Protein AF-0000000077402867 (afdb_homodimer)

Organism: Artemia franciscana (NCBI:txid6661)

pLDDT: mean 93.77, std 8.87, range [45.0, 98.88]

InterPro domains:
  IPR004839 Aminotransferase, class I/classII, large domain [PF00155] (65-406)
  IPR015421 Pyridoxal phosphate-dependent transferase, major domain [G3DSA:3.40.640.10] (1-421)
  IPR015424 Pyridoxal phosphate-dependent transferase [SSF53383] (2-417)
  IPR050859 Class-I pyridoxal-phosphate-dependent aminotransferase-like [PTHR42790] (1-420)

Structure (mmCIF, N/CA/C/O backbone):
data_AF-0000000077402867-model_v1
#
loop_
_entity.id
_entity.type
_entity.pdbx_description
1 polymer 'Kynurenine/alpha-aminoadipate aminotransferase, mitochondrial'
#
loop_
_atom_site.group_PDB
_atom_site.id
_atom_site.type_symbol
_atom_site.label_atom_id
_atom_site.label_alt_id
_atom_site.label_comp_id
_atom_site.label_asym_id
_atom_site.label_entity_id
_atom_site.label_seq_id
_atom_site.pdbx_PDB_ins_code
_atom_site.Cartn_x
_atom_site.Cartn_y
_atom_site.Cartn_z
_atom_site.occupancy
_atom_site.B_iso_or_equiv
_atom_site.auth_seq_id
_atom_site.auth_comp_id
_atom_site.auth_asym_id
_atom_site.auth_atom_id
_atom_site.pdbx_PDB_model_num
ATOM 1 N N . MET A 1 1 ? -14.109 1.383 -26.078 1 88.44 1 MET A N 1
ATOM 2 C CA . MET A 1 1 ? -14.906 0.715 -25.062 1 88.44 1 MET A CA 1
ATOM 3 C C . MET A 1 1 ? -15.508 1.728 -24.094 1 88.44 1 MET A C 1
ATOM 5 O O . MET A 1 1 ? -14.914 2.773 -23.828 1 88.44 1 MET A O 1
ATOM 9 N N . ASN A 1 2 ? -16.688 1.512 -23.672 1 90.31 2 ASN A N 1
ATOM 10 C CA . ASN A 1 2 ? -17.312 2.311 -22.625 1 90.31 2 ASN A CA 1
ATOM 11 C C . ASN A 1 2 ? -17 1.763 -21.234 1 90.31 2 ASN A C 1
ATOM 13 O O . ASN A 1 2 ? -17.672 0.856 -20.75 1 90.31 2 ASN A O 1
ATOM 17 N N . TYR A 1 3 ? -16.031 2.375 -20.594 1 94.06 3 TYR A N 1
ATOM 18 C CA . TYR A 1 3 ? -15.5 1.815 -19.359 1 94.06 3 TYR A CA 1
ATOM 19 C C . TYR A 1 3 ? -16.438 2.092 -18.188 1 94.06 3 TYR A C 1
ATOM 21 O O . TYR A 1 3 ? -16.328 1.455 -17.141 1 94.06 3 TYR A O 1
ATOM 29 N N . SER A 1 4 ? -17.297 3.039 -18.219 1 91.06 4 SER A N 1
ATOM 30 C CA . SER A 1 4 ? -18.156 3.445 -17.109 1 91.06 4 SER A CA 1
ATOM 31 C C . SER A 1 4 ? -19 2.277 -16.609 1 91.06 4 SER A C 1
ATOM 33 O O . SER A 1 4 ? -19.297 2.193 -15.414 1 91.06 4 SER A O 1
ATOM 35 N N . ARG A 1 5 ? -19.359 1.343 -17.469 1 90.5 5 ARG A N 1
ATOM 36 C CA . ARG A 1 5 ? -20.219 0.24 -17.062 1 90.5 5 ARG A CA 1
ATOM 37 C C . ARG A 1 5 ? -19.484 -0.723 -16.141 1 90.5 5 ARG A C 1
ATOM 39 O O . ARG A 1 5 ? -20.109 -1.519 -15.438 1 90.5 5 ARG A O 1
ATOM 46 N N . PHE A 1 6 ? -18.172 -0.679 -16.281 1 94.44 6 PHE A N 1
ATOM 47 C CA . PHE A 1 6 ? -17.375 -1.638 -15.531 1 94.44 6 PHE A CA 1
ATOM 48 C C . PHE A 1 6 ? -17.062 -1.102 -14.141 1 94.44 6 PHE A C 1
ATOM 50 O O . PHE A 1 6 ? -16.688 -1.862 -13.242 1 94.44 6 PHE A O 1
ATOM 57 N N . LEU A 1 7 ? -17.203 0.18 -13.922 1 96.19 7 LEU A N 1
ATOM 58 C CA . LEU A 1 7 ? -16.656 0.836 -12.734 1 96.19 7 LEU A CA 1
ATOM 59 C C . LEU A 1 7 ? -17.688 0.873 -11.609 1 96.19 7 LEU A C 1
ATOM 61 O O . LEU A 1 7 ? -18.875 1.096 -11.859 1 96.19 7 LEU A O 1
ATOM 65 N N . THR A 1 8 ? -17.266 0.644 -10.344 1 94.62 8 THR A N 1
ATOM 66 C CA . THR A 1 8 ? -18.109 0.791 -9.172 1 94.62 8 THR A CA 1
ATOM 67 C C . THR A 1 8 ? -18.422 2.264 -8.898 1 94.62 8 THR A C 1
ATOM 69 O O . THR A 1 8 ? -17.703 3.145 -9.375 1 94.62 8 THR A O 1
ATOM 72 N N . SER A 1 9 ? -19.453 2.477 -8.094 1 92.31 9 SER A N 1
ATOM 73 C CA . SER A 1 9 ? -19.797 3.844 -7.715 1 92.31 9 SER A CA 1
ATOM 74 C C . SER A 1 9 ? -18.672 4.496 -6.914 1 92.31 9 SER A C 1
ATOM 76 O O . SER A 1 9 ? -18.406 5.688 -7.066 1 92.31 9 SER A O 1
ATOM 78 N N . LEU A 1 10 ? -18.047 3.742 -6.047 1 92.81 10 LEU A N 1
ATOM 79 C CA . LEU A 1 10 ? -16.938 4.242 -5.242 1 92.81 10 LEU A CA 1
ATOM 80 C C . LEU A 1 10 ? -15.789 4.711 -6.133 1 92.81 10 LEU A C 1
ATOM 82 O O . LEU A 1 10 ? -15.266 5.816 -5.953 1 92.81 10 LEU A O 1
ATOM 86 N N . ALA A 1 11 ? -15.43 3.924 -7.105 1 94.44 11 ALA A N 1
ATOM 87 C CA . ALA A 1 11 ? -14.336 4.266 -8.016 1 94.44 11 ALA A CA 1
ATOM 88 C C . ALA A 1 11 ? -14.68 5.508 -8.836 1 94.44 11 ALA A C 1
ATOM 90 O O . ALA A 1 11 ? -13.82 6.375 -9.039 1 94.44 11 ALA A O 1
ATOM 91 N N . LEU A 1 12 ? -15.891 5.602 -9.258 1 94.44 12 LEU A N 1
ATOM 92 C CA . LEU A 1 12 ? -16.328 6.73 -10.062 1 94.44 12 LEU A CA 1
ATOM 93 C C . LEU A 1 12 ? -16.328 8.023 -9.25 1 94.44 12 LEU A C 1
ATOM 95 O O . LEU A 1 12 ? -16.188 9.109 -9.812 1 94.44 12 LEU A O 1
ATOM 99 N N . SER A 1 13 ? -16.375 7.898 -7.953 1 94.25 13 SER A N 1
ATOM 100 C CA . SER A 1 13 ? -16.5 9.062 -7.086 1 94.25 13 SER A CA 1
ATOM 101 C C . SER A 1 13 ? -15.141 9.594 -6.66 1 94.25 13 SER A C 1
ATOM 103 O O . SER A 1 13 ? -15.039 10.68 -6.078 1 94.25 13 SER A O 1
ATOM 105 N N . ARG A 1 14 ? -14.094 8.906 -6.93 1 94.56 14 ARG A N 1
ATOM 106 C CA . ARG A 1 14 ? -12.766 9.375 -6.555 1 94.56 14 ARG A CA 1
ATOM 107 C C . ARG A 1 14 ? -12.328 10.539 -7.434 1 94.56 14 ARG A C 1
ATOM 109 O O . ARG A 1 14 ? -12.547 10.523 -8.648 1 94.56 14 ARG A O 1
ATOM 116 N N . LYS A 1 15 ? -11.797 11.555 -6.77 1 92.5 15 LYS A N 1
ATOM 117 C CA . LYS A 1 15 ? -11.289 12.742 -7.449 1 92.5 15 LYS A CA 1
ATOM 118 C C . LYS A 1 15 ? -9.805 12.953 -7.145 1 92.5 15 LYS A C 1
ATOM 120 O O . LYS A 1 15 ? -9.281 12.406 -6.172 1 92.5 15 LYS A O 1
ATOM 125 N N . PRO A 1 16 ? -9.188 13.703 -8.016 1 90.69 16 PRO A N 1
ATOM 126 C CA . PRO A 1 16 ? -7.777 14 -7.738 1 90.69 16 PRO A CA 1
ATOM 127 C C . PRO A 1 16 ? -7.578 14.711 -6.398 1 90.69 16 PRO A C 1
ATOM 129 O O . PRO A 1 16 ? -8.383 15.562 -6.02 1 90.69 16 PRO A O 1
ATOM 132 N N . SER A 1 17 ? -6.57 14.312 -5.691 1 87.31 17 SER A N 1
ATOM 133 C CA . SER A 1 17 ? -6.188 14.984 -4.457 1 87.31 17 SER A CA 1
ATOM 134 C C . SER A 1 17 ? -5.625 16.375 -4.738 1 87.31 17 SER A C 1
ATOM 136 O O . SER A 1 17 ? -4.668 16.516 -5.496 1 87.31 17 SER A O 1
ATOM 138 N N . PRO A 1 18 ? -6.172 17.359 -4.117 1 81.94 18 PRO A N 1
ATOM 139 C CA . PRO A 1 18 ? -5.66 18.703 -4.379 1 81.94 18 PRO A CA 1
ATOM 140 C C . PRO A 1 18 ? -4.191 18.859 -3.998 1 81.94 18 PRO A C 1
ATOM 142 O O . PRO A 1 18 ? -3.436 19.531 -4.703 1 81.94 18 PRO A O 1
ATOM 145 N N . ILE A 1 19 ? -3.785 18.234 -2.936 1 82.56 19 ILE A N 1
ATOM 146 C CA . ILE A 1 19 ? -2.402 18.328 -2.488 1 82.56 19 ILE A CA 1
ATOM 147 C C . ILE A 1 19 ? -1.485 17.609 -3.473 1 82.56 19 ILE A C 1
ATOM 149 O O . ILE A 1 19 ? -0.463 18.156 -3.893 1 82.56 19 ILE A O 1
ATOM 153 N N . ARG A 1 20 ? -1.896 16.422 -3.896 1 81.69 20 ARG A N 1
ATOM 154 C CA . ARG A 1 20 ? -1.05 15.625 -4.777 1 81.69 20 ARG A CA 1
ATOM 155 C C . ARG A 1 20 ? -0.916 16.281 -6.148 1 81.69 20 ARG A C 1
ATOM 157 O O . ARG A 1 20 ? 0.158 16.25 -6.754 1 81.69 20 ARG A O 1
ATOM 164 N N . GLU A 1 21 ? -1.955 16.922 -6.566 1 79.19 21 GLU A N 1
ATOM 165 C CA . GLU A 1 21 ? -1.94 17.547 -7.887 1 79.19 21 GLU A CA 1
ATOM 166 C C . GLU A 1 21 ? -1.032 18.781 -7.906 1 79.19 21 GLU A C 1
ATOM 168 O O . GLU A 1 21 ? -0.37 19.047 -8.906 1 79.19 21 GLU A O 1
ATOM 173 N N . LEU A 1 22 ? -0.962 19.438 -6.832 1 78.38 22 LEU A N 1
ATOM 174 C CA . LEU A 1 22 ? -0.118 20.625 -6.766 1 78.38 22 LEU A CA 1
ATOM 175 C C . LEU A 1 22 ? 1.345 20.25 -6.566 1 78.38 22 LEU A C 1
ATOM 177 O O . LEU A 1 22 ? 2.242 20.922 -7.078 1 78.38 22 LEU A O 1
ATOM 181 N N . THR A 1 23 ? 1.507 19.156 -5.852 1 74.62 23 THR A N 1
ATOM 182 C CA . THR A 1 23 ? 2.873 18.703 -5.617 1 74.62 23 THR A CA 1
ATOM 183 C C . THR A 1 23 ? 3.533 18.266 -6.922 1 74.62 23 THR A C 1
ATOM 185 O O . THR A 1 23 ? 4.75 18.375 -7.074 1 74.62 23 THR A O 1
ATOM 188 N N . LYS A 1 24 ? 2.682 17.922 -7.883 1 73.75 24 LYS A N 1
ATOM 189 C CA . LYS A 1 24 ? 3.205 17.562 -9.195 1 73.75 24 LYS A CA 1
ATOM 190 C C . LYS A 1 24 ? 3.926 18.734 -9.844 1 73.75 24 LYS A C 1
ATOM 192 O O . LYS A 1 24 ? 4.84 18.547 -10.648 1 73.75 24 LYS A O 1
ATOM 197 N N . LEU A 1 25 ? 3.529 19.906 -9.406 1 71.75 25 LEU A N 1
ATOM 198 C CA . LEU A 1 25 ? 4.094 21.109 -10 1 71.75 25 LEU A CA 1
ATOM 199 C C . LEU A 1 25 ? 5.547 21.297 -9.578 1 71.75 25 LEU A C 1
ATOM 201 O O . LEU A 1 25 ? 6.328 21.938 -10.297 1 71.75 25 LEU A O 1
ATOM 205 N N . LEU A 1 26 ? 5.812 20.719 -8.43 1 70.25 26 LEU A N 1
ATOM 206 C CA . LEU A 1 26 ? 7.172 20.859 -7.914 1 70.25 26 LEU A CA 1
ATOM 207 C C . LEU A 1 26 ? 8.188 20.234 -8.867 1 70.25 26 LEU A C 1
ATOM 209 O O . LEU A 1 26 ? 9.312 20.719 -8.984 1 70.25 26 LEU A O 1
ATOM 213 N N . VAL A 1 27 ? 7.695 19.297 -9.562 1 62.56 27 VAL A N 1
ATOM 214 C CA . VAL A 1 27 ? 8.609 18.562 -10.43 1 62.56 27 VAL A CA 1
ATOM 215 C C . VAL A 1 27 ? 8.891 19.359 -11.695 1 62.56 27 VAL A C 1
ATOM 217 O O . VAL A 1 27 ? 10 19.328 -12.234 1 62.56 27 VAL A O 1
ATOM 220 N N . SER A 1 28 ? 7.922 20.188 -12.094 1 65.44 28 SER A N 1
ATOM 221 C CA . SER A 1 28 ? 8.055 20.859 -13.383 1 65.44 28 SER A CA 1
ATOM 222 C C . SER A 1 28 ? 8.102 22.375 -13.211 1 65.44 28 SER A C 1
ATOM 224 O O . SER A 1 28 ? 8.18 23.109 -14.195 1 65.44 28 SER A O 1
ATOM 226 N N . ALA A 1 29 ? 8.18 22.766 -12.023 1 72.38 29 ALA A N 1
ATOM 227 C CA . ALA A 1 29 ? 7.996 24.203 -11.805 1 72.38 29 ALA A CA 1
ATOM 228 C C . ALA A 1 29 ? 9.297 24.953 -12.062 1 72.38 29 ALA A C 1
ATOM 230 O O . ALA A 1 29 ? 10.383 24.375 -12.008 1 72.38 29 ALA A O 1
ATOM 231 N N . SER A 1 30 ? 9.133 26.234 -12.422 1 76.12 30 SER A N 1
ATOM 232 C CA . SER A 1 30 ? 10.242 27.172 -12.586 1 76.12 30 SER A CA 1
ATOM 233 C C . SER A 1 30 ? 11.102 27.234 -11.328 1 76.12 30 SER A C 1
ATOM 235 O O . SER A 1 30 ? 10.586 27.125 -10.211 1 76.12 30 SER A O 1
ATOM 237 N N . PRO A 1 31 ? 12.383 27.375 -11.516 1 78.56 31 PRO A N 1
ATOM 238 C CA . PRO A 1 31 ? 13.266 27.547 -10.359 1 78.56 31 PRO A CA 1
ATOM 239 C C . PRO A 1 31 ? 12.914 28.766 -9.516 1 78.56 31 PRO A C 1
ATOM 241 O O . PRO A 1 31 ? 13.305 28.859 -8.352 1 78.56 31 PRO A O 1
ATOM 244 N N . ASP A 1 32 ? 12.164 29.641 -10.102 1 85.5 32 ASP A N 1
ATOM 245 C CA . ASP A 1 32 ? 11.812 30.875 -9.414 1 85.5 32 ASP A CA 1
ATOM 246 C C . ASP A 1 32 ? 10.523 30.703 -8.609 1 85.5 32 ASP A C 1
ATOM 248 O O . ASP A 1 32 ? 10.148 31.594 -7.84 1 85.5 32 ASP A O 1
ATOM 252 N N . LEU A 1 33 ? 9.953 29.578 -8.82 1 90.62 33 LEU A N 1
ATOM 253 C CA . LEU A 1 33 ? 8.695 29.359 -8.117 1 90.62 33 LEU A CA 1
ATOM 254 C C . LEU A 1 33 ? 8.922 29.234 -6.617 1 90.62 33 LEU A C 1
ATOM 256 O O . LEU A 1 33 ? 9.789 28.484 -6.172 1 90.62 33 LEU A O 1
ATOM 260 N N . ILE A 1 34 ? 8.242 30.078 -5.875 1 93.88 34 ILE A N 1
ATOM 261 C CA . ILE A 1 34 ? 8.188 29.938 -4.426 1 93.88 34 ILE A CA 1
ATOM 262 C C . ILE A 1 34 ? 7.074 28.969 -4.047 1 93.88 34 ILE A C 1
ATOM 264 O O . ILE A 1 34 ? 5.895 29.312 -4.102 1 93.88 34 ILE A O 1
ATOM 268 N N . PHE A 1 35 ? 7.492 27.797 -3.641 1 90.81 35 PHE A N 1
ATOM 269 C CA . PHE A 1 35 ? 6.566 26.703 -3.369 1 90.81 35 PHE A CA 1
ATOM 270 C C . PHE A 1 35 ? 6.188 26.672 -1.893 1 90.81 35 PHE A C 1
ATOM 272 O O . PHE A 1 35 ? 6.977 26.234 -1.054 1 90.81 35 PHE A O 1
ATOM 279 N N . LEU A 1 36 ? 4.973 27.078 -1.593 1 94.25 36 LEU A N 1
ATOM 280 C CA . LEU A 1 36 ? 4.453 27.062 -0.229 1 94.25 36 LEU A CA 1
ATOM 281 C C . LEU A 1 36 ? 3.225 26.172 -0.119 1 94.25 36 LEU A C 1
ATOM 283 O O . LEU A 1 36 ? 2.424 26.312 0.807 1 94.25 36 LEU A O 1
ATOM 287 N N . ALA A 1 37 ? 2.967 25.266 -1.065 1 88.5 37 ALA A N 1
ATOM 288 C CA . ALA A 1 37 ? 1.723 24.516 -1.154 1 88.5 37 ALA A CA 1
ATOM 289 C C . ALA A 1 37 ? 1.819 23.203 -0.368 1 88.5 37 ALA A C 1
ATOM 291 O O . ALA A 1 37 ? 0.974 22.922 0.484 1 88.5 37 ALA A O 1
ATOM 292 N N . GLY A 1 38 ? 2.744 22.344 -0.642 1 81.38 38 GLY A N 1
ATOM 293 C CA . GLY A 1 38 ? 2.736 21 -0.081 1 81.38 38 GLY A CA 1
ATOM 294 C C . GLY A 1 38 ? 3.494 20.891 1.23 1 81.38 38 GLY A C 1
ATOM 295 O O . GLY A 1 38 ? 4.418 21.672 1.481 1 81.38 38 GLY A O 1
ATOM 296 N N . GLY A 1 39 ? 2.893 20.062 2.221 1 86 39 GLY A N 1
ATOM 297 C CA . GLY A 1 39 ? 3.594 19.688 3.439 1 86 39 GLY A CA 1
ATOM 298 C C . GLY A 1 39 ? 4.707 18.672 3.203 1 86 39 GLY A C 1
ATOM 299 O O . GLY A 1 39 ? 4.742 17.625 3.836 1 86 39 GLY A O 1
ATOM 300 N N . VAL A 1 40 ? 5.672 19.047 2.355 1 90 40 VAL A N 1
ATOM 301 C CA . VAL A 1 40 ? 6.793 18.188 1.99 1 90 40 VAL A CA 1
ATOM 302 C C . VAL A 1 40 ? 7.934 18.375 2.99 1 90 40 VAL A C 1
ATOM 304 O O . VAL A 1 40 ? 8.445 19.484 3.158 1 90 40 VAL A O 1
ATOM 307 N N . PRO A 1 41 ? 8.305 17.312 3.654 1 95.06 41 PRO A N 1
ATOM 308 C CA . PRO A 1 41 ? 9.398 17.453 4.617 1 95.06 41 PRO A CA 1
ATOM 309 C C . PRO A 1 41 ? 10.703 17.906 3.963 1 95.06 41 PRO A C 1
ATOM 311 O O . PRO A 1 41 ? 10.953 17.578 2.797 1 95.06 41 PRO A O 1
ATOM 314 N N . ASN A 1 42 ? 11.523 18.641 4.711 1 95.25 42 ASN A N 1
ATOM 315 C CA . ASN A 1 42 ? 12.805 19.125 4.219 1 95.25 42 ASN A CA 1
ATOM 316 C C . ASN A 1 42 ? 13.836 18 4.129 1 95.25 42 ASN A C 1
ATOM 318 O O . ASN A 1 42 ? 14.219 17.422 5.145 1 95.25 42 ASN A O 1
ATOM 322 N N . PRO A 1 43 ? 14.312 17.719 2.971 1 93.56 43 PRO A N 1
ATOM 323 C CA . PRO A 1 43 ? 15.211 16.578 2.801 1 93.56 43 PRO A CA 1
ATOM 324 C C . PRO A 1 43 ? 16.547 16.75 3.531 1 93.56 43 PRO A C 1
ATOM 326 O O . PRO A 1 43 ? 17.234 15.773 3.812 1 93.56 43 PRO A O 1
ATOM 329 N N . GLU A 1 44 ? 16.922 18 3.836 1 93.19 44 GLU A N 1
ATOM 330 C CA . GLU A 1 44 ? 18.156 18.266 4.547 1 93.19 44 GLU A CA 1
ATOM 331 C C . GLU A 1 44 ? 18.141 17.656 5.949 1 93.19 44 GLU A C 1
ATOM 333 O O . GLU A 1 44 ? 19.188 17.484 6.578 1 93.19 44 GLU A O 1
ATOM 338 N N . LEU A 1 45 ? 16.938 17.359 6.422 1 95.38 45 LEU A N 1
ATOM 339 C CA . LEU A 1 45 ? 16.781 16.891 7.793 1 95.38 45 LEU A CA 1
ATOM 340 C C . LEU A 1 45 ? 16.75 15.367 7.844 1 95.38 45 LEU A C 1
ATOM 342 O O . LEU A 1 45 ? 16.719 14.781 8.922 1 95.38 45 LEU A O 1
ATOM 346 N N . PHE A 1 46 ? 16.719 14.695 6.684 1 96 46 PHE A N 1
ATOM 347 C CA . PHE A 1 46 ? 16.75 13.234 6.684 1 96 46 PHE A CA 1
ATOM 348 C C . PHE A 1 46 ? 18.094 12.727 7.184 1 96 46 PHE A C 1
ATOM 350 O O . PHE A 1 46 ? 19.141 13.258 6.816 1 96 46 PHE A O 1
ATOM 357 N N . PRO A 1 47 ? 18.094 11.68 7.922 1 96.38 47 PRO A N 1
ATOM 358 C CA . PRO A 1 47 ? 19.344 11.227 8.531 1 96.38 47 PRO A CA 1
ATOM 359 C C . PRO A 1 47 ? 20.219 10.422 7.574 1 96.38 47 PRO A C 1
ATOM 361 O O . PRO A 1 47 ? 21.406 10.203 7.844 1 96.38 47 PRO A O 1
ATOM 364 N N . PHE A 1 48 ? 19.719 9.945 6.484 1 94.94 48 PHE A N 1
ATOM 365 C CA . PHE A 1 48 ? 20.453 9.172 5.488 1 94.94 48 PHE A CA 1
ATOM 366 C C . PHE A 1 48 ? 21.125 10.086 4.473 1 94.94 48 PHE A C 1
ATOM 368 O O . PHE A 1 48 ? 20.453 10.875 3.801 1 94.94 48 PHE A O 1
ATOM 375 N N . LYS A 1 49 ? 22.453 9.945 4.258 1 94.62 49 LYS A N 1
ATOM 376 C CA . LYS A 1 49 ? 23.172 10.945 3.479 1 94.62 49 LYS A CA 1
ATOM 377 C C . LYS A 1 49 ? 23.688 10.359 2.166 1 94.62 49 LYS A C 1
ATOM 379 O O . LYS A 1 49 ? 23.812 11.07 1.169 1 94.62 49 LYS A O 1
ATOM 384 N N . SER A 1 50 ? 24.062 9.141 2.193 1 95.19 50 SER A N 1
ATOM 385 C CA . SER A 1 50 ? 24.469 8.438 0.98 1 95.19 50 SER A CA 1
ATOM 386 C C . SER A 1 50 ? 24.125 6.953 1.059 1 95.19 50 SER A C 1
ATOM 388 O O . SER A 1 50 ? 23.859 6.43 2.143 1 95.19 50 SER A O 1
ATOM 390 N N . LEU A 1 51 ? 24.062 6.344 -0.087 1 96.31 51 LEU A N 1
ATOM 391 C CA . LEU A 1 51 ? 23.719 4.926 -0.168 1 96.31 51 LEU A CA 1
ATOM 392 C C . LEU A 1 51 ? 24.469 4.25 -1.315 1 96.31 51 LEU A C 1
ATOM 394 O O . LEU A 1 51 ? 24.562 4.812 -2.408 1 96.31 51 LEU A O 1
ATOM 398 N N . SER A 1 52 ? 25.062 3.133 -1.014 1 96 52 SER A N 1
ATOM 399 C CA . SER A 1 52 ? 25.734 2.32 -2.023 1 96 52 SER A CA 1
ATOM 400 C C . SER A 1 52 ? 25.234 0.876 -1.987 1 96 52 SER A C 1
ATOM 402 O O . SER A 1 52 ? 25.031 0.313 -0.911 1 96 52 SER A O 1
ATOM 404 N N . VAL A 1 53 ? 25.062 0.317 -3.166 1 95.5 53 VAL A N 1
ATOM 405 C CA . VAL A 1 53 ? 24.625 -1.069 -3.291 1 95.5 53 VAL A CA 1
ATOM 406 C C . VAL A 1 53 ? 25.547 -1.819 -4.25 1 95.5 53 VAL A C 1
ATOM 408 O O . VAL A 1 53 ? 25.797 -1.359 -5.367 1 95.5 53 VAL A O 1
ATOM 411 N N . SER A 1 54 ? 26.031 -2.971 -3.793 1 95.75 54 SER A N 1
ATOM 412 C CA . SER A 1 54 ? 26.781 -3.846 -4.684 1 95.75 54 SER A CA 1
ATOM 413 C C . SER A 1 54 ? 25.875 -4.844 -5.387 1 95.75 54 SER A C 1
ATOM 415 O O . SER A 1 54 ? 24.938 -5.371 -4.777 1 95.75 54 SER A O 1
ATOM 417 N N . LEU A 1 55 ? 26.188 -5.09 -6.645 1 94.94 55 LEU A N 1
ATOM 418 C CA . LEU A 1 55 ? 25.391 -6.02 -7.441 1 94.94 55 LEU A CA 1
ATOM 419 C C . LEU A 1 55 ? 26.141 -7.324 -7.668 1 94.94 55 LEU A C 1
ATOM 421 O O . LEU A 1 55 ? 27.344 -7.406 -7.41 1 94.94 55 LEU A O 1
ATOM 425 N N . ASP A 1 56 ? 25.406 -8.289 -8.102 1 91.06 56 ASP A N 1
ATOM 426 C CA . ASP A 1 56 ? 25.984 -9.625 -8.273 1 91.06 56 ASP A CA 1
ATOM 427 C C . ASP A 1 56 ? 26.969 -9.656 -9.43 1 91.06 56 ASP A C 1
ATOM 429 O O . ASP A 1 56 ? 27.828 -10.539 -9.492 1 91.06 56 ASP A O 1
ATOM 433 N N . ASP A 1 57 ? 26.922 -8.695 -10.305 1 88.38 57 ASP A N 1
ATOM 434 C CA . ASP A 1 57 ? 27.859 -8.656 -11.438 1 88.38 57 ASP A CA 1
ATOM 435 C C . ASP A 1 57 ? 29.125 -7.898 -11.07 1 88.38 57 ASP A C 1
ATOM 437 O O . ASP A 1 57 ? 29.969 -7.648 -11.938 1 88.38 57 ASP A O 1
ATOM 441 N N . GLY A 1 58 ? 29.234 -7.504 -9.859 1 89.12 58 GLY A N 1
ATOM 442 C CA . GLY A 1 58 ? 30.438 -6.844 -9.367 1 89.12 58 GLY A CA 1
ATOM 443 C C . GLY A 1 58 ? 30.359 -5.332 -9.445 1 89.12 58 GLY A C 1
ATOM 444 O O . GLY A 1 58 ? 31.188 -4.629 -8.852 1 89.12 58 GLY A O 1
ATOM 445 N N . SER A 1 59 ? 29.375 -4.844 -10.07 1 92.81 59 SER A N 1
ATOM 446 C CA . SER A 1 59 ? 29.219 -3.396 -10.172 1 92.81 59 SER A CA 1
ATOM 447 C C . SER A 1 59 ? 28.531 -2.83 -8.938 1 92.81 59 SER A C 1
ATOM 449 O O . SER A 1 59 ? 28.094 -3.582 -8.062 1 92.81 59 SER A O 1
ATOM 451 N N . GLU A 1 60 ? 28.578 -1.41 -8.945 1 95.06 60 GLU A N 1
ATOM 452 C CA . GLU A 1 60 ? 28.016 -0.742 -7.777 1 95.06 60 GLU A CA 1
ATOM 453 C C . GLU A 1 60 ? 27.094 0.406 -8.188 1 95.06 60 GLU A C 1
ATOM 455 O O . GLU A 1 60 ? 27.391 1.135 -9.141 1 95.06 60 GLU A O 1
ATOM 460 N N . ILE A 1 61 ? 25.969 0.525 -7.484 1 95.12 61 ILE A N 1
ATOM 461 C CA . ILE A 1 61 ? 25.109 1.704 -7.555 1 95.12 61 ILE A CA 1
ATOM 462 C C . ILE A 1 61 ? 25.438 2.646 -6.395 1 95.12 61 ILE A C 1
ATOM 464 O O . ILE A 1 61 ? 25.422 2.236 -5.23 1 95.12 61 ILE A O 1
ATOM 468 N N . GLN A 1 62 ? 25.719 3.859 -6.766 1 95.81 62 GLN A N 1
ATOM 469 C CA . GLN A 1 62 ? 26.016 4.871 -5.758 1 95.81 62 GLN A CA 1
ATOM 470 C C . GLN A 1 62 ? 25.047 6.047 -5.855 1 95.81 62 GLN A C 1
ATOM 472 O O . GLN A 1 62 ? 24.953 6.703 -6.898 1 95.81 62 GLN A O 1
ATOM 477 N N . LEU A 1 63 ? 24.312 6.191 -4.816 1 95.06 63 LEU A N 1
ATOM 478 C CA . LEU A 1 63 ? 23.469 7.379 -4.684 1 95.06 63 LEU A CA 1
ATOM 479 C C . LEU A 1 63 ? 24.156 8.43 -3.816 1 95.06 63 LEU A C 1
ATOM 481 O O . LEU A 1 63 ? 24.297 8.25 -2.605 1 95.06 63 LEU A O 1
ATOM 485 N N . ASN A 1 64 ? 24.469 9.508 -4.48 1 90.06 64 ASN A N 1
ATOM 486 C CA . ASN A 1 64 ? 25.094 10.586 -3.732 1 90.06 64 ASN A CA 1
ATOM 487 C C . ASN A 1 64 ? 24.062 11.422 -2.98 1 90.06 64 ASN A C 1
ATOM 489 O O . ASN A 1 64 ? 22.875 11.07 -2.941 1 90.06 64 ASN A O 1
ATOM 493 N N . SER A 1 65 ? 24.547 12.461 -2.436 1 87.12 65 SER A N 1
ATOM 494 C CA . SER A 1 65 ? 23.703 13.273 -1.552 1 87.12 65 SER A CA 1
ATOM 495 C C . SER A 1 65 ? 22.5 13.828 -2.289 1 87.12 65 SER A C 1
ATOM 497 O O . SER A 1 65 ? 21.391 13.852 -1.739 1 87.12 65 SER A O 1
ATOM 499 N N . ASN A 1 66 ? 22.641 14.172 -3.439 1 86.69 66 ASN A N 1
ATOM 500 C CA . ASN A 1 66 ? 21.531 14.719 -4.199 1 86.69 66 ASN A CA 1
ATOM 501 C C . ASN A 1 66 ? 20.547 13.625 -4.602 1 86.69 66 ASN A C 1
ATOM 503 O O . ASN A 1 66 ? 19.328 13.812 -4.508 1 86.69 66 ASN A O 1
ATOM 507 N N . ASP A 1 67 ? 21.062 12.492 -4.969 1 89.38 67 ASP A N 1
ATOM 508 C CA . ASP A 1 67 ? 20.234 11.375 -5.402 1 89.38 67 ASP A CA 1
ATOM 509 C C . ASP A 1 67 ? 19.438 10.781 -4.234 1 89.38 67 ASP A C 1
ATOM 511 O O . ASP A 1 67 ? 18.281 10.398 -4.391 1 89.38 67 ASP A O 1
ATOM 515 N N . ILE A 1 68 ? 20.141 10.758 -3.193 1 92.12 68 ILE A N 1
ATOM 516 C CA . ILE A 1 68 ? 19.516 10.133 -2.029 1 92.12 68 ILE A CA 1
ATOM 517 C C . ILE A 1 68 ? 18.391 11.016 -1.498 1 92.12 68 ILE A C 1
ATOM 519 O O . ILE A 1 68 ? 17.375 10.516 -1.005 1 92.12 68 ILE A O 1
ATOM 523 N N . LYS A 1 69 ? 18.531 12.367 -1.571 1 89.94 69 LYS A N 1
ATOM 524 C CA . LYS A 1 69 ? 17.469 13.289 -1.177 1 89.94 69 LYS A CA 1
ATOM 525 C C . LYS A 1 69 ? 16.188 13.039 -1.992 1 89.94 69 LYS A C 1
ATOM 527 O O . LYS A 1 69 ? 15.086 13.047 -1.447 1 89.94 69 LYS A O 1
ATOM 532 N N . SER A 1 70 ? 16.406 12.75 -3.254 1 88.44 70 SER A N 1
ATOM 533 C CA . SER A 1 70 ? 15.281 12.438 -4.129 1 88.44 70 SER A CA 1
ATOM 534 C C . SER A 1 70 ? 14.664 11.086 -3.785 1 88.44 70 SER A C 1
ATOM 536 O O . SER A 1 70 ? 13.445 10.945 -3.732 1 88.44 70 SER A O 1
ATOM 538 N N . ALA A 1 71 ? 15.5 10.133 -3.498 1 95.38 71 ALA A N 1
ATOM 539 C CA . ALA A 1 71 ? 15.062 8.773 -3.197 1 95.38 71 ALA A CA 1
ATOM 540 C C . ALA A 1 71 ? 14.281 8.727 -1.886 1 95.38 71 ALA A C 1
ATOM 542 O O . ALA A 1 71 ? 13.422 7.863 -1.698 1 95.38 71 ALA A O 1
ATOM 543 N N . LEU A 1 72 ? 14.609 9.672 -1.032 1 96.69 72 LEU A N 1
ATOM 544 C CA . LEU A 1 72 ? 14.031 9.641 0.308 1 96.69 72 LEU A CA 1
ATOM 545 C C . LEU A 1 72 ? 12.875 10.633 0.427 1 96.69 72 LEU A C 1
ATOM 547 O O . LEU A 1 72 ? 12.336 10.828 1.517 1 96.69 72 LEU A O 1
ATOM 551 N N . GLN A 1 73 ? 12.43 11.258 -0.639 1 94.38 73 GLN A N 1
ATOM 552 C CA . GLN A 1 73 ? 11.352 12.242 -0.664 1 94.38 73 GLN A CA 1
ATOM 553 C C . GLN A 1 73 ? 10.117 11.695 -1.373 1 94.38 73 GLN A C 1
ATOM 555 O O . GLN A 1 73 ? 10.203 10.695 -2.092 1 94.38 73 GLN A O 1
ATOM 560 N N . TYR A 1 74 ? 8.969 12.336 -1.108 1 93.19 74 TYR A N 1
ATOM 561 C CA . TYR A 1 74 ? 7.77 12.039 -1.881 1 93.19 74 TYR A CA 1
ATOM 562 C C . TYR A 1 74 ? 8.055 12.078 -3.377 1 93.19 74 TYR A C 1
ATOM 564 O O . TYR A 1 74 ? 8.883 12.875 -3.834 1 93.19 74 TYR A O 1
ATOM 572 N N . THR A 1 75 ? 7.418 11.258 -4.125 1 92.81 75 THR A N 1
ATOM 573 C CA . THR A 1 75 ? 7.426 11.312 -5.582 1 92.81 75 THR A CA 1
ATOM 574 C C . THR A 1 75 ? 6 11.289 -6.129 1 92.81 75 THR A C 1
ATOM 576 O O . THR A 1 75 ? 5.035 11.25 -5.363 1 92.81 75 THR A O 1
ATOM 579 N N . GLU A 1 76 ? 5.863 11.461 -7.422 1 93.06 76 GLU A N 1
ATOM 580 C CA . GLU A 1 76 ? 4.555 11.367 -8.055 1 93.06 76 GLU A CA 1
ATOM 581 C C . GLU A 1 76 ? 3.891 10.023 -7.766 1 93.06 76 GLU A C 1
ATOM 583 O O . GLU A 1 76 ? 4.562 8.992 -7.727 1 93.06 76 GLU A O 1
ATOM 588 N N . THR A 1 77 ? 2.59 10.055 -7.629 1 95.69 77 THR A N 1
ATOM 589 C CA . THR A 1 77 ? 1.851 8.836 -7.309 1 95.69 77 THR A CA 1
ATOM 590 C C . THR A 1 77 ? 2.023 7.793 -8.414 1 95.69 77 THR A C 1
ATOM 592 O O . THR A 1 77 ? 2.172 6.602 -8.125 1 95.69 77 THR A O 1
ATOM 595 N N . ARG A 1 78 ? 2.059 8.242 -9.648 1 95.69 78 ARG A N 1
ATOM 596 C CA . ARG A 1 78 ? 2.197 7.336 -10.781 1 95.69 78 ARG A CA 1
ATOM 597 C C . ARG A 1 78 ? 3.498 6.543 -10.695 1 95.69 78 ARG A C 1
ATOM 599 O O . ARG A 1 78 ? 3.596 5.438 -11.227 1 95.69 78 ARG A O 1
ATOM 606 N N . GLY A 1 79 ? 4.445 7.156 -10.109 1 96.62 79 GLY A N 1
ATOM 607 C CA . GLY A 1 79 ? 5.754 6.543 -9.945 1 96.62 79 GLY A CA 1
ATOM 608 C C . GLY A 1 79 ? 6.898 7.512 -10.156 1 96.62 79 GLY A C 1
ATOM 609 O O . GLY A 1 79 ? 6.703 8.609 -10.688 1 96.62 79 GLY A O 1
ATOM 610 N N . TYR A 1 80 ? 8.086 7.113 -9.664 1 96.19 80 TYR A N 1
ATOM 611 C CA . TYR A 1 80 ? 9.305 7.875 -9.938 1 96.19 80 TYR A CA 1
ATOM 612 C C . TYR A 1 80 ? 9.492 8.062 -11.438 1 96.19 80 TYR A C 1
ATOM 614 O O . TYR A 1 80 ? 9.516 7.094 -12.195 1 96.19 80 TYR A O 1
ATOM 622 N N . PRO A 1 81 ? 9.586 9.297 -11.938 1 95.06 81 PRO A N 1
ATOM 623 C CA . PRO A 1 81 ? 9.492 9.586 -13.375 1 95.06 81 PRO A CA 1
ATOM 624 C C . PRO A 1 81 ? 10.469 8.758 -14.211 1 95.06 81 PRO A C 1
ATOM 626 O O . PRO A 1 81 ? 10.078 8.203 -15.242 1 95.06 81 PRO A O 1
ATOM 629 N N . ASN A 1 82 ? 11.703 8.641 -13.773 1 96.38 82 ASN A N 1
ATOM 630 C CA . ASN A 1 82 ? 12.672 7.863 -14.531 1 96.38 82 ASN A CA 1
ATOM 631 C C . ASN A 1 82 ? 12.289 6.387 -14.594 1 96.38 82 ASN A C 1
ATOM 633 O O . ASN A 1 82 ? 12.477 5.73 -15.617 1 96.38 82 ASN A O 1
ATOM 637 N N . LEU A 1 83 ? 11.789 5.859 -13.516 1 98.06 83 LEU A N 1
ATOM 638 C CA . LEU A 1 83 ? 11.352 4.469 -13.523 1 98.06 83 LEU A CA 1
ATOM 639 C C . LEU A 1 83 ? 10.172 4.273 -14.469 1 98.06 83 LEU A C 1
ATOM 641 O O . LEU A 1 83 ? 10.125 3.297 -15.219 1 98.06 83 LEU A O 1
ATOM 645 N N . VAL A 1 84 ? 9.211 5.16 -14.414 1 98.06 84 VAL A N 1
ATOM 646 C CA . VAL A 1 84 ? 8.039 5.09 -15.289 1 98.06 84 VAL A CA 1
ATOM 647 C C . VAL A 1 84 ? 8.492 5.055 -16.75 1 98.06 84 VAL A C 1
ATOM 649 O O . VAL A 1 84 ? 7.965 4.277 -17.547 1 98.06 84 VAL A O 1
ATOM 652 N N . LYS A 1 85 ? 9.445 5.879 -17.047 1 97.94 85 LYS A N 1
ATOM 653 C CA . LYS A 1 85 ? 9.984 5.891 -18.406 1 97.94 85 LYS A CA 1
ATOM 654 C C . LYS A 1 85 ? 10.578 4.531 -18.781 1 97.94 85 LYS A C 1
ATOM 656 O O . LYS A 1 85 ? 10.297 4 -19.859 1 97.94 85 LYS A O 1
ATOM 661 N N . HIS A 1 86 ? 11.383 3.965 -17.906 1 98.56 86 HIS A N 1
ATOM 662 C CA . HIS A 1 86 ? 11.969 2.648 -18.125 1 98.56 86 HIS A CA 1
ATOM 663 C C . HIS A 1 86 ? 10.883 1.593 -18.328 1 98.56 86 HIS A C 1
ATOM 665 O O . HIS A 1 86 ? 11 0.74 -19.203 1 98.56 86 HIS A O 1
ATOM 671 N N . LEU A 1 87 ? 9.859 1.641 -17.531 1 98.62 87 LEU A N 1
ATOM 672 C CA . LEU A 1 87 ? 8.812 0.629 -17.562 1 98.62 87 LEU A CA 1
ATOM 673 C C . LEU A 1 87 ? 7.992 0.742 -18.844 1 98.62 87 LEU A C 1
ATOM 675 O O . LEU A 1 87 ? 7.57 -0.271 -19.406 1 98.62 87 LEU A O 1
ATOM 679 N N . LYS A 1 88 ? 7.707 1.936 -19.266 1 97.69 88 LYS A N 1
ATOM 680 C CA . LYS A 1 88 ? 7 2.121 -20.531 1 97.69 88 LYS A CA 1
ATOM 681 C C . LYS A 1 88 ? 7.809 1.565 -21.703 1 97.69 88 LYS A C 1
ATOM 683 O O . LYS A 1 88 ? 7.254 0.926 -22.594 1 97.69 88 LYS A O 1
ATOM 688 N N . GLU A 1 89 ? 9.086 1.827 -21.672 1 97.88 89 GLU A N 1
ATOM 689 C CA . GLU A 1 89 ? 9.953 1.27 -22.703 1 97.88 89 GLU A CA 1
ATOM 690 C C . GLU A 1 89 ? 9.953 -0.256 -22.672 1 97.88 89 GLU A C 1
ATOM 692 O O . GLU A 1 89 ? 9.906 -0.912 -23.703 1 97.88 89 GLU A O 1
ATOM 697 N N . LEU A 1 90 ? 10.031 -0.753 -21.531 1 98.06 90 LEU A N 1
ATOM 698 C CA . LEU A 1 90 ? 10.016 -2.201 -21.359 1 98.06 90 LEU A CA 1
ATOM 699 C C . LEU A 1 90 ? 8.727 -2.801 -21.891 1 98.06 90 LEU A C 1
ATOM 701 O O . LEU A 1 90 ? 8.75 -3.818 -22.594 1 98.06 90 LEU A O 1
ATOM 705 N N . GLN A 1 91 ? 7.578 -2.199 -21.547 1 97.38 91 GLN A N 1
ATOM 706 C CA . GLN A 1 91 ? 6.277 -2.686 -21.984 1 97.38 91 GLN A CA 1
ATOM 707 C C . GLN A 1 91 ? 6.16 -2.625 -23.516 1 97.38 91 GLN A C 1
ATOM 709 O O . GLN A 1 91 ? 5.598 -3.529 -24.141 1 97.38 91 GLN A O 1
ATOM 714 N N . LYS A 1 92 ? 6.656 -1.569 -24.078 1 96.44 92 LYS A N 1
ATOM 715 C CA . LYS A 1 92 ? 6.66 -1.462 -25.531 1 96.44 92 LYS A CA 1
ATOM 716 C C . LYS A 1 92 ? 7.508 -2.562 -26.172 1 96.44 92 LYS A C 1
ATOM 718 O O . LYS A 1 92 ? 7.105 -3.176 -27.156 1 96.44 92 LYS A O 1
ATOM 723 N N . TYR A 1 93 ? 8.617 -2.766 -25.609 1 96.75 93 TYR A N 1
ATOM 724 C CA . TYR A 1 93 ? 9.539 -3.764 -26.141 1 96.75 93 TYR A CA 1
ATOM 725 C C . TYR A 1 93 ? 8.953 -5.164 -26.031 1 96.75 93 TYR A C 1
ATOM 727 O O . TYR A 1 93 ? 9 -5.945 -26.984 1 96.75 93 TYR A O 1
ATOM 735 N N . LEU A 1 94 ? 8.383 -5.508 -24.906 1 96.69 94 LEU A N 1
ATOM 736 C CA . LEU A 1 94 ? 7.945 -6.867 -24.594 1 96.69 94 LEU A CA 1
ATOM 737 C C . LEU A 1 94 ? 6.598 -7.164 -25.25 1 96.69 94 LEU A C 1
ATOM 739 O O . LEU A 1 94 ? 6.355 -8.289 -25.688 1 96.69 94 LEU A O 1
ATOM 743 N N . HIS A 1 95 ? 5.691 -6.184 -25.172 1 96.5 95 HIS A N 1
ATOM 744 C CA . HIS A 1 95 ? 4.297 -6.488 -25.469 1 96.5 95 HIS A CA 1
ATOM 745 C C . HIS A 1 95 ? 3.799 -5.68 -26.656 1 96.5 95 HIS A C 1
ATOM 747 O O . HIS A 1 95 ? 2.797 -6.035 -27.281 1 96.5 95 HIS A O 1
ATOM 753 N N . GLU A 1 96 ? 4.387 -4.543 -26.938 1 93.44 96 GLU A N 1
ATOM 754 C CA . GLU A 1 96 ? 3.979 -3.662 -28.031 1 93.44 96 GLU A CA 1
ATOM 755 C C . GLU A 1 96 ? 2.461 -3.508 -28.078 1 93.44 96 GLU A C 1
ATOM 757 O O . GLU A 1 96 ? 1.83 -3.82 -29.094 1 93.44 96 GLU A O 1
ATOM 762 N N . PRO A 1 97 ? 1.94 -2.955 -26.969 1 90.88 97 PRO A N 1
ATOM 763 C CA . PRO A 1 97 ? 0.485 -2.793 -26.984 1 90.88 97 PRO A CA 1
ATOM 764 C C . PRO A 1 97 ? -0.009 -2.051 -28.234 1 90.88 97 PRO A C 1
ATOM 766 O O . PRO A 1 97 ? 0.616 -1.079 -28.656 1 90.88 97 PRO A O 1
ATOM 769 N N . PRO A 1 98 ? -1.034 -2.549 -28.828 1 86.56 98 PRO A N 1
ATOM 770 C CA . PRO A 1 98 ? -1.504 -1.903 -30.047 1 86.56 98 PRO A CA 1
ATOM 771 C C . PRO A 1 98 ? -1.789 -0.415 -29.859 1 86.56 98 PRO A C 1
ATOM 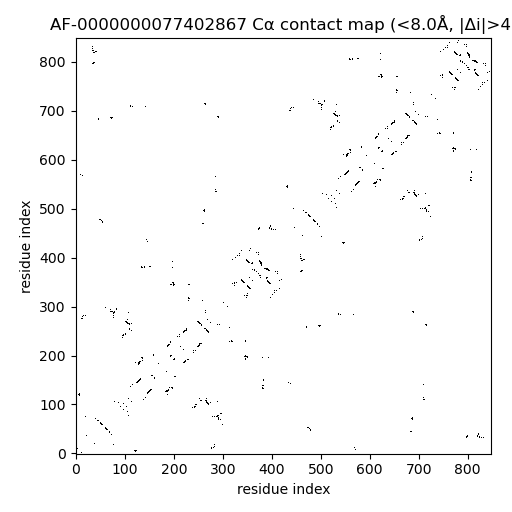773 O O . PRO A 1 98 ? -2.238 0.002 -28.797 1 86.56 98 PRO A O 1
ATOM 776 N N . SER A 1 99 ? -1.403 0.396 -30.828 1 68.62 99 SER A N 1
ATOM 777 C CA . SER A 1 99 ? -1.392 1.854 -30.812 1 68.62 99 SER A CA 1
ATOM 778 C C . SER A 1 99 ? -2.797 2.416 -30.609 1 68.62 99 SER A C 1
ATOM 780 O O . SER A 1 99 ? -2.959 3.557 -30.172 1 68.62 99 SER A O 1
ATOM 782 N N . THR A 1 100 ? -3.633 1.689 -30.969 1 67.94 100 THR A N 1
ATOM 783 C CA . THR A 1 100 ? -5.004 2.182 -30.891 1 67.94 100 THR A CA 1
ATOM 784 C C . THR A 1 100 ? -5.441 2.346 -29.438 1 67.94 100 THR A C 1
ATOM 786 O O . THR A 1 100 ? -6.469 2.973 -29.172 1 67.94 100 THR A O 1
ATOM 789 N N . THR A 1 101 ? -4.527 1.984 -28.672 1 67.75 101 THR A N 1
ATOM 790 C CA . THR A 1 101 ? -4.93 2.021 -27.266 1 67.75 101 THR A CA 1
ATOM 791 C C . THR A 1 101 ? -4.098 3.039 -26.5 1 67.75 101 THR A C 1
ATOM 793 O O . THR A 1 101 ? -2.867 3 -26.531 1 67.75 101 THR A O 1
ATOM 796 N N . ASP A 1 102 ? -4.668 4.102 -26.094 1 89.88 102 ASP A N 1
ATOM 797 C CA . ASP A 1 102 ? -4.043 5.02 -25.141 1 89.88 102 ASP A CA 1
ATOM 798 C C . ASP A 1 102 ? -3.82 4.352 -23.797 1 89.88 102 ASP A C 1
ATOM 800 O O . ASP A 1 102 ? -4.742 4.273 -22.969 1 89.88 102 ASP A O 1
ATOM 804 N N . TRP A 1 103 ? -2.594 3.729 -23.75 1 95.38 103 TRP A N 1
ATOM 805 C CA . TRP A 1 103 ? -2.33 3.004 -22.516 1 95.38 103 TRP A CA 1
ATOM 806 C C . TRP A 1 103 ? -1.408 3.805 -21.594 1 95.38 103 TRP A C 1
ATOM 808 O O . TRP A 1 103 ? -0.734 4.734 -22.047 1 95.38 103 TRP A O 1
ATOM 818 N N . GLU A 1 104 ? -1.444 3.559 -20.312 1 96.81 104 GLU A N 1
ATOM 819 C CA . GLU A 1 104 ? -0.658 4.188 -19.25 1 96.81 104 GLU A CA 1
ATOM 820 C C . GLU A 1 104 ? -0.192 3.158 -18.234 1 96.81 104 GLU A C 1
ATOM 822 O O . GLU A 1 104 ? -0.612 2 -18.266 1 96.81 104 GLU A O 1
ATOM 827 N N . ILE A 1 105 ? 0.735 3.576 -17.391 1 98.06 105 ILE A N 1
ATOM 828 C CA . ILE A 1 105 ? 1.194 2.695 -16.312 1 98.06 105 ILE A CA 1
ATOM 829 C C . ILE A 1 105 ? 1.09 3.414 -14.969 1 98.06 105 ILE A C 1
ATOM 831 O O . ILE A 1 105 ? 1.038 4.645 -14.922 1 98.06 105 ILE A O 1
ATOM 835 N N . VAL A 1 106 ? 1.002 2.672 -13.914 1 98.69 106 VAL A N 1
ATOM 836 C CA . VAL A 1 106 ? 1.151 3.168 -12.547 1 98.69 106 VAL A CA 1
ATOM 837 C C . VAL A 1 106 ? 1.93 2.156 -11.711 1 98.69 106 VAL A C 1
ATOM 839 O O . VAL A 1 106 ? 1.679 0.951 -11.789 1 98.69 106 VAL A O 1
ATOM 842 N N . VAL A 1 107 ? 2.967 2.67 -11.016 1 98.81 107 VAL A N 1
ATOM 843 C CA . VAL A 1 107 ? 3.766 1.835 -10.125 1 98.81 107 VAL A CA 1
ATOM 844 C C . VAL A 1 107 ? 2.996 1.579 -8.828 1 98.81 107 VAL A C 1
ATOM 846 O O . VAL A 1 107 ? 2.373 2.49 -8.281 1 98.81 107 VAL A O 1
ATOM 849 N N . THR A 1 108 ? 3.023 0.345 -8.344 1 98.81 108 THR A N 1
ATOM 850 C CA . THR A 1 108 ? 2.26 -0.049 -7.168 1 98.81 108 THR A CA 1
ATOM 851 C C . THR A 1 108 ? 3.15 -0.776 -6.164 1 98.81 108 THR A C 1
ATOM 853 O O . THR A 1 108 ? 4.289 -1.13 -6.477 1 98.81 108 THR A O 1
ATOM 856 N N . ASN A 1 109 ? 2.656 -0.97 -4.93 1 98.56 109 ASN A N 1
ATOM 857 C CA . ASN A 1 109 ? 3.352 -1.723 -3.891 1 98.56 109 ASN A CA 1
ATOM 858 C C . ASN A 1 109 ? 3.268 -3.227 -4.133 1 98.56 109 ASN A C 1
ATOM 860 O O . ASN A 1 109 ? 2.654 -3.953 -3.35 1 98.56 109 ASN A O 1
ATOM 864 N N . GLY A 1 110 ? 3.99 -3.656 -5.164 1 98 110 GLY A N 1
ATOM 865 C CA . GLY A 1 110 ? 3.803 -5.004 -5.676 1 98 110 GLY A CA 1
ATOM 866 C C . GLY A 1 110 ? 2.576 -5.141 -6.559 1 98 110 GLY A C 1
ATOM 867 O O . GLY A 1 110 ? 1.711 -4.262 -6.57 1 98 110 GLY A O 1
ATOM 868 N N . SER A 1 111 ? 2.529 -6.23 -7.289 1 97.81 111 SER A N 1
ATOM 869 C CA . SER A 1 111 ? 1.396 -6.418 -8.188 1 97.81 111 SER A CA 1
ATOM 870 C C . SER A 1 111 ? 0.107 -6.66 -7.41 1 97.81 111 SER A C 1
ATOM 872 O O . SER A 1 111 ? -0.984 -6.348 -7.891 1 97.81 111 SER A O 1
ATOM 874 N N . GLN A 1 112 ? 0.194 -7.219 -6.156 1 97.31 112 GLN A N 1
ATOM 875 C CA . GLN A 1 112 ? -0.966 -7.473 -5.309 1 97.31 112 GLN A CA 1
ATOM 876 C C . GLN A 1 112 ? -1.735 -6.184 -5.031 1 97.31 112 GLN A C 1
ATOM 878 O O . GLN A 1 112 ? -2.967 -6.188 -4.996 1 97.31 112 GLN A O 1
ATOM 883 N N . ASP A 1 113 ? -1.017 -5.113 -4.805 1 98.56 113 ASP A N 1
ATOM 884 C CA . ASP A 1 113 ? -1.637 -3.812 -4.566 1 98.56 113 ASP A CA 1
ATOM 885 C C . ASP A 1 113 ? -2.453 -3.363 -5.773 1 98.56 113 ASP A C 1
ATOM 887 O O . ASP A 1 113 ? -3.594 -2.918 -5.629 1 98.56 113 ASP A O 1
ATOM 891 N N . GLY A 1 114 ? -1.863 -3.469 -6.984 1 98.69 114 GLY A N 1
ATOM 892 C CA . GLY A 1 114 ? -2.582 -3.145 -8.203 1 98.69 114 GLY A CA 1
ATOM 893 C C . GLY A 1 114 ? -3.824 -3.992 -8.406 1 98.69 114 GLY A C 1
ATOM 894 O O . GLY A 1 114 ? -4.883 -3.475 -8.773 1 98.69 114 GLY A O 1
ATOM 895 N N . LEU A 1 115 ? -3.697 -5.285 -8.148 1 98.5 115 LEU A N 1
ATOM 896 C CA . LEU A 1 115 ? -4.812 -6.215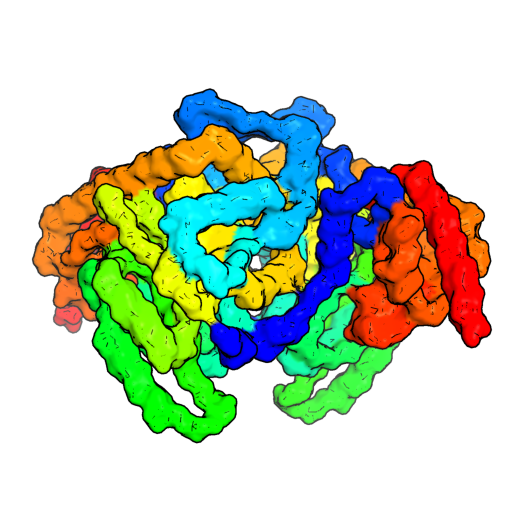 -8.289 1 98.5 115 LEU A CA 1
ATOM 897 C C . LEU A 1 115 ? -5.945 -5.848 -7.332 1 98.5 115 LEU A C 1
ATOM 899 O O . LEU A 1 115 ? -7.113 -5.84 -7.723 1 98.5 115 LEU A O 1
ATOM 903 N N . CYS A 1 116 ? -5.582 -5.602 -6.125 1 98.19 116 CYS A N 1
ATOM 904 C CA . CYS A 1 116 ? -6.574 -5.254 -5.117 1 98.19 116 CYS A CA 1
ATOM 905 C C . CYS A 1 116 ? -7.328 -3.986 -5.508 1 98.19 116 CYS A C 1
ATOM 907 O O . CYS A 1 116 ? -8.555 -3.945 -5.441 1 98.19 116 CYS A O 1
ATOM 909 N N . LYS A 1 117 ? -6.617 -2.957 -5.922 1 98.5 117 LYS A N 1
ATOM 910 C CA . LYS A 1 117 ? -7.238 -1.694 -6.309 1 98.5 117 LYS A CA 1
ATOM 911 C C . LYS A 1 117 ? -8.078 -1.859 -7.574 1 98.5 117 LYS A C 1
ATOM 913 O O . LYS A 1 117 ? -9.109 -1.208 -7.73 1 98.5 117 LYS A O 1
ATOM 918 N N . ALA A 1 118 ? -7.625 -2.691 -8.484 1 98.69 118 ALA A N 1
ATOM 919 C CA . ALA A 1 118 ? -8.414 -2.977 -9.68 1 98.69 118 ALA A CA 1
ATOM 920 C C . ALA A 1 118 ? -9.719 -3.682 -9.312 1 98.69 118 ALA A C 1
ATOM 922 O O . ALA A 1 118 ? -10.781 -3.357 -9.859 1 98.69 118 ALA A O 1
ATOM 923 N N . MET A 1 119 ? -9.648 -4.676 -8.422 1 98 119 MET A N 1
ATOM 924 C CA . MET A 1 119 ? -10.852 -5.387 -8 1 98 119 MET A CA 1
ATOM 925 C C . MET A 1 119 ? -11.82 -4.449 -7.297 1 98 119 MET A C 1
ATOM 927 O O . MET A 1 119 ? -13.031 -4.496 -7.543 1 98 119 MET A O 1
ATOM 931 N N . GLU A 1 120 ? -11.305 -3.602 -6.441 1 96.12 120 GLU A N 1
ATOM 932 C CA . GLU A 1 120 ? -12.156 -2.617 -5.781 1 96.12 120 GLU A CA 1
ATOM 933 C C . GLU A 1 120 ? -12.812 -1.688 -6.797 1 96.12 120 GLU A C 1
ATOM 935 O O . GLU A 1 120 ? -13.953 -1.255 -6.602 1 96.12 120 GLU A O 1
ATOM 940 N N . MET A 1 121 ? -12.117 -1.377 -7.801 1 97.75 121 MET A N 1
ATOM 941 C CA . MET A 1 121 ? -12.586 -0.498 -8.867 1 97.75 121 MET A CA 1
ATOM 942 C C . MET A 1 121 ? -13.695 -1.166 -9.672 1 97.75 121 MET A C 1
ATOM 944 O O . MET A 1 121 ? -14.609 -0.496 -10.156 1 97.75 121 MET A O 1
ATOM 948 N N . LEU A 1 122 ? -13.703 -2.494 -9.742 1 97.81 122 LEU A N 1
ATOM 949 C CA . LEU A 1 122 ? -14.484 -3.156 -10.781 1 97.81 122 LEU A CA 1
ATOM 950 C C . LEU A 1 122 ? -15.57 -4.031 -10.164 1 97.81 122 LEU A C 1
ATOM 952 O O . LEU A 1 122 ? -16.516 -4.43 -10.852 1 97.81 122 LEU A O 1
ATOM 956 N N . VAL A 1 123 ? -15.492 -4.41 -8.875 1 96.38 123 VAL A N 1
ATOM 957 C CA . VAL A 1 123 ? -16.359 -5.445 -8.32 1 96.38 123 VAL A CA 1
ATOM 958 C C . VAL A 1 123 ? -17.172 -4.871 -7.168 1 96.38 123 VAL A C 1
ATOM 960 O O . VAL A 1 123 ? -16.625 -4.375 -6.188 1 96.38 123 VAL A O 1
ATOM 963 N N . ASP A 1 124 ? -18.484 -4.906 -7.293 1 93.62 124 ASP A N 1
ATOM 964 C CA . ASP A 1 124 ? -19.406 -4.652 -6.199 1 93.62 124 ASP A CA 1
ATOM 965 C C . ASP A 1 124 ? -19.844 -5.953 -5.535 1 93.62 124 ASP A C 1
ATOM 967 O O . ASP A 1 124 ? -19.594 -7.039 -6.062 1 93.62 124 ASP A O 1
ATOM 971 N N . HIS A 1 125 ? -20.5 -5.812 -4.391 1 93.19 125 HIS A N 1
ATOM 972 C CA . HIS A 1 125 ? -21.047 -6.969 -3.686 1 93.19 125 HIS A CA 1
ATOM 973 C C . HIS A 1 125 ? -21.984 -7.762 -4.578 1 93.19 125 HIS A C 1
ATOM 975 O O . HIS A 1 125 ? -22.891 -7.191 -5.188 1 93.19 125 HIS A O 1
ATOM 981 N N . GLY A 1 126 ? -21.703 -9.016 -4.742 1 93.62 126 GLY A N 1
ATOM 982 C CA . GLY A 1 126 ? -22.625 -9.891 -5.449 1 93.62 126 GLY A CA 1
ATOM 983 C C . GLY A 1 126 ? -22.375 -9.922 -6.949 1 93.62 126 GLY A C 1
ATOM 984 O O . GLY A 1 126 ? -23.094 -10.609 -7.684 1 93.62 126 GLY A O 1
ATOM 985 N N . ASP A 1 127 ? -21.375 -9.273 -7.477 1 94.31 127 ASP A N 1
ATOM 986 C CA . ASP A 1 127 ? -21.062 -9.289 -8.906 1 94.31 127 ASP A CA 1
ATOM 987 C C . ASP A 1 127 ? -20.531 -10.648 -9.336 1 94.31 127 ASP A C 1
ATOM 989 O O . ASP A 1 127 ? -19.984 -11.391 -8.516 1 94.31 127 ASP A O 1
ATOM 993 N N . TYR A 1 128 ? -20.672 -10.945 -10.648 1 95.06 128 TYR A N 1
ATOM 994 C CA . TYR A 1 128 ? -20.094 -12.156 -11.227 1 95.06 128 TYR A CA 1
ATOM 995 C C . TYR A 1 128 ? -18.594 -11.977 -11.469 1 95.06 128 TYR A C 1
ATOM 997 O O . TYR A 1 128 ? -18.156 -10.906 -11.891 1 95.06 128 TYR A O 1
ATOM 1005 N N . VAL A 1 129 ? -17.828 -12.984 -11.141 1 96.94 129 VAL A N 1
ATOM 1006 C CA . VAL A 1 129 ? -16.406 -13 -11.43 1 96.94 129 VAL A CA 1
ATOM 1007 C C . VAL A 1 129 ? -16.031 -14.312 -12.117 1 96.94 129 VAL A C 1
ATOM 1009 O O . VAL A 1 129 ? -16.312 -15.391 -11.594 1 96.94 129 VAL A O 1
ATOM 1012 N N . LEU A 1 130 ? -15.477 -14.203 -13.352 1 98.12 130 LEU A N 1
ATOM 1013 C CA . LEU A 1 130 ? -14.938 -15.352 -14.086 1 98.12 130 LEU A CA 1
ATOM 1014 C C . LEU A 1 130 ? -13.461 -15.555 -13.766 1 98.12 130 LEU A C 1
ATOM 1016 O O . LEU A 1 130 ? -12.672 -14.609 -13.82 1 98.12 130 LEU A O 1
ATOM 1020 N N . LEU A 1 131 ? -13.078 -16.734 -13.391 1 98.5 131 LEU A N 1
ATOM 1021 C CA . LEU A 1 131 ? -11.68 -17.094 -13.156 1 98.5 131 LEU A CA 1
ATOM 1022 C C . LEU A 1 131 ? -11.469 -18.594 -13.336 1 98.5 131 LEU A C 1
ATOM 1024 O O . LEU A 1 131 ? -12.422 -19.375 -13.258 1 98.5 131 LEU A O 1
ATOM 1028 N N . GLU A 1 132 ? -10.266 -18.922 -13.648 1 98.31 132 GLU A N 1
ATOM 1029 C CA . GLU A 1 132 ? -9.922 -20.328 -13.68 1 98.31 132 GLU A CA 1
ATOM 1030 C C . GLU A 1 132 ? -9.852 -20.906 -12.266 1 98.31 132 GLU A C 1
ATOM 1032 O O . GLU A 1 132 ? -9.352 -20.25 -11.344 1 98.31 132 GLU A O 1
ATOM 1037 N N . GLU A 1 133 ? -10.438 -22.062 -12.039 1 97.75 133 GLU A N 1
ATOM 1038 C CA . GLU A 1 133 ? -10.281 -22.812 -10.797 1 97.75 133 GLU A CA 1
ATOM 1039 C C . GLU A 1 133 ? -9.438 -24.062 -11.008 1 97.75 133 GLU A C 1
ATOM 1041 O O . GLU A 1 133 ? -9.727 -24.875 -11.898 1 97.75 133 GLU A O 1
ATOM 1046 N N . PRO A 1 134 ? -8.297 -24.375 -10.258 1 97.56 134 PRO A N 1
ATOM 1047 C CA . PRO A 1 134 ? -7.898 -23.594 -9.078 1 97.56 134 PRO A CA 1
ATOM 1048 C C . PRO A 1 134 ? -7.348 -22.219 -9.438 1 97.56 134 PRO A C 1
ATOM 1050 O O . PRO A 1 134 ? -6.973 -21.984 -10.594 1 97.56 134 PRO A O 1
ATOM 1053 N N . CYS A 1 135 ? -7.43 -21.312 -8.414 1 97.75 135 CYS A N 1
ATOM 1054 C CA . CYS A 1 135 ? -7.051 -19.906 -8.609 1 97.75 135 CYS A CA 1
ATOM 1055 C C . CYS A 1 135 ? -6.098 -19.453 -7.516 1 97.75 135 CYS A C 1
ATOM 1057 O O . CYS A 1 135 ? -6.164 -19.938 -6.383 1 97.75 135 CYS A O 1
ATOM 1059 N N . TYR A 1 136 ? -5.254 -18.547 -7.852 1 97.56 136 TYR A N 1
ATOM 1060 C CA . TYR A 1 136 ? -4.336 -17.953 -6.887 1 97.56 136 TYR A CA 1
ATOM 1061 C C . TYR A 1 136 ? -5.074 -17.516 -5.625 1 97.56 136 TYR A C 1
ATOM 1063 O O . TYR A 1 136 ? -5.988 -16.688 -5.688 1 97.56 136 TYR A O 1
ATOM 1071 N N . ALA A 1 137 ? -4.621 -17.953 -4.457 1 96.06 137 ALA A N 1
ATOM 1072 C CA . ALA A 1 137 ? -5.301 -17.75 -3.18 1 96.06 137 ALA A CA 1
ATOM 1073 C C . ALA A 1 137 ? -5.355 -16.281 -2.807 1 96.06 137 ALA A C 1
ATOM 1075 O O . ALA A 1 137 ? -6.312 -15.828 -2.172 1 96.06 137 ALA A O 1
ATOM 1076 N N . GLY A 1 138 ? -4.297 -15.484 -3.172 1 95.5 138 GLY A N 1
ATOM 1077 C CA . GLY A 1 138 ? -4.309 -14.055 -2.893 1 95.5 138 GLY A CA 1
ATOM 1078 C C . GLY A 1 138 ? -5.457 -13.32 -3.562 1 95.5 138 GLY A C 1
ATOM 1079 O O . GLY A 1 138 ? -6.078 -12.445 -2.957 1 95.5 138 GLY A O 1
ATOM 1080 N N . THR A 1 139 ? -5.73 -13.672 -4.809 1 97.38 139 THR A N 1
ATOM 1081 C CA . THR A 1 139 ? -6.855 -13.078 -5.527 1 97.38 139 THR A CA 1
ATOM 1082 C C . THR A 1 139 ? -8.18 -13.469 -4.867 1 97.38 139 THR A C 1
ATOM 1084 O O . THR A 1 139 ? -9.062 -12.625 -4.703 1 97.38 139 THR A O 1
ATOM 1087 N N . LEU A 1 140 ? -8.281 -14.727 -4.496 1 97.38 140 LEU A N 1
ATOM 1088 C CA . LEU A 1 140 ? -9.484 -15.18 -3.805 1 97.38 140 LEU A CA 1
ATOM 1089 C C . LEU A 1 140 ? -9.688 -14.406 -2.506 1 97.38 140 LEU A C 1
ATOM 1091 O O . LEU A 1 140 ? -10.805 -14 -2.186 1 97.38 140 LEU A O 1
ATOM 1095 N N . SER A 1 141 ? -8.633 -14.203 -1.804 1 96.12 141 SER A N 1
ATOM 1096 C CA . SER A 1 141 ? -8.703 -13.477 -0.537 1 96.12 141 SER A CA 1
ATOM 1097 C C . SER A 1 141 ? -9.133 -12.031 -0.749 1 96.12 141 SER A C 1
ATOM 1099 O O . SER A 1 141 ? -9.812 -11.453 0.102 1 96.12 141 SER A O 1
ATOM 1101 N N . ILE A 1 142 ? -8.75 -11.398 -1.856 1 96.94 142 ILE A N 1
ATOM 1102 C CA . ILE A 1 142 ? -9.211 -10.055 -2.205 1 96.94 142 ILE A CA 1
ATOM 1103 C C . ILE A 1 142 ? -10.719 -10.07 -2.428 1 96.94 142 ILE A C 1
ATOM 1105 O O . ILE A 1 142 ? -11.43 -9.18 -1.958 1 96.94 142 ILE A O 1
ATOM 1109 N N . LEU A 1 143 ? -11.266 -11.125 -3.055 1 97.31 143 LEU A N 1
ATOM 1110 C CA . LEU A 1 143 ? -12.602 -11.094 -3.637 1 97.31 143 LEU A CA 1
ATOM 1111 C C . LEU A 1 143 ? -13.633 -11.648 -2.66 1 97.31 143 LEU A C 1
ATOM 1113 O O . LEU A 1 143 ? -14.797 -11.25 -2.684 1 97.31 143 LEU A O 1
ATOM 1117 N N . HIS A 1 144 ? -13.227 -12.586 -1.755 1 96.69 144 HIS A N 1
ATOM 1118 C CA . HIS A 1 144 ? -14.164 -13.281 -0.884 1 96.69 144 HIS A CA 1
ATOM 1119 C C . HIS A 1 144 ? -15.031 -12.297 -0.106 1 96.69 144 HIS A C 1
ATOM 1121 O O . HIS A 1 144 ? -16.25 -12.469 -0.008 1 96.69 144 HIS A O 1
ATOM 1127 N N . PRO A 1 145 ? -14.461 -11.211 0.407 1 95.62 145 PRO A N 1
ATOM 1128 C CA . PRO A 1 145 ? -15.281 -10.273 1.192 1 95.62 145 PRO A CA 1
ATOM 1129 C C . PRO A 1 145 ? -16.391 -9.633 0.375 1 95.62 145 PRO A C 1
ATOM 1131 O O . PRO A 1 145 ? -17.375 -9.156 0.94 1 95.62 145 PRO A O 1
ATOM 1134 N N . TYR A 1 146 ? -16.281 -9.594 -0.93 1 95.75 146 TYR A N 1
ATOM 1135 C CA . TYR A 1 146 ? -17.297 -9.008 -1.801 1 95.75 146 TYR A CA 1
ATOM 1136 C C . TYR A 1 146 ? -18.391 -10.016 -2.117 1 95.75 146 TYR A C 1
ATOM 1138 O O . TYR A 1 146 ? -19.359 -9.688 -2.795 1 95.75 146 TYR A O 1
ATOM 1146 N N . LYS A 1 147 ? -18.203 -11.273 -1.679 1 95.69 147 LYS A N 1
ATOM 1147 C CA . LYS A 1 147 ? -19.188 -12.336 -1.867 1 95.69 147 LYS A CA 1
ATOM 1148 C C . LYS A 1 147 ? -19.625 -12.43 -3.326 1 95.69 147 LYS A C 1
ATOM 1150 O O . LYS A 1 147 ? -20.828 -12.414 -3.623 1 95.69 147 LYS A O 1
ATOM 1155 N N . PRO A 1 148 ? -18.672 -12.586 -4.195 1 96.06 148 PRO A N 1
ATOM 1156 C CA . PRO A 1 148 ? -19.016 -12.625 -5.617 1 96.06 148 PRO A CA 1
ATOM 1157 C C . PRO A 1 148 ? -19.781 -13.891 -5.996 1 96.06 148 PRO A C 1
ATOM 1159 O O . PRO A 1 148 ? -19.75 -14.883 -5.27 1 96.06 148 PRO A O 1
ATOM 1162 N N . LYS A 1 149 ? -20.594 -13.766 -7.035 1 95.38 149 LYS A N 1
ATOM 1163 C CA . LYS A 1 149 ? -21.078 -14.953 -7.734 1 95.38 149 LYS A CA 1
ATOM 1164 C C . LYS A 1 149 ? -20 -15.539 -8.633 1 95.38 149 LYS A C 1
ATOM 1166 O O . LYS A 1 149 ? -19.812 -15.094 -9.766 1 95.38 149 LYS A O 1
ATOM 1171 N N . TRP A 1 150 ? -19.406 -16.594 -8.164 1 96.81 150 TRP A N 1
ATOM 1172 C CA . TRP A 1 150 ? -18.281 -17.203 -8.859 1 96.81 150 TRP A CA 1
ATOM 1173 C C . TRP A 1 150 ? -18.75 -17.938 -10.117 1 96.81 150 TRP A C 1
ATOM 1175 O O . TRP A 1 150 ? -19.781 -18.609 -10.094 1 96.81 150 TRP A O 1
ATOM 1185 N N . LEU A 1 151 ? -18.062 -17.734 -11.156 1 96.25 151 LEU A N 1
ATOM 1186 C CA . LEU A 1 151 ? -18.156 -18.562 -12.359 1 96.25 151 LEU A CA 1
ATOM 1187 C C . LEU A 1 151 ? -16.828 -19.234 -12.656 1 96.25 151 LEU A C 1
ATOM 1189 O O . LEU A 1 151 ? -16.109 -18.812 -13.562 1 96.25 151 LEU A O 1
ATOM 1193 N N . PRO A 1 152 ? -16.547 -20.281 -11.93 1 97.44 152 PRO A N 1
ATOM 1194 C CA . PRO A 1 152 ? -15.266 -20.953 -12.109 1 97.44 152 PRO A CA 1
ATOM 1195 C C . PRO A 1 152 ? -15.141 -21.641 -13.469 1 97.44 152 PRO A C 1
ATOM 1197 O O . PRO A 1 152 ? -16.109 -22.188 -13.977 1 97.44 152 PRO A O 1
ATOM 1200 N N . LEU A 1 153 ? -14.008 -21.5 -14.039 1 98.5 153 LEU A N 1
ATOM 1201 C CA . LEU A 1 153 ? -13.703 -22.062 -15.344 1 98.5 153 LEU A CA 1
ATOM 1202 C C . LEU A 1 153 ? -12.695 -23.203 -15.234 1 98.5 153 LEU A C 1
ATOM 1204 O O . LEU A 1 153 ? -11.805 -23.172 -14.375 1 98.5 153 LEU A O 1
ATOM 1208 N N . SER A 1 154 ? -12.797 -24.141 -16.172 1 98.06 154 SER A N 1
ATOM 1209 C CA . SER A 1 154 ? -11.906 -25.297 -16.141 1 98.06 154 SER A CA 1
ATOM 1210 C C . SER A 1 154 ? -10.648 -25.047 -16.969 1 98.06 154 SER A C 1
ATOM 1212 O O . SER A 1 154 ? -10.672 -24.312 -17.953 1 98.06 154 SER A O 1
ATOM 1214 N N . GLY A 1 155 ? -9.602 -25.625 -16.469 1 97.31 155 GLY A N 1
ATOM 1215 C CA . GLY A 1 155 ? -8.336 -25.625 -17.188 1 97.31 155 GLY A CA 1
ATOM 1216 C C . GLY A 1 155 ? -7.699 -27 -17.281 1 97.31 155 GLY A C 1
ATOM 1217 O O . GLY A 1 155 ? -8.195 -27.969 -16.672 1 97.31 155 GLY A O 1
ATOM 1218 N N . ASP A 1 156 ? -6.711 -27.156 -18.109 1 97 156 ASP A N 1
ATOM 1219 C CA . ASP A 1 156 ? -5.891 -28.359 -18.25 1 97 156 ASP A CA 1
ATOM 1220 C C . ASP A 1 156 ? -4.41 -28 -18.375 1 97 156 ASP A C 1
ATOM 1222 O O . ASP A 1 156 ? -3.986 -26.938 -17.938 1 97 156 ASP A O 1
ATOM 1226 N N . LYS A 1 157 ? -3.6 -28.922 -18.844 1 95.69 157 LYS A N 1
ATOM 1227 C CA . LYS A 1 157 ? -2.152 -28.719 -18.906 1 95.69 157 LYS A CA 1
ATOM 1228 C C . LYS A 1 157 ? -1.794 -27.516 -19.766 1 95.69 157 LYS A C 1
ATOM 1230 O O . LYS A 1 157 ? -0.684 -26.984 -19.656 1 95.69 157 LYS A O 1
ATOM 1235 N N . ASP A 1 158 ? -2.758 -27.078 -20.625 1 96.44 158 ASP A N 1
ATOM 1236 C CA . ASP A 1 158 ? -2.525 -25.922 -21.5 1 96.44 158 ASP A CA 1
ATOM 1237 C C . ASP A 1 158 ? -3.271 -24.688 -21 1 96.44 158 ASP A C 1
ATOM 1239 O O . ASP A 1 158 ? -3.545 -23.766 -21.781 1 96.44 158 ASP A O 1
ATOM 1243 N N . GLY A 1 159 ? -3.674 -24.688 -19.766 1 97.31 159 GLY A N 1
ATOM 1244 C CA . GLY A 1 159 ? -4.316 -23.531 -19.141 1 97.31 159 GLY A CA 1
ATOM 1245 C C . GLY A 1 159 ? -5.82 -23.516 -19.328 1 97.31 159 GLY A C 1
ATOM 1246 O O . GLY A 1 159 ? -6.438 -24.562 -19.531 1 97.31 159 GLY A O 1
ATOM 1247 N N . LEU A 1 160 ? -6.422 -22.375 -19.188 1 98.5 160 LEU A N 1
ATOM 1248 C CA . LEU A 1 160 ? -7.867 -22.188 -19.266 1 98.5 160 LEU A CA 1
ATOM 1249 C C . LEU A 1 160 ? -8.43 -22.734 -20.562 1 98.5 160 LEU A C 1
ATOM 1251 O O . LEU A 1 160 ? -7.871 -22.484 -21.641 1 98.5 160 LEU A O 1
ATOM 1255 N N . ILE A 1 161 ? -9.531 -23.469 -20.484 1 98.62 161 ILE A N 1
ATOM 1256 C CA . ILE A 1 161 ? -10.195 -24.031 -21.656 1 98.62 161 ILE A CA 1
ATOM 1257 C C . ILE A 1 161 ? -11.227 -23.047 -22.188 1 98.62 161 ILE A C 1
ATOM 1259 O O . ILE A 1 161 ? -12.219 -22.75 -21.531 1 98.62 161 ILE A O 1
ATOM 1263 N N . PRO A 1 162 ? -11.062 -22.594 -23.391 1 98.56 162 PRO A N 1
ATOM 1264 C CA . PRO A 1 162 ? -11.961 -21.562 -23.938 1 98.56 162 PRO A CA 1
ATOM 1265 C C . PRO A 1 162 ? -13.422 -22.016 -23.969 1 98.56 162 PRO A C 1
ATOM 1267 O O . PRO A 1 162 ? -14.328 -21.219 -23.719 1 98.56 162 PRO A O 1
ATOM 1270 N N . SER A 1 163 ? -13.719 -23.266 -24.266 1 98 163 SER A N 1
ATOM 1271 C CA . SER A 1 163 ? -15.094 -23.75 -24.312 1 98 163 SER A CA 1
ATOM 1272 C C . SER A 1 163 ? -15.766 -23.641 -22.953 1 98 163 SER A C 1
ATOM 1274 O O . SER A 1 163 ? -16.969 -23.438 -22.859 1 98 163 SER A O 1
ATOM 1276 N N . SER A 1 164 ? -15 -23.844 -21.938 1 97.94 164 SER A N 1
ATOM 1277 C CA . SER A 1 164 ? -15.531 -23.641 -20.594 1 97.94 164 SER A CA 1
ATOM 1278 C C . SER A 1 164 ? -15.969 -22.203 -20.375 1 97.94 164 SER A C 1
ATOM 1280 O O . SER A 1 164 ? -17.016 -21.953 -19.766 1 97.94 164 SER A O 1
ATOM 1282 N N . LEU A 1 165 ? -15.195 -21.281 -20.859 1 98.12 165 LEU A N 1
ATOM 1283 C CA . LEU A 1 165 ? -15.531 -19.859 -20.797 1 98.12 165 LEU A CA 1
ATOM 1284 C C . LEU A 1 165 ? -16.797 -19.562 -21.594 1 98.12 165 LEU A C 1
ATOM 1286 O O . LEU A 1 165 ? -17.703 -18.891 -21.109 1 98.12 165 LEU A O 1
ATOM 1290 N N . LYS A 1 166 ? -16.828 -20.094 -22.766 1 97.44 166 LYS A N 1
ATOM 1291 C CA . LYS A 1 166 ? -17.984 -19.875 -23.641 1 97.44 166 LYS A CA 1
ATOM 1292 C C . LYS A 1 166 ? -19.266 -20.422 -22.984 1 97.44 166 LYS A C 1
ATOM 1294 O O . LYS A 1 166 ? -20.297 -19.75 -23.016 1 97.44 166 LYS A O 1
ATOM 1299 N N . GLN A 1 167 ? -19.156 -21.547 -22.469 1 96.12 167 GLN A N 1
ATOM 1300 C CA . GLN A 1 167 ? -20.312 -22.188 -21.828 1 96.12 167 GLN A CA 1
ATOM 1301 C C . GLN A 1 167 ? -20.812 -21.359 -20.641 1 96.12 167 GLN A C 1
ATOM 1303 O O . GLN A 1 167 ? -22.016 -21.188 -20.469 1 96.12 167 GLN A O 1
ATOM 1308 N N . ALA A 1 168 ? -19.891 -20.906 -19.859 1 94.62 168 ALA A N 1
ATOM 1309 C CA . ALA A 1 168 ? -20.25 -20.094 -18.703 1 94.62 168 ALA A CA 1
ATOM 1310 C C . ALA A 1 168 ? -20.953 -18.812 -19.125 1 94.62 168 ALA A C 1
ATOM 1312 O O . ALA A 1 168 ? -21.891 -18.344 -18.453 1 94.62 168 ALA A O 1
ATOM 1313 N N . LEU A 1 169 ? -20.562 -18.234 -20.234 1 94.19 169 LEU A N 1
ATOM 1314 C CA . LEU A 1 169 ? -21.062 -16.938 -20.688 1 94.19 169 LEU A CA 1
ATOM 1315 C C . LEU A 1 169 ? -22.375 -17.094 -21.453 1 94.19 169 LEU A C 1
ATOM 1317 O O . LEU A 1 169 ? -23.219 -16.188 -21.453 1 94.19 169 LEU A O 1
ATOM 1321 N N . ASP A 1 170 ? -22.547 -18.125 -22.125 1 90.44 170 ASP A N 1
ATOM 1322 C CA . ASP A 1 170 ? -23.75 -18.375 -22.922 1 90.44 170 ASP A CA 1
ATOM 1323 C C . ASP A 1 170 ? -25 -18.328 -22.047 1 90.44 170 ASP A C 1
ATOM 1325 O O . ASP A 1 170 ? -26.078 -17.938 -22.516 1 90.44 170 ASP A O 1
ATOM 1329 N N . ASN A 1 171 ? -24.891 -18.625 -20.906 1 77.44 171 ASN A N 1
ATOM 1330 C CA . ASN A 1 171 ? -26 -18.625 -19.969 1 77.44 171 ASN A CA 1
ATOM 1331 C C . ASN A 1 171 ? -26.438 -17.219 -19.609 1 77.44 171 ASN A C 1
ATOM 1333 O O . ASN A 1 171 ? -27.562 -17 -19.141 1 77.44 171 ASN A O 1
ATOM 1337 N N . TYR A 1 172 ? -25.625 -16.188 -19.797 1 74.31 172 TYR A N 1
ATOM 1338 C CA . TYR A 1 172 ? -25.922 -14.828 -19.375 1 74.31 172 TYR A CA 1
ATOM 1339 C C . TYR A 1 172 ? -26.234 -13.945 -20.578 1 74.31 172 TYR A C 1
ATOM 1341 O O . TYR A 1 172 ? -26.812 -12.859 -20.422 1 74.31 172 TYR A O 1
ATOM 1349 N N . LYS A 1 173 ? -25.609 -14.039 -21.672 1 62.22 173 LYS A N 1
ATOM 1350 C CA . LYS A 1 173 ? -26.016 -13.25 -22.828 1 62.22 173 LYS A CA 1
ATOM 1351 C C . LYS A 1 173 ? -27.516 -13.32 -23.047 1 62.22 173 LYS A C 1
ATOM 1353 O O . LYS A 1 173 ? -28.141 -12.328 -23.422 1 62.22 173 LYS A O 1
ATOM 1358 N N . GLY A 1 174 ? -28.031 -14.469 -22.922 1 48.94 174 GLY A N 1
ATOM 1359 C CA . GLY A 1 174 ? -29.469 -14.609 -23.125 1 48.94 174 GLY A CA 1
ATOM 1360 C C . GLY A 1 174 ? -30.297 -13.914 -22.062 1 48.94 174 GLY A C 1
ATOM 1361 O O . GLY A 1 174 ? -31.516 -13.773 -22.219 1 48.94 174 GLY A O 1
ATOM 1362 N N . LYS A 1 175 ? -29.547 -13.711 -20.969 1 47.94 175 LYS A N 1
ATOM 1363 C CA . LYS A 1 175 ? -30.328 -13.125 -19.875 1 47.94 175 LYS A CA 1
ATOM 1364 C C . LYS A 1 175 ? -30.188 -11.609 -19.859 1 47.94 175 LYS A C 1
ATOM 1366 O O . LYS A 1 175 ? -30.422 -10.977 -18.828 1 47.94 175 LYS A O 1
ATOM 1371 N N . ASP A 1 176 ? -29.484 -11.133 -21 1 49.38 176 ASP A N 1
ATOM 1372 C CA . ASP A 1 176 ? -29.562 -9.68 -20.891 1 49.38 176 ASP A CA 1
ATOM 1373 C C . ASP A 1 176 ? -30.938 -9.234 -20.422 1 49.38 176 ASP A C 1
ATOM 1375 O O . ASP A 1 176 ? -31.859 -9.094 -21.234 1 49.38 176 ASP A O 1
ATOM 1379 N N . THR A 1 177 ? -31.188 -9.664 -19.375 1 45 177 THR A N 1
ATOM 1380 C CA . THR A 1 177 ? -32.531 -9.383 -18.891 1 45 177 THR A CA 1
ATOM 1381 C C . THR A 1 177 ? -32.812 -7.887 -18.906 1 45 177 THR A C 1
ATOM 1383 O O . THR A 1 177 ? -33.938 -7.453 -18.594 1 45 177 THR A O 1
ATOM 1386 N N . GLY A 1 178 ? -31.922 -7.102 -19.469 1 45.78 178 GLY A N 1
ATOM 1387 C CA . GLY A 1 178 ? -32.25 -5.684 -19.453 1 45.78 178 GLY A CA 1
ATOM 1388 C C . GLY A 1 178 ? -32.25 -5.098 -18.047 1 45.78 178 GLY A C 1
ATOM 1389 O O . GLY A 1 178 ? -32.562 -3.916 -17.875 1 45.78 178 GLY A O 1
ATOM 1390 N N . SER A 1 179 ? -32.281 -5.902 -17.078 1 48.16 179 SER A N 1
ATOM 1391 C CA . SER A 1 179 ? -32.438 -5.387 -15.727 1 48.16 179 SER A CA 1
ATOM 1392 C C . SER A 1 179 ? -31.219 -4.59 -15.297 1 48.16 179 SER A C 1
ATOM 1394 O O . SER A 1 179 ? -30.078 -5.059 -15.445 1 48.16 179 SER A O 1
ATOM 1396 N N . PRO A 1 180 ? -31.406 -3.383 -15.07 1 48.59 180 PRO A N 1
ATOM 1397 C CA . PRO A 1 180 ? -30.328 -2.525 -14.586 1 48.59 180 PRO A CA 1
ATOM 1398 C C . PRO A 1 180 ? -29.625 -3.105 -13.359 1 48.59 180 PRO A C 1
ATOM 1400 O O . PRO A 1 180 ? -28.516 -2.682 -13.031 1 48.59 180 PRO A O 1
ATOM 1403 N N . ILE A 1 181 ? -30.328 -4.035 -12.664 1 52.28 181 ILE A N 1
ATOM 1404 C CA . ILE A 1 181 ? -29.859 -4.492 -11.359 1 52.28 181 ILE A CA 1
ATOM 1405 C C . ILE A 1 181 ? -28.906 -5.668 -11.531 1 52.28 181 ILE A C 1
ATOM 1407 O O . ILE A 1 181 ? -27.922 -5.789 -10.797 1 52.28 181 ILE A O 1
ATOM 1411 N N . GLU A 1 182 ? -29.312 -6.59 -12.445 1 59.97 182 GLU A N 1
ATOM 1412 C CA . GLU A 1 182 ? -28.406 -7.73 -12.539 1 59.97 182 GLU A CA 1
ATOM 1413 C C . GLU A 1 182 ? -27.406 -7.555 -13.688 1 59.97 182 GLU A C 1
ATOM 1415 O O . GLU A 1 182 ? -27.781 -7.688 -14.859 1 59.97 182 GLU A O 1
ATOM 1420 N N . LYS A 1 183 ? -26.219 -7.164 -13.305 1 75.12 183 LYS A N 1
ATOM 1421 C CA . LYS A 1 183 ? -25.141 -7.004 -14.266 1 75.12 183 LYS A CA 1
ATOM 1422 C C . LYS A 1 183 ? -24.5 -8.344 -14.602 1 75.12 183 LYS A C 1
ATOM 1424 O O . LYS A 1 183 ? -24.312 -9.188 -13.719 1 75.12 183 LYS A O 1
ATOM 1429 N N . GLY A 1 184 ? -24.578 -8.766 -15.875 1 87 184 GLY A N 1
ATOM 1430 C CA . GLY A 1 184 ? -23.844 -9.945 -16.297 1 87 184 GLY A CA 1
ATOM 1431 C C . GLY A 1 184 ? -22.375 -9.883 -15.953 1 87 184 GLY A C 1
ATOM 1432 O O . GLY A 1 184 ? -21.891 -8.883 -15.406 1 87 184 GLY A O 1
ATOM 1433 N N . PRO A 1 185 ? -21.672 -11.055 -16.219 1 93.94 185 PRO A N 1
ATOM 1434 C CA . PRO A 1 185 ? -20.234 -11.07 -15.961 1 93.94 185 PRO A CA 1
ATOM 1435 C C . PRO A 1 185 ? -19.484 -9.984 -16.734 1 93.94 185 PRO A C 1
ATOM 1437 O O . PRO A 1 185 ? -19.828 -9.711 -17.891 1 93.94 185 PRO A O 1
ATOM 1440 N N . LYS A 1 186 ? -18.578 -9.336 -16.109 1 94.69 186 LYS A N 1
ATOM 1441 C CA . LYS A 1 186 ? -17.906 -8.242 -16.797 1 94.69 186 LYS A CA 1
ATOM 1442 C C . LYS A 1 186 ? -16.391 -8.336 -16.641 1 94.69 186 LYS A C 1
ATOM 1444 O O . LYS A 1 186 ? -15.648 -7.566 -17.25 1 94.69 186 LYS A O 1
ATOM 1449 N N . ILE A 1 187 ? -15.859 -9.25 -15.812 1 97.31 187 ILE A N 1
ATOM 1450 C CA . ILE A 1 187 ? -14.414 -9.32 -15.602 1 97.31 187 ILE A CA 1
ATOM 1451 C C . ILE A 1 187 ? -13.953 -10.773 -15.664 1 97.31 187 ILE A C 1
ATOM 1453 O O . ILE A 1 187 ? -14.633 -11.672 -15.156 1 97.31 187 ILE A O 1
ATOM 1457 N N . LEU A 1 188 ? -12.891 -11.023 -16.344 1 98.62 188 LEU A N 1
ATOM 1458 C CA . LEU A 1 188 ? -12.18 -12.297 -16.422 1 98.62 188 LEU A CA 1
ATOM 1459 C C . LEU A 1 188 ? -10.781 -12.172 -15.836 1 98.62 188 LEU A C 1
ATOM 1461 O O . LEU A 1 188 ? -9.945 -11.422 -16.359 1 98.62 188 LEU A O 1
ATOM 1465 N N . TYR A 1 189 ? -10.57 -12.852 -14.75 1 98.75 189 TYR A N 1
ATOM 1466 C CA . TYR A 1 189 ? -9.242 -12.891 -14.148 1 98.75 189 TYR A CA 1
ATOM 1467 C C . TYR A 1 189 ? -8.438 -14.07 -14.68 1 98.75 189 TYR A C 1
ATOM 1469 O O . TYR A 1 189 ? -8.922 -15.203 -14.695 1 98.75 189 TYR A O 1
ATOM 1477 N N . LEU A 1 190 ? -7.129 -13.758 -15.055 1 98.56 190 LEU A N 1
ATOM 1478 C CA . LEU A 1 190 ? -6.254 -14.789 -15.594 1 98.56 190 LEU A CA 1
ATOM 1479 C C . LEU A 1 190 ? -4.871 -14.719 -14.953 1 98.56 190 LEU A C 1
ATOM 1481 O O . LEU A 1 190 ? -4.352 -13.633 -14.711 1 98.56 190 LEU A O 1
ATOM 1485 N N . ASN A 1 191 ? -4.32 -15.766 -14.633 1 98.44 191 ASN A N 1
ATOM 1486 C CA . ASN A 1 191 ? -2.898 -15.992 -14.398 1 98.44 191 ASN A CA 1
ATOM 1487 C C . ASN A 1 191 ? -2.268 -16.812 -15.523 1 98.44 191 ASN A C 1
ATOM 1489 O O . ASN A 1 191 ? -2.137 -18.031 -15.422 1 98.44 191 ASN A O 1
ATOM 1493 N N . PRO A 1 192 ? -1.813 -16.141 -16.578 1 98.38 192 PRO A N 1
ATOM 1494 C CA . PRO A 1 192 ? -1.676 -16.781 -17.891 1 98.38 192 PRO A CA 1
ATOM 1495 C C . PRO A 1 192 ? -0.401 -17.609 -18.016 1 98.38 192 PRO A C 1
ATOM 1497 O O . PRO A 1 192 ? -0.294 -18.453 -18.906 1 98.38 192 PRO A O 1
ATOM 1500 N N . ASN A 1 193 ? 0.607 -17.344 -17.25 1 98.19 193 ASN A N 1
ATOM 1501 C CA . ASN A 1 193 ? 1.884 -18.047 -17.344 1 98.19 193 ASN A CA 1
ATOM 1502 C C . ASN A 1 193 ? 2.33 -18.594 -15.992 1 98.19 193 ASN A C 1
ATOM 1504 O O . ASN A 1 193 ? 2.404 -17.844 -15.016 1 98.19 193 ASN A O 1
ATOM 1508 N N . GLY A 1 194 ? 2.711 -19.922 -16.031 1 97.56 194 GLY A N 1
ATOM 1509 C CA . GLY A 1 194 ? 3.168 -20.469 -14.766 1 97.56 194 GLY A CA 1
ATOM 1510 C C . GLY A 1 194 ? 2.215 -20.219 -13.617 1 97.56 194 GLY A C 1
ATOM 1511 O O . GLY A 1 194 ? 2.633 -19.766 -12.539 1 97.56 194 GLY A O 1
ATOM 1512 N N . ALA A 1 195 ? 1.007 -20.531 -13.836 1 98.06 195 ALA A N 1
ATOM 1513 C CA . ALA A 1 195 ? -0.075 -20.125 -12.953 1 98.06 195 ALA A CA 1
ATOM 1514 C C . ALA A 1 195 ? 0.132 -20.656 -11.539 1 98.06 195 ALA A C 1
ATOM 1516 O O . ALA A 1 195 ? 0.578 -21.797 -11.367 1 98.06 195 ALA A O 1
ATOM 1517 N N . ASN A 1 196 ? -0.054 -19.859 -10.555 1 97.75 196 ASN A N 1
ATOM 1518 C CA . ASN A 1 196 ? -0.205 -20.281 -9.172 1 97.75 196 ASN A CA 1
ATOM 1519 C C . ASN A 1 196 ? -1.638 -20.703 -8.867 1 97.75 196 ASN A C 1
ATOM 1521 O O . ASN A 1 196 ? -2.539 -19.875 -8.797 1 97.75 196 ASN A O 1
ATOM 1525 N N . PRO A 1 197 ? -1.982 -21.953 -8.773 1 97.44 197 PRO A N 1
ATOM 1526 C CA . PRO A 1 197 ? -1.055 -22.969 -8.258 1 97.44 197 PRO A CA 1
ATOM 1527 C C . PRO A 1 197 ? -0.621 -23.969 -9.328 1 97.44 197 PRO A C 1
ATOM 1529 O O . PRO A 1 197 ? 0.245 -24.812 -9.07 1 97.44 197 PRO A O 1
ATOM 1532 N N . THR A 1 198 ? -1.09 -23.938 -10.523 1 98 198 THR A N 1
ATOM 1533 C CA . THR A 1 198 ? -1.097 -25.109 -11.391 1 98 198 THR A CA 1
ATOM 1534 C C . THR A 1 198 ? 0.229 -25.234 -12.133 1 98 198 THR A C 1
ATOM 1536 O O . THR A 1 198 ? 0.546 -26.312 -12.664 1 98 198 THR A O 1
ATOM 1539 N N . GLY A 1 199 ? 0.928 -24.125 -12.273 1 97.81 199 GLY A N 1
ATOM 1540 C CA . GLY A 1 199 ? 2.154 -24.141 -13.047 1 97.81 199 GLY A CA 1
ATOM 1541 C C . GLY A 1 199 ? 1.909 -24.188 -14.547 1 97.81 199 GLY A C 1
ATOM 1542 O O . GLY A 1 199 ? 2.852 -24.297 -15.336 1 97.81 199 GLY A O 1
ATOM 1543 N N . THR A 1 200 ? 0.691 -24.047 -14.977 1 97.31 200 THR A N 1
ATOM 1544 C CA . THR A 1 200 ? 0.328 -24.141 -16.391 1 97.31 200 THR A CA 1
ATOM 1545 C C . THR A 1 200 ? 0.403 -22.766 -17.047 1 97.31 200 THR A C 1
ATOM 1547 O O . THR A 1 200 ? 0.317 -21.734 -16.375 1 97.31 200 THR A O 1
ATOM 1550 N N . SER A 1 201 ? 0.596 -22.766 -18.344 1 97.69 201 SER A N 1
ATOM 1551 C CA . SER A 1 201 ? 0.523 -21.562 -19.188 1 97.69 201 SER A CA 1
ATOM 1552 C C . SER A 1 201 ? -0.518 -21.734 -20.281 1 97.69 201 SER A C 1
ATOM 1554 O O . SER A 1 201 ? -0.609 -22.797 -20.906 1 97.69 201 SER A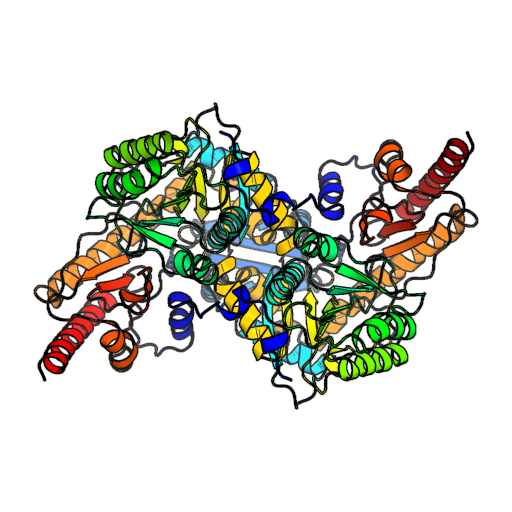 O 1
ATOM 1556 N N . ILE A 1 202 ? -1.289 -20.719 -20.438 1 98.19 202 ILE A N 1
ATOM 1557 C CA . ILE A 1 202 ? -2.271 -20.734 -21.516 1 98.19 202 ILE A CA 1
ATOM 1558 C C . ILE A 1 202 ? -1.558 -20.75 -22.859 1 98.19 202 ILE A C 1
ATOM 1560 O O . ILE A 1 202 ? -0.708 -19.891 -23.125 1 98.19 202 ILE A O 1
ATOM 1564 N N . SER A 1 203 ? -1.926 -21.688 -23.719 1 97 203 SER A N 1
ATOM 1565 C CA . SER A 1 203 ? -1.284 -21.766 -25.016 1 97 203 SER A CA 1
ATOM 1566 C C . SER A 1 203 ? -1.67 -20.594 -25.906 1 97 203 SER A C 1
ATOM 1568 O O . SER A 1 203 ? -2.703 -19.953 -25.688 1 97 203 SER A O 1
ATOM 1570 N N . THR A 1 204 ? -0.865 -20.312 -26.938 1 96.69 204 THR A N 1
ATOM 1571 C CA . THR A 1 204 ? -1.062 -19.156 -27.797 1 96.69 204 THR A CA 1
ATOM 1572 C C . THR A 1 204 ? -2.402 -19.234 -28.531 1 96.69 204 THR A C 1
ATOM 1574 O O . THR A 1 204 ? -3.18 -18.281 -28.516 1 96.69 204 THR A O 1
ATOM 1577 N N . PRO A 1 205 ? -2.752 -20.375 -29.125 1 97.56 205 PRO A N 1
ATOM 1578 C CA . PRO A 1 205 ? -4.055 -20.438 -29.797 1 97.56 205 PRO A CA 1
ATOM 1579 C C . PRO A 1 205 ? -5.219 -20.156 -28.844 1 97.56 205 PRO A C 1
ATOM 1581 O O . PRO A 1 205 ? -6.172 -19.469 -29.219 1 97.56 205 PRO A O 1
ATOM 1584 N N . ARG A 1 206 ? -5.129 -20.656 -27.641 1 98.25 206 ARG A N 1
ATOM 1585 C CA . ARG A 1 206 ? -6.203 -20.453 -26.672 1 98.25 206 ARG A CA 1
ATOM 1586 C C . ARG A 1 206 ? -6.297 -18.984 -26.266 1 98.25 206 ARG A C 1
ATOM 1588 O O . ARG A 1 206 ? -7.387 -18.484 -25.984 1 98.25 206 ARG A O 1
ATOM 1595 N N . ARG A 1 207 ? -5.191 -18.266 -26.203 1 98.44 207 ARG A N 1
ATOM 1596 C CA . ARG A 1 207 ? -5.211 -16.844 -25.859 1 98.44 207 ARG A CA 1
ATOM 1597 C C . ARG A 1 207 ? -6.047 -16.062 -26.859 1 98.44 207 ARG A C 1
ATOM 1599 O O . ARG A 1 207 ? -6.82 -15.18 -26.484 1 98.44 207 ARG A O 1
ATOM 1606 N N . TYR A 1 208 ? -5.848 -16.375 -28.125 1 98.06 208 TYR A N 1
ATOM 1607 C CA . TYR A 1 208 ? -6.625 -15.711 -29.156 1 98.06 208 TYR A CA 1
ATOM 1608 C C . TYR A 1 208 ? -8.109 -16.016 -29 1 98.06 208 TYR A C 1
ATOM 1610 O O . TYR A 1 208 ? -8.953 -15.109 -29.125 1 98.06 208 TYR A O 1
ATOM 1618 N N . GLU A 1 209 ? -8.406 -17.25 -28.719 1 98.56 209 GLU A N 1
ATOM 1619 C CA . GLU A 1 209 ? -9.805 -17.641 -28.531 1 98.56 209 GLU A CA 1
ATOM 1620 C C . GLU A 1 209 ? -10.422 -16.953 -27.328 1 98.56 209 GLU A C 1
ATOM 1622 O O . GLU A 1 209 ? -11.547 -16.453 -27.391 1 98.56 209 GLU A O 1
ATOM 1627 N N . ILE A 1 210 ? -9.695 -16.922 -26.266 1 98.75 210 ILE A N 1
ATOM 1628 C CA . ILE A 1 210 ? -10.156 -16.297 -25.031 1 98.75 210 ILE A CA 1
ATOM 1629 C C . ILE A 1 210 ? -10.391 -14.805 -25.281 1 98.75 210 ILE A C 1
ATOM 1631 O O . ILE A 1 210 ? -11.414 -14.25 -24.859 1 98.75 210 ILE A O 1
ATOM 1635 N N . TYR A 1 211 ? -9.445 -14.117 -25.953 1 98.25 211 TYR A N 1
ATOM 1636 C CA . TYR A 1 211 ? -9.594 -12.695 -26.234 1 98.25 211 TYR A CA 1
ATOM 1637 C C . TYR A 1 211 ? -10.828 -12.438 -27.094 1 98.25 211 TYR A C 1
ATOM 1639 O O . TYR A 1 211 ? -11.578 -11.492 -26.844 1 98.25 211 TYR A O 1
ATOM 1647 N N . LYS A 1 212 ? -11.047 -13.32 -28.094 1 98.31 212 LYS A N 1
ATOM 1648 C CA . LYS A 1 212 ? -12.219 -13.188 -28.953 1 98.31 212 LYS A CA 1
ATOM 1649 C C . LYS A 1 212 ? -13.508 -13.328 -28.141 1 98.31 212 LYS A C 1
ATOM 1651 O O . LYS A 1 212 ? -14.484 -12.617 -28.406 1 98.31 212 LYS A O 1
ATOM 1656 N N . LEU A 1 213 ? -13.539 -14.273 -27.266 1 97.94 213 LEU A N 1
ATOM 1657 C CA . LEU A 1 213 ? -14.703 -14.43 -26.391 1 97.94 213 LEU A CA 1
ATOM 1658 C C . LEU A 1 213 ? -14.891 -13.195 -25.516 1 97.94 213 LEU A C 1
ATOM 1660 O O . LEU A 1 213 ? -16.031 -12.758 -25.297 1 97.94 213 LEU A O 1
ATOM 1664 N N . ALA A 1 214 ? -13.797 -12.625 -25.016 1 97.44 214 ALA A N 1
ATOM 1665 C CA . ALA A 1 214 ? -13.883 -11.414 -24.203 1 97.44 214 ALA A CA 1
ATOM 1666 C C . ALA A 1 214 ? -14.461 -10.258 -25.016 1 97.44 214 ALA A C 1
ATOM 1668 O O . ALA A 1 214 ? -15.219 -9.438 -24.5 1 97.44 214 ALA A O 1
ATOM 1669 N N . GLN A 1 215 ? -14.078 -10.172 -26.312 1 96.19 215 GLN A N 1
ATOM 1670 C CA . GLN A 1 215 ? -14.648 -9.164 -27.203 1 96.19 215 GLN A CA 1
ATOM 1671 C C . GLN A 1 215 ? -16.141 -9.375 -27.391 1 96.19 215 GLN A C 1
ATOM 1673 O O . GLN A 1 215 ? -16.938 -8.445 -27.234 1 96.19 215 GLN A O 1
ATOM 1678 N N . LYS A 1 216 ? -16.484 -10.594 -27.672 1 94.81 216 LYS A N 1
ATOM 1679 C CA . LYS A 1 216 ? -17.859 -10.938 -27.969 1 94.81 216 LYS A CA 1
ATOM 1680 C C . LYS A 1 216 ? -18.781 -10.633 -26.781 1 94.81 216 LYS A C 1
ATOM 1682 O O . LYS A 1 216 ? -19.891 -10.141 -26.969 1 94.81 216 LYS A O 1
ATOM 1687 N N . TYR A 1 217 ? -18.328 -10.898 -25.609 1 94.12 217 TYR A N 1
ATOM 1688 C CA . TYR A 1 217 ? -19.203 -10.797 -24.438 1 94.12 217 TYR A CA 1
ATOM 1689 C C . TYR A 1 217 ? -18.891 -9.547 -23.625 1 94.12 217 TYR A C 1
ATOM 1691 O O . TYR A 1 217 ? -19.391 -9.367 -22.516 1 94.12 217 TYR A O 1
ATOM 1699 N N . ASP A 1 218 ? -17.984 -8.695 -24.078 1 93.94 218 ASP A N 1
ATOM 1700 C CA . ASP A 1 218 ? -17.625 -7.406 -23.5 1 93.94 218 ASP A CA 1
ATOM 1701 C C . ASP A 1 218 ? -17.109 -7.57 -22.062 1 93.94 218 ASP A C 1
ATOM 1703 O O . ASP A 1 218 ? -17.625 -6.957 -21.141 1 93.94 218 ASP A O 1
ATOM 1707 N N . LEU A 1 219 ? -16.031 -8.352 -22 1 96.62 219 LEU A N 1
ATOM 1708 C CA . LEU A 1 219 ? -15.344 -8.586 -20.719 1 96.62 219 LEU A CA 1
ATOM 1709 C C . LEU A 1 219 ? -14.055 -7.77 -20.641 1 96.62 219 LEU A C 1
ATOM 1711 O O . LEU A 1 219 ? -13.383 -7.566 -21.656 1 96.62 219 LEU A O 1
ATOM 1715 N N . LEU A 1 220 ? -13.719 -7.223 -19.5 1 97.88 220 LEU A N 1
ATOM 1716 C CA . LEU A 1 220 ? -12.344 -6.836 -19.203 1 97.88 220 LEU A CA 1
ATOM 1717 C C . LEU A 1 220 ? -11.5 -8.055 -18.844 1 97.88 220 LEU A C 1
ATOM 1719 O O . LEU A 1 220 ? -11.992 -8.984 -18.203 1 97.88 220 LEU A O 1
ATOM 1723 N N . ILE A 1 221 ? -10.297 -8.07 -19.281 1 98.56 221 ILE A N 1
ATOM 1724 C CA . ILE A 1 221 ? -9.344 -9.117 -18.938 1 98.56 221 ILE A CA 1
ATOM 1725 C C . ILE A 1 221 ? -8.336 -8.578 -17.922 1 98.56 221 ILE A C 1
ATOM 1727 O O . ILE A 1 221 ? -7.637 -7.598 -18.188 1 98.56 221 ILE A O 1
ATOM 1731 N N . LEU A 1 222 ? -8.312 -9.133 -16.75 1 98.88 222 LEU A N 1
ATOM 1732 C CA . LEU A 1 222 ? -7.254 -8.883 -15.781 1 98.88 222 LEU A CA 1
ATOM 1733 C C . LEU A 1 222 ? -6.137 -9.906 -15.914 1 98.88 222 LEU A C 1
ATOM 1735 O O . LEU A 1 222 ? -6.281 -11.055 -15.484 1 98.88 222 LEU A O 1
ATOM 1739 N N . GLU A 1 223 ? -5.062 -9.492 -16.5 1 98.81 223 GLU A N 1
ATOM 1740 C CA . GLU A 1 223 ? -3.902 -10.328 -16.781 1 98.81 223 GLU A CA 1
ATOM 1741 C C . GLU A 1 223 ? -2.879 -10.25 -15.656 1 98.81 223 GLU A C 1
ATOM 1743 O O . GLU A 1 223 ? -1.97 -9.422 -15.688 1 98.81 223 GLU A O 1
ATOM 1748 N N . ASP A 1 224 ? -2.998 -11.117 -14.664 1 98.81 224 ASP A N 1
ATOM 1749 C CA . ASP A 1 224 ? -2.074 -11.227 -13.539 1 98.81 224 ASP A CA 1
ATOM 1750 C C . ASP A 1 224 ? -0.874 -12.102 -13.898 1 98.81 224 ASP A C 1
ATOM 1752 O O . ASP A 1 224 ? -0.963 -13.328 -13.875 1 98.81 224 ASP A O 1
ATOM 1756 N N . ASP A 1 225 ? 0.275 -11.445 -14.125 1 98.44 225 ASP A N 1
ATOM 1757 C CA . ASP A 1 225 ? 1.346 -12.234 -14.734 1 98.44 225 ASP A CA 1
ATOM 1758 C C . ASP A 1 225 ? 2.67 -12.008 -14.008 1 98.44 225 ASP A C 1
ATOM 1760 O O . ASP A 1 225 ? 3.68 -11.672 -14.633 1 98.44 225 ASP A O 1
ATOM 1764 N N . PRO A 1 226 ? 2.715 -12.352 -12.695 1 97.94 226 PRO A N 1
ATOM 1765 C CA . PRO A 1 226 ? 3.977 -12.211 -11.961 1 97.94 226 PRO A CA 1
ATOM 1766 C C . PRO A 1 226 ? 5.043 -13.203 -12.438 1 97.94 226 PRO A C 1
ATOM 1768 O O . PRO A 1 226 ? 6.223 -13.047 -12.102 1 97.94 226 PRO A O 1
ATOM 1771 N N . TYR A 1 227 ? 4.684 -14.188 -13.258 1 98 227 TYR A N 1
ATOM 1772 C CA . TYR A 1 227 ? 5.617 -15.234 -13.664 1 98 227 TYR A CA 1
ATOM 1773 C C . TYR A 1 227 ? 5.961 -15.109 -15.141 1 98 227 TYR A C 1
ATOM 1775 O O . TYR A 1 227 ? 6.457 -16.062 -15.75 1 98 227 TYR A O 1
ATOM 1783 N N . TYR A 1 228 ? 5.691 -13.977 -15.719 1 97.94 228 TYR A N 1
ATOM 1784 C CA . TYR A 1 228 ? 5.957 -13.789 -17.141 1 97.94 228 TYR A CA 1
ATOM 1785 C C . TYR A 1 228 ? 7.391 -14.18 -17.484 1 97.94 228 TYR A C 1
ATOM 1787 O O . TYR A 1 228 ? 7.629 -14.898 -18.453 1 97.94 228 TYR A O 1
ATOM 1795 N N . PHE A 1 229 ? 8.328 -13.797 -16.703 1 97.5 229 PHE A N 1
ATOM 1796 C CA . PHE A 1 229 ? 9.742 -14.023 -16.984 1 97.5 229 PHE A CA 1
ATOM 1797 C C . PHE A 1 229 ? 10.172 -15.414 -16.531 1 97.5 229 PHE A C 1
ATOM 1799 O O . PHE A 1 229 ? 11.312 -15.82 -16.75 1 97.5 229 PHE A O 1
ATOM 1806 N N . LEU A 1 230 ? 9.297 -16.141 -15.906 1 97.88 230 LEU A N 1
ATOM 1807 C CA . LEU A 1 230 ? 9.594 -17.5 -15.461 1 97.88 230 LEU A CA 1
ATOM 1808 C C . LEU A 1 230 ? 8.922 -18.516 -16.375 1 97.88 230 LEU A C 1
ATOM 1810 O O . LEU A 1 230 ? 8.492 -19.594 -15.914 1 97.88 230 LEU A O 1
ATOM 1814 N N . GLN A 1 231 ? 8.594 -18.156 -17.547 1 97.5 231 GLN A N 1
ATOM 1815 C CA . GLN A 1 231 ? 8.25 -19.125 -18.578 1 97.5 231 GLN A CA 1
ATOM 1816 C C . GLN A 1 231 ? 9.469 -19.953 -18.969 1 97.5 231 GLN A C 1
ATOM 1818 O O . GLN A 1 231 ? 10.523 -19.406 -19.297 1 97.5 231 GLN A O 1
ATOM 1823 N N . PHE A 1 232 ? 9.289 -21.25 -18.938 1 96.5 232 PHE A N 1
ATOM 1824 C CA . PHE A 1 232 ? 10.422 -22.109 -19.234 1 96.5 232 PHE A CA 1
ATOM 1825 C C . PHE A 1 232 ? 10.508 -22.422 -20.719 1 96.5 232 PHE A C 1
ATOM 1827 O O . PHE A 1 232 ? 9.477 -22.547 -21.391 1 96.5 232 PHE A O 1
ATOM 1834 N N . GLY A 1 233 ? 11.648 -22.547 -21.188 1 87.44 233 GLY A N 1
ATOM 1835 C CA . GLY A 1 233 ? 11.883 -22.75 -22.609 1 87.44 233 GLY A CA 1
ATOM 1836 C C . GLY A 1 233 ? 12.344 -21.5 -23.328 1 87.44 233 GLY A C 1
ATOM 1837 O O . GLY A 1 233 ? 12.617 -20.484 -22.688 1 87.44 233 GLY A O 1
ATOM 1838 N N . GLU A 1 234 ? 12.484 -21.516 -24.609 1 82.44 234 GLU A N 1
ATOM 1839 C CA . GLU A 1 234 ? 13.141 -20.453 -25.359 1 82.44 234 GLU A CA 1
ATOM 1840 C C . GLU A 1 234 ? 12.148 -19.359 -25.75 1 82.44 234 GLU A C 1
ATOM 1842 O O . GLU A 1 234 ? 12.477 -18.172 -25.719 1 82.44 234 GLU A O 1
ATOM 1847 N N . GLU A 1 235 ? 10.969 -19.75 -26.141 1 85.5 235 GLU A N 1
ATOM 1848 C CA . GLU A 1 235 ? 10.016 -18.75 -26.641 1 85.5 235 GLU A CA 1
ATOM 1849 C C . GLU A 1 235 ? 8.977 -18.406 -25.578 1 85.5 235 GLU A C 1
ATOM 1851 O O . GLU A 1 235 ? 8.453 -19.297 -24.891 1 85.5 235 GLU A O 1
ATOM 1856 N N . LYS A 1 236 ? 8.828 -17.031 -25.422 1 89.62 236 LYS A N 1
ATOM 1857 C CA . LYS A 1 236 ? 7.773 -16.578 -24.516 1 89.62 236 LYS A CA 1
ATOM 1858 C C . LYS A 1 236 ? 6.453 -16.406 -25.266 1 89.62 236 LYS A C 1
ATOM 1860 O O . LYS A 1 236 ? 6.434 -15.953 -26.406 1 89.62 236 LYS A O 1
ATOM 1865 N N . SER A 1 237 ? 5.363 -16.812 -24.625 1 91.06 237 SER A N 1
ATOM 1866 C CA . SER A 1 237 ? 4.031 -16.625 -25.188 1 91.06 237 SER A CA 1
ATOM 1867 C C . SER A 1 237 ? 3.631 -15.148 -25.172 1 91.06 237 SER A C 1
ATOM 1869 O O . SER A 1 237 ? 4.047 -14.391 -24.281 1 91.06 237 SER A O 1
ATOM 1871 N N . PRO A 1 238 ? 2.842 -14.75 -26.203 1 93.25 238 PRO A N 1
ATOM 1872 C CA . PRO A 1 238 ? 2.359 -13.367 -26.188 1 93.25 238 PRO A CA 1
ATOM 1873 C C . PRO A 1 238 ? 1.44 -13.078 -25 1 93.25 238 PRO A C 1
ATOM 1875 O O . PRO A 1 238 ? 0.693 -13.961 -24.562 1 93.25 238 PRO A O 1
ATOM 1878 N N . SER A 1 239 ? 1.547 -11.844 -24.562 1 97.62 239 SER A N 1
ATOM 1879 C CA . SER A 1 239 ? 0.63 -11.438 -23.5 1 97.62 239 SER A CA 1
ATOM 1880 C C . SER A 1 239 ? -0.751 -11.109 -24.062 1 97.62 239 SER A C 1
ATOM 1882 O O . SER A 1 239 ? -0.91 -10.93 -25.266 1 97.62 239 SER A O 1
ATOM 1884 N N . PHE A 1 240 ? -1.804 -11.125 -23.219 1 98.19 240 PHE A N 1
ATOM 1885 C CA . PHE A 1 240 ? -3.102 -10.602 -23.625 1 98.19 240 PHE A CA 1
ATOM 1886 C C . PHE A 1 240 ? -3.008 -9.117 -23.953 1 98.19 240 PHE A C 1
ATOM 1888 O O . PHE A 1 240 ? -3.719 -8.625 -24.828 1 98.19 240 PHE A O 1
ATOM 1895 N N . LEU A 1 241 ? -2.121 -8.391 -23.234 1 97.81 241 LEU A N 1
ATOM 1896 C CA . LEU A 1 241 ? -1.892 -6.984 -23.531 1 97.81 241 LEU A CA 1
ATOM 1897 C C . LEU A 1 241 ? -1.458 -6.801 -24.984 1 97.81 241 LEU A C 1
ATOM 1899 O O . LEU A 1 241 ? -1.879 -5.852 -25.641 1 97.81 241 LEU A O 1
ATOM 1903 N N . SER A 1 242 ? -0.637 -7.695 -25.5 1 96.5 242 SER A N 1
ATOM 1904 C CA . SER A 1 242 ? -0.158 -7.613 -26.875 1 96.5 242 SER A CA 1
ATOM 1905 C C . SER A 1 242 ? -1.291 -7.844 -27.859 1 96.5 242 SER A C 1
ATOM 1907 O O . SER A 1 242 ? -1.217 -7.398 -29.016 1 96.5 242 SER A O 1
ATOM 1909 N N . LEU A 1 243 ? -2.357 -8.555 -27.453 1 95.94 243 LEU A N 1
ATOM 1910 C CA . LEU A 1 243 ? -3.49 -8.875 -28.312 1 95.94 243 LEU A CA 1
ATOM 1911 C C . LEU A 1 243 ? -4.562 -7.793 -28.234 1 95.94 243 LEU A C 1
ATOM 1913 O O . LEU A 1 243 ? -5.555 -7.836 -28.969 1 95.94 243 LEU A O 1
ATOM 1917 N N . ASP A 1 244 ? -4.395 -6.809 -27.406 1 96.69 244 ASP A N 1
ATOM 1918 C CA . ASP A 1 244 ? -5.484 -5.945 -26.969 1 96.69 244 ASP A CA 1
ATOM 1919 C C . ASP A 1 244 ? -5.766 -4.84 -27.984 1 96.69 244 ASP A C 1
ATOM 1921 O O . ASP A 1 244 ? -5.32 -3.705 -27.797 1 96.69 244 ASP A O 1
ATOM 1925 N N . THR A 1 245 ? -6.707 -5.105 -28.844 1 94.38 245 THR A N 1
ATOM 1926 C CA . THR A 1 245 ? -7.039 -4.141 -29.891 1 94.38 245 THR A CA 1
ATOM 1927 C C . THR A 1 245 ? -8.164 -3.217 -29.438 1 94.38 245 THR A C 1
ATOM 1929 O O . THR A 1 245 ? -8.422 -2.188 -30.062 1 94.38 245 THR A O 1
ATOM 1932 N N . ASP A 1 246 ? -8.836 -3.51 -28.328 1 92.88 246 ASP A N 1
ATOM 1933 C CA . ASP A 1 246 ? -10.016 -2.764 -27.906 1 92.88 246 ASP A CA 1
ATOM 1934 C C . ASP A 1 246 ? -9.727 -1.933 -26.656 1 92.88 246 ASP A C 1
ATOM 1936 O O . ASP A 1 246 ? -10.539 -1.099 -26.25 1 92.88 246 ASP A O 1
ATOM 1940 N N . GLY A 1 247 ? -8.625 -2.174 -26.062 1 95.62 247 GLY A N 1
ATOM 1941 C CA . GLY A 1 247 ? -8.359 -1.538 -24.781 1 95.62 247 GLY A CA 1
ATOM 1942 C C . GLY A 1 247 ? -9.102 -2.189 -23.625 1 95.62 247 GLY A C 1
ATOM 1943 O O . GLY A 1 247 ? -9.719 -1.502 -22.797 1 95.62 247 GLY A O 1
ATOM 1944 N N . ARG A 1 248 ? -9.062 -3.598 -23.547 1 96.62 248 ARG A N 1
ATOM 1945 C CA . ARG A 1 248 ? -9.852 -4.285 -22.531 1 96.62 248 ARG A CA 1
ATOM 1946 C C . ARG A 1 248 ? -8.945 -5.02 -21.547 1 96.62 248 ARG A C 1
ATOM 1948 O O . ARG A 1 248 ? -9.43 -5.668 -20.609 1 96.62 248 ARG A O 1
ATOM 1955 N N . VAL A 1 249 ? -7.586 -4.855 -21.641 1 98.19 249 VAL A N 1
ATOM 1956 C CA . VAL A 1 249 ? -6.668 -5.637 -20.812 1 98.19 249 VAL A CA 1
ATOM 1957 C C . VAL A 1 249 ? -6.008 -4.738 -19.781 1 98.19 249 VAL A C 1
ATOM 1959 O O . VAL A 1 249 ? -5.465 -3.682 -20.109 1 98.19 249 VAL A O 1
ATOM 1962 N N . LEU A 1 250 ? -6.102 -5.074 -18.516 1 98.31 250 LEU A N 1
ATOM 1963 C CA . LEU A 1 250 ? -5.238 -4.598 -17.438 1 98.31 250 LEU A CA 1
ATOM 1964 C C . LEU A 1 250 ? -4.195 -5.645 -17.078 1 98.31 250 LEU A C 1
ATOM 1966 O O . LEU A 1 250 ? -4.543 -6.75 -16.656 1 98.31 250 LEU A O 1
ATOM 1970 N N . ARG A 1 251 ? -3.01 -5.27 -17.266 1 98.75 251 ARG A N 1
ATOM 1971 C CA . ARG A 1 251 ? -1.926 -6.203 -16.969 1 98.75 251 ARG A CA 1
ATOM 1972 C C . ARG A 1 251 ? -1.23 -5.836 -15.664 1 98.75 251 ARG A C 1
ATOM 1974 O O . ARG A 1 251 ? -0.99 -4.656 -15.391 1 98.75 251 ARG A O 1
ATOM 1981 N N . PHE A 1 252 ? -0.92 -6.832 -14.875 1 98.88 252 PHE A N 1
ATOM 1982 C CA . PHE A 1 252 ? -0.254 -6.664 -13.586 1 98.88 252 PHE A CA 1
ATOM 1983 C C . PHE A 1 252 ? 1.106 -7.352 -13.586 1 98.88 252 PHE A C 1
ATOM 1985 O O . PHE A 1 252 ? 1.188 -8.578 -13.672 1 98.88 252 PHE A O 1
ATOM 1992 N N . ASP A 1 253 ? 2.139 -6.547 -13.492 1 98.75 253 ASP A N 1
ATOM 1993 C CA . ASP A 1 253 ? 3.514 -7.035 -13.484 1 98.75 253 ASP A CA 1
ATOM 1994 C C . ASP A 1 253 ? 4.137 -6.879 -12.094 1 98.75 253 ASP A C 1
ATOM 1996 O O . ASP A 1 253 ? 3.752 -5.992 -11.336 1 98.75 253 ASP A O 1
ATOM 2000 N N . SER A 1 254 ? 5.047 -7.773 -11.781 1 98.25 254 SER A N 1
ATOM 2001 C CA . SER A 1 254 ? 5.695 -7.766 -10.477 1 98.25 254 SER A CA 1
ATOM 2002 C C . SER A 1 254 ? 7.207 -7.918 -10.609 1 98.25 254 SER A C 1
ATOM 2004 O O . SER A 1 254 ? 7.688 -8.656 -11.469 1 98.25 254 SER A O 1
ATOM 2006 N N . PHE A 1 255 ? 7.957 -7.273 -9.758 1 98.44 255 PHE A N 1
ATOM 2007 C CA . PHE A 1 255 ? 9.398 -7.473 -9.688 1 98.44 255 PHE A CA 1
ATOM 2008 C C . PHE A 1 255 ? 9.758 -8.453 -8.57 1 98.44 255 PHE A C 1
ATOM 2010 O O . PHE A 1 255 ? 10.93 -8.773 -8.367 1 98.44 255 PHE A O 1
ATOM 2017 N N . SER A 1 256 ? 8.805 -9 -7.898 1 97.56 256 SER A N 1
ATOM 2018 C CA . SER A 1 256 ? 9.023 -9.797 -6.695 1 97.56 256 SER A CA 1
ATOM 2019 C C . SER A 1 256 ? 9.758 -11.094 -7.02 1 97.56 256 SER A C 1
ATOM 2021 O O . SER A 1 256 ? 10.555 -11.578 -6.215 1 97.56 256 SER A O 1
ATOM 2023 N N . LYS A 1 257 ? 9.5 -11.656 -8.211 1 97.25 257 LYS A N 1
ATOM 2024 C CA . LYS A 1 257 ? 10 -12.992 -8.508 1 97.25 257 LYS A CA 1
ATOM 2025 C C . LYS A 1 257 ? 11.336 -12.93 -9.25 1 97.25 257 LYS A C 1
ATOM 2027 O O . LYS A 1 257 ? 12.039 -13.93 -9.359 1 97.25 257 LYS A O 1
ATOM 2032 N N . ILE A 1 258 ? 11.695 -11.727 -9.68 1 97.06 258 ILE A N 1
ATOM 2033 C CA . ILE A 1 258 ? 12.867 -11.664 -10.547 1 97.06 258 ILE A CA 1
ATOM 2034 C C . ILE A 1 258 ? 13.898 -10.711 -9.953 1 97.06 258 ILE A C 1
ATOM 2036 O O . ILE A 1 258 ? 15.086 -10.797 -10.266 1 97.06 258 ILE A O 1
ATOM 2040 N N . LEU A 1 259 ? 13.508 -9.742 -9.125 1 97.56 259 LEU A N 1
ATOM 2041 C CA . LEU A 1 259 ? 14.438 -8.773 -8.547 1 97.56 259 LEU A CA 1
ATOM 2042 C C . LEU A 1 259 ? 14.445 -8.875 -7.023 1 97.56 259 LEU A C 1
ATOM 2044 O O . LEU A 1 259 ? 15.5 -9.078 -6.418 1 97.56 259 LEU A O 1
ATOM 2048 N N . SER A 1 260 ? 13.305 -8.656 -6.402 1 97.31 260 SER A N 1
ATOM 2049 C CA . SER A 1 260 ? 13.188 -8.648 -4.949 1 97.31 260 SER A CA 1
ATOM 2050 C C . SER A 1 260 ? 11.734 -8.586 -4.504 1 97.31 260 SER A C 1
ATOM 2052 O O . SER A 1 260 ? 10.984 -7.707 -4.945 1 97.31 260 SER A O 1
ATOM 2054 N N . SER A 1 261 ? 11.367 -9.578 -3.662 1 96.5 261 SER A N 1
ATOM 2055 C CA . SER A 1 261 ? 10.023 -9.523 -3.088 1 96.5 261 SER A CA 1
ATOM 2056 C C . SER A 1 261 ? 9.938 -8.477 -1.98 1 96.5 261 SER A C 1
ATOM 2058 O O . SER A 1 261 ? 8.867 -7.918 -1.727 1 96.5 261 SER A O 1
ATOM 2060 N N . GLY A 1 262 ? 11.023 -8.109 -1.376 1 97.19 262 GLY A N 1
ATOM 2061 C CA . GLY A 1 262 ? 11.047 -7.184 -0.255 1 97.19 262 GLY A CA 1
ATOM 2062 C C . GLY A 1 262 ? 10.945 -5.73 -0.678 1 97.19 262 GLY A C 1
ATOM 2063 O O . GLY A 1 262 ? 10.508 -4.883 0.103 1 97.19 262 GLY A O 1
ATOM 2064 N N . LEU A 1 263 ? 11.359 -5.391 -1.909 1 98.19 263 LEU A N 1
ATOM 2065 C CA . LEU A 1 263 ? 11.242 -4.027 -2.414 1 98.19 263 LEU A CA 1
ATOM 2066 C C . LEU A 1 263 ? 9.781 -3.645 -2.609 1 98.19 263 LEU A C 1
ATOM 2068 O O . LEU A 1 263 ? 9.445 -2.459 -2.637 1 98.19 263 LEU A O 1
ATOM 2072 N N . ARG A 1 264 ? 8.891 -4.641 -2.785 1 98.12 264 ARG A N 1
ATOM 2073 C CA . ARG A 1 264 ? 7.445 -4.461 -2.93 1 98.12 264 ARG A CA 1
ATOM 2074 C C . ARG A 1 264 ? 7.125 -3.518 -4.082 1 98.12 264 ARG A C 1
ATOM 2076 O O . ARG A 1 264 ? 6.434 -2.514 -3.896 1 98.12 264 ARG A O 1
ATOM 2083 N N . LEU A 1 265 ? 7.609 -3.891 -5.273 1 98.69 265 LEU A N 1
ATOM 2084 C CA . LEU A 1 265 ? 7.328 -3.076 -6.449 1 98.69 265 LEU A CA 1
ATOM 2085 C C . LEU A 1 265 ? 6.641 -3.904 -7.531 1 98.69 265 LEU A C 1
ATOM 2087 O O . LEU A 1 265 ? 7.031 -5.047 -7.785 1 98.69 265 LEU A O 1
ATOM 2091 N N . GLY A 1 266 ? 5.641 -3.447 -8.062 1 98.69 266 GLY A N 1
ATOM 2092 C CA . GLY A 1 266 ? 4.93 -3.879 -9.258 1 98.69 266 GLY A CA 1
ATOM 2093 C C . GLY A 1 266 ? 4.344 -2.727 -10.047 1 98.69 266 GLY A C 1
ATOM 2094 O O . GLY A 1 266 ? 4.652 -1.563 -9.789 1 98.69 266 GLY A O 1
ATOM 2095 N N . PHE A 1 267 ? 3.604 -3.023 -11.039 1 98.88 267 PHE A N 1
ATOM 2096 C CA . PHE A 1 267 ? 2.967 -1.95 -11.797 1 98.88 267 PHE A CA 1
ATOM 2097 C C . PHE A 1 267 ? 1.821 -2.49 -12.641 1 98.88 267 PHE A C 1
ATOM 2099 O O . PHE A 1 267 ? 1.758 -3.691 -12.914 1 98.88 267 PHE A O 1
ATOM 2106 N N . VAL A 1 268 ? 0.931 -1.611 -12.953 1 98.81 268 VAL A N 1
ATOM 2107 C CA . VAL A 1 268 ? -0.246 -1.91 -13.766 1 98.81 268 VAL A CA 1
ATOM 2108 C C . VAL A 1 268 ? -0.143 -1.199 -15.109 1 98.81 268 VAL A C 1
ATOM 2110 O O . VAL A 1 268 ? 0.265 -0.037 -15.172 1 98.81 268 VAL A O 1
ATOM 2113 N N . THR A 1 269 ? -0.419 -1.887 -16.156 1 98.5 269 THR A N 1
ATOM 2114 C CA . THR A 1 269 ? -0.477 -1.345 -17.5 1 98.5 269 THR A CA 1
ATOM 2115 C C . THR A 1 269 ? -1.847 -1.595 -18.125 1 98.5 269 THR A C 1
ATOM 2117 O O . THR A 1 269 ? -2.393 -2.695 -18.016 1 98.5 269 THR A O 1
ATOM 2120 N N . GLY A 1 270 ? -2.422 -0.642 -18.797 1 97.75 270 GLY A N 1
ATOM 2121 C CA . GLY A 1 270 ? -3.689 -0.806 -19.5 1 97.75 270 GLY A CA 1
ATOM 2122 C C . GLY A 1 270 ? -4.262 0.501 -20.016 1 97.75 270 GLY A C 1
ATOM 2123 O O . GLY A 1 270 ? -3.543 1.495 -20.125 1 97.75 270 GLY A O 1
ATOM 2124 N N . PRO A 1 271 ? -5.57 0.491 -20.391 1 96.69 271 PRO A N 1
ATOM 2125 C CA . PRO A 1 271 ? -6.195 1.724 -20.875 1 96.69 271 PRO A CA 1
ATOM 2126 C C . PRO A 1 271 ? -6.082 2.875 -19.875 1 96.69 271 PRO A C 1
ATOM 2128 O O . PRO A 1 271 ? -6.328 2.688 -18.688 1 96.69 271 PRO A O 1
ATOM 2131 N N . LYS A 1 272 ? -5.738 4.02 -20.406 1 96.5 272 LYS A N 1
ATOM 2132 C CA . LYS A 1 272 ? -5.469 5.203 -19.594 1 96.5 272 LYS A CA 1
ATOM 2133 C C . LYS A 1 272 ? -6.629 5.484 -18.641 1 96.5 272 LYS A C 1
ATOM 2135 O O . LYS A 1 272 ? -6.41 5.809 -17.469 1 96.5 272 LYS A O 1
ATOM 2140 N N . GLU A 1 273 ? -7.809 5.348 -19.062 1 95.44 273 GLU A N 1
ATOM 2141 C CA . GLU A 1 273 ? -8.984 5.648 -18.25 1 95.44 273 GLU A CA 1
ATOM 2142 C C . GLU A 1 273 ? -9.055 4.746 -17.016 1 95.44 273 GLU A C 1
ATOM 2144 O O . GLU A 1 273 ? -9.375 5.207 -15.922 1 95.44 273 GLU A O 1
ATOM 2149 N N . LEU A 1 274 ? -8.758 3.48 -17.188 1 97.44 274 LEU A N 1
ATOM 2150 C CA . LEU A 1 274 ? -8.805 2.533 -16.078 1 97.44 274 LEU A CA 1
ATOM 2151 C C . LEU A 1 274 ? -7.602 2.721 -15.164 1 97.44 274 LEU A C 1
ATOM 2153 O O . LEU A 1 274 ? -7.742 2.711 -13.938 1 97.44 274 LEU A O 1
ATOM 2157 N N . VAL A 1 275 ? -6.434 2.916 -15.742 1 98.06 275 VAL A N 1
ATOM 2158 C CA . VAL A 1 275 ? -5.211 3.086 -14.961 1 98.06 275 VAL A CA 1
ATOM 2159 C C . VAL A 1 275 ? -5.305 4.363 -14.133 1 98.06 275 VAL A C 1
ATOM 2161 O O . VAL A 1 275 ? -4.824 4.41 -13 1 98.06 275 VAL A O 1
ATOM 2164 N N . GLU A 1 276 ? -5.914 5.387 -14.641 1 96.81 276 GLU A N 1
ATOM 2165 C CA . GLU A 1 276 ? -6.074 6.637 -13.906 1 96.81 276 GLU A CA 1
ATOM 2166 C C . GLU A 1 276 ? -6.961 6.445 -12.68 1 96.81 276 GLU A C 1
ATOM 2168 O O . GLU A 1 276 ? -6.75 7.086 -11.648 1 96.81 276 GLU A O 1
ATOM 2173 N N . ARG A 1 277 ? -7.949 5.586 -12.781 1 97.62 277 ARG A N 1
ATOM 2174 C CA . ARG A 1 277 ? -8.766 5.281 -11.609 1 97.62 277 ARG A CA 1
ATOM 2175 C C . ARG A 1 277 ? -7.941 4.605 -10.523 1 97.62 277 ARG A C 1
ATOM 2177 O O . ARG A 1 277 ? -8.117 4.891 -9.336 1 97.62 277 ARG A O 1
ATOM 2184 N N . ILE A 1 278 ? -7.07 3.744 -10.93 1 98.44 278 ILE A N 1
ATOM 2185 C CA . ILE A 1 278 ? -6.172 3.1 -9.977 1 98.44 278 ILE A CA 1
ATOM 2186 C C . ILE A 1 278 ? -5.227 4.137 -9.375 1 98.44 278 ILE A C 1
ATOM 2188 O O . ILE A 1 278 ? -4.969 4.125 -8.172 1 98.44 278 ILE A O 1
ATOM 2192 N N . ASN A 1 279 ? -4.758 5.016 -10.211 1 97.5 279 ASN A N 1
ATOM 2193 C CA . ASN A 1 279 ? -3.889 6.098 -9.766 1 97.5 279 ASN A CA 1
ATOM 2194 C C . ASN A 1 279 ? -4.562 6.957 -8.695 1 97.5 279 ASN A C 1
ATOM 2196 O O . ASN A 1 279 ? -3.93 7.344 -7.711 1 97.5 279 ASN A O 1
ATOM 2200 N N . LEU A 1 280 ? -5.816 7.328 -8.914 1 97.19 280 LEU A N 1
ATOM 2201 C CA . LEU A 1 280 ? -6.566 8.117 -7.941 1 97.19 280 LEU A CA 1
ATOM 2202 C C . LEU A 1 280 ? -6.695 7.363 -6.617 1 97.19 280 LEU A C 1
ATOM 2204 O O . LEU A 1 280 ? -6.613 7.969 -5.547 1 97.19 280 LEU A O 1
ATOM 2208 N N . HIS A 1 281 ? -6.906 6.059 -6.695 1 97.62 281 HIS A N 1
ATOM 2209 C CA . HIS A 1 281 ? -6.965 5.246 -5.484 1 97.62 281 HIS A CA 1
ATOM 2210 C C . HIS A 1 281 ? -5.613 5.211 -4.777 1 97.62 281 HIS A C 1
ATOM 2212 O O . HIS A 1 281 ? -5.551 5.285 -3.549 1 97.62 281 HIS A O 1
ATOM 2218 N N . MET A 1 282 ? -4.523 5.113 -5.547 1 97.62 282 MET A N 1
ATOM 2219 C CA . MET A 1 282 ? -3.17 5.16 -5 1 97.62 282 MET A CA 1
ATOM 2220 C C . MET A 1 282 ? -2.922 6.477 -4.27 1 97.62 282 MET A C 1
ATOM 2222 O O . MET A 1 282 ? -2.361 6.484 -3.172 1 97.62 282 MET A O 1
ATOM 2226 N N . GLN A 1 283 ? -3.396 7.551 -4.789 1 95.5 283 GLN A N 1
ATOM 2227 C CA . GLN A 1 283 ? -3.176 8.883 -4.234 1 95.5 283 GLN A CA 1
ATOM 2228 C C . GLN A 1 283 ? -3.691 8.977 -2.803 1 95.5 283 GLN A C 1
ATOM 2230 O O . GLN A 1 283 ? -3.088 9.641 -1.96 1 95.5 283 GLN A O 1
ATOM 2235 N N . VAL A 1 284 ? -4.715 8.273 -2.562 1 94.5 284 VAL A N 1
ATOM 2236 C CA . VAL A 1 284 ? -5.387 8.516 -1.291 1 94.5 284 VAL A CA 1
ATOM 2237 C C . VAL A 1 284 ? -5.043 7.402 -0.305 1 94.5 284 VAL A C 1
ATOM 2239 O O . VAL A 1 284 ? -5.176 7.574 0.908 1 94.5 284 VAL A O 1
ATOM 2242 N N . SER A 1 285 ? -4.59 6.266 -0.786 1 96.44 285 SER A N 1
ATOM 2243 C CA . SER A 1 285 ? -4.371 5.117 0.089 1 96.44 285 SER A CA 1
ATOM 2244 C C . SER A 1 285 ? -2.912 5.023 0.522 1 96.44 285 SER A C 1
ATOM 2246 O O . SER A 1 285 ? -2.607 5.102 1.714 1 96.44 285 SER A O 1
ATOM 2248 N N . VAL A 1 286 ? -2.039 4.957 -0.484 1 97.19 286 VAL A N 1
ATOM 2249 C CA . VAL A 1 286 ? -0.641 4.738 -0.128 1 97.19 286 VAL A CA 1
ATOM 2250 C C . VAL A 1 286 ? 0.206 5.914 -0.604 1 97.19 286 VAL A C 1
ATOM 2252 O O . VAL A 1 286 ? 1.402 5.984 -0.315 1 97.19 286 VAL A O 1
ATOM 2255 N N . LEU A 1 287 ? -0.361 6.895 -1.304 1 95.88 287 LEU A N 1
ATOM 2256 C CA . LEU A 1 287 ? 0.312 8.016 -1.947 1 95.88 287 LEU A CA 1
ATOM 2257 C C . LEU A 1 287 ? 1.193 7.539 -3.096 1 95.88 287 LEU A C 1
ATOM 2259 O O . LEU A 1 287 ? 0.992 7.934 -4.246 1 95.88 287 LEU A O 1
ATOM 2263 N N . HIS A 1 288 ? 2.123 6.738 -2.869 1 96.62 288 HIS A N 1
ATOM 2264 C CA . HIS A 1 288 ? 2.969 6.07 -3.855 1 96.62 288 HIS A CA 1
ATOM 2265 C C . HIS A 1 288 ? 3.781 4.953 -3.217 1 96.62 288 HIS A C 1
ATOM 2267 O O . HIS A 1 288 ? 3.859 4.855 -1.989 1 96.62 288 HIS A O 1
ATOM 2273 N N . ALA A 1 289 ? 4.289 4.035 -4.027 1 98 289 ALA A N 1
ATOM 2274 C CA . ALA A 1 289 ? 5.219 3.014 -3.551 1 98 289 ALA A CA 1
ATOM 2275 C C . ALA A 1 289 ? 6.527 3.639 -3.076 1 98 289 ALA A C 1
ATOM 2277 O O . ALA A 1 289 ? 6.848 4.77 -3.445 1 98 289 ALA A O 1
ATOM 2278 N N . SER A 1 290 ? 7.312 2.91 -2.24 1 98.38 290 SER A N 1
ATOM 2279 C CA . SER A 1 290 ? 8.57 3.414 -1.703 1 98.38 290 SER A CA 1
ATOM 2280 C C . SER A 1 290 ? 9.438 4.023 -2.801 1 98.38 290 SER A C 1
ATOM 2282 O O . SER A 1 290 ? 9.781 3.352 -3.775 1 98.38 290 SER A O 1
ATOM 2284 N N . THR A 1 291 ? 9.758 5.332 -2.613 1 97.88 291 THR A N 1
ATOM 2285 C CA . THR A 1 291 ? 10.586 6 -3.604 1 97.88 291 THR A CA 1
ATOM 2286 C C . THR A 1 291 ? 11.992 5.395 -3.633 1 97.88 291 THR A C 1
ATOM 2288 O O . THR A 1 291 ? 12.594 5.266 -4.699 1 97.88 291 THR A O 1
ATOM 2291 N N . LEU A 1 292 ? 12.492 5.023 -2.465 1 97.94 292 LEU A N 1
ATOM 2292 C CA . LEU A 1 292 ? 13.812 4.395 -2.408 1 97.94 292 LEU A CA 1
ATOM 2293 C C . LEU A 1 292 ? 13.844 3.127 -3.256 1 97.94 292 LEU A C 1
ATOM 2295 O O . LEU A 1 292 ? 14.758 2.936 -4.055 1 97.94 292 LEU A O 1
ATOM 2299 N N . SER A 1 293 ? 12.852 2.262 -3.078 1 98.25 293 SER A N 1
ATOM 2300 C CA . SER A 1 293 ? 12.758 1.051 -3.887 1 98.25 293 SER A CA 1
ATOM 2301 C C . SER A 1 293 ? 12.719 1.382 -5.375 1 98.25 293 SER A C 1
ATOM 2303 O O . SER A 1 293 ? 13.391 0.732 -6.18 1 98.25 293 SER A O 1
ATOM 2305 N N . GLN A 1 294 ? 11.945 2.379 -5.727 1 98.38 294 GLN A N 1
ATOM 2306 C CA . GLN A 1 294 ? 11.773 2.752 -7.129 1 98.38 294 GLN A CA 1
ATOM 2307 C C . GLN A 1 294 ? 13.086 3.275 -7.719 1 98.38 294 GLN A C 1
ATOM 2309 O O . GLN A 1 294 ? 13.438 2.941 -8.852 1 98.38 294 GLN A O 1
ATOM 2314 N N . VAL A 1 295 ? 13.766 4.113 -6.969 1 97.44 295 VAL A N 1
ATOM 2315 C CA . VAL A 1 295 ? 15.031 4.684 -7.438 1 97.44 295 VAL A CA 1
ATOM 2316 C C . VAL A 1 295 ? 16.062 3.574 -7.641 1 97.44 295 VAL A C 1
ATOM 2318 O O . VAL A 1 295 ? 16.781 3.562 -8.641 1 97.44 295 VAL A O 1
ATOM 2321 N N . LEU A 1 296 ? 16.125 2.631 -6.723 1 96.88 296 LEU A N 1
ATOM 2322 C CA . LEU A 1 296 ? 17.062 1.528 -6.852 1 96.88 296 LEU A CA 1
ATOM 2323 C C . LEU A 1 296 ? 16.797 0.722 -8.117 1 96.88 296 LEU A C 1
ATOM 2325 O O . LEU A 1 296 ? 17.719 0.409 -8.867 1 96.88 296 LEU A O 1
ATOM 2329 N N . VAL A 1 297 ? 15.562 0.388 -8.367 1 97.75 297 VAL A N 1
ATOM 2330 C CA . VAL A 1 297 ? 15.203 -0.378 -9.555 1 97.75 297 VAL A CA 1
ATOM 2331 C C . VAL A 1 297 ? 15.461 0.456 -10.812 1 97.75 297 VAL A C 1
ATOM 2333 O O . VAL A 1 297 ? 15.922 -0.067 -11.828 1 97.75 297 VAL A O 1
ATOM 2336 N N . SER A 1 298 ? 15.148 1.775 -10.727 1 97.56 298 SER A N 1
ATOM 2337 C CA . SER A 1 298 ? 15.438 2.664 -11.844 1 97.56 298 SER A CA 1
ATOM 2338 C C . SER A 1 298 ? 16.922 2.672 -12.18 1 97.56 298 SER A C 1
ATOM 2340 O O . SER A 1 298 ? 17.297 2.611 -13.344 1 97.56 298 SER A O 1
ATOM 2342 N N . GLN A 1 299 ? 17.766 2.777 -11.148 1 96.5 299 GLN A N 1
ATOM 2343 C CA . GLN A 1 299 ? 19.219 2.76 -11.344 1 96.5 299 GLN A CA 1
ATOM 2344 C C . GLN A 1 299 ? 19.672 1.438 -11.953 1 96.5 299 GLN A C 1
ATOM 2346 O O . GLN A 1 299 ? 20.609 1.409 -12.758 1 96.5 299 GLN A O 1
ATOM 2351 N N . LEU A 1 300 ? 19.078 0.373 -11.555 1 96.62 300 LEU A N 1
ATOM 2352 C CA . LEU A 1 300 ? 19.375 -0.93 -12.141 1 96.62 300 LEU A CA 1
ATOM 2353 C C . LEU A 1 300 ? 19.078 -0.937 -13.633 1 96.62 300 LEU A C 1
ATOM 2355 O O . LEU A 1 300 ? 19.891 -1.443 -14.422 1 96.62 300 LEU A O 1
ATOM 2359 N N . PHE A 1 301 ? 17.922 -0.39 -14.023 1 97.19 301 PHE A N 1
ATOM 2360 C CA . PHE A 1 301 ? 17.562 -0.306 -15.438 1 97.19 301 PHE A CA 1
ATOM 2361 C C . PHE A 1 301 ? 18.531 0.601 -16.188 1 97.19 301 PHE A C 1
ATOM 2363 O O . PHE A 1 301 ? 18.828 0.356 -17.359 1 97.19 301 PHE A O 1
ATOM 2370 N N . ASP A 1 302 ? 18.938 1.704 -15.555 1 95.75 302 ASP A N 1
ATOM 2371 C CA . ASP A 1 302 ? 19.922 2.58 -16.188 1 95.75 302 ASP A CA 1
ATOM 2372 C C . ASP A 1 302 ? 21.203 1.817 -16.531 1 95.75 302 ASP A C 1
ATOM 2374 O O . ASP A 1 302 ? 21.812 2.053 -17.578 1 95.75 302 ASP A O 1
ATOM 2378 N N . ARG A 1 303 ? 21.547 0.946 -15.719 1 94.81 303 ARG A N 1
ATOM 2379 C CA . ARG A 1 303 ? 22.797 0.198 -15.867 1 94.81 303 ARG A CA 1
ATOM 2380 C C . ARG A 1 303 ? 22.625 -0.972 -16.828 1 94.81 303 ARG A C 1
ATOM 2382 O O . ARG A 1 303 ? 23.453 -1.193 -17.703 1 94.81 303 ARG A O 1
ATOM 2389 N N . TRP A 1 304 ? 21.562 -1.703 -16.594 1 95.94 304 TRP A N 1
ATOM 2390 C CA . TRP A 1 304 ? 21.344 -2.961 -17.297 1 95.94 304 TRP A CA 1
ATOM 2391 C C . TRP A 1 304 ? 20.781 -2.711 -18.688 1 95.94 304 TRP A C 1
ATOM 2393 O O . TRP A 1 304 ? 21 -3.506 -19.609 1 95.94 304 TRP A O 1
ATOM 2403 N N . LYS A 1 305 ? 20 -1.593 -18.828 1 96.62 305 LYS A N 1
ATOM 2404 C CA . LYS A 1 305 ? 19.141 -1.437 -20 1 96.62 305 LYS A CA 1
ATOM 2405 C C . LYS A 1 305 ? 18.25 -2.656 -20.188 1 96.62 305 LYS A C 1
ATOM 2407 O O . LYS A 1 305 ? 18.109 -3.477 -19.281 1 96.62 305 LYS A O 1
ATOM 2412 N N . ILE A 1 306 ? 17.531 -2.727 -21.266 1 97.5 306 ILE A N 1
ATOM 2413 C CA . ILE A 1 306 ? 16.578 -3.807 -21.484 1 97.5 306 ILE A CA 1
ATOM 2414 C C . ILE A 1 306 ? 17.312 -5.133 -21.625 1 97.5 306 ILE A C 1
ATOM 2416 O O . ILE A 1 306 ? 16.922 -6.137 -21.031 1 97.5 306 ILE A O 1
ATOM 2420 N N . ASP A 1 307 ? 18.422 -5.145 -22.312 1 97.25 307 ASP A N 1
ATOM 2421 C CA . ASP A 1 307 ? 19.172 -6.375 -22.562 1 97.25 307 ASP A CA 1
ATOM 2422 C C . ASP A 1 307 ? 19.703 -6.98 -21.266 1 97.25 307 ASP A C 1
ATOM 2424 O O . ASP A 1 307 ? 19.625 -8.195 -21.062 1 97.25 307 ASP A O 1
ATOM 2428 N N . GLY A 1 308 ? 20.344 -6.129 -20.438 1 96.75 308 GLY A N 1
ATOM 2429 C CA . GLY A 1 308 ? 20.828 -6.609 -19.156 1 96.75 308 GLY A CA 1
ATOM 2430 C C . GLY A 1 308 ? 19.719 -7.137 -18.266 1 96.75 308 GLY A C 1
ATOM 2431 O O . GLY A 1 308 ? 19.906 -8.133 -17.562 1 96.75 308 GLY A O 1
ATOM 2432 N N . PHE A 1 309 ? 18.609 -6.496 -18.297 1 97.38 309 PHE A N 1
ATOM 2433 C CA . PHE A 1 309 ? 17.453 -6.938 -17.516 1 97.38 309 PHE A CA 1
ATOM 2434 C C . PHE A 1 309 ? 16.984 -8.305 -17.984 1 97.38 309 PHE A C 1
ATOM 2436 O O . PHE A 1 309 ? 16.719 -9.195 -17.172 1 97.38 309 PHE A O 1
ATOM 2443 N N . LEU A 1 310 ? 16.875 -8.477 -19.281 1 96.81 310 LEU A N 1
ATOM 2444 C CA . LEU A 1 310 ? 16.438 -9.75 -19.844 1 96.81 310 LEU A CA 1
ATOM 2445 C C . LEU A 1 310 ? 17.438 -10.852 -19.547 1 96.81 310 LEU A C 1
ATOM 2447 O O . LEU A 1 310 ? 17.062 -12 -19.312 1 96.81 310 LEU A O 1
ATOM 2451 N N . SER A 1 311 ? 18.703 -10.508 -19.594 1 96.81 311 SER A N 1
ATOM 2452 C CA . SER A 1 311 ? 19.75 -11.477 -19.266 1 96.81 311 SER A CA 1
ATOM 2453 C C . SER A 1 311 ? 19.594 -11.961 -17.828 1 96.81 311 SER A C 1
ATOM 2455 O O . SER A 1 311 ? 19.672 -13.164 -17.562 1 96.81 311 SER A O 1
ATOM 2457 N N . HIS A 1 312 ? 19.391 -11.055 -16.938 1 97.38 312 HIS A N 1
ATOM 2458 C CA . HIS A 1 312 ? 19.172 -11.43 -15.539 1 97.38 312 HIS A CA 1
ATOM 2459 C C . HIS A 1 312 ? 17.938 -12.312 -15.398 1 97.38 312 HIS A C 1
ATOM 2461 O O . HIS A 1 312 ? 17.969 -13.344 -14.727 1 97.38 312 HIS A O 1
ATOM 2467 N N . SER A 1 313 ? 16.844 -11.898 -16 1 96.81 313 SER A N 1
ATOM 2468 C CA . SER A 1 313 ? 15.594 -12.648 -15.906 1 96.81 313 SER A CA 1
ATOM 2469 C C . SER A 1 313 ? 15.758 -14.055 -16.469 1 96.81 313 SER A C 1
ATOM 2471 O O . SER A 1 313 ? 15.156 -15 -15.961 1 96.81 313 SER A O 1
ATOM 2473 N N . SER A 1 314 ? 16.516 -14.164 -17.5 1 96.69 314 SER A N 1
ATOM 2474 C CA . SER A 1 314 ? 16.781 -15.469 -18.078 1 96.69 314 SER A CA 1
ATOM 2475 C C . SER A 1 314 ? 17.562 -16.359 -17.125 1 96.69 314 SER A C 1
ATOM 2477 O O . SER A 1 314 ? 17.297 -17.562 -17.031 1 96.69 314 SER A O 1
ATOM 2479 N N . LYS A 1 315 ? 18.516 -15.781 -16.453 1 96.88 315 LYS A N 1
ATOM 2480 C CA . LYS A 1 315 ? 19.25 -16.516 -15.438 1 96.88 315 LYS A CA 1
ATOM 2481 C C . LYS A 1 315 ? 18.328 -17.031 -14.344 1 96.88 315 LYS A C 1
ATOM 2483 O O . LYS A 1 315 ? 18.438 -18.172 -13.898 1 96.88 315 LYS A O 1
ATOM 2488 N N . VAL A 1 316 ? 17.469 -16.188 -13.93 1 97.75 316 VAL A N 1
ATOM 2489 C CA . VAL A 1 316 ? 16.5 -16.547 -12.898 1 97.75 316 VAL A CA 1
ATOM 2490 C C . VAL A 1 316 ? 15.609 -17.688 -13.406 1 97.75 316 VAL A C 1
ATOM 2492 O O . VAL A 1 316 ? 15.391 -18.672 -12.703 1 97.75 316 VAL A O 1
ATOM 2495 N N . SER A 1 317 ? 15.102 -17.547 -14.617 1 97.75 317 SER A N 1
ATOM 2496 C CA . SER A 1 317 ? 14.234 -18.547 -15.219 1 97.75 317 SER A CA 1
ATOM 2497 C C . SER A 1 317 ? 14.945 -19.891 -15.328 1 97.75 317 SER A C 1
ATOM 2499 O O . SER A 1 317 ? 14.352 -20.938 -15.039 1 97.75 317 SER A O 1
ATOM 2501 N N . THR A 1 318 ? 16.156 -19.891 -15.734 1 97.62 318 THR A N 1
ATOM 2502 C CA . THR A 1 318 ? 16.953 -21.109 -15.883 1 97.62 318 THR A CA 1
ATOM 2503 C C . THR A 1 318 ? 17.094 -21.828 -14.539 1 97.62 318 THR A C 1
ATOM 2505 O O . THR A 1 318 ? 17 -23.047 -14.477 1 97.62 318 THR A O 1
ATOM 2508 N N . PHE A 1 319 ? 17.312 -21.094 -13.539 1 97.81 319 PHE A N 1
ATOM 2509 C CA . PHE A 1 319 ? 17.406 -21.672 -12.203 1 97.81 319 PHE A CA 1
ATOM 2510 C C . PHE A 1 319 ? 16.125 -22.391 -11.828 1 97.81 319 PHE A C 1
ATOM 2512 O O . PHE A 1 319 ? 16.141 -23.531 -11.383 1 97.81 319 PHE A O 1
ATOM 2519 N N . TYR A 1 320 ? 14.984 -21.719 -11.984 1 98.31 320 TYR A N 1
ATOM 2520 C CA . TYR A 1 320 ? 13.719 -22.297 -11.562 1 98.31 320 TYR A CA 1
ATOM 2521 C C . TYR A 1 320 ? 13.328 -23.469 -12.461 1 98.31 320 TYR A C 1
ATOM 2523 O O . TYR A 1 320 ? 12.664 -24.406 -12.016 1 98.31 320 TYR A O 1
ATOM 2531 N N . GLU A 1 321 ? 13.734 -23.391 -13.734 1 98.25 321 GLU A N 1
ATOM 2532 C CA . GLU A 1 321 ? 13.523 -24.547 -14.609 1 98.25 321 GLU A CA 1
ATOM 2533 C C . GLU A 1 321 ? 14.25 -25.781 -14.078 1 98.25 321 GLU A C 1
ATOM 2535 O O . GLU A 1 321 ? 13.695 -26.875 -14.086 1 98.25 321 GLU A O 1
ATOM 2540 N N . LYS A 1 322 ? 15.461 -25.625 -13.672 1 98.38 322 LYS A N 1
ATOM 2541 C CA . LYS A 1 322 ? 16.219 -26.719 -13.07 1 98.38 322 LYS A CA 1
ATOM 2542 C C . LYS A 1 322 ? 15.555 -27.203 -11.789 1 98.38 322 LYS A C 1
ATOM 2544 O O . LYS A 1 322 ? 15.5 -28.406 -11.531 1 98.38 322 LYS A O 1
ATOM 2549 N N . GLN A 1 323 ? 15.133 -26.266 -10.961 1 98.25 323 GLN A N 1
ATOM 2550 C CA . GLN A 1 323 ? 14.414 -26.609 -9.742 1 98.25 323 GLN A CA 1
ATOM 2551 C C . GLN A 1 323 ? 13.172 -27.438 -10.055 1 98.25 323 GLN A C 1
ATOM 2553 O O . GLN A 1 323 ? 12.898 -28.422 -9.367 1 98.25 323 GLN A O 1
ATOM 2558 N N . ARG A 1 324 ? 12.438 -27.016 -11.055 1 98.25 324 ARG A N 1
ATOM 2559 C CA . ARG A 1 324 ? 11.273 -27.766 -11.523 1 98.25 324 ARG A CA 1
ATOM 2560 C C . ARG A 1 324 ? 11.648 -29.188 -11.883 1 98.25 324 ARG A C 1
ATOM 2562 O O . ARG A 1 324 ? 10.969 -30.141 -11.477 1 98.25 324 ARG A O 1
ATOM 2569 N N . ASP A 1 325 ? 12.719 -29.359 -12.617 1 98.62 325 ASP A N 1
ATOM 2570 C CA . ASP A 1 325 ? 13.164 -30.688 -13.039 1 98.62 325 ASP A CA 1
ATOM 2571 C C . ASP A 1 325 ? 13.523 -31.562 -11.836 1 98.62 325 ASP A C 1
ATOM 2573 O O . ASP A 1 325 ? 13.203 -32.75 -11.805 1 98.62 325 ASP A O 1
ATOM 2577 N N . HIS A 1 326 ? 14.203 -30.984 -10.852 1 98.69 326 HIS A N 1
ATOM 2578 C CA . HIS A 1 326 ? 14.555 -31.703 -9.641 1 98.69 326 HIS A CA 1
ATOM 2579 C C . HIS A 1 326 ? 13.305 -32.156 -8.891 1 98.69 326 HIS A C 1
ATOM 2581 O O . HIS A 1 326 ? 13.242 -33.281 -8.406 1 98.69 326 HIS A O 1
ATOM 2587 N N . MET A 1 327 ? 12.375 -31.297 -8.75 1 98.56 327 MET A N 1
ATOM 2588 C CA . MET A 1 327 ? 11.156 -31.656 -8.023 1 98.56 327 MET A CA 1
ATOM 2589 C C . MET A 1 327 ? 10.375 -32.719 -8.781 1 98.56 327 MET A C 1
ATOM 2591 O O . MET A 1 327 ? 9.812 -33.625 -8.18 1 98.56 327 MET A O 1
ATOM 2595 N N . ALA A 1 328 ? 10.273 -32.562 -10.102 1 98.31 328 ALA A N 1
ATOM 2596 C CA . ALA A 1 328 ? 9.586 -33.562 -10.922 1 98.31 328 ALA A CA 1
ATOM 2597 C C . ALA A 1 328 ? 10.242 -34.938 -10.781 1 98.31 328 ALA A C 1
ATOM 2599 O O . ALA A 1 328 ? 9.562 -35.938 -10.719 1 98.31 328 ALA A O 1
ATOM 2600 N N . ALA A 1 329 ? 11.523 -34.906 -10.773 1 98.56 329 ALA A N 1
ATOM 2601 C CA . ALA A 1 329 ? 12.258 -36.156 -10.602 1 98.56 329 ALA A CA 1
ATOM 2602 C C . ALA A 1 329 ? 11.953 -36.781 -9.234 1 98.56 329 ALA A C 1
ATOM 2604 O O . ALA A 1 329 ? 11.781 -38 -9.125 1 98.56 329 ALA A O 1
ATOM 2605 N N . ALA A 1 330 ? 11.977 -35.969 -8.234 1 98.69 330 ALA A N 1
ATOM 2606 C CA . ALA A 1 330 ? 11.625 -36.438 -6.902 1 98.69 330 ALA A CA 1
ATOM 2607 C C . ALA A 1 330 ? 10.203 -36.969 -6.867 1 98.69 330 ALA A C 1
ATOM 2609 O O . ALA A 1 330 ? 9.938 -38 -6.215 1 98.69 330 ALA A O 1
ATOM 2610 N N . ALA A 1 331 ? 9.281 -36.344 -7.52 1 98.75 331 ALA A N 1
ATOM 2611 C CA . ALA A 1 331 ? 7.898 -36.812 -7.59 1 98.75 331 ALA A CA 1
ATOM 2612 C C . ALA A 1 331 ? 7.816 -38.156 -8.273 1 98.75 331 ALA A C 1
ATOM 2614 O O . ALA A 1 331 ? 7.113 -39.062 -7.805 1 98.75 331 ALA A O 1
ATOM 2615 N N . GLU A 1 332 ? 8.5 -38.312 -9.367 1 98.44 332 GLU A N 1
ATOM 2616 C CA . GLU A 1 332 ? 8.539 -39.562 -10.094 1 98.44 332 GLU A CA 1
ATOM 2617 C C . GLU A 1 332 ? 9.07 -40.688 -9.211 1 98.44 332 GLU A C 1
ATOM 2619 O O . GLU A 1 332 ? 8.539 -41.812 -9.234 1 98.44 332 GLU A O 1
ATOM 2624 N N . LYS A 1 333 ? 10.062 -40.375 -8.508 1 98.56 333 LYS A N 1
ATOM 2625 C CA . LYS A 1 333 ? 10.742 -41.375 -7.668 1 98.56 333 LYS A CA 1
ATOM 2626 C C . LYS A 1 333 ? 9.859 -41.781 -6.496 1 98.56 333 LYS A C 1
ATOM 2628 O O . LYS A 1 333 ? 9.781 -42.969 -6.164 1 98.56 333 LYS A O 1
ATOM 2633 N N . HIS A 1 334 ? 9.203 -40.875 -5.844 1 98.62 334 HIS A N 1
ATOM 2634 C CA . HIS A 1 334 ? 8.617 -41.156 -4.543 1 98.62 334 HIS A CA 1
ATOM 2635 C C . HIS A 1 334 ? 7.094 -41.188 -4.613 1 98.62 334 HIS A C 1
ATOM 2637 O O . HIS A 1 334 ? 6.438 -41.844 -3.795 1 98.62 334 HIS A O 1
ATOM 2643 N N . LEU A 1 335 ? 6.461 -40.469 -5.562 1 98.44 335 LEU A N 1
ATOM 2644 C CA . LEU A 1 335 ? 5.027 -40.219 -5.465 1 98.44 335 LEU A CA 1
ATOM 2645 C C . LEU A 1 335 ? 4.27 -40.969 -6.562 1 98.44 335 LEU A C 1
ATOM 2647 O O . LEU A 1 335 ? 3.035 -40.938 -6.594 1 98.44 335 LEU A O 1
ATOM 2651 N N . LYS A 1 336 ? 5.02 -41.531 -7.512 1 97.38 336 LYS A N 1
ATOM 2652 C CA . LYS A 1 336 ? 4.359 -42.281 -8.57 1 97.38 336 LYS A CA 1
ATOM 2653 C C . LYS A 1 336 ? 3.381 -43.312 -7.984 1 97.38 336 LYS A C 1
ATOM 2655 O O . LYS A 1 336 ? 3.719 -44.031 -7.051 1 97.38 336 LYS A O 1
ATOM 2660 N N . GLY A 1 337 ? 2.207 -43.25 -8.57 1 97.5 337 GLY A N 1
ATOM 2661 C CA . GLY A 1 337 ? 1.181 -44.188 -8.094 1 97.5 337 GLY A CA 1
ATOM 2662 C C . GLY A 1 337 ? 0.345 -43.594 -6.965 1 97.5 337 GLY A C 1
ATOM 2663 O O . GLY A 1 337 ? -0.73 -44.125 -6.656 1 97.5 337 GLY A O 1
ATOM 2664 N N . LEU A 1 338 ? 0.775 -42.594 -6.352 1 98.12 338 LEU A N 1
ATOM 2665 C CA . LEU A 1 338 ? 0.064 -41.969 -5.242 1 98.12 338 LEU A CA 1
ATOM 2666 C C . LEU A 1 338 ? -0.589 -40.656 -5.684 1 98.12 338 LEU A C 1
ATOM 2668 O O . LEU A 1 338 ? -1.635 -40.25 -5.156 1 98.12 338 LEU A O 1
ATOM 2672 N N . VAL A 1 339 ? 0.108 -39.938 -6.559 1 97.62 339 VAL A N 1
ATOM 2673 C CA . VAL A 1 339 ? -0.351 -38.625 -6.992 1 97.62 339 VAL A CA 1
ATOM 2674 C C . VAL A 1 339 ? -0.202 -38.5 -8.508 1 97.62 339 VAL A C 1
ATOM 2676 O O . VAL A 1 339 ? 0.634 -39.156 -9.109 1 97.62 339 VAL A O 1
ATOM 2679 N N . GLU A 1 340 ? -1.089 -37.719 -9.094 1 97.94 340 GLU A N 1
ATOM 2680 C CA . GLU A 1 340 ? -0.975 -37.281 -10.484 1 97.94 340 GLU A CA 1
ATOM 2681 C C . GLU A 1 340 ? -0.546 -35.844 -10.586 1 97.94 340 GLU A C 1
ATOM 2683 O O . GLU A 1 340 ? -0.937 -35 -9.766 1 97.94 340 GLU A O 1
ATOM 2688 N N . TRP A 1 341 ? 0.263 -35.531 -11.547 1 97.88 341 TRP A N 1
ATOM 2689 C CA . TRP A 1 341 ? 0.707 -34.156 -11.797 1 97.88 341 TRP A CA 1
ATOM 2690 C C . TRP A 1 341 ? 1.064 -33.969 -13.258 1 97.88 341 TRP A C 1
ATOM 2692 O O . TRP A 1 341 ? 1.188 -34.906 -14.016 1 97.88 341 TRP A O 1
ATOM 2702 N N . HIS A 1 342 ? 1.108 -32.75 -13.727 1 96.25 342 HIS A N 1
ATOM 2703 C CA . HIS A 1 342 ? 1.687 -32.375 -15.016 1 96.25 342 HIS A CA 1
ATOM 2704 C C . HIS A 1 342 ? 2.957 -31.547 -14.82 1 96.25 342 HIS A C 1
ATOM 2706 O O . HIS A 1 342 ? 3.133 -30.891 -13.789 1 96.25 342 HIS A O 1
ATOM 2712 N N . MET A 1 343 ? 3.801 -31.688 -15.828 1 97.38 343 MET A N 1
ATOM 2713 C CA . MET A 1 343 ? 5.027 -30.906 -15.797 1 97.38 343 MET A CA 1
ATOM 2714 C C . MET A 1 343 ? 4.719 -29.422 -15.938 1 97.38 343 MET A C 1
ATOM 2716 O O . MET A 1 343 ? 4.109 -29 -16.922 1 97.38 343 MET A O 1
ATOM 2720 N N . PRO A 1 344 ? 5.07 -28.594 -14.93 1 97.62 344 PRO A N 1
ATOM 2721 C CA . PRO A 1 344 ? 4.859 -27.141 -15.078 1 97.62 344 PRO A CA 1
ATOM 2722 C C . PRO A 1 344 ? 5.617 -26.547 -16.266 1 97.62 344 PRO A C 1
ATOM 2724 O O . PRO A 1 344 ? 6.754 -26.938 -16.531 1 97.62 344 PRO A O 1
ATOM 2727 N N . SER A 1 345 ? 5.031 -25.641 -16.938 1 96.44 345 SER A N 1
ATOM 2728 C CA . SER A 1 345 ? 5.664 -24.953 -18.062 1 96.44 345 SER A CA 1
ATOM 2729 C C . SER A 1 345 ? 6.336 -23.656 -17.625 1 96.44 345 SER A C 1
ATOM 2731 O O . SER A 1 345 ? 7.039 -23.031 -18.422 1 96.44 345 SER A O 1
ATOM 2733 N N . GLY A 1 346 ? 6.172 -23.266 -16.453 1 97.25 346 GLY A N 1
ATOM 2734 C CA . GLY A 1 346 ? 6.723 -22.078 -15.844 1 97.25 346 GLY A CA 1
ATOM 2735 C C . GLY A 1 346 ? 6.352 -21.922 -14.383 1 97.25 346 GLY A C 1
ATOM 2736 O O . GLY A 1 346 ? 5.73 -22.812 -13.797 1 97.25 346 GLY A O 1
ATOM 2737 N N . GLY A 1 347 ? 6.832 -20.844 -13.805 1 97.69 347 GLY A N 1
ATOM 2738 C CA . GLY A 1 347 ? 6.453 -20.516 -12.445 1 97.69 347 GLY A CA 1
ATOM 2739 C C . GLY A 1 347 ? 7.344 -21.172 -11.398 1 97.69 347 GLY A C 1
ATOM 2740 O O . GLY A 1 347 ? 8.562 -21.234 -11.578 1 97.69 347 GLY A O 1
ATOM 2741 N N . MET A 1 348 ? 6.656 -21.531 -10.242 1 98.31 348 MET A N 1
ATOM 2742 C CA . MET A 1 348 ? 7.438 -21.984 -9.094 1 98.31 348 MET A CA 1
ATOM 2743 C C . MET A 1 348 ? 6.762 -23.156 -8.398 1 98.31 348 MET A C 1
ATOM 2745 O O . MET A 1 348 ? 7.113 -23.5 -7.266 1 98.31 348 MET A O 1
ATOM 2749 N N . PHE A 1 349 ? 5.754 -23.812 -9.102 1 98.44 349 PHE A N 1
ATOM 2750 C CA . PHE A 1 349 ? 4.891 -24.688 -8.312 1 98.44 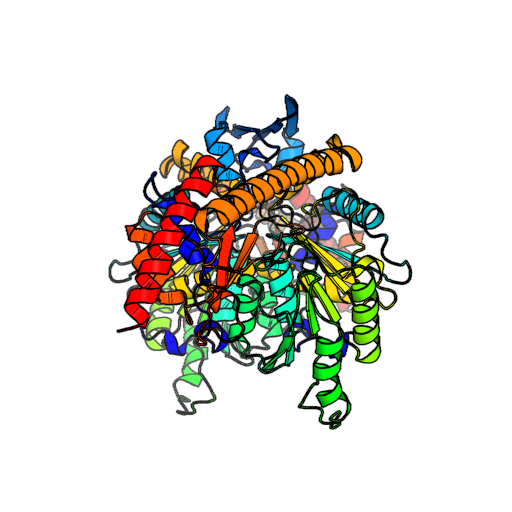349 PHE A CA 1
ATOM 2751 C C . PHE A 1 349 ? 4.645 -26 -9.047 1 98.44 349 PHE A C 1
ATOM 2753 O O . PHE A 1 349 ? 4.66 -26.047 -10.281 1 98.44 349 PHE A O 1
ATOM 2760 N N . LEU A 1 350 ? 4.473 -27 -8.312 1 98.56 350 LEU A N 1
ATOM 2761 C CA . LEU A 1 350 ? 3.965 -28.297 -8.773 1 98.56 350 LEU A CA 1
ATOM 2762 C C . LEU A 1 350 ? 2.602 -28.594 -8.156 1 98.56 350 LEU A C 1
ATOM 2764 O O . LEU A 1 350 ? 2.475 -28.688 -6.934 1 98.56 350 LEU A O 1
ATOM 2768 N N . TRP A 1 351 ? 1.635 -28.641 -9.008 1 98.44 351 TRP A N 1
ATOM 2769 C CA . TRP A 1 351 ? 0.261 -28.953 -8.625 1 98.44 351 TRP A CA 1
ATOM 2770 C C . TRP A 1 351 ? -0.009 -30.453 -8.719 1 98.44 351 TRP A C 1
ATOM 2772 O O . TRP A 1 351 ? 0.246 -31.062 -9.758 1 98.44 351 TRP A O 1
ATOM 2782 N N . MET A 1 352 ? -0.551 -31 -7.605 1 98.5 352 MET A N 1
ATOM 2783 C CA . MET A 1 352 ? -0.636 -32.469 -7.52 1 98.5 352 MET A CA 1
ATOM 2784 C C . MET A 1 352 ? -2.021 -32.906 -7.062 1 98.5 352 MET A C 1
ATOM 2786 O O . MET A 1 352 ? -2.625 -32.25 -6.199 1 98.5 352 MET A O 1
ATOM 2790 N N . LYS A 1 353 ? -2.498 -33.938 -7.633 1 98.31 353 LYS A N 1
ATOM 2791 C CA . LYS A 1 353 ? -3.758 -34.562 -7.23 1 98.31 353 LYS A CA 1
ATOM 2792 C C . LYS A 1 353 ? -3.52 -35.938 -6.57 1 98.31 353 LYS A C 1
ATOM 2794 O O . LYS A 1 353 ? -2.953 -36.844 -7.184 1 98.31 353 LYS A O 1
ATOM 2799 N N . CYS A 1 354 ? -4.004 -36.062 -5.371 1 97.81 354 CYS A N 1
ATOM 2800 C CA . CYS A 1 354 ? -3.928 -37.375 -4.715 1 97.81 354 CYS A CA 1
ATOM 2801 C C . CYS A 1 354 ? -4.949 -38.344 -5.301 1 97.81 354 CYS A C 1
ATOM 2803 O O . CYS A 1 354 ? -6.105 -37.969 -5.512 1 97.81 354 CYS A O 1
ATOM 2805 N N . LEU A 1 355 ? -4.621 -39.531 -5.586 1 96.31 355 LEU A N 1
ATOM 2806 C CA . LEU A 1 355 ? -5.496 -40.5 -6.211 1 96.31 355 LEU A CA 1
ATOM 2807 C C . LEU A 1 355 ? -6.438 -41.125 -5.188 1 96.31 355 LEU A C 1
ATOM 2809 O O . LEU A 1 355 ? -7.574 -41.5 -5.512 1 96.31 355 LEU A O 1
ATOM 2813 N N . HIS A 1 356 ? -6.094 -41.25 -3.926 1 94.56 356 HIS A N 1
ATOM 2814 C CA . HIS A 1 356 ? -6.898 -42 -2.963 1 94.56 356 HIS A CA 1
ATOM 2815 C C . HIS A 1 356 ? -7.148 -41.156 -1.703 1 94.56 356 HIS A C 1
ATOM 2817 O O . HIS A 1 356 ? -7.402 -41.719 -0.633 1 94.56 356 HIS A O 1
ATOM 2823 N N . VAL A 1 357 ? -7.012 -39.969 -1.819 1 96.62 357 VAL A N 1
ATOM 2824 C CA . VAL A 1 357 ? -7.324 -39.031 -0.743 1 96.62 357 VAL A CA 1
ATOM 2825 C C . VAL A 1 357 ? -8.273 -37.969 -1.254 1 96.62 357 VAL A C 1
ATOM 2827 O O . VAL A 1 357 ? -7.941 -37.219 -2.178 1 96.62 357 VAL A O 1
ATOM 2830 N N . GLU A 1 358 ? -9.438 -37.844 -0.672 1 95.19 358 GLU A N 1
ATOM 2831 C CA . GLU A 1 358 ? -10.469 -36.938 -1.166 1 95.19 358 GLU A CA 1
ATOM 2832 C C . GLU A 1 358 ? -10.242 -35.5 -0.674 1 95.19 358 GLU A C 1
ATOM 2834 O O . GLU A 1 358 ? -10.641 -34.531 -1.336 1 95.19 358 GLU A O 1
ATOM 2839 N N . ASP A 1 359 ? -9.703 -35.375 0.476 1 96.38 359 ASP A N 1
ATOM 2840 C CA . ASP A 1 359 ? -9.453 -34.094 1.084 1 96.38 359 ASP A CA 1
ATOM 2841 C C . ASP A 1 359 ? -8.078 -34.031 1.743 1 96.38 359 ASP A C 1
ATOM 2843 O O . ASP A 1 359 ? -7.836 -34.75 2.736 1 96.38 359 ASP A O 1
ATOM 2847 N N . THR A 1 360 ? -7.254 -33.188 1.246 1 96.69 360 THR A N 1
ATOM 2848 C CA . THR A 1 360 ? -5.867 -33.188 1.698 1 96.69 360 THR A CA 1
ATOM 2849 C C . THR A 1 360 ? -5.68 -32.188 2.852 1 96.69 360 THR A C 1
ATOM 2851 O O . THR A 1 360 ? -4.594 -32.094 3.428 1 96.69 360 THR A O 1
ATOM 2854 N N . LYS A 1 361 ? -6.68 -31.469 3.275 1 94.69 361 LYS A N 1
ATOM 2855 C CA . LYS A 1 361 ? -6.566 -30.375 4.223 1 94.69 361 LYS A CA 1
ATOM 2856 C C . LYS A 1 361 ? -6.008 -30.844 5.562 1 94.69 361 LYS A C 1
ATOM 2858 O O . LYS A 1 361 ? -4.961 -30.375 6.008 1 94.69 361 LYS A O 1
ATOM 2863 N N . ALA A 1 362 ? -6.633 -31.75 6.215 1 94.31 362 ALA A N 1
ATOM 2864 C CA . ALA A 1 362 ? -6.203 -32.219 7.527 1 94.31 362 ALA A CA 1
ATOM 2865 C C . ALA A 1 362 ? -4.828 -32.875 7.449 1 94.31 362 ALA A C 1
ATOM 2867 O O . ALA A 1 362 ? -3.998 -32.719 8.344 1 94.31 362 ALA A O 1
ATOM 2868 N N . MET A 1 363 ? -4.609 -33.688 6.402 1 95.69 363 MET A N 1
ATOM 2869 C CA . MET A 1 363 ? -3.324 -34.344 6.191 1 95.69 363 MET A CA 1
ATOM 2870 C C . MET A 1 363 ? -2.184 -33.312 6.199 1 95.69 363 MET A C 1
ATOM 2872 O O . MET A 1 363 ? -1.172 -33.531 6.875 1 95.69 363 MET A O 1
ATOM 2876 N N . ILE A 1 364 ? -2.363 -32.25 5.508 1 93.88 364 ILE A N 1
ATOM 2877 C CA . ILE A 1 364 ? -1.312 -31.234 5.34 1 93.88 364 ILE A CA 1
ATOM 2878 C C . ILE A 1 364 ? -1.255 -30.328 6.57 1 93.88 364 ILE A C 1
ATOM 2880 O O . ILE A 1 364 ? -0.186 -30.125 7.148 1 93.88 364 ILE A O 1
ATOM 2884 N N . MET A 1 365 ? -2.359 -29.797 7.066 1 91 365 MET A N 1
ATOM 2885 C CA . MET A 1 365 ? -2.396 -28.75 8.078 1 91 365 MET A CA 1
ATOM 2886 C C . MET A 1 365 ? -2.143 -29.328 9.469 1 91 365 MET A C 1
ATOM 2888 O O . MET A 1 365 ? -1.654 -28.625 10.359 1 91 365 MET A O 1
ATOM 2892 N N . GLU A 1 366 ? -2.379 -30.594 9.656 1 91.94 366 GLU A N 1
ATOM 2893 C CA . GLU A 1 366 ? -2.297 -31.141 11.008 1 91.94 366 GLU A CA 1
ATOM 2894 C C . GLU A 1 366 ? -1.188 -32.188 11.117 1 91.94 366 GLU A C 1
ATOM 2896 O O . GLU A 1 366 ? -0.546 -32.312 12.164 1 91.94 366 GLU A O 1
ATOM 2901 N N . ARG A 1 367 ? -0.933 -32.875 10.086 1 93.69 367 ARG A N 1
ATOM 2902 C CA . ARG A 1 367 ? -0.107 -34.062 10.242 1 93.69 367 ARG A CA 1
ATOM 2903 C C . ARG A 1 367 ? 1.218 -33.906 9.5 1 93.69 367 ARG A C 1
ATOM 2905 O O . ARG A 1 367 ? 2.156 -34.688 9.734 1 93.69 367 ARG A O 1
ATOM 2912 N N . ALA A 1 368 ? 1.354 -32.969 8.656 1 92.88 368 ALA A N 1
ATOM 2913 C CA . ALA A 1 368 ? 2.582 -32.781 7.887 1 92.88 368 ALA A CA 1
ATOM 2914 C C . ALA A 1 368 ? 3.68 -32.156 8.742 1 92.88 368 ALA A C 1
ATOM 2916 O O . ALA A 1 368 ? 4.82 -32.625 8.734 1 92.88 368 ALA A O 1
ATOM 2917 N N . LEU A 1 369 ? 3.35 -31.109 9.516 1 88.69 369 LEU A N 1
ATOM 2918 C CA . LEU A 1 369 ? 4.324 -30.328 10.266 1 88.69 369 LEU A CA 1
ATOM 2919 C C . LEU A 1 369 ? 5.086 -31.203 11.258 1 88.69 369 LEU A C 1
ATOM 2921 O O . LEU A 1 369 ? 6.305 -31.094 11.375 1 88.69 369 LEU A O 1
ATOM 2925 N N . PRO A 1 370 ? 4.387 -32.062 11.984 1 88.75 370 PRO A N 1
ATOM 2926 C CA . PRO A 1 370 ? 5.098 -32.969 12.891 1 88.75 370 PRO A CA 1
ATOM 2927 C C . PRO A 1 370 ? 6.129 -33.812 12.172 1 88.75 370 PRO A C 1
ATOM 2929 O O . PRO A 1 370 ? 7.059 -34.344 12.805 1 88.75 370 PRO A O 1
ATOM 2932 N N . LYS A 1 371 ? 5.996 -34 10.883 1 91.75 371 LYS A N 1
ATOM 2933 C CA . LYS A 1 371 ? 6.938 -34.812 10.094 1 91.75 371 LYS A CA 1
ATOM 2934 C C . LYS A 1 371 ? 7.953 -33.906 9.391 1 91.75 371 LYS A C 1
ATOM 2936 O O . LYS A 1 371 ? 8.648 -34.344 8.469 1 91.75 371 LYS A O 1
ATOM 2941 N N . ASP A 1 372 ? 7.922 -32.625 9.672 1 91.81 372 ASP A N 1
ATOM 2942 C CA . ASP A 1 372 ? 8.891 -31.625 9.234 1 91.81 372 ASP A CA 1
ATOM 2943 C C . ASP A 1 372 ? 8.758 -31.359 7.734 1 91.81 372 ASP A C 1
ATOM 2945 O O . ASP A 1 372 ? 9.758 -31.266 7.023 1 91.81 372 ASP A O 1
ATOM 2949 N N . ILE A 1 373 ? 7.637 -31.391 7.316 1 93.88 373 ILE A N 1
ATOM 2950 C CA . ILE A 1 373 ? 7.352 -30.984 5.941 1 93.88 373 ILE A CA 1
ATOM 2951 C C . ILE A 1 373 ? 6.078 -30.141 5.902 1 93.88 373 ILE A C 1
ATOM 2953 O O . ILE A 1 373 ? 5.184 -30.328 6.73 1 93.88 373 ILE A O 1
ATOM 2957 N N . ILE A 1 374 ? 6.074 -29.172 4.996 1 92.75 374 ILE A N 1
ATOM 2958 C CA . ILE A 1 374 ? 4.852 -28.375 4.871 1 92.75 374 ILE A CA 1
ATOM 2959 C C . ILE A 1 374 ? 4.656 -27.953 3.418 1 92.75 374 ILE A C 1
ATOM 2961 O O . ILE A 1 374 ? 5.621 -27.625 2.727 1 92.75 374 ILE A O 1
ATOM 2965 N N . LEU A 1 375 ? 3.469 -28.156 2.9 1 94.31 375 LEU A N 1
ATOM 2966 C CA . LEU A 1 375 ? 2.959 -27.688 1.616 1 94.31 375 LEU A CA 1
ATOM 2967 C C . LEU A 1 375 ? 1.652 -26.922 1.796 1 94.31 375 LEU A C 1
ATOM 2969 O O . LEU A 1 375 ? 1.332 -26.484 2.902 1 94.31 375 LEU A O 1
ATOM 2973 N N . LEU A 1 376 ? 0.85 -26.766 0.643 1 94.88 376 LEU A N 1
ATOM 2974 C CA . LEU A 1 376 ? -0.466 -26.141 0.747 1 94.88 376 LEU A CA 1
ATOM 2975 C C . LEU A 1 376 ? -1.554 -27.078 0.241 1 94.88 376 LEU A C 1
ATOM 2977 O O . LEU A 1 376 ? -1.392 -27.719 -0.8 1 94.88 376 LEU A O 1
ATOM 2981 N N . PRO A 1 377 ? -2.631 -27.188 1.045 1 95.5 377 PRO A N 1
ATOM 2982 C CA . PRO A 1 377 ? -3.764 -27.969 0.537 1 95.5 377 PRO A CA 1
ATOM 2983 C C . PRO A 1 377 ? -4.469 -27.281 -0.632 1 95.5 377 PRO A C 1
ATOM 2985 O O . PRO A 1 377 ? -4.504 -26.062 -0.704 1 95.5 377 PRO A O 1
ATOM 2988 N N . GLY A 1 378 ? -5.02 -28.094 -1.514 1 96.25 378 GLY A N 1
ATOM 2989 C CA . GLY A 1 378 ? -5.664 -27.562 -2.703 1 96.25 378 GLY A CA 1
ATOM 2990 C C . GLY A 1 378 ? -6.855 -26.672 -2.389 1 96.25 378 GLY A C 1
ATOM 2991 O O . GLY A 1 378 ? -7.188 -25.766 -3.162 1 96.25 378 GLY A O 1
ATOM 2992 N N . GLN A 1 379 ? -7.469 -26.859 -1.255 1 95.31 379 GLN A N 1
ATOM 2993 C CA . GLN A 1 379 ? -8.656 -26.125 -0.851 1 95.31 379 GLN A CA 1
ATOM 2994 C C . GLN A 1 379 ? -8.375 -24.625 -0.803 1 95.31 379 GLN A C 1
ATOM 2996 O O . GLN A 1 379 ? -9.25 -23.812 -1.104 1 95.31 379 GLN A O 1
ATOM 3001 N N . ALA A 1 380 ? -7.184 -24.234 -0.538 1 94.38 380 ALA A N 1
ATOM 3002 C CA . ALA A 1 380 ? -6.789 -22.844 -0.413 1 94.38 380 ALA A CA 1
ATOM 3003 C C . ALA A 1 380 ? -6.93 -22.109 -1.745 1 94.38 380 ALA A C 1
ATOM 3005 O O . ALA A 1 380 ? -6.957 -20.875 -1.784 1 94.38 380 ALA A O 1
ATOM 3006 N N . PHE A 1 381 ? -7.012 -22.875 -2.855 1 97.06 381 PHE A N 1
ATOM 3007 C CA . PHE A 1 381 ? -6.992 -22.281 -4.191 1 97.06 381 PHE A CA 1
ATOM 3008 C C . PHE A 1 381 ? -8.352 -22.438 -4.867 1 97.06 381 PHE A C 1
ATOM 3010 O O . PHE A 1 381 ? -8.477 -22.219 -6.074 1 97.06 381 PHE A O 1
ATOM 3017 N N . MET A 1 382 ? -9.32 -22.906 -4.082 1 97 382 MET A N 1
ATOM 3018 C CA . MET A 1 382 ? -10.664 -23.109 -4.605 1 97 382 MET A CA 1
ATOM 3019 C C . MET A 1 382 ? -11.586 -21.953 -4.219 1 97 382 MET A C 1
ATOM 3021 O O . MET A 1 382 ? -11.414 -21.344 -3.162 1 97 382 MET A O 1
ATOM 3025 N N . THR A 1 383 ? -12.562 -21.609 -5.031 1 97.19 383 THR A N 1
ATOM 3026 C CA . THR A 1 383 ? -13.516 -20.531 -4.77 1 97.19 383 THR A CA 1
ATOM 3027 C C . THR A 1 383 ? -14.359 -20.859 -3.541 1 97.19 383 THR A C 1
ATOM 3029 O O . THR A 1 383 ? -14.734 -19.953 -2.783 1 97.19 383 THR A O 1
ATOM 3032 N N . ASP A 1 384 ? -14.648 -22.141 -3.348 1 95.38 384 ASP A N 1
ATOM 3033 C CA . ASP A 1 384 ? -15.297 -22.594 -2.123 1 95.38 384 ASP A CA 1
ATOM 3034 C C . ASP A 1 384 ? -14.289 -23.219 -1.166 1 95.38 384 ASP A C 1
ATOM 3036 O O . ASP A 1 384 ? -13.883 -24.375 -1.348 1 95.38 384 ASP A O 1
ATOM 3040 N N . PRO A 1 385 ? -13.969 -22.484 -0.17 1 88.81 385 PRO A N 1
ATOM 3041 C CA . PRO A 1 385 ? -12.922 -22.969 0.725 1 88.81 385 PRO A CA 1
ATOM 3042 C C . PRO A 1 385 ? -13.398 -24.125 1.611 1 88.81 385 PRO A C 1
ATOM 3044 O O . PRO A 1 385 ? -12.586 -24.75 2.301 1 88.81 385 PRO A O 1
ATOM 3047 N N . ASN A 1 386 ? -14.625 -24.438 1.575 1 90.62 386 ASN A N 1
ATOM 3048 C CA . ASN A 1 386 ? -15.172 -25.5 2.428 1 90.62 386 ASN A CA 1
ATOM 3049 C C . ASN A 1 386 ? -15.305 -26.812 1.672 1 90.62 386 ASN A C 1
ATOM 3051 O O . ASN A 1 386 ? -15.617 -27.844 2.268 1 90.62 386 ASN A O 1
ATOM 3055 N N . LYS A 1 387 ? -15.023 -26.797 0.444 1 93.56 387 LYS A N 1
ATOM 3056 C CA . LYS A 1 387 ? -15.141 -28.016 -0.357 1 93.56 387 LYS A CA 1
ATOM 3057 C C . LYS A 1 387 ? -13.867 -28.844 -0.255 1 93.56 387 LYS A C 1
ATOM 3059 O O . LYS A 1 387 ? -12.758 -28.312 -0.266 1 93.56 387 LYS A O 1
ATOM 3064 N N . ALA A 1 388 ? -14.102 -30.156 -0.089 1 95.25 388 ALA A N 1
ATOM 3065 C CA . ALA A 1 388 ? -12.984 -31.094 -0.076 1 95.25 388 ALA A CA 1
ATOM 3066 C C . ALA A 1 388 ? -12.203 -31.031 -1.388 1 95.25 388 ALA A C 1
ATOM 3068 O O . ALA A 1 388 ? -12.797 -30.859 -2.457 1 95.25 388 ALA A O 1
ATOM 3069 N N . SER A 1 389 ? -10.898 -31.172 -1.267 1 97.19 389 SER A N 1
ATOM 3070 C CA . SER A 1 389 ? -10.039 -31.156 -2.445 1 97.19 389 SER A CA 1
ATOM 3071 C C . SER A 1 389 ? -8.93 -32.188 -2.334 1 97.19 389 SER A C 1
ATOM 3073 O O . SER A 1 389 ? -8.227 -32.25 -1.32 1 97.19 389 SER A O 1
ATOM 3075 N N . PRO A 1 390 ? -8.805 -33 -3.34 1 97.81 390 PRO A N 1
ATOM 3076 C CA . PRO A 1 390 ? -7.723 -34 -3.33 1 97.81 390 PRO A CA 1
ATOM 3077 C C . PRO A 1 390 ? -6.383 -33.406 -3.762 1 97.81 390 PRO A C 1
ATOM 3079 O O . PRO A 1 390 ? -5.395 -34.125 -3.881 1 97.81 390 PRO A O 1
ATOM 3082 N N . PHE A 1 391 ? -6.336 -32.094 -4.016 1 97.94 391 PHE A N 1
ATOM 3083 C CA . PHE A 1 391 ? -5.16 -31.469 -4.609 1 97.94 391 PHE A CA 1
ATOM 3084 C C . PHE A 1 391 ? -4.234 -30.922 -3.533 1 97.94 391 PHE A C 1
ATOM 3086 O O . PHE A 1 391 ? -4.652 -30.719 -2.391 1 97.94 391 PHE A O 1
ATOM 3093 N N . MET A 1 392 ? -2.973 -30.734 -3.85 1 97.56 392 MET A N 1
ATOM 3094 C CA . MET A 1 392 ? -1.938 -30.062 -3.066 1 97.56 392 MET A CA 1
ATOM 3095 C C . MET A 1 392 ? -0.958 -29.328 -3.973 1 97.56 392 MET A C 1
ATOM 3097 O O . MET A 1 392 ? -0.821 -29.656 -5.148 1 97.56 392 MET A O 1
ATOM 3101 N N . ARG A 1 393 ? -0.325 -28.328 -3.469 1 97.75 393 ARG A N 1
ATOM 3102 C CA . ARG A 1 393 ? 0.674 -27.562 -4.211 1 97.75 393 ARG A CA 1
ATOM 3103 C C . ARG A 1 393 ? 2.008 -27.531 -3.473 1 97.75 393 ARG A C 1
ATOM 3105 O O . ARG A 1 393 ? 2.061 -27.203 -2.287 1 97.75 393 ARG A O 1
ATOM 3112 N N . ALA A 1 394 ? 3.027 -27.875 -4.152 1 97.75 394 ALA A N 1
ATOM 3113 C CA . ALA A 1 394 ? 4.391 -27.75 -3.639 1 97.75 394 ALA A CA 1
ATOM 3114 C C . ALA A 1 394 ? 5.164 -26.672 -4.383 1 97.75 394 ALA A C 1
ATOM 3116 O O . ALA A 1 394 ? 5.043 -26.531 -5.605 1 97.75 394 ALA A O 1
ATOM 3117 N N . ALA A 1 395 ? 5.938 -25.922 -3.688 1 96.88 395 ALA A N 1
ATOM 3118 C CA . ALA A 1 395 ? 6.797 -24.891 -4.285 1 96.88 395 ALA A CA 1
ATOM 3119 C C . ALA A 1 395 ? 8.234 -25.391 -4.402 1 96.88 395 ALA A C 1
ATOM 3121 O O . ALA A 1 395 ? 8.75 -26.031 -3.482 1 96.88 395 ALA A O 1
ATOM 3122 N N . PHE A 1 396 ? 8.906 -25.109 -5.488 1 97.75 396 PHE A N 1
ATOM 3123 C CA . PHE A 1 396 ? 10.289 -25.531 -5.664 1 97.75 396 PHE A CA 1
ATOM 3124 C C . PHE A 1 396 ? 11.234 -24.344 -5.668 1 97.75 396 PHE A C 1
ATOM 3126 O O . PHE A 1 396 ? 12.367 -24.438 -6.141 1 97.75 396 PHE A O 1
ATOM 3133 N N . SER A 1 397 ? 10.805 -23.219 -5.152 1 95.38 397 SER A N 1
ATOM 3134 C CA . SER A 1 397 ? 11.531 -21.969 -5.262 1 95.38 397 SER A CA 1
ATOM 3135 C C . SER A 1 397 ? 12.711 -21.922 -4.293 1 95.38 397 SER A C 1
ATOM 3137 O O . SER A 1 397 ? 13.75 -21.328 -4.598 1 95.38 397 SER A O 1
ATOM 3139 N N . LEU A 1 398 ? 12.594 -22.562 -3.066 1 92.31 398 LEU A N 1
ATOM 3140 C CA . LEU A 1 398 ? 13.609 -22.375 -2.031 1 92.31 398 LEU A CA 1
ATOM 3141 C C . LEU A 1 398 ? 14.336 -23.688 -1.746 1 92.31 398 LEU A C 1
ATOM 3143 O O . LEU A 1 398 ? 15.539 -23.688 -1.489 1 92.31 398 LEU A O 1
ATOM 3147 N N . ALA A 1 399 ? 13.633 -24.812 -1.726 1 94.5 399 ALA A N 1
ATOM 3148 C CA . ALA A 1 399 ? 14.164 -26.094 -1.291 1 94.5 399 ALA A CA 1
ATOM 3149 C C . ALA A 1 399 ? 15.281 -26.562 -2.221 1 94.5 399 ALA A C 1
ATOM 3151 O O . ALA A 1 399 ? 15.188 -26.406 -3.441 1 94.5 399 ALA A O 1
ATOM 3152 N N . THR A 1 400 ? 16.312 -27.156 -1.667 1 95.81 400 THR A N 1
ATOM 3153 C CA . THR A 1 400 ? 17.359 -27.766 -2.467 1 95.81 400 THR A CA 1
ATOM 3154 C C . THR A 1 400 ? 16.875 -29.078 -3.078 1 95.81 400 THR A C 1
ATOM 3156 O O . THR A 1 400 ? 15.883 -29.656 -2.631 1 95.81 400 THR A O 1
ATOM 3159 N N . PRO A 1 401 ? 17.609 -29.531 -4.105 1 97.69 401 PRO A N 1
ATOM 3160 C CA . PRO A 1 401 ? 17.234 -30.828 -4.676 1 97.69 401 PRO A CA 1
ATOM 3161 C C . PRO A 1 401 ? 17.172 -31.953 -3.627 1 97.69 401 PRO A C 1
ATOM 3163 O O . PRO A 1 401 ? 16.266 -32.781 -3.652 1 97.69 401 PRO A O 1
ATOM 3166 N N . GLU A 1 402 ? 18.125 -31.922 -2.721 1 97.69 402 GLU A N 1
ATOM 3167 C CA . GLU A 1 402 ? 18.156 -32.906 -1.655 1 97.69 402 GLU A CA 1
ATOM 3168 C C . GLU A 1 402 ? 16.922 -32.812 -0.759 1 97.69 402 GLU A C 1
ATOM 3170 O O . GLU A 1 402 ? 16.297 -33.812 -0.409 1 97.69 402 GLU A O 1
ATOM 3175 N N . LYS A 1 403 ? 16.578 -31.625 -0.404 1 96.62 403 LYS A N 1
ATOM 3176 C CA . LYS A 1 403 ? 15.414 -31.391 0.451 1 96.62 403 LYS A CA 1
ATOM 3177 C C . LY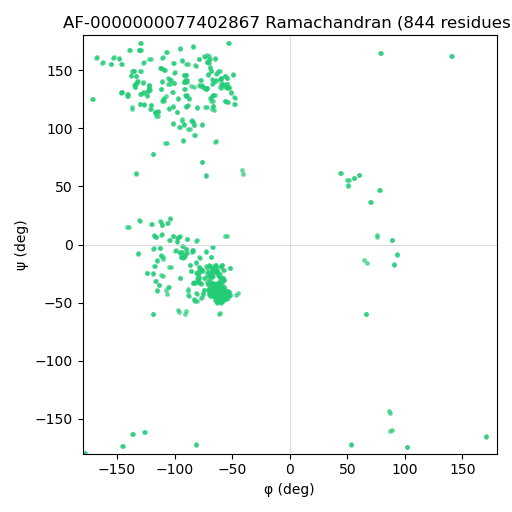S A 1 403 ? 14.125 -31.766 -0.269 1 96.62 403 LYS A C 1
ATOM 3179 O O . LYS A 1 403 ? 13.18 -32.281 0.352 1 96.62 403 LYS A O 1
ATOM 3184 N N . MET A 1 404 ? 14.062 -31.516 -1.559 1 97.88 404 MET A N 1
ATOM 3185 C CA . MET A 1 404 ? 12.898 -31.922 -2.34 1 97.88 404 MET A CA 1
ATOM 3186 C C . MET A 1 404 ? 12.734 -33.438 -2.332 1 97.88 404 MET A C 1
ATOM 3188 O O . MET A 1 404 ? 11.625 -33.938 -2.191 1 97.88 404 MET A O 1
ATOM 3192 N N . ASP A 1 405 ? 13.891 -34.062 -2.48 1 98.25 405 ASP A N 1
ATOM 3193 C CA . ASP A 1 405 ? 13.867 -35.531 -2.477 1 98.25 405 ASP A CA 1
ATOM 3194 C C . ASP A 1 405 ? 13.375 -36.062 -1.137 1 98.25 405 ASP A C 1
ATOM 3196 O O . ASP A 1 405 ? 12.438 -36.875 -1.092 1 98.25 405 ASP A O 1
ATOM 3200 N N . ILE A 1 406 ? 13.938 -35.594 -0.039 1 97.81 406 ILE A N 1
ATOM 3201 C CA . ILE A 1 406 ? 13.562 -36.031 1.306 1 97.81 406 ILE A CA 1
ATOM 3202 C C . ILE A 1 406 ? 12.102 -35.625 1.576 1 97.81 406 ILE A C 1
ATOM 3204 O O . ILE A 1 406 ? 11.344 -36.438 2.143 1 97.81 406 ILE A O 1
ATOM 3208 N N . GLY A 1 407 ? 11.766 -34.406 1.184 1 97.62 407 GLY A N 1
ATOM 3209 C CA . GLY A 1 407 ? 10.406 -33.938 1.396 1 97.62 407 GLY A CA 1
ATOM 3210 C C . GLY A 1 407 ? 9.359 -34.812 0.721 1 97.62 407 GLY A C 1
ATOM 3211 O O . GLY A 1 407 ? 8.328 -35.125 1.324 1 97.62 407 GLY A O 1
ATOM 3212 N N . PHE A 1 408 ? 9.547 -35.188 -0.488 1 98.44 408 PHE A N 1
ATOM 3213 C CA . PHE A 1 408 ? 8.562 -35.969 -1.223 1 98.44 408 PHE A CA 1
ATOM 3214 C C . PHE A 1 408 ? 8.531 -37.406 -0.722 1 98.44 408 PHE A C 1
ATOM 3216 O O . PHE A 1 408 ? 7.492 -38.062 -0.78 1 98.44 408 PHE A O 1
ATOM 3223 N N . ALA A 1 409 ? 9.695 -37.875 -0.213 1 98.31 409 ALA A N 1
ATOM 3224 C CA . ALA A 1 409 ? 9.664 -39.188 0.472 1 98.31 409 ALA A CA 1
ATOM 3225 C C . ALA A 1 409 ? 8.742 -39.125 1.692 1 98.31 409 ALA A C 1
ATOM 3227 O O . ALA A 1 409 ? 7.945 -40.031 1.915 1 98.31 409 ALA A O 1
ATOM 3228 N N . LYS A 1 410 ? 8.898 -38.125 2.469 1 97.62 410 LYS A N 1
ATOM 3229 C CA . LYS A 1 410 ? 8.039 -37.906 3.637 1 97.62 410 LYS A CA 1
ATOM 3230 C C . LYS A 1 410 ? 6.578 -37.781 3.229 1 97.62 410 LYS A C 1
ATOM 3232 O O . LYS A 1 410 ? 5.684 -38.281 3.9 1 97.62 410 LYS A O 1
ATOM 3237 N N . LEU A 1 411 ? 6.363 -37.031 2.168 1 98.06 411 LEU A N 1
ATOM 3238 C CA . LEU A 1 411 ? 5.004 -36.812 1.678 1 98.06 411 LEU A CA 1
ATOM 3239 C C . LEU A 1 411 ? 4.371 -38.156 1.267 1 98.06 411 LEU A C 1
ATOM 3241 O O . LEU A 1 411 ? 3.188 -38.375 1.521 1 98.06 411 LEU A O 1
ATOM 3245 N N . ALA A 1 412 ? 5.145 -39 0.61 1 98.19 412 ALA A N 1
ATOM 3246 C CA . ALA A 1 412 ? 4.652 -40.312 0.214 1 98.19 412 ALA A CA 1
ATOM 3247 C C . ALA A 1 412 ? 4.172 -41.094 1.427 1 98.19 412 ALA A C 1
ATOM 3249 O O . ALA A 1 412 ? 3.104 -41.719 1.389 1 98.19 412 ALA A O 1
ATOM 3250 N N . GLU A 1 413 ? 4.988 -41.062 2.447 1 97.75 413 GLU A N 1
ATOM 3251 C CA . GLU A 1 413 ? 4.613 -41.75 3.684 1 97.75 413 GLU A CA 1
ATOM 3252 C C . GLU A 1 413 ? 3.328 -41.156 4.266 1 97.75 413 GLU A C 1
ATOM 3254 O O . GLU A 1 413 ? 2.441 -41.906 4.695 1 97.75 413 GLU A O 1
ATOM 3259 N N . LEU A 1 414 ? 3.277 -39.875 4.273 1 97.44 414 LEU A N 1
ATOM 3260 C CA . LEU A 1 414 ? 2.109 -39.188 4.797 1 97.44 414 LEU A CA 1
ATOM 3261 C C . LEU A 1 414 ? 0.852 -39.562 4.023 1 97.44 414 LEU A C 1
ATOM 3263 O O . LEU A 1 414 ? -0.207 -39.781 4.621 1 97.44 414 LEU A O 1
ATOM 3267 N N . ILE A 1 415 ? 0.903 -39.625 2.693 1 98 415 ILE A N 1
ATOM 3268 C CA . ILE A 1 415 ? -0.231 -39.969 1.841 1 98 415 ILE A CA 1
ATOM 3269 C C . ILE A 1 415 ? -0.675 -41.406 2.121 1 98 415 ILE A C 1
ATOM 3271 O O . ILE A 1 415 ? -1.871 -41.688 2.244 1 98 415 ILE A O 1
ATOM 3275 N N . ARG A 1 416 ? 0.254 -42.312 2.295 1 97.25 416 ARG A N 1
ATOM 3276 C CA . ARG A 1 416 ? -0.077 -43.719 2.586 1 97.25 416 ARG A CA 1
ATOM 3277 C C . ARG A 1 416 ? -0.797 -43.844 3.924 1 97.25 416 ARG A C 1
ATOM 3279 O O . ARG A 1 416 ? -1.76 -44.594 4.051 1 97.25 416 ARG A O 1
ATOM 3286 N N . GLU A 1 417 ? -0.261 -43.125 4.852 1 96.94 417 GLU A N 1
ATOM 3287 C CA . GLU A 1 417 ? -0.92 -43.094 6.152 1 96.94 417 GLU A CA 1
ATOM 3288 C C . GLU A 1 417 ? -2.342 -42.562 6.051 1 96.94 417 GLU A C 1
ATOM 3290 O O . GLU A 1 417 ? -3.258 -43.062 6.695 1 96.94 417 GLU A O 1
ATOM 3295 N N . GLU A 1 418 ? -2.494 -41.5 5.289 1 96.44 418 GLU A N 1
ATOM 3296 C CA . GLU A 1 418 ? -3.805 -40.875 5.117 1 96.44 418 GLU A CA 1
ATOM 3297 C C . GLU A 1 418 ? -4.785 -41.812 4.441 1 96.44 418 GLU A C 1
ATOM 3299 O O . GLU A 1 418 ? -5.961 -41.875 4.809 1 96.44 418 GLU A O 1
ATOM 3304 N N . ILE A 1 419 ? -4.32 -42.562 3.438 1 95.69 419 ILE A N 1
ATOM 3305 C CA . ILE A 1 419 ? -5.141 -43.531 2.736 1 95.69 419 ILE A CA 1
ATOM 3306 C C . ILE A 1 419 ? -5.637 -44.594 3.721 1 95.69 419 ILE A C 1
ATOM 3308 O O . ILE A 1 419 ? -6.809 -44.969 3.691 1 95.69 419 ILE A O 1
ATOM 3312 N N . GLN A 1 420 ? -4.762 -44.969 4.625 1 94.19 420 GLN A N 1
ATOM 3313 C CA . GLN A 1 420 ? -5.137 -45.938 5.633 1 94.19 420 GLN A CA 1
ATOM 3314 C C . GLN A 1 420 ? -6.148 -45.375 6.617 1 94.19 420 GLN A C 1
ATOM 3316 O O . GLN A 1 420 ? -7.07 -46.062 7.047 1 94.19 420 GLN A O 1
ATOM 3321 N N . LEU A 1 421 ? -5.977 -44.125 6.961 1 92.56 421 LEU A N 1
ATOM 3322 C CA . LEU A 1 421 ? -6.867 -43.469 7.902 1 92.56 421 LEU A CA 1
ATOM 3323 C C . LEU A 1 421 ? -8.266 -43.281 7.309 1 92.56 421 LEU A C 1
ATOM 3325 O O . LEU A 1 421 ? -9.258 -43.375 8.031 1 92.56 421 LEU A O 1
ATOM 3329 N N . GLN A 1 422 ? -8.352 -42.969 6.012 1 85.56 422 GLN A N 1
ATOM 3330 C CA . GLN A 1 422 ? -9.641 -42.719 5.371 1 85.56 422 GLN A CA 1
ATOM 3331 C C . GLN A 1 422 ? -10.359 -44 5.051 1 85.56 422 GLN A C 1
ATOM 3333 O O . GLN A 1 422 ? -11.578 -44.031 4.844 1 85.56 422 GLN A O 1
ATOM 3338 N N . ARG A 1 423 ? -9.641 -45.125 5 1 80.19 423 ARG A N 1
ATOM 3339 C CA . ARG A 1 423 ? -10.266 -46.438 4.82 1 80.19 423 ARG A CA 1
ATOM 3340 C C . ARG A 1 423 ? -10.867 -46.938 6.129 1 80.19 423 ARG A C 1
ATOM 3342 O O . ARG A 1 423 ? -11.727 -47.812 6.121 1 80.19 423 ARG A O 1
ATOM 3349 N N . LYS A 1 424 ? -10.727 -46.469 7.297 1 65.38 424 LYS A N 1
ATOM 3350 C CA . LYS A 1 424 ? -11.352 -46.844 8.57 1 65.38 424 LYS A CA 1
ATOM 3351 C C . LYS A 1 424 ? -12.586 -45.969 8.836 1 65.38 424 LYS A C 1
ATOM 3353 O O . LYS A 1 424 ? -13.594 -46.469 9.344 1 65.38 424 LYS A O 1
ATOM 3358 N N . MET B 1 1 ? -14.992 -2.898 25.188 1 88.62 1 MET B N 1
ATOM 3359 C CA . MET B 1 1 ? -15.812 -2.324 24.125 1 88.62 1 MET B CA 1
ATOM 3360 C C . MET B 1 1 ? -16.266 -3.398 23.141 1 88.62 1 MET B C 1
ATOM 3362 O O . MET B 1 1 ? -15.547 -4.375 22.922 1 88.62 1 MET B O 1
ATOM 3366 N N . ASN B 1 2 ? -17.453 -3.311 22.688 1 90.44 2 ASN B N 1
ATOM 3367 C CA . ASN B 1 2 ? -17.938 -4.172 21.609 1 90.44 2 ASN B CA 1
ATOM 3368 C C . ASN B 1 2 ? -17.609 -3.594 20.234 1 90.44 2 ASN B C 1
ATOM 3370 O O . ASN B 1 2 ? -18.375 -2.77 19.719 1 90.44 2 ASN B O 1
ATOM 3374 N N . TYR B 1 3 ? -16.578 -4.098 19.641 1 94.06 3 TYR B N 1
ATOM 3375 C CA . TYR B 1 3 ? -16.047 -3.486 18.422 1 94.06 3 TYR B CA 1
ATOM 3376 C C . TYR B 1 3 ? -16.891 -3.857 17.219 1 94.06 3 TYR B C 1
ATOM 3378 O O . TYR B 1 3 ? -16.812 -3.209 16.172 1 94.06 3 TYR B O 1
ATOM 3386 N N . SER B 1 4 ? -17.656 -4.895 17.219 1 91.06 4 SER B N 1
ATOM 3387 C CA . SER B 1 4 ? -18.406 -5.391 16.078 1 91.06 4 SER B CA 1
ATOM 3388 C C . SER B 1 4 ? -19.344 -4.32 15.531 1 91.06 4 SER B C 1
ATOM 3390 O O . SER B 1 4 ? -19.609 -4.266 14.32 1 91.06 4 SER B O 1
ATOM 3392 N N . ARG B 1 5 ? -19.828 -3.436 16.375 1 90.38 5 ARG B N 1
ATOM 3393 C CA . ARG B 1 5 ? -20.797 -2.434 15.93 1 90.38 5 ARG B CA 1
ATOM 3394 C C . ARG B 1 5 ? -20.125 -1.395 15.039 1 90.38 5 ARG B C 1
ATOM 3396 O O . ARG B 1 5 ? -20.797 -0.67 14.305 1 90.38 5 ARG B O 1
ATOM 3403 N N . PHE B 1 6 ? -18.828 -1.286 15.234 1 94.44 6 PHE B N 1
ATOM 3404 C CA . PHE B 1 6 ? -18.109 -0.245 14.508 1 94.44 6 PHE B CA 1
ATOM 3405 C C . PHE B 1 6 ? -17.688 -0.743 13.133 1 94.44 6 PHE B C 1
ATOM 3407 O O . PHE B 1 6 ? -17.359 0.056 12.258 1 94.44 6 PHE B O 1
ATOM 3414 N N . LEU B 1 7 ? -17.672 -2.031 12.914 1 96.19 7 LEU B N 1
ATOM 3415 C CA . LEU B 1 7 ? -17.016 -2.623 11.758 1 96.19 7 LEU B CA 1
ATOM 3416 C C . LEU B 1 7 ? -17.984 -2.771 10.594 1 96.19 7 LEU B C 1
ATOM 3418 O O . LEU B 1 7 ? -19.141 -3.123 10.789 1 96.19 7 LEU B O 1
ATOM 3422 N N . THR B 1 8 ? -17.531 -2.496 9.336 1 94.69 8 THR B N 1
ATOM 3423 C CA . THR B 1 8 ? -18.312 -2.734 8.125 1 94.69 8 THR B CA 1
ATOM 3424 C C . THR B 1 8 ? -18.422 -4.23 7.848 1 94.69 8 THR B C 1
ATOM 3426 O O . THR B 1 8 ? -17.641 -5.027 8.359 1 94.69 8 THR B O 1
ATOM 3429 N N . SER B 1 9 ? -19.391 -4.555 7 1 92.44 9 SER B N 1
ATOM 3430 C CA . SER B 1 9 ? -19.562 -5.949 6.605 1 92.44 9 SER B CA 1
ATOM 3431 C C . SER B 1 9 ? -18.344 -6.465 5.855 1 92.44 9 SER B C 1
ATOM 3433 O O . SER B 1 9 ? -17.953 -7.625 6.02 1 92.44 9 SER B O 1
ATOM 3435 N N . LEU B 1 10 ? -17.766 -5.645 5.016 1 92.88 10 LEU B N 1
ATOM 3436 C CA . LEU B 1 10 ? -16.578 -6.012 4.262 1 92.88 10 LEU B CA 1
ATOM 3437 C C . LEU B 1 10 ? -15.422 -6.355 5.199 1 92.88 10 LEU B C 1
ATOM 3439 O O . LEU B 1 10 ? -14.773 -7.395 5.043 1 92.88 10 LEU B O 1
ATOM 3443 N N . ALA B 1 11 ? -15.195 -5.539 6.191 1 94.38 11 ALA B N 1
ATOM 3444 C CA . ALA B 1 11 ? -14.117 -5.758 7.152 1 94.38 11 ALA B CA 1
ATOM 3445 C C . ALA B 1 11 ? -14.352 -7.039 7.953 1 94.38 11 ALA B C 1
ATOM 3447 O O . ALA B 1 11 ? -13.414 -7.805 8.195 1 94.38 11 ALA B O 1
ATOM 3448 N N . LEU B 1 12 ? -15.562 -7.27 8.32 1 94.38 12 LEU B N 1
ATOM 3449 C CA . LEU B 1 12 ? -15.914 -8.445 9.109 1 94.38 12 LEU B CA 1
ATOM 3450 C C . LEU B 1 12 ? -15.719 -9.719 8.289 1 94.38 12 LEU B C 1
ATOM 3452 O O . LEU B 1 12 ? -15.477 -10.789 8.859 1 94.38 12 LEU B O 1
ATOM 3456 N N . SER B 1 13 ? -15.727 -9.602 6.996 1 94.31 13 SER B N 1
ATOM 3457 C CA . SER B 1 13 ? -15.688 -10.766 6.121 1 94.31 13 SER B CA 1
ATOM 3458 C C . SER B 1 13 ? -14.25 -11.141 5.766 1 94.31 13 SER B C 1
ATOM 3460 O O . SER B 1 13 ? -14.008 -12.203 5.191 1 94.31 13 SER B O 1
ATOM 3462 N N . ARG B 1 14 ? -13.312 -10.344 6.074 1 94.56 14 ARG B N 1
ATOM 3463 C CA . ARG B 1 14 ? -11.922 -10.656 5.762 1 94.56 14 ARG B CA 1
ATOM 3464 C C . ARG B 1 14 ? -11.398 -11.773 6.664 1 94.56 14 ARG B C 1
ATOM 3466 O O . ARG B 1 14 ? -11.68 -11.789 7.867 1 94.56 14 ARG B O 1
ATOM 3473 N N . LYS B 1 15 ? -10.711 -12.703 6.023 1 92.62 15 LYS B N 1
ATOM 3474 C CA . LYS B 1 15 ? -10.102 -13.828 6.727 1 92.62 15 LYS B CA 1
ATOM 3475 C C . LYS B 1 15 ? -8.594 -13.875 6.488 1 92.62 15 LYS B C 1
ATOM 3477 O O . LYS B 1 15 ? -8.094 -13.273 5.535 1 92.62 15 LYS B O 1
ATOM 3482 N N . PRO B 1 16 ? -7.941 -14.562 7.387 1 90.88 16 PRO B N 1
ATOM 3483 C CA . PRO B 1 16 ? -6.5 -14.695 7.176 1 90.88 16 PRO B CA 1
ATOM 3484 C C . PRO B 1 16 ? -6.16 -15.375 5.852 1 90.88 16 PRO B C 1
ATOM 3486 O O . PRO B 1 16 ? -6.844 -16.312 5.438 1 90.88 16 PRO B O 1
ATOM 3489 N N . SER B 1 17 ? -5.172 -14.867 5.18 1 87.38 17 SER B N 1
ATOM 3490 C CA . SER B 1 17 ? -4.66 -15.492 3.965 1 87.38 17 SER B CA 1
ATOM 3491 C C . SER B 1 17 ? -3.963 -16.812 4.273 1 87.38 17 SER B C 1
ATOM 3493 O O . SER B 1 17 ? -3.031 -16.859 5.078 1 87.38 17 SER B O 1
ATOM 3495 N N . PRO B 1 18 ? -4.363 -17.844 3.635 1 82 18 PRO B N 1
ATOM 3496 C CA . PRO B 1 18 ? -3.723 -19.125 3.92 1 82 18 PRO B CA 1
ATOM 3497 C C . PRO B 1 18 ? -2.229 -19.125 3.604 1 82 18 PRO B C 1
ATOM 3499 O O . PRO B 1 18 ? -1.438 -19.719 4.344 1 82 18 PRO B O 1
ATOM 3502 N N . ILE B 1 19 ? -1.853 -18.453 2.561 1 82.38 19 ILE B N 1
ATOM 3503 C CA . ILE B 1 19 ? -0.447 -18.406 2.174 1 82.38 19 ILE B CA 1
ATOM 3504 C C . ILE B 1 19 ? 0.341 -17.594 3.197 1 82.38 19 ILE B C 1
ATOM 3506 O O . ILE B 1 19 ? 1.396 -18.016 3.666 1 82.38 19 ILE B O 1
ATOM 3510 N N . ARG B 1 20 ? -0.212 -16.453 3.602 1 81.62 20 ARG B N 1
ATOM 3511 C CA . ARG B 1 20 ? 0.502 -15.57 4.52 1 81.62 20 ARG B CA 1
ATOM 3512 C C . ARG B 1 20 ? 0.646 -16.219 5.895 1 81.62 20 ARG B C 1
ATOM 3514 O O . ARG B 1 20 ? 1.683 -16.078 6.547 1 81.62 20 ARG B O 1
ATOM 3521 N N . GLU B 1 21 ? -0.331 -16.969 6.27 1 79 21 GLU B N 1
ATOM 3522 C CA . GLU B 1 21 ? -0.305 -17.609 7.59 1 79 21 GLU B CA 1
ATOM 3523 C C . GLU B 1 21 ? 0.726 -18.719 7.645 1 79 21 GLU B C 1
ATOM 3525 O O . GLU B 1 21 ? 1.373 -18.922 8.672 1 79 21 GLU B O 1
ATOM 3530 N N . LEU B 1 22 ? 0.913 -19.375 6.574 1 78.25 22 LEU B N 1
ATOM 3531 C CA . LEU B 1 22 ? 1.884 -20.469 6.543 1 78.25 22 LEU B CA 1
ATOM 3532 C C . LEU B 1 22 ? 3.303 -19.922 6.414 1 78.25 22 LEU B C 1
ATOM 3534 O O . LEU B 1 22 ? 4.246 -20.5 6.965 1 78.25 22 LEU B O 1
ATOM 3538 N N . THR B 1 23 ? 3.381 -18.828 5.703 1 74.38 23 THR B N 1
ATOM 3539 C CA . THR B 1 23 ? 4.699 -18.219 5.535 1 74.38 23 THR B CA 1
ATOM 3540 C C . THR B 1 23 ? 5.246 -17.719 6.871 1 74.38 23 THR B C 1
ATOM 3542 O O . THR B 1 23 ? 6.461 -17.688 7.078 1 74.38 23 THR B O 1
ATOM 3545 N N . LYS B 1 24 ? 4.316 -17.469 7.797 1 73.56 24 LYS B N 1
ATOM 3546 C CA . LYS B 1 24 ? 4.734 -17.062 9.133 1 73.56 24 LYS B CA 1
ATOM 3547 C C . LYS B 1 24 ? 5.547 -18.156 9.812 1 73.56 24 LYS B C 1
ATOM 3549 O O . LYS B 1 24 ? 6.395 -17.875 10.664 1 73.56 24 LYS B O 1
ATOM 3554 N N . LEU B 1 25 ? 5.305 -19.359 9.344 1 71.75 25 LEU B N 1
ATOM 3555 C CA . LEU B 1 25 ? 5.973 -20.516 9.953 1 71.75 25 LEU B CA 1
ATOM 3556 C C . LEU B 1 25 ? 7.457 -20.531 9.609 1 71.75 25 LEU B C 1
ATOM 3558 O O . LEU B 1 25 ? 8.273 -21.062 10.359 1 71.75 25 LEU B O 1
ATOM 3562 N N . LEU B 1 26 ? 7.715 -19.922 8.469 1 70.06 26 LEU B N 1
ATOM 3563 C CA . LEU B 1 26 ? 9.102 -19.906 8.016 1 70.06 26 LEU B CA 1
ATOM 3564 C C . LEU B 1 26 ? 9.992 -19.172 9.016 1 70.06 26 LEU B C 1
ATOM 3566 O O . LEU B 1 26 ? 11.156 -19.531 9.188 1 70.06 26 LEU B O 1
ATOM 3570 N N . VAL B 1 27 ? 9.359 -18.297 9.688 1 62.28 27 VAL B N 1
ATOM 3571 C CA . VAL B 1 27 ? 10.141 -17.469 10.594 1 62.28 27 VAL B CA 1
ATOM 3572 C C . VAL B 1 27 ? 10.453 -18.25 11.875 1 62.28 27 VAL B C 1
ATOM 3574 O O . VAL B 1 27 ? 11.523 -18.094 12.461 1 62.28 27 VAL B O 1
ATOM 3577 N N . SER B 1 28 ? 9.562 -19.188 12.219 1 65.25 28 SER B N 1
ATOM 3578 C CA . SER B 1 28 ? 9.711 -19.844 13.508 1 65.25 28 SER B CA 1
ATOM 3579 C C . SER B 1 28 ? 9.945 -21.344 13.344 1 65.25 28 SER B C 1
ATOM 3581 O O . SER B 1 28 ? 10.062 -22.078 14.328 1 65.25 28 SER B O 1
ATOM 3583 N N . ALA B 1 29 ? 10.109 -21.703 12.148 1 72.31 29 ALA B N 1
ATOM 3584 C CA . ALA B 1 29 ? 10.109 -23.141 11.922 1 72.31 29 ALA B CA 1
ATOM 3585 C C . ALA B 1 29 ? 11.469 -23.75 12.242 1 72.31 29 ALA B C 1
ATOM 3587 O O . ALA B 1 29 ? 12.484 -23.047 12.266 1 72.31 29 ALA B O 1
ATOM 3588 N N . SER B 1 30 ? 11.445 -25.047 12.602 1 76.06 30 SER B N 1
ATOM 3589 C CA . SER B 1 30 ? 12.648 -25.844 12.812 1 76.06 30 SER B CA 1
ATOM 3590 C C . SER B 1 30 ? 13.562 -25.812 11.594 1 76.06 30 SER B C 1
ATOM 3592 O O . SER B 1 30 ? 13.086 -25.75 10.461 1 76.06 30 SER B O 1
ATOM 3594 N N . PRO B 1 31 ? 14.844 -25.797 11.836 1 78.56 31 PRO B N 1
ATOM 3595 C CA . PRO B 1 31 ? 15.789 -25.859 10.719 1 78.56 31 PRO B CA 1
ATOM 3596 C C . PRO B 1 31 ? 15.617 -27.109 9.859 1 78.56 31 PRO B C 1
ATOM 3598 O O . PRO B 1 31 ? 16.062 -27.156 8.711 1 78.56 31 PRO B O 1
ATOM 3601 N N . ASP B 1 32 ? 14.938 -28.078 10.422 1 85.44 32 ASP B N 1
ATOM 3602 C CA . ASP B 1 32 ? 14.758 -29.344 9.711 1 85.44 32 ASP B CA 1
ATOM 3603 C C . ASP B 1 32 ? 13.5 -29.312 8.852 1 85.44 32 ASP B C 1
ATOM 3605 O O . ASP B 1 32 ? 13.25 -30.234 8.07 1 85.44 32 ASP B O 1
ATOM 3609 N N . LEU B 1 33 ? 12.805 -28.266 9.039 1 90.62 33 LEU B N 1
ATOM 3610 C CA . LEU B 1 33 ? 11.562 -28.172 8.281 1 90.62 33 LEU B CA 1
ATOM 3611 C C . LEU B 1 33 ? 11.836 -28.031 6.789 1 90.62 33 LEU B C 1
ATOM 3613 O O . LEU B 1 33 ? 12.641 -27.188 6.383 1 90.62 33 LEU B O 1
ATOM 3617 N N . ILE B 1 34 ? 11.289 -28.938 6.023 1 93.94 34 ILE B N 1
ATOM 3618 C CA . ILE B 1 34 ? 11.281 -28.797 4.574 1 93.94 34 ILE B CA 1
ATOM 3619 C C . ILE B 1 34 ? 10.086 -27.953 4.145 1 93.94 34 ILE B C 1
ATOM 3621 O O . ILE B 1 34 ? 8.945 -28.422 4.16 1 93.94 34 ILE B O 1
ATOM 3625 N N . PHE B 1 35 ? 10.391 -26.75 3.752 1 90.69 35 PHE B N 1
ATOM 3626 C CA . PHE B 1 35 ? 9.359 -25.766 3.436 1 90.69 35 PHE B CA 1
ATOM 3627 C C . PHE B 1 35 ? 9.047 -25.781 1.944 1 90.69 35 PHE B C 1
ATOM 3629 O O . PHE B 1 35 ? 9.82 -25.25 1.139 1 90.69 35 PHE B O 1
ATOM 3636 N N . LEU B 1 36 ? 7.891 -26.297 1.597 1 94.25 36 LEU B N 1
ATOM 3637 C CA . LEU B 1 36 ? 7.434 -26.344 0.211 1 94.25 36 LEU B CA 1
ATOM 3638 C C . LEU B 1 36 ? 6.121 -25.594 0.042 1 94.25 36 LEU B C 1
ATOM 3640 O O . LEU B 1 36 ? 5.383 -25.828 -0.915 1 94.25 36 LEU B O 1
ATOM 3644 N N . ALA B 1 37 ? 5.727 -24.719 0.969 1 88.38 37 ALA B N 1
ATOM 3645 C CA . ALA B 1 37 ? 4.402 -24.109 1.001 1 88.38 37 ALA B CA 1
ATOM 3646 C C . ALA B 1 37 ? 4.391 -22.797 0.21 1 88.38 37 ALA B C 1
ATOM 3648 O O . ALA B 1 37 ? 3.582 -22.641 -0.708 1 88.38 37 ALA B O 1
ATOM 3649 N N . GLY B 1 38 ? 5.168 -21.812 0.547 1 81.12 38 GLY B N 1
ATOM 3650 C CA . GLY B 1 38 ? 5.027 -20.469 -0.021 1 81.12 38 GLY B CA 1
ATOM 3651 C C . GLY B 1 38 ? 5.836 -20.281 -1.29 1 81.12 38 GLY B C 1
ATOM 3652 O O . GLY B 1 38 ? 6.863 -20.938 -1.486 1 81.12 38 GLY B O 1
ATOM 3653 N N . GLY B 1 39 ? 5.191 -19.5 -2.307 1 85.88 39 GLY B N 1
ATOM 3654 C CA . GLY B 1 39 ? 5.902 -19.047 -3.488 1 85.88 39 GLY B CA 1
ATOM 3655 C C . GLY B 1 39 ? 6.887 -17.938 -3.197 1 85.88 39 GLY B C 1
ATOM 3656 O O . GLY B 1 39 ? 6.816 -16.859 -3.807 1 85.88 39 GLY B O 1
ATOM 3657 N N . VAL B 1 40 ? 7.867 -18.219 -2.326 1 90.06 40 VAL B N 1
ATOM 3658 C CA . VAL B 1 40 ? 8.875 -17.25 -1.909 1 90.06 40 VAL B CA 1
ATOM 3659 C C . VAL B 1 40 ? 10.07 -17.297 -2.855 1 90.06 40 VAL B C 1
ATOM 3661 O O . VAL B 1 40 ? 10.711 -18.344 -2.996 1 90.06 40 VAL B O 1
ATOM 3664 N N . PRO B 1 41 ? 10.352 -16.188 -3.506 1 95.12 41 PRO B N 1
ATOM 3665 C CA . PRO B 1 41 ? 11.492 -16.219 -4.422 1 95.12 41 PRO B CA 1
ATOM 3666 C C . PRO B 1 41 ? 12.812 -16.516 -3.711 1 95.12 41 PRO B C 1
ATOM 3668 O O . PRO B 1 41 ? 12.977 -16.188 -2.535 1 95.12 41 PRO B O 1
ATOM 3671 N N . ASN B 1 42 ? 13.727 -17.172 -4.418 1 95.31 42 ASN B N 1
ATOM 3672 C CA . ASN B 1 42 ? 15.039 -17.516 -3.869 1 95.31 42 ASN B CA 1
ATOM 3673 C C . ASN B 1 42 ? 15.93 -16.281 -3.734 1 95.31 42 ASN B C 1
ATOM 3675 O O . ASN B 1 42 ? 16.281 -15.656 -4.734 1 95.31 42 ASN B O 1
ATOM 3679 N N . PRO B 1 43 ? 16.328 -15.961 -2.561 1 93.56 43 PRO B N 1
ATOM 3680 C CA . PRO B 1 43 ? 17.078 -14.719 -2.352 1 93.56 43 PRO B CA 1
ATOM 3681 C C . PRO B 1 43 ? 18.453 -14.75 -3.027 1 93.56 43 PRO B C 1
ATOM 3683 O O . PRO B 1 43 ? 19.047 -13.695 -3.275 1 93.56 43 PRO B O 1
ATOM 3686 N N . GLU B 1 44 ? 18.969 -15.945 -3.322 1 93.19 44 GLU B N 1
ATOM 3687 C CA . GLU B 1 44 ? 20.266 -16.062 -3.982 1 93.19 44 GLU B CA 1
ATOM 3688 C C . GLU B 1 44 ? 20.234 -15.453 -5.383 1 93.19 44 GLU B C 1
ATOM 3690 O O . GLU B 1 44 ? 21.281 -15.172 -5.973 1 93.19 44 GLU B O 1
ATOM 3695 N N . LEU B 1 45 ? 19.016 -15.281 -5.895 1 95.38 45 LEU B N 1
ATOM 3696 C CA . LEU B 1 45 ? 18.875 -14.82 -7.27 1 95.38 45 LEU B CA 1
ATOM 3697 C C . LEU B 1 45 ? 18.672 -13.312 -7.32 1 95.38 45 LEU B C 1
ATOM 3699 O O . LEU B 1 45 ? 18.625 -12.719 -8.398 1 95.38 45 LEU B O 1
ATOM 3703 N N . PHE B 1 46 ? 18.516 -12.656 -6.168 1 95.94 46 PHE B N 1
ATOM 3704 C CA . PHE B 1 46 ? 18.391 -11.203 -6.16 1 95.94 46 PHE B CA 1
ATOM 3705 C C . PHE B 1 46 ? 19.688 -10.547 -6.605 1 95.94 46 PHE B C 1
ATOM 3707 O O . PHE B 1 46 ? 20.781 -10.953 -6.191 1 95.94 46 PHE B O 1
ATOM 3714 N N . PRO B 1 47 ? 19.609 -9.492 -7.348 1 96.31 47 PRO B N 1
ATOM 3715 C CA . PRO B 1 47 ? 20.828 -8.906 -7.906 1 96.31 47 PRO B CA 1
ATOM 3716 C C . PRO B 1 47 ? 21.562 -8.016 -6.91 1 96.31 47 PRO B C 1
ATOM 3718 O O . PRO B 1 47 ? 22.719 -7.656 -7.137 1 96.31 47 PRO B O 1
ATOM 3721 N N . PHE B 1 48 ? 20.969 -7.605 -5.836 1 94.88 48 PHE B N 1
ATOM 3722 C CA . PHE B 1 48 ? 21.562 -6.754 -4.812 1 94.88 48 PHE B CA 1
ATOM 3723 C C . PHE B 1 48 ? 22.297 -7.59 -3.771 1 94.88 48 PHE B C 1
ATOM 3725 O O . PHE B 1 48 ? 21.703 -8.445 -3.123 1 94.88 48 PHE B O 1
ATOM 3732 N N . LYS B 1 49 ? 23.594 -7.305 -3.512 1 94.62 49 LYS B N 1
ATOM 3733 C CA . LYS B 1 49 ? 24.391 -8.219 -2.703 1 94.62 49 LYS B CA 1
ATOM 3734 C C . LYS B 1 49 ? 24.781 -7.586 -1.374 1 94.62 49 LYS B C 1
ATOM 3736 O O . LYS B 1 49 ? 24.953 -8.281 -0.372 1 94.62 49 LYS B O 1
ATOM 3741 N N . SER B 1 50 ? 25.016 -6.32 -1.378 1 95.25 50 SER B N 1
ATOM 3742 C CA . SER B 1 50 ? 25.281 -5.582 -0.15 1 95.25 50 SER B CA 1
ATOM 3743 C C . SER B 1 50 ? 24.781 -4.145 -0.244 1 95.25 50 SER B C 1
ATOM 3745 O O . SER B 1 50 ? 24.5 -3.65 -1.338 1 95.25 50 SER B O 1
ATOM 3747 N N . LEU B 1 51 ? 24.609 -3.549 0.907 1 96.31 51 LEU B N 1
ATOM 3748 C CA . LEU B 1 51 ? 24.094 -2.184 0.973 1 96.31 51 LEU B CA 1
ATOM 3749 C C . LEU B 1 51 ? 24.703 -1.431 2.148 1 96.31 51 LEU B C 1
ATOM 3751 O O . LEU B 1 51 ? 24.828 -1.979 3.246 1 96.31 51 LEU B O 1
ATOM 3755 N N . SER B 1 52 ? 25.188 -0.254 1.868 1 96 52 SER B N 1
ATOM 3756 C CA . SER B 1 52 ? 25.719 0.626 2.902 1 96 52 SER B CA 1
ATOM 3757 C C . SER B 1 52 ? 25.078 2.006 2.842 1 96 52 SER B C 1
ATOM 3759 O O . SER B 1 52 ? 24.844 2.545 1.757 1 96 52 SER B O 1
ATOM 3761 N N . VAL B 1 53 ? 24.781 2.535 4.012 1 95.56 53 VAL B N 1
ATOM 3762 C CA . VAL B 1 53 ? 24.188 3.863 4.117 1 95.56 53 VAL B CA 1
ATOM 3763 C C . VAL B 1 53 ? 24.984 4.711 5.109 1 95.56 53 VAL B C 1
ATOM 3765 O O . VAL B 1 53 ? 25.234 4.277 6.234 1 95.56 53 VAL B O 1
ATOM 3768 N N . SER B 1 54 ? 25.359 5.914 4.672 1 95.69 54 SER B N 1
ATOM 3769 C CA . SER B 1 54 ? 25.969 6.867 5.59 1 95.69 54 SER B CA 1
ATOM 3770 C C . SER B 1 54 ? 24.922 7.754 6.25 1 95.69 54 SER B C 1
ATOM 3772 O O . SER B 1 54 ? 23.953 8.172 5.605 1 95.69 54 SER B O 1
ATOM 3774 N N . LEU B 1 55 ? 25.156 8.031 7.52 1 94.94 55 LEU B N 1
ATOM 3775 C CA . LEU B 1 55 ? 24.234 8.867 8.281 1 94.94 55 LEU B CA 1
ATOM 3776 C C . LEU B 1 55 ? 24.828 10.25 8.531 1 94.94 55 LEU B C 1
ATOM 3778 O O . LEU B 1 55 ? 26.016 10.461 8.32 1 94.94 55 LEU B O 1
ATOM 3782 N N . ASP B 1 56 ? 23.969 11.117 8.93 1 91.06 56 ASP B N 1
ATOM 3783 C CA . ASP B 1 56 ? 24.375 12.508 9.117 1 91.06 56 ASP B CA 1
ATOM 3784 C C . ASP B 1 56 ? 25.312 12.656 10.32 1 91.06 56 ASP B C 1
ATOM 3786 O O . ASP B 1 56 ? 26.062 13.633 10.414 1 91.06 56 ASP B O 1
ATOM 3790 N N . ASP B 1 57 ? 25.328 11.695 11.203 1 88.31 57 ASP B N 1
ATOM 3791 C CA . ASP B 1 57 ? 26.219 11.766 12.359 1 88.31 57 ASP B CA 1
ATOM 3792 C C . ASP B 1 57 ? 27.578 11.148 12.055 1 88.31 57 ASP B C 1
ATOM 3794 O O . ASP B 1 57 ? 28.406 10.992 12.945 1 88.31 57 ASP B O 1
ATOM 3798 N N . GLY B 1 58 ? 27.766 10.766 10.852 1 88.88 58 GLY B N 1
ATOM 3799 C CA . GLY B 1 58 ? 29.047 10.242 10.406 1 88.88 58 GLY B CA 1
ATOM 3800 C C . GLY B 1 58 ? 29.141 8.727 10.5 1 88.88 58 GLY B C 1
ATOM 3801 O O . GLY B 1 58 ? 30.047 8.117 9.938 1 88.88 58 GLY B O 1
ATOM 3802 N N . SER B 1 59 ? 28.203 8.133 11.078 1 92.75 59 SER B N 1
ATOM 3803 C CA . SER B 1 59 ? 28.203 6.676 11.172 1 92.75 59 SER B CA 1
ATOM 3804 C C . SER B 1 59 ? 27.625 6.035 9.914 1 92.75 59 SER B C 1
ATOM 3806 O O . SER B 1 59 ? 27.156 6.738 9.016 1 92.75 59 SER B O 1
ATOM 3808 N N . GLU B 1 60 ? 27.844 4.633 9.922 1 94.94 60 GLU B N 1
ATOM 3809 C CA . GLU B 1 60 ? 27.406 3.906 8.734 1 94.94 60 GLU B CA 1
ATOM 3810 C C . GLU B 1 60 ? 26.609 2.664 9.117 1 94.94 60 GLU B C 1
ATOM 3812 O O . GLU B 1 60 ? 26.938 1.975 10.078 1 94.94 60 GLU B O 1
ATOM 3817 N N . ILE B 1 61 ? 25.516 2.412 8.359 1 95.12 61 ILE B N 1
ATOM 3818 C CA . ILE B 1 61 ? 24.797 1.146 8.398 1 95.12 61 ILE B CA 1
ATOM 3819 C C . ILE B 1 61 ? 25.266 0.248 7.262 1 95.12 61 ILE B C 1
ATOM 3821 O O . ILE B 1 61 ? 25.266 0.656 6.098 1 95.12 61 ILE B O 1
ATOM 3825 N N . GLN B 1 62 ? 25.672 -0.923 7.648 1 95.75 62 GLN B N 1
ATOM 3826 C CA . GLN B 1 62 ? 26.125 -1.896 6.656 1 95.75 62 GLN B CA 1
ATOM 3827 C C . GLN B 1 62 ? 25.281 -3.17 6.715 1 95.75 62 GLN B C 1
ATOM 3829 O O . GLN B 1 62 ? 25.219 -3.826 7.758 1 95.75 62 GLN B O 1
ATOM 3834 N N . LEU B 1 63 ? 24.609 -3.402 5.637 1 95 63 LEU B N 1
ATOM 3835 C CA . LEU B 1 63 ? 23.922 -4.676 5.469 1 95 63 LEU B CA 1
ATOM 3836 C C . LEU B 1 63 ? 24.766 -5.637 4.625 1 95 63 LEU B C 1
ATOM 3838 O O . LEU B 1 63 ? 24.906 -5.434 3.416 1 95 63 LEU B O 1
ATOM 3842 N N . ASN B 1 64 ? 25.172 -6.66 5.305 1 89.81 64 ASN B N 1
ATOM 3843 C CA . ASN B 1 64 ? 25.953 -7.652 4.578 1 89.81 64 ASN B CA 1
ATOM 3844 C C . ASN B 1 64 ? 25.062 -8.602 3.787 1 89.81 64 ASN B C 1
ATOM 3846 O O . ASN B 1 64 ? 23.844 -8.398 3.707 1 89.81 64 ASN B O 1
ATOM 3850 N N . SER B 1 65 ? 25.672 -9.586 3.262 1 86.88 65 SER B N 1
ATOM 3851 C CA . SER B 1 65 ? 24.984 -10.484 2.344 1 86.88 65 SER B CA 1
ATOM 3852 C C . SER B 1 65 ? 23.812 -11.18 3.027 1 86.88 65 SER B C 1
ATOM 3854 O O . SER B 1 65 ? 22.75 -11.344 2.432 1 86.88 65 SER B O 1
ATOM 3856 N N . ASN B 1 66 ? 23.953 -11.5 4.184 1 86.38 66 ASN B N 1
ATOM 3857 C CA . ASN B 1 66 ? 22.875 -12.172 4.898 1 86.38 66 ASN B CA 1
ATOM 3858 C C . ASN B 1 66 ? 21.75 -11.203 5.262 1 86.38 66 ASN B C 1
ATOM 3860 O O . ASN B 1 66 ? 20.578 -11.531 5.109 1 86.38 66 ASN B O 1
ATOM 3864 N N . ASP B 1 67 ? 22.125 -10.023 5.648 1 89.19 67 ASP B N 1
ATOM 3865 C CA . ASP B 1 67 ? 21.141 -9.008 6.059 1 89.19 67 ASP B CA 1
ATOM 3866 C C . ASP B 1 67 ? 20.344 -8.5 4.859 1 89.19 67 ASP B C 1
ATOM 3868 O O . ASP B 1 67 ? 19.141 -8.25 4.973 1 89.19 67 ASP B O 1
ATOM 3872 N N . ILE B 1 68 ? 21.078 -8.383 3.848 1 92.06 68 ILE B N 1
ATOM 3873 C CA . ILE B 1 68 ? 20.438 -7.809 2.668 1 92.06 68 ILE B CA 1
ATOM 3874 C C . ILE B 1 68 ? 19.453 -8.812 2.084 1 92.06 68 ILE B C 1
ATOM 3876 O O . ILE B 1 68 ? 18.406 -8.414 1.556 1 92.06 68 ILE B O 1
ATOM 3880 N N . LYS B 1 69 ? 19.719 -10.141 2.156 1 89.94 69 LYS B N 1
ATOM 3881 C CA . LYS B 1 69 ? 18.781 -11.164 1.708 1 89.94 69 LYS B CA 1
ATOM 3882 C C . LYS B 1 69 ? 17.453 -11.062 2.469 1 89.94 69 LYS B C 1
ATOM 3884 O O . LYS B 1 69 ? 16.375 -11.18 1.874 1 89.94 69 LYS B O 1
ATOM 3889 N N . SER B 1 70 ? 17.578 -10.781 3.744 1 88.31 70 SER B N 1
ATOM 3890 C CA . SER B 1 70 ? 16.391 -10.602 4.57 1 88.31 70 SER B CA 1
ATOM 3891 C C . SER B 1 70 ? 15.648 -9.32 4.207 1 88.31 70 SER B C 1
ATOM 3893 O O . SER B 1 70 ? 14.422 -9.312 4.105 1 88.31 70 SER B O 1
ATOM 3895 N N . ALA B 1 71 ? 16.391 -8.281 3.947 1 95.38 71 ALA B N 1
ATOM 3896 C CA . ALA B 1 71 ? 15.812 -6.977 3.631 1 95.38 71 ALA B CA 1
ATOM 3897 C C . ALA B 1 71 ? 15.086 -7.008 2.287 1 95.38 71 ALA B C 1
ATOM 3899 O O . ALA B 1 71 ? 14.148 -6.242 2.061 1 95.38 71 ALA B O 1
ATOM 3900 N N . LEU B 1 72 ? 15.547 -7.914 1.447 1 96.69 72 LEU B N 1
ATOM 3901 C CA . LEU B 1 72 ? 15.023 -7.941 0.084 1 96.69 72 LEU B CA 1
ATOM 3902 C C . LEU B 1 72 ? 13.992 -9.047 -0.085 1 96.69 72 LEU B C 1
ATOM 3904 O O . LEU B 1 72 ? 13.523 -9.305 -1.196 1 96.69 72 LEU B O 1
ATOM 3908 N N . GLN B 1 73 ? 13.57 -9.734 0.957 1 94.38 73 GLN B N 1
ATOM 3909 C CA . GLN B 1 73 ? 12.617 -10.828 0.937 1 94.38 73 GLN B CA 1
ATOM 3910 C C . GLN B 1 73 ? 11.297 -10.422 1.59 1 94.38 73 GLN B C 1
ATOM 3912 O O . GLN B 1 73 ? 11.234 -9.422 2.309 1 94.38 73 GLN B O 1
ATOM 3917 N N . TYR B 1 74 ? 10.242 -11.188 1.283 1 93.19 74 TYR B N 1
ATOM 3918 C CA . TYR B 1 74 ? 8.977 -11.031 1.997 1 93.19 74 TYR B CA 1
ATOM 3919 C C . TYR B 1 74 ? 9.203 -11.039 3.506 1 93.19 74 TYR B C 1
ATOM 3921 O O . TYR B 1 74 ? 10.094 -11.727 4.004 1 93.19 74 TYR B O 1
ATOM 3929 N N . THR B 1 75 ? 8.43 -10.305 4.215 1 92.88 75 THR B N 1
ATOM 3930 C CA . THR B 1 75 ? 8.383 -10.359 5.672 1 92.88 75 THR B CA 1
ATOM 3931 C C . THR B 1 75 ? 6.941 -10.492 6.16 1 92.88 75 THR B C 1
ATOM 3933 O O . THR B 1 75 ? 6.012 -10.562 5.352 1 92.88 75 THR B O 1
ATOM 3936 N N . GLU B 1 76 ? 6.773 -10.68 7.445 1 93.12 76 GLU B N 1
ATOM 3937 C CA . GLU B 1 76 ? 5.434 -10.734 8.023 1 93.12 76 GLU B CA 1
ATOM 3938 C C . GLU B 1 76 ? 4.645 -9.469 7.703 1 93.12 76 GLU B C 1
ATOM 3940 O O . GLU B 1 76 ? 5.199 -8.367 7.691 1 93.12 76 GLU B O 1
ATOM 3945 N N . THR B 1 77 ? 3.355 -9.633 7.504 1 95.75 77 THR B N 1
ATOM 3946 C CA . THR B 1 77 ? 2.502 -8.508 7.152 1 95.75 77 THR B CA 1
ATOM 3947 C C . THR B 1 77 ? 2.512 -7.457 8.258 1 95.75 77 THR B C 1
ATOM 3949 O O . THR B 1 77 ? 2.543 -6.254 7.98 1 95.75 77 THR B O 1
ATOM 3952 N N . ARG B 1 78 ? 2.539 -7.902 9.492 1 95.69 78 ARG B N 1
ATOM 3953 C CA . ARG B 1 78 ? 2.525 -6.988 10.633 1 95.69 78 ARG B CA 1
ATOM 3954 C C . ARG B 1 78 ? 3.736 -6.059 10.602 1 95.69 78 ARG B C 1
ATOM 3956 O O . ARG B 1 78 ? 3.684 -4.949 11.133 1 95.69 78 ARG B O 1
ATOM 3963 N N . GLY B 1 79 ? 4.766 -6.566 10.078 1 96.62 79 GLY B N 1
ATOM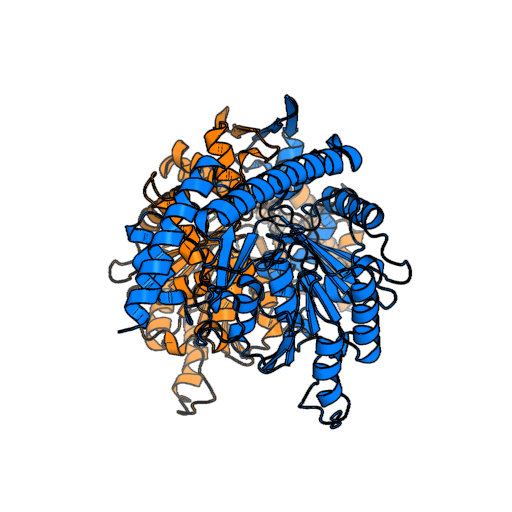 3964 C CA . GLY B 1 79 ? 6.004 -5.812 9.969 1 96.62 79 GLY B CA 1
ATOM 3965 C C . GLY B 1 79 ? 7.238 -6.648 10.227 1 96.62 79 GLY B C 1
ATOM 3966 O O . GLY B 1 79 ? 7.141 -7.758 10.758 1 96.62 79 GLY B O 1
ATOM 3967 N N . TYR B 1 80 ? 8.398 -6.125 9.781 1 96.19 80 TYR B N 1
ATOM 3968 C CA . TYR B 1 80 ? 9.68 -6.742 10.117 1 96.19 80 TYR B CA 1
ATOM 3969 C C . TYR B 1 80 ? 9.82 -6.918 11.625 1 96.19 80 TYR B C 1
ATOM 3971 O O . TYR B 1 80 ? 9.703 -5.949 12.383 1 96.19 80 TYR B O 1
ATOM 3979 N N . PRO B 1 81 ? 10.039 -8.125 12.133 1 95.06 81 PRO B N 1
ATOM 3980 C CA . PRO B 1 81 ? 9.914 -8.43 13.555 1 95.06 81 PRO B CA 1
ATOM 3981 C C . PRO B 1 81 ? 10.75 -7.5 14.438 1 95.06 81 PRO B C 1
ATOM 3983 O O . PRO B 1 81 ? 10.258 -6.988 15.445 1 95.06 81 PRO B O 1
ATOM 3986 N N . ASN B 1 82 ? 11.977 -7.246 14.062 1 96.38 82 ASN B N 1
ATOM 3987 C CA . ASN B 1 82 ? 12.82 -6.363 14.859 1 96.38 82 ASN B CA 1
ATOM 3988 C C . ASN B 1 82 ? 12.273 -4.941 14.891 1 96.38 82 ASN B C 1
ATOM 3990 O O . ASN B 1 82 ? 12.344 -4.266 15.914 1 96.38 82 ASN B O 1
ATOM 3994 N N . LEU B 1 83 ? 11.766 -4.469 13.789 1 98.06 83 LEU B N 1
ATOM 3995 C CA . LEU B 1 83 ? 11.18 -3.135 13.773 1 98.06 83 LEU B CA 1
ATOM 3996 C C . LEU B 1 83 ? 9.945 -3.076 14.672 1 98.06 83 LEU B C 1
ATOM 3998 O O . LEU B 1 83 ? 9.75 -2.109 15.414 1 98.06 83 LEU B O 1
ATOM 4002 N N . VAL B 1 84 ? 9.078 -4.059 14.578 1 98.06 84 VAL B N 1
ATOM 4003 C CA . VAL B 1 84 ? 7.875 -4.121 15.398 1 98.06 84 VAL B CA 1
ATOM 4004 C C . VAL B 1 84 ? 8.258 -4.039 16.875 1 98.06 84 VAL B C 1
ATOM 4006 O O . VAL B 1 84 ? 7.609 -3.328 17.656 1 98.06 84 VAL B O 1
ATOM 4009 N N . LYS B 1 85 ? 9.281 -4.746 17.219 1 97.94 85 LYS B N 1
ATOM 4010 C CA . LYS B 1 85 ? 9.766 -4.695 18.594 1 97.94 85 LYS B CA 1
ATOM 4011 C C . LYS B 1 85 ? 10.18 -3.279 18.984 1 97.94 85 LYS B C 1
ATOM 4013 O O . LYS B 1 85 ? 9.797 -2.783 20.047 1 97.94 85 LYS B O 1
ATOM 4018 N N . HIS B 1 86 ? 10.961 -2.629 18.156 1 98.56 86 HIS B N 1
ATOM 4019 C CA . HIS B 1 86 ? 11.383 -1.256 18.391 1 98.56 86 HIS B CA 1
ATOM 4020 C C . HIS B 1 86 ? 10.18 -0.327 18.547 1 98.56 86 HIS B C 1
ATOM 4022 O O . HIS B 1 86 ? 10.164 0.534 19.422 1 98.56 86 HIS B O 1
ATOM 4028 N N . LEU B 1 87 ? 9.203 -0.49 17.703 1 98.62 87 LEU B N 1
ATOM 4029 C CA . LEU B 1 87 ? 8.047 0.397 17.688 1 98.62 87 LEU B CA 1
ATOM 4030 C C . LEU B 1 87 ? 7.184 0.193 18.922 1 98.62 87 LEU B C 1
ATOM 4032 O O . LEU B 1 87 ? 6.633 1.152 19.469 1 98.62 87 LEU B O 1
ATOM 4036 N N . LYS B 1 88 ? 7.023 -1.018 19.344 1 97.69 88 LYS B N 1
ATOM 4037 C CA . LYS B 1 88 ? 6.281 -1.281 20.578 1 97.69 88 LYS B CA 1
ATOM 4038 C C . LYS B 1 88 ? 6.973 -0.642 21.781 1 97.69 88 LYS B C 1
ATOM 4040 O O . LYS B 1 88 ? 6.312 -0.07 22.656 1 97.69 88 LYS B O 1
ATOM 4045 N N . GLU B 1 89 ? 8.266 -0.765 21.812 1 97.88 89 GLU B N 1
ATOM 4046 C CA . GLU B 1 89 ? 9.023 -0.114 22.875 1 97.88 89 GLU B CA 1
ATOM 4047 C C . GLU B 1 89 ? 8.859 1.401 22.828 1 97.88 89 GLU B C 1
ATOM 4049 O O . GLU B 1 89 ? 8.695 2.047 23.859 1 97.88 89 GLU B O 1
ATOM 4054 N N . LEU B 1 90 ? 8.93 1.903 21.688 1 98.06 90 LEU B N 1
ATOM 4055 C CA . LEU B 1 90 ? 8.758 3.342 21.516 1 98.06 90 LEU B CA 1
ATOM 4056 C C . LEU B 1 90 ? 7.379 3.791 22 1 98.06 90 LEU B C 1
ATOM 4058 O O . LEU B 1 90 ? 7.262 4.805 22.688 1 98.06 90 LEU B O 1
ATOM 4062 N N . GLN B 1 91 ? 6.328 3.066 21.594 1 97.38 91 GLN B N 1
ATOM 4063 C CA . GLN B 1 91 ? 4.961 3.402 21.984 1 97.38 91 GLN B CA 1
ATOM 4064 C C . GLN B 1 91 ? 4.785 3.326 23.5 1 97.38 91 GLN B C 1
ATOM 4066 O O . GLN B 1 91 ? 4.098 4.16 24.094 1 97.38 91 GLN B O 1
ATOM 4071 N N . LYS B 1 92 ? 5.367 2.34 24.094 1 96.44 92 LYS B N 1
ATOM 4072 C CA . LYS B 1 92 ? 5.32 2.232 25.547 1 96.44 92 LYS B CA 1
ATOM 4073 C C . LYS B 1 92 ? 6.012 3.418 26.219 1 96.44 92 LYS B C 1
ATOM 4075 O O . LYS B 1 92 ? 5.5 3.98 27.188 1 96.44 92 LYS B O 1
ATOM 4080 N N . TYR B 1 93 ? 7.109 3.744 25.703 1 96.75 93 TYR B N 1
ATOM 4081 C CA . TYR B 1 93 ? 7.895 4.836 26.281 1 96.75 93 TYR B CA 1
ATOM 4082 C C . TYR B 1 93 ? 7.16 6.164 26.125 1 96.75 93 TYR B C 1
ATOM 4084 O O . TYR B 1 93 ? 7.082 6.945 27.078 1 96.75 93 TYR B O 1
ATOM 4092 N N . LEU B 1 94 ? 6.602 6.434 24.984 1 96.75 94 LEU B N 1
ATOM 4093 C CA . LEU B 1 94 ? 6.035 7.738 24.656 1 96.75 94 LEU B CA 1
ATOM 4094 C C . LEU B 1 94 ? 4.633 7.883 25.234 1 96.75 94 LEU B C 1
ATOM 4096 O O . LEU B 1 94 ? 4.242 8.969 25.672 1 96.75 94 LEU B O 1
ATOM 4100 N N . HIS B 1 95 ? 3.844 6.805 25.125 1 96.5 95 HIS B N 1
ATOM 4101 C CA . HIS B 1 95 ? 2.412 6.949 25.344 1 96.5 95 HIS B CA 1
ATOM 4102 C C . HIS B 1 95 ? 1.952 6.086 26.516 1 96.5 95 HIS B C 1
ATOM 4104 O O . HIS B 1 95 ? 0.885 6.324 27.094 1 96.5 95 HIS B O 1
ATOM 4110 N N . GLU B 1 96 ? 2.65 5.035 26.844 1 93.44 96 GLU B N 1
ATOM 4111 C CA . GLU B 1 96 ? 2.293 4.117 27.922 1 93.44 96 GLU B CA 1
ATOM 4112 C C . GLU B 1 96 ? 0.803 3.793 27.891 1 93.44 96 GLU B C 1
ATOM 4114 O O . GLU B 1 96 ? 0.095 4.031 28.875 1 93.44 96 GLU B O 1
ATOM 4119 N N . PRO B 1 97 ? 0.407 3.18 26.766 1 91 97 PRO B N 1
ATOM 4120 C CA . PRO B 1 97 ? -1.02 2.852 26.719 1 91 97 PRO B CA 1
ATOM 4121 C C . PRO B 1 97 ? -1.484 2.062 27.938 1 91 97 PRO B C 1
ATOM 4123 O O . PRO B 1 97 ? -0.771 1.173 28.422 1 91 97 PRO B O 1
ATOM 4126 N N . PRO B 1 98 ? -2.592 2.432 28.484 1 86.44 98 PRO B N 1
ATOM 4127 C CA . PRO B 1 98 ? -3.045 1.737 29.688 1 86.44 98 PRO B CA 1
ATOM 4128 C C . PRO B 1 98 ? -3.135 0.225 29.5 1 86.44 98 PRO B C 1
ATOM 4130 O O . PRO B 1 98 ? -3.492 -0.245 28.406 1 86.44 98 PRO B O 1
ATOM 4133 N N . SER B 1 99 ? -2.711 -0.517 30.469 1 69.69 99 SER B N 1
ATOM 4134 C CA . SER B 1 99 ? -2.52 -1.963 30.469 1 69.69 99 SER B CA 1
ATOM 4135 C C . SER B 1 99 ? -3.832 -2.693 30.203 1 69.69 99 SER B C 1
ATOM 4137 O O . SER B 1 99 ? -3.834 -3.842 29.766 1 69.69 99 SER B O 1
ATOM 4139 N N . THR B 1 100 ? -4.77 -2.104 30.547 1 68.94 100 THR B N 1
ATOM 4140 C CA . THR B 1 100 ? -6.07 -2.752 30.406 1 68.94 100 THR B CA 1
ATOM 4141 C C . THR B 1 100 ? -6.43 -2.947 28.938 1 68.94 100 THR B C 1
ATOM 4143 O O . THR B 1 100 ? -7.352 -3.693 28.609 1 68.94 100 THR B O 1
ATOM 4146 N N . THR B 1 101 ? -5.531 -2.449 28.219 1 68.31 101 THR B N 1
ATOM 4147 C CA . THR B 1 101 ? -5.863 -2.518 26.797 1 68.31 101 THR B CA 1
ATOM 4148 C C . THR B 1 101 ? -4.898 -3.445 26.062 1 68.31 101 THR B C 1
ATOM 4150 O O . THR B 1 101 ? -3.68 -3.287 26.156 1 68.31 101 THR B O 1
ATOM 4153 N N . ASP B 1 102 ? -5.336 -4.547 25.625 1 90.06 102 ASP B N 1
ATOM 4154 C CA . ASP B 1 102 ? -4.578 -5.402 24.719 1 90.06 102 ASP B CA 1
ATOM 4155 C C . ASP B 1 102 ? -4.367 -4.719 23.359 1 90.06 102 ASP B C 1
ATOM 4157 O O . ASP B 1 102 ? -5.234 -4.777 22.5 1 90.06 102 ASP B O 1
ATOM 4161 N N . TRP B 1 103 ? -3.221 -3.955 23.375 1 95.44 103 TRP B N 1
ATOM 4162 C CA . TRP B 1 103 ? -2.982 -3.207 22.141 1 95.44 103 TRP B CA 1
ATOM 4163 C C . TRP B 1 103 ? -1.938 -3.9 21.266 1 95.44 103 TRP B C 1
ATOM 4165 O O . TRP B 1 103 ? -1.189 -4.754 21.75 1 95.44 103 TRP B O 1
ATOM 4175 N N . GLU B 1 104 ? -1.939 -3.658 19.984 1 96.81 104 GLU B N 1
ATOM 4176 C CA . GLU B 1 104 ? -1.041 -4.195 18.969 1 96.81 104 GLU B CA 1
ATOM 4177 C C . GLU B 1 104 ? -0.647 -3.121 17.953 1 96.81 104 GLU B C 1
ATOM 4179 O O . GLU B 1 104 ? -1.199 -2.018 17.969 1 96.81 104 GLU B O 1
ATOM 4184 N N . ILE B 1 105 ? 0.359 -3.428 17.156 1 98.06 105 ILE B N 1
ATOM 4185 C CA . ILE B 1 105 ? 0.762 -2.5 16.109 1 98.06 105 ILE B CA 1
ATOM 4186 C C . ILE B 1 105 ? 0.796 -3.225 14.758 1 98.06 105 ILE B C 1
ATOM 4188 O O . ILE B 1 105 ? 0.887 -4.453 14.711 1 98.06 105 ILE B O 1
ATOM 4192 N N . VAL B 1 106 ? 0.677 -2.498 13.695 1 98.69 106 VAL B N 1
ATOM 4193 C CA . VAL B 1 106 ? 0.938 -2.975 12.344 1 98.69 106 VAL B CA 1
ATOM 4194 C C . VAL B 1 106 ? 1.637 -1.882 11.531 1 98.69 106 VAL B C 1
ATOM 4196 O O . VAL B 1 106 ? 1.25 -0.712 11.594 1 98.69 106 VAL B O 1
ATOM 4199 N N . VAL B 1 107 ? 2.756 -2.273 10.883 1 98.81 107 VAL B N 1
ATOM 4200 C CA . VAL B 1 107 ? 3.498 -1.354 10.023 1 98.81 107 VAL B CA 1
ATOM 4201 C C . VAL B 1 107 ? 2.766 -1.183 8.695 1 98.81 107 VAL B C 1
ATOM 4203 O O . VAL B 1 107 ? 2.271 -2.156 8.125 1 98.81 107 VAL B O 1
ATOM 4206 N N . THR B 1 108 ? 2.674 0.047 8.219 1 98.81 108 THR B N 1
ATOM 4207 C CA . THR B 1 108 ? 1.924 0.354 7.004 1 98.81 108 THR B CA 1
ATOM 4208 C C . THR B 1 108 ? 2.771 1.178 6.035 1 98.81 108 THR B C 1
ATOM 4210 O O . THR B 1 108 ? 3.846 1.661 6.402 1 98.81 108 THR B O 1
ATOM 4213 N N . ASN B 1 109 ? 2.318 1.319 4.777 1 98.5 109 ASN B N 1
ATOM 4214 C CA . ASN B 1 109 ? 2.971 2.141 3.764 1 98.5 109 ASN B CA 1
ATOM 4215 C C . ASN B 1 109 ? 2.709 3.627 3.994 1 98.5 109 ASN B C 1
ATOM 4217 O O . ASN B 1 109 ? 2.062 4.281 3.174 1 98.5 109 ASN B O 1
ATOM 4221 N N . GLY B 1 110 ? 3.322 4.133 5.043 1 97.94 110 GLY B N 1
ATOM 4222 C CA . GLY B 1 110 ? 2.961 5.449 5.543 1 97.94 110 GLY B CA 1
ATOM 4223 C C . GLY B 1 110 ? 1.692 5.445 6.375 1 97.94 110 GLY B C 1
ATOM 4224 O O . GLY B 1 110 ? 0.929 4.477 6.348 1 97.94 110 GLY B O 1
ATOM 4225 N N . SER B 1 111 ? 1.497 6.523 7.105 1 97.81 111 SER B N 1
ATOM 4226 C CA . SER B 1 111 ? 0.312 6.578 7.957 1 97.81 111 SER B CA 1
ATOM 4227 C C . SER B 1 111 ? -0.961 6.68 7.125 1 97.81 111 SER B C 1
ATOM 4229 O O . SER B 1 111 ? -2.031 6.25 7.562 1 97.81 111 SER B O 1
ATOM 4231 N N . GLN B 1 112 ? -0.88 7.25 5.875 1 97.25 112 GLN B N 1
ATOM 4232 C CA . GLN B 1 112 ? -2.027 7.375 4.98 1 97.25 112 GLN B CA 1
ATOM 4233 C C . GLN B 1 112 ? -2.633 6.008 4.672 1 97.25 112 GLN B C 1
ATOM 4235 O O . GLN B 1 112 ? -3.855 5.875 4.574 1 97.25 112 GLN B O 1
ATOM 4240 N N . ASP B 1 113 ? -1.795 5.023 4.488 1 98.5 113 ASP B N 1
ATOM 4241 C CA . ASP B 1 113 ? -2.254 3.664 4.223 1 98.5 113 ASP B CA 1
ATOM 4242 C C . ASP B 1 113 ? -3.072 3.123 5.391 1 98.5 113 ASP B C 1
ATOM 4244 O O . ASP B 1 113 ? -4.152 2.559 5.195 1 98.5 113 ASP B O 1
ATOM 4248 N N . GLY B 1 114 ? -2.549 3.287 6.629 1 98.69 114 GLY B N 1
ATOM 4249 C CA . GLY B 1 114 ? -3.283 2.881 7.816 1 98.69 114 GLY B CA 1
ATOM 4250 C C . GLY B 1 114 ? -4.617 3.588 7.965 1 98.69 114 GLY B C 1
ATOM 4251 O O . GLY B 1 114 ? -5.629 2.957 8.281 1 98.69 114 GLY B O 1
ATOM 4252 N N . LEU B 1 115 ? -4.625 4.891 7.703 1 98.5 115 LEU B N 1
ATOM 4253 C CA . LEU B 1 115 ? -5.84 5.691 7.793 1 98.5 115 LEU B CA 1
ATOM 4254 C C . LEU B 1 115 ? -6.883 5.207 6.789 1 98.5 115 LEU B C 1
ATOM 4256 O O . LEU B 1 115 ? -8.062 5.07 7.129 1 98.5 115 LEU B O 1
ATOM 4260 N N . CYS B 1 116 ? -6.445 5 5.602 1 98.12 116 CYS B N 1
ATOM 4261 C CA . CYS B 1 116 ? -7.344 4.551 4.551 1 98.12 116 CYS B CA 1
ATOM 4262 C C . CYS B 1 116 ? -7.973 3.209 4.906 1 98.12 116 CYS B C 1
ATOM 4264 O O . CYS B 1 116 ? -9.188 3.033 4.777 1 98.12 116 CYS B O 1
ATOM 4266 N N . LYS B 1 117 ? -7.172 2.266 5.359 1 98.5 117 LYS B N 1
ATOM 4267 C CA . LYS B 1 117 ? -7.672 0.941 5.723 1 98.5 117 LYS B CA 1
ATOM 4268 C C . LYS B 1 117 ? -8.578 1.011 6.945 1 98.5 117 LYS B C 1
ATOM 4270 O O . LYS B 1 117 ? -9.539 0.249 7.059 1 98.5 117 LYS B O 1
ATOM 4275 N N . ALA B 1 118 ? -8.258 1.88 7.875 1 98.69 118 ALA B N 1
ATOM 4276 C CA . ALA B 1 118 ? -9.125 2.076 9.031 1 98.69 118 ALA B CA 1
ATOM 4277 C C . ALA B 1 118 ? -10.484 2.637 8.609 1 98.69 118 ALA B C 1
ATOM 4279 O O . ALA B 1 118 ? -11.523 2.199 9.102 1 98.69 118 ALA B O 1
ATOM 4280 N N . MET B 1 119 ? -10.469 3.635 7.715 1 98 119 MET B N 1
ATOM 4281 C CA . MET B 1 119 ? -11.727 4.215 7.242 1 98 119 MET B CA 1
ATOM 4282 C C . MET B 1 119 ? -12.562 3.176 6.504 1 98 119 MET B C 1
ATOM 4284 O O . MET B 1 119 ? -13.773 3.1 6.695 1 98 119 MET B O 1
ATOM 4288 N N . GLU B 1 120 ? -11.922 2.385 5.664 1 96.06 120 GLU B N 1
ATOM 4289 C CA . GLU B 1 120 ? -12.633 1.312 4.98 1 96.06 120 GLU B CA 1
ATOM 4290 C C . GLU B 1 120 ? -13.234 0.325 5.98 1 96.06 120 GLU B C 1
ATOM 4292 O O . GLU B 1 120 ? -14.312 -0.226 5.746 1 96.06 120 GLU B O 1
ATOM 4297 N N . MET B 1 121 ? -12.547 0.081 7.012 1 97.81 121 MET B N 1
ATOM 4298 C CA . MET B 1 121 ? -12.961 -0.842 8.062 1 97.81 121 MET B CA 1
ATOM 4299 C C . MET B 1 121 ? -14.172 -0.298 8.82 1 97.81 121 MET B C 1
ATOM 4301 O O . MET B 1 121 ? -15.023 -1.064 9.258 1 97.81 121 MET B O 1
ATOM 4305 N N . LEU B 1 122 ? -14.32 1.02 8.883 1 97.81 122 LEU B N 1
ATOM 4306 C CA . LEU B 1 122 ? -15.219 1.593 9.883 1 97.81 122 LEU B CA 1
ATOM 4307 C C . LEU B 1 122 ? -16.375 2.342 9.211 1 97.81 122 LEU B C 1
ATOM 4309 O O . LEU B 1 122 ? -17.375 2.633 9.852 1 97.81 122 LEU B O 1
ATOM 4313 N N . VAL B 1 123 ? -16.266 2.723 7.926 1 96.38 123 VAL B N 1
ATOM 4314 C CA . VAL B 1 123 ? -17.219 3.656 7.332 1 96.38 123 VAL B CA 1
ATOM 4315 C C . VAL B 1 123 ? -17.922 2.994 6.148 1 96.38 123 VAL B C 1
ATOM 4317 O O . VAL B 1 123 ? -17.266 2.564 5.191 1 96.38 123 VAL B O 1
ATOM 4320 N N . ASP B 1 124 ? -19.219 2.891 6.215 1 93.62 124 ASP B N 1
ATOM 4321 C CA . ASP B 1 124 ? -20.078 2.535 5.082 1 93.62 124 ASP B CA 1
ATOM 4322 C C . ASP B 1 124 ? -20.625 3.783 4.398 1 93.62 124 ASP B C 1
ATOM 4324 O O . ASP B 1 124 ? -20.531 4.887 4.938 1 93.62 124 ASP B O 1
ATOM 4328 N N . HIS B 1 125 ? -21.203 3.574 3.227 1 93.25 125 HIS B N 1
ATOM 4329 C CA . HIS B 1 125 ? -21.844 4.664 2.5 1 93.25 125 HIS B CA 1
ATOM 4330 C C . HIS B 1 125 ? -22.906 5.344 3.346 1 93.25 125 HIS B C 1
ATOM 4332 O O . HIS B 1 125 ? -23.781 4.672 3.912 1 93.25 125 HIS B O 1
ATOM 4338 N N . GLY B 1 126 ? -22.766 6.617 3.518 1 93.62 126 GLY B N 1
ATOM 4339 C CA . GLY B 1 126 ? -23.812 7.379 4.184 1 93.62 126 GLY B CA 1
ATOM 4340 C C . GLY B 1 126 ? -23.641 7.438 5.688 1 93.62 126 GLY B C 1
ATOM 4341 O O . GLY B 1 126 ? -24.469 8.031 6.391 1 93.62 126 GLY B O 1
ATOM 4342 N N . ASP B 1 127 ? -22.594 6.906 6.266 1 94.31 127 ASP B N 1
ATOM 4343 C CA . ASP B 1 127 ? -22.359 6.949 7.703 1 94.31 127 ASP B CA 1
ATOM 4344 C C . ASP B 1 127 ? -21.984 8.359 8.156 1 94.31 127 ASP B C 1
ATOM 4346 O O . ASP B 1 127 ? -21.5 9.164 7.359 1 94.31 127 ASP B O 1
ATOM 4350 N N . TYR B 1 128 ? -22.219 8.641 9.461 1 95.06 128 TYR B N 1
ATOM 4351 C CA . TYR B 1 128 ? -21.797 9.898 10.062 1 95.06 128 TYR B CA 1
ATOM 4352 C C . TYR B 1 128 ? -20.312 9.891 10.367 1 95.06 128 TYR B C 1
ATOM 4354 O O . TYR B 1 128 ? -19.766 8.875 10.812 1 95.06 128 TYR B O 1
ATOM 4362 N N . VAL B 1 129 ? -19.641 10.984 10.062 1 96.94 129 VAL B N 1
ATOM 4363 C CA . VAL B 1 129 ? -18.25 11.156 10.422 1 96.94 129 VAL B CA 1
ATOM 4364 C C . VAL B 1 129 ? -18.047 12.5 11.117 1 96.94 129 VAL B C 1
ATOM 4366 O O . VAL B 1 129 ? -18.422 13.547 10.578 1 96.94 129 VAL B O 1
ATOM 4369 N N . LEU B 1 130 ? -17.547 12.453 12.375 1 98.19 130 LEU B N 1
ATOM 4370 C CA . LEU B 1 130 ? -17.172 13.648 13.125 1 98.19 130 LEU B CA 1
ATOM 4371 C C . LEU B 1 130 ? -15.711 14.023 12.867 1 98.19 130 LEU B C 1
ATOM 4373 O O . LEU B 1 130 ? -14.828 13.164 12.953 1 98.19 130 LEU B O 1
ATOM 4377 N N . LEU B 1 131 ? -15.445 15.242 12.516 1 98.5 131 LEU B N 1
ATOM 4378 C CA . LEU B 1 131 ? -14.086 15.758 12.336 1 98.5 131 LEU B CA 1
ATOM 4379 C C . LEU B 1 131 ? -14.047 17.266 12.523 1 98.5 131 LEU B C 1
ATOM 4381 O O . LEU B 1 131 ? -15.078 17.938 12.406 1 98.5 131 LEU B O 1
ATOM 4385 N N . GLU B 1 132 ? -12.914 17.719 12.875 1 98.25 132 GLU B N 1
ATOM 4386 C CA . GLU B 1 132 ? -12.727 19.172 12.914 1 98.25 132 GLU B CA 1
ATOM 4387 C C . GLU B 1 132 ? -12.648 19.766 11.508 1 98.25 132 GLU B C 1
ATOM 4389 O O . GLU B 1 132 ? -12.031 19.172 10.617 1 98.25 132 GLU B O 1
ATOM 4394 N N . GLU B 1 133 ? -13.352 20.828 11.266 1 97.62 133 GLU B N 1
ATOM 4395 C CA . GLU B 1 133 ? -13.219 21.594 10.031 1 97.62 133 GLU B CA 1
ATOM 4396 C C . GLU B 1 133 ? -12.523 22.922 10.281 1 97.62 133 GLU B C 1
ATOM 4398 O O . GLU B 1 133 ? -12.93 23.688 11.156 1 97.62 133 GLU B O 1
ATOM 4403 N N . PRO B 1 134 ? -11.406 23.359 9.562 1 97.5 134 PRO B N 1
ATOM 4404 C CA . PRO B 1 134 ? -10.875 22.641 8.406 1 97.5 134 PRO B CA 1
ATOM 4405 C C . PRO B 1 134 ? -10.188 21.328 8.789 1 97.5 134 PRO B C 1
ATOM 4407 O O . PRO B 1 134 ? -9.828 21.141 9.953 1 97.5 134 PRO B O 1
ATOM 4410 N N . CYS B 1 135 ? -10.133 20.406 7.762 1 97.69 135 CYS B N 1
ATOM 4411 C CA . CYS B 1 135 ? -9.602 19.062 7.977 1 97.69 135 CYS B CA 1
ATOM 4412 C C . CYS B 1 135 ? -8.562 18.719 6.922 1 97.69 135 CYS B C 1
ATOM 4414 O O . CYS B 1 135 ? -8.641 19.188 5.785 1 97.69 135 CYS B O 1
ATOM 4416 N N . TYR B 1 136 ? -7.637 17.922 7.297 1 97.5 136 TYR B N 1
ATOM 4417 C CA . TYR B 1 136 ? -6.617 17.422 6.379 1 97.5 136 TYR B CA 1
ATOM 4418 C C . TYR B 1 136 ? -7.246 16.906 5.086 1 97.5 136 TYR B C 1
ATOM 4420 O O . TYR B 1 136 ? -8.062 15.992 5.113 1 97.5 136 TYR B O 1
ATOM 4428 N N . ALA B 1 137 ? -6.789 17.406 3.938 1 96 137 ALA B N 1
ATOM 4429 C CA . ALA B 1 137 ? -7.383 17.141 2.631 1 96 137 ALA B CA 1
ATOM 4430 C C . ALA B 1 137 ? -7.254 15.664 2.26 1 96 137 ALA B C 1
ATOM 4432 O O . ALA B 1 137 ? -8.133 15.109 1.589 1 96 137 ALA B O 1
ATOM 4433 N N . GLY B 1 138 ? -6.133 14.984 2.666 1 95.44 138 GLY B N 1
ATOM 4434 C CA . GLY B 1 138 ? -5.973 13.57 2.391 1 95.44 138 GLY B CA 1
ATOM 4435 C C . GLY B 1 138 ? -7.059 12.711 3.014 1 95.44 138 GLY B C 1
ATOM 4436 O O . GLY B 1 138 ? -7.551 11.773 2.387 1 95.44 138 GLY B O 1
ATOM 4437 N N . THR B 1 139 ? -7.422 13.023 4.254 1 97.31 139 THR B N 1
ATOM 4438 C CA . THR B 1 139 ? -8.508 12.312 4.93 1 97.31 139 THR B CA 1
ATOM 4439 C C . THR B 1 139 ? -9.828 12.547 4.211 1 97.31 139 THR B C 1
ATOM 4441 O O . THR B 1 139 ? -10.609 11.609 4.012 1 97.31 139 THR B O 1
ATOM 4444 N N . LEU B 1 140 ? -10.07 13.797 3.834 1 97.31 140 LEU B N 1
ATOM 4445 C CA . LEU B 1 140 ? -11.281 14.109 3.09 1 97.31 140 LEU B CA 1
ATOM 4446 C C . LEU B 1 140 ? -11.344 13.32 1.786 1 97.31 140 LEU B C 1
ATOM 4448 O O . LEU B 1 140 ? -12.398 12.797 1.42 1 97.31 140 LEU B O 1
ATOM 4452 N N . SER B 1 141 ? -10.242 13.234 1.125 1 96.06 141 SER B N 1
ATOM 4453 C CA . SER B 1 141 ? -10.18 12.516 -0.14 1 96.06 141 SER B CA 1
ATOM 4454 C C . SER B 1 141 ? -10.461 11.023 0.058 1 96.06 141 SER B C 1
ATOM 4456 O O . SER B 1 141 ? -11.039 10.375 -0.817 1 96.06 141 SER B O 1
ATOM 4458 N N . ILE B 1 142 ? -10.055 10.438 1.185 1 96.88 142 ILE B N 1
ATOM 4459 C CA . ILE B 1 142 ? -10.375 9.055 1.518 1 96.88 142 ILE B CA 1
ATOM 4460 C C . ILE B 1 142 ? -11.883 8.891 1.679 1 96.88 142 ILE B C 1
ATOM 4462 O O . ILE B 1 142 ? -12.469 7.93 1.184 1 96.88 142 ILE B O 1
ATOM 4466 N N . LEU B 1 143 ? -12.57 9.875 2.279 1 97.25 143 LEU B N 1
ATOM 4467 C CA . LEU B 1 143 ? -13.922 9.695 2.803 1 97.25 143 LEU B CA 1
ATOM 4468 C C . LEU B 1 143 ? -14.961 10.141 1.783 1 97.25 143 LEU B C 1
ATOM 4470 O O . LEU B 1 143 ? -16.078 9.617 1.757 1 97.25 143 LEU B O 1
ATOM 4474 N N . HIS B 1 144 ? -14.617 11.125 0.891 1 96.62 144 HIS B N 1
ATOM 4475 C CA . HIS B 1 144 ? -15.594 11.711 -0.023 1 96.62 144 HIS B CA 1
ATOM 4476 C C . HIS B 1 144 ? -16.312 10.633 -0.834 1 96.62 144 HIS B C 1
ATOM 4478 O O . HIS B 1 144 ? -17.531 10.672 -0.984 1 96.62 144 HIS B O 1
ATOM 4484 N N . PRO B 1 145 ? -15.609 9.609 -1.313 1 95.5 145 PRO B N 1
ATOM 4485 C CA . PRO B 1 145 ? -16.281 8.594 -2.131 1 95.5 145 PRO B CA 1
ATOM 4486 C C . PRO B 1 145 ? -17.359 7.836 -1.361 1 95.5 145 PRO B C 1
ATOM 4488 O O . PRO B 1 145 ? -18.25 7.246 -1.969 1 95.5 145 PRO B O 1
ATOM 4491 N N . TYR B 1 146 ? -17.281 7.805 -0.053 1 95.75 146 TYR B N 1
ATOM 4492 C CA . TYR B 1 146 ? -18.266 7.109 0.774 1 95.75 146 TYR B CA 1
ATOM 4493 C C . TYR B 1 146 ? -19.484 7.988 1.033 1 95.75 146 TYR B C 1
ATOM 4495 O O . TYR B 1 146 ? -20.453 7.551 1.664 1 95.75 146 TYR B O 1
ATOM 4503 N N . LYS B 1 147 ? -19.438 9.25 0.598 1 95.69 147 LYS B N 1
ATOM 4504 C CA . LYS B 1 147 ? -20.531 10.203 0.74 1 95.69 147 LYS B CA 1
ATOM 4505 C C . LYS B 1 147 ? -21.047 10.242 2.178 1 95.69 147 LYS B C 1
ATOM 4507 O O . LYS B 1 147 ? -22.234 10.086 2.422 1 95.69 147 LYS B O 1
ATOM 4512 N N . PRO B 1 148 ? -20.141 10.5 3.086 1 96.12 148 PRO B N 1
ATOM 4513 C CA . PRO B 1 148 ? -20.547 10.5 4.492 1 96.12 148 PRO B CA 1
ATOM 4514 C C . PRO B 1 148 ? -21.469 11.672 4.832 1 96.12 148 PRO B C 1
ATOM 4516 O O . PRO B 1 148 ? -21.516 12.664 4.105 1 96.12 148 PRO B O 1
ATOM 4519 N N . LYS B 1 149 ? -22.312 11.445 5.84 1 95.38 149 LYS B N 1
ATOM 4520 C CA . LYS B 1 149 ? -22.938 12.578 6.512 1 95.38 149 LYS B CA 1
ATOM 4521 C C . LYS B 1 149 ? -21.969 13.273 7.457 1 95.38 149 LYS B C 1
ATOM 4523 O O . LYS B 1 149 ? -21.797 12.852 8.602 1 95.38 149 LYS B O 1
ATOM 4528 N N . TRP B 1 150 ? -21.484 14.391 7.012 1 96.81 150 TRP B N 1
ATOM 4529 C CA . TRP B 1 150 ? -20.469 15.125 7.758 1 96.81 150 TRP B CA 1
ATOM 4530 C C . TRP B 1 150 ? -21.062 15.789 8.992 1 96.81 150 TRP B C 1
ATOM 4532 O O . TRP B 1 150 ? -22.172 16.344 8.922 1 96.81 150 TRP B O 1
ATOM 4542 N N . LEU B 1 151 ? -20.406 15.672 10.055 1 96.25 151 LEU B N 1
ATOM 4543 C CA . LEU B 1 151 ? -20.641 16.484 11.25 1 96.25 151 LEU B CA 1
ATOM 4544 C C . LEU B 1 151 ? -19.406 17.297 11.602 1 96.25 151 LEU B C 1
ATOM 4546 O O . LEU B 1 151 ? -18.688 16.969 12.539 1 96.25 151 LEU B O 1
ATOM 4550 N N . PRO B 1 152 ? -19.219 18.359 10.883 1 97.44 152 PRO B N 1
ATOM 4551 C CA . PRO B 1 152 ? -18.016 19.188 11.117 1 97.44 152 PRO B CA 1
ATOM 4552 C C . PRO B 1 152 ? -18.031 19.875 12.484 1 97.44 152 PRO B C 1
ATOM 4554 O O . PRO B 1 152 ? -19.094 20.312 12.945 1 97.44 152 PRO B O 1
ATOM 4557 N N . LEU B 1 153 ? -16.922 19.891 13.094 1 98.5 153 LEU B N 1
ATOM 4558 C CA . LEU B 1 153 ? -16.75 20.469 14.414 1 98.5 153 LEU B CA 1
ATOM 4559 C C . LEU B 1 153 ? -15.859 21.719 14.336 1 98.5 153 LEU B C 1
ATOM 4561 O O . LEU B 1 153 ? -14.945 21.781 13.516 1 98.5 153 LEU B O 1
ATOM 4565 N N . SER B 1 154 ? -16.094 22.625 15.281 1 98.06 154 SER B N 1
ATOM 4566 C CA . SER B 1 154 ? -15.352 23.875 15.289 1 98.06 154 SER B CA 1
ATOM 4567 C C . SER B 1 154 ? -14.102 23.766 16.156 1 98.06 154 SER B C 1
ATOM 4569 O O . SER B 1 154 ? -14.094 23.031 17.141 1 98.06 154 SER B O 1
ATOM 4571 N N . GLY B 1 155 ? -13.109 24.453 15.703 1 97.31 155 GLY B N 1
ATOM 4572 C CA . GLY B 1 155 ? -11.891 24.594 16.484 1 97.31 155 GLY B CA 1
ATOM 4573 C C . GLY B 1 155 ? -11.414 26.031 16.594 1 97.31 155 GLY B C 1
ATOM 4574 O O . GLY B 1 155 ? -11.992 26.938 15.969 1 97.31 155 GLY B O 1
ATOM 4575 N N . ASP B 1 156 ? -10.484 26.297 17.469 1 97 156 ASP B N 1
ATOM 4576 C CA . ASP B 1 156 ? -9.805 27.578 17.641 1 97 156 ASP B CA 1
ATOM 4577 C C . ASP B 1 156 ? -8.305 27.391 17.828 1 97 156 ASP B C 1
ATOM 4579 O O . ASP B 1 156 ? -7.742 26.375 17.406 1 97 156 ASP B O 1
ATOM 4583 N N . LYS B 1 157 ? -7.617 28.375 18.328 1 95.62 157 LYS B N 1
ATOM 4584 C CA . LYS B 1 157 ? -6.164 28.359 18.453 1 95.62 157 LYS B CA 1
ATOM 4585 C C . LYS B 1 157 ? -5.707 27.188 19.328 1 95.62 157 LYS B C 1
ATOM 4587 O O . LYS B 1 157 ? -4.543 26.781 19.266 1 95.62 157 LYS B O 1
ATOM 4592 N N . ASP B 1 158 ? -6.656 26.641 20.141 1 96.44 158 ASP B N 1
ATOM 4593 C CA . ASP B 1 158 ? -6.328 25.531 21.031 1 96.44 158 ASP B CA 1
ATOM 4594 C C . ASP B 1 158 ? -6.91 24.219 20.516 1 96.44 158 ASP B C 1
ATOM 4596 O O . ASP B 1 158 ? -7.109 23.266 21.266 1 96.44 158 ASP B O 1
ATOM 4600 N N . GLY B 1 159 ? -7.254 24.172 19.25 1 97.31 159 GLY B N 1
ATOM 4601 C CA . GLY B 1 159 ? -7.734 22.953 18.609 1 97.31 159 GLY B CA 1
ATOM 4602 C C . GLY B 1 159 ? -9.234 22.766 18.75 1 97.31 159 GLY B C 1
ATOM 4603 O O . GLY B 1 159 ? -9.977 23.734 18.922 1 97.31 159 GLY B O 1
ATOM 4604 N N . LEU B 1 160 ? -9.703 21.562 18.578 1 98.5 160 LEU B N 1
ATOM 4605 C CA . LEU B 1 160 ? -11.117 21.219 18.578 1 98.5 160 LEU B CA 1
ATOM 4606 C C . LEU B 1 160 ? -11.789 21.703 19.859 1 98.5 160 LEU B C 1
ATOM 4608 O O . LEU B 1 160 ? -11.258 21.5 20.953 1 98.5 160 LEU B O 1
ATOM 4612 N N . ILE B 1 161 ? -12.969 22.312 19.734 1 98.62 161 ILE B N 1
ATOM 4613 C CA . ILE B 1 161 ? -13.742 22.797 20.875 1 98.62 161 ILE B CA 1
ATOM 4614 C C . ILE B 1 161 ? -14.68 21.703 21.359 1 98.62 161 ILE B C 1
ATOM 4616 O O . ILE B 1 161 ? -15.609 21.297 20.656 1 98.62 161 ILE B O 1
ATOM 4620 N N . PRO B 1 162 ? -14.531 21.266 22.578 1 98.56 162 PRO B N 1
ATOM 4621 C CA . PRO B 1 162 ? -15.336 20.141 23.078 1 98.56 162 PRO B CA 1
ATOM 4622 C C . PRO B 1 162 ? -16.828 20.422 23.047 1 98.56 162 PRO B C 1
ATOM 4624 O O . PRO B 1 162 ? -17.641 19.531 22.766 1 98.56 162 PRO B O 1
ATOM 4627 N N . SER B 1 163 ? -17.281 21.641 23.328 1 98.06 163 SER B N 1
ATOM 4628 C CA . SER B 1 163 ? -18.703 21.969 23.312 1 98.06 163 SER B CA 1
ATOM 4629 C C . SER B 1 163 ? -19.297 21.797 21.922 1 98.06 163 SER B C 1
ATOM 4631 O O . SER B 1 163 ? -20.469 21.438 21.781 1 98.06 163 SER B O 1
ATOM 4633 N N . SER B 1 164 ? -18.516 22.062 20.938 1 97.94 164 SER B N 1
ATOM 4634 C CA . SER B 1 164 ? -18.969 21.812 19.562 1 97.94 164 SER B CA 1
ATOM 4635 C C . SER B 1 164 ? -19.234 20.328 19.328 1 97.94 164 SER B C 1
ATOM 4637 O O . SER B 1 164 ? -20.219 19.969 18.688 1 97.94 164 SER B O 1
ATOM 4639 N N . LEU B 1 165 ? -18.391 19.5 19.859 1 98.12 165 LEU B N 1
ATOM 4640 C CA . LEU B 1 165 ? -18.562 18.047 19.797 1 98.12 165 LEU B CA 1
ATOM 4641 C C . LEU B 1 165 ? -19.812 17.609 20.547 1 98.12 165 LEU B C 1
ATOM 4643 O O . LEU B 1 165 ? -20.609 16.844 20.016 1 98.12 165 LEU B O 1
ATOM 4647 N N . LYS B 1 166 ? -19.953 18.141 21.703 1 97.44 166 LYS B N 1
ATOM 4648 C CA . LYS B 1 166 ? -21.109 17.797 22.516 1 97.44 166 LYS B CA 1
ATOM 4649 C C . LYS B 1 166 ? -22.406 18.188 21.828 1 97.44 166 LYS B C 1
ATOM 4651 O O . LYS B 1 166 ? -23.375 17.422 21.812 1 97.44 166 LYS B O 1
ATOM 4656 N N . GLN B 1 167 ? -22.422 19.344 21.297 1 96.12 167 GLN B N 1
ATOM 4657 C CA . GLN B 1 167 ? -23.609 19.844 20.609 1 96.12 167 GLN B CA 1
ATOM 4658 C C . GLN B 1 167 ? -23.953 18.969 19.422 1 96.12 167 GLN B C 1
ATOM 4660 O O . GLN B 1 167 ? -25.125 18.656 19.188 1 96.12 167 GLN B O 1
ATOM 4665 N N . ALA B 1 168 ? -22.953 18.609 18.656 1 94.56 168 ALA B N 1
ATOM 4666 C CA . ALA B 1 168 ? -23.188 17.75 17.5 1 94.56 168 ALA B CA 1
ATOM 4667 C C . ALA B 1 168 ? -23.766 16.406 17.906 1 94.56 168 ALA B C 1
ATOM 4669 O O . ALA B 1 168 ? -24.609 15.844 17.203 1 94.56 168 ALA B O 1
ATOM 4670 N N . LEU B 1 169 ? -23.344 15.875 19.031 1 94.19 169 LEU B N 1
ATOM 4671 C CA . LEU B 1 169 ? -23.719 14.531 19.469 1 94.19 169 LEU B CA 1
ATOM 4672 C C . LEU B 1 169 ? -25.062 14.547 20.172 1 94.19 169 LEU B C 1
ATOM 4674 O O . LEU B 1 169 ? -25.812 13.562 20.125 1 94.19 169 LEU B O 1
ATOM 4678 N N . ASP B 1 170 ? -25.375 15.555 20.844 1 90.38 170 ASP B N 1
ATOM 4679 C CA . ASP B 1 170 ? -26.641 15.672 21.578 1 90.38 170 ASP B CA 1
ATOM 4680 C C . ASP B 1 170 ? -27.828 15.531 20.625 1 90.38 170 ASP B C 1
ATOM 4682 O O . ASP B 1 170 ? -28.891 15.039 21.031 1 90.38 170 ASP B O 1
ATOM 4686 N N . ASN B 1 171 ? -27.688 15.867 19.5 1 77.75 171 ASN B N 1
ATOM 4687 C CA . ASN B 1 171 ? -28.75 15.789 18.516 1 77.75 171 ASN B CA 1
ATOM 4688 C C . ASN B 1 171 ? -29.031 14.344 18.109 1 77.75 171 ASN B C 1
ATOM 4690 O O . ASN B 1 171 ? -30.109 14.039 17.578 1 77.75 171 ASN B O 1
ATOM 4694 N N . TYR B 1 172 ? -28.141 13.398 18.344 1 74.44 172 TYR B N 1
ATOM 4695 C CA . TYR B 1 172 ? -28.297 12.016 17.906 1 74.44 172 TYR B CA 1
ATOM 4696 C C . TYR B 1 172 ? -28.625 11.109 19.094 1 74.44 172 TYR B C 1
ATOM 4698 O O . TYR B 1 172 ? -29.156 10.016 18.906 1 74.44 172 TYR B O 1
ATOM 4706 N N . LYS B 1 173 ? -28.031 11.234 20.203 1 62.16 173 LYS B N 1
ATOM 4707 C CA . LYS B 1 173 ? -28.422 10.406 21.344 1 62.16 173 LYS B CA 1
ATOM 4708 C C . LYS B 1 173 ? -29.938 10.352 21.484 1 62.16 173 LYS B C 1
ATOM 4710 O O . LYS B 1 173 ? -30.5 9.312 21.828 1 62.16 173 LYS B O 1
ATOM 4715 N N . GLY B 1 174 ? -30.531 11.469 21.297 1 49.31 174 GLY B N 1
ATOM 4716 C CA . GLY B 1 174 ? -31.984 11.484 21.422 1 49.31 174 GLY B CA 1
ATOM 4717 C C . GLY B 1 174 ? -32.688 10.727 20.328 1 49.31 174 GLY B C 1
ATOM 4718 O O . GLY B 1 174 ? -33.906 10.477 20.406 1 49.31 174 GLY B O 1
ATOM 4719 N N . LYS B 1 175 ? -31.859 10.562 19.281 1 48.78 175 LYS B N 1
ATOM 4720 C CA . LYS B 1 175 ? -32.5 9.906 18.156 1 48.78 175 LYS B CA 1
ATOM 4721 C C . LYS B 1 175 ? -32.219 8.406 18.141 1 48.78 175 LYS B C 1
ATOM 4723 O O . LYS B 1 175 ? -32.344 7.754 17.109 1 48.78 175 LYS B O 1
ATOM 4728 N N . ASP B 1 176 ? -31.516 8.016 19.312 1 50.03 176 ASP B N 1
ATOM 4729 C CA . ASP B 1 176 ? -31.406 6.566 19.203 1 50.03 176 ASP B CA 1
ATOM 4730 C C . ASP B 1 176 ? -32.688 5.941 18.703 1 50.03 176 ASP B C 1
ATOM 4732 O O . ASP B 1 176 ? -33.625 5.715 19.484 1 50.03 176 ASP B O 1
ATOM 4736 N N . THR B 1 177 ? -32.938 6.289 17.625 1 45.5 177 THR B N 1
ATOM 4737 C CA . THR B 1 177 ? -34.219 5.852 17.078 1 45.5 177 THR B CA 1
ATOM 4738 C C . THR B 1 177 ? -34.344 4.332 17.109 1 45.5 177 THR B C 1
ATOM 4740 O O . THR B 1 177 ? -35.375 3.771 16.75 1 45.5 177 THR B O 1
ATOM 4743 N N . GLY B 1 178 ? -33.375 3.676 17.75 1 46.34 178 GLY B N 1
ATOM 4744 C CA . GLY B 1 178 ? -33.531 2.229 17.75 1 46.34 178 GLY B CA 1
ATOM 4745 C C . GLY B 1 178 ? -33.438 1.625 16.359 1 46.34 178 GLY B C 1
ATOM 4746 O O . GLY B 1 178 ? -33.562 0.412 16.188 1 46.34 178 GLY B O 1
ATOM 4747 N N . SER B 1 179 ? -33.5 2.402 15.367 1 48.72 179 SER B N 1
ATOM 4748 C CA . SER B 1 179 ? -33.5 1.86 14.008 1 48.72 179 SER B CA 1
ATOM 4749 C C . SER B 1 179 ? -32.188 1.193 13.664 1 48.72 179 SER B C 1
ATOM 4751 O O . SER B 1 179 ? -31.109 1.78 13.859 1 48.72 179 SER B O 1
ATOM 4753 N N . PRO B 1 180 ? -32.281 -0.033 13.453 1 48.78 180 PRO B N 1
ATOM 4754 C CA . PRO B 1 180 ? -31.078 -0.771 13.039 1 48.78 180 PRO B CA 1
ATOM 4755 C C . PRO B 1 180 ? -30.375 -0.135 11.844 1 48.78 180 PRO B C 1
ATOM 4757 O O . PRO B 1 180 ? -29.203 -0.437 11.57 1 48.78 180 PRO B O 1
ATOM 4760 N N . ILE B 1 181 ? -31.141 0.7 11.102 1 52.34 181 ILE B N 1
ATOM 4761 C CA . ILE B 1 181 ? -30.672 1.191 9.812 1 52.34 181 ILE B CA 1
ATOM 4762 C C . ILE B 1 181 ? -29.844 2.463 10.016 1 52.34 181 ILE B C 1
ATOM 4764 O O . ILE B 1 181 ? -28.844 2.68 9.32 1 52.34 181 ILE B O 1
ATOM 4768 N N . GLU B 1 182 ? -30.391 3.348 10.891 1 60.03 182 GLU B N 1
ATOM 4769 C CA . GLU B 1 182 ? -29.625 4.578 11.016 1 60.03 182 GLU B CA 1
ATOM 4770 C C . GLU B 1 182 ? -28.672 4.516 12.211 1 60.03 182 GLU B C 1
ATOM 4772 O O . GLU B 1 182 ? -29.109 4.602 13.359 1 60.03 182 GLU B O 1
ATOM 4777 N N . LYS B 1 183 ? -27.438 4.266 11.898 1 74.94 183 LYS B N 1
ATOM 4778 C CA . LYS B 1 183 ? -26.391 4.227 12.914 1 74.94 183 LYS B CA 1
ATOM 4779 C C . LYS B 1 183 ? -25.922 5.633 13.266 1 74.94 183 LYS B C 1
ATOM 4781 O O . LYS B 1 183 ? -25.781 6.488 12.391 1 74.94 183 LYS B O 1
ATOM 4786 N N . GLY B 1 184 ? -26.094 6.035 14.531 1 87.06 184 GLY B N 1
ATOM 4787 C CA . GLY B 1 184 ? -25.516 7.293 14.977 1 87.06 184 GLY B CA 1
ATOM 4788 C C . GLY B 1 184 ? -24.031 7.391 14.695 1 87.06 184 GLY B C 1
ATOM 4789 O O . GLY B 1 184 ? -23.422 6.453 14.172 1 87.06 184 GLY B O 1
ATOM 4790 N N . PRO B 1 185 ? -23.484 8.625 14.984 1 93.88 185 PRO B N 1
ATOM 4791 C CA . PRO B 1 185 ? -22.031 8.797 14.789 1 93.88 185 PRO B CA 1
ATOM 4792 C C . PRO B 1 185 ? -21.203 7.797 15.602 1 93.88 185 PRO B C 1
ATOM 4794 O O . PRO B 1 185 ? -21.562 7.477 16.734 1 93.88 185 PRO B O 1
ATOM 4797 N N . LYS B 1 186 ? -20.203 7.27 15 1 94.69 186 LYS B N 1
ATOM 4798 C CA . LYS B 1 186 ? -19.438 6.254 15.727 1 94.69 186 LYS B CA 1
ATOM 4799 C C . LYS B 1 186 ? -17.938 6.516 15.641 1 94.69 186 LYS B C 1
ATOM 4801 O O . LYS B 1 186 ? -17.156 5.832 16.281 1 94.69 186 LYS B O 1
ATOM 4806 N N . ILE B 1 187 ? -17.484 7.48 14.828 1 97.31 187 ILE B N 1
ATOM 4807 C CA . ILE B 1 187 ? -16.047 7.711 14.68 1 97.31 187 ILE B CA 1
ATOM 4808 C C . ILE B 1 187 ? -15.758 9.211 14.758 1 97.31 187 ILE B C 1
ATOM 4810 O O . ILE B 1 187 ? -16.516 10.023 14.219 1 97.31 187 ILE B O 1
ATOM 4814 N N . LEU B 1 188 ? -14.75 9.57 15.492 1 98.62 188 LEU B N 1
ATOM 4815 C CA . LEU B 1 188 ? -14.195 10.914 15.594 1 98.62 188 LEU B CA 1
ATOM 4816 C C . LEU B 1 188 ? -12.766 10.953 15.07 1 98.62 188 LEU B C 1
ATOM 4818 O O . LEU B 1 188 ? -11.875 10.305 15.625 1 98.62 188 LEU B O 1
ATOM 4822 N N . TYR B 1 189 ? -12.578 11.656 13.992 1 98.75 189 TYR B N 1
ATOM 4823 C CA . TYR B 1 189 ? -11.234 11.844 13.445 1 98.75 189 TYR B CA 1
ATOM 4824 C C . TYR B 1 189 ? -10.594 13.109 14.008 1 98.75 189 TYR B C 1
ATOM 4826 O O . TYR B 1 189 ? -11.203 14.18 14.008 1 98.75 189 TYR B O 1
ATOM 4834 N N . LEU B 1 190 ? -9.281 12.938 14.43 1 98.5 190 LEU B N 1
ATOM 4835 C CA . LEU B 1 190 ? -8.547 14.062 15.008 1 98.5 190 LEU B CA 1
ATOM 4836 C C . LEU B 1 190 ? -7.137 14.141 14.43 1 98.5 190 LEU B C 1
ATOM 4838 O O . LEU B 1 190 ? -6.488 13.117 14.211 1 98.5 190 LEU B O 1
ATOM 4842 N N . ASN B 1 191 ? -6.688 15.234 14.125 1 98.38 191 ASN B N 1
ATOM 4843 C CA . ASN B 1 191 ? -5.293 15.617 13.961 1 98.38 191 ASN B CA 1
ATOM 4844 C C . ASN B 1 191 ? -4.809 16.484 15.109 1 98.38 191 ASN B C 1
ATOM 4846 O O . ASN B 1 191 ? -4.812 17.719 15.008 1 98.38 191 ASN B O 1
ATOM 4850 N N . PRO B 1 192 ? -4.328 15.891 16.172 1 98.31 192 PRO B N 1
ATOM 4851 C CA . PRO B 1 192 ? -4.32 16.531 17.484 1 98.31 192 PRO B CA 1
ATOM 4852 C C . PRO B 1 192 ? -3.154 17.5 17.656 1 98.31 192 PRO B C 1
ATOM 4854 O O . PRO B 1 192 ? -3.186 18.359 18.547 1 98.31 192 PRO B O 1
ATOM 4857 N N . ASN B 1 193 ? -2.086 17.344 16.953 1 98.19 193 ASN B N 1
ATOM 4858 C CA . ASN B 1 193 ? -0.901 18.172 17.109 1 98.19 193 ASN B CA 1
ATOM 4859 C C . ASN B 1 193 ? -0.457 18.781 15.773 1 98.19 193 ASN B C 1
ATOM 4861 O O . ASN B 1 193 ? -0.252 18.047 14.805 1 98.19 193 ASN B O 1
ATOM 4865 N N . GLY B 1 194 ? -0.23 20.141 15.812 1 97.56 194 GLY B N 1
ATOM 4866 C CA . GLY B 1 194 ? 0.219 20.75 14.57 1 97.56 194 GLY B CA 1
ATOM 4867 C C . GLY B 1 194 ? -0.651 20.391 13.383 1 97.56 194 GLY B C 1
ATOM 4868 O O . GLY B 1 194 ? -0.141 20 12.328 1 97.56 194 GLY B O 1
ATOM 4869 N N . ALA B 1 195 ? -1.892 20.578 13.555 1 98.06 195 ALA B N 1
ATOM 4870 C CA . ALA B 1 195 ? -2.881 20.047 12.617 1 98.06 195 ALA B CA 1
ATOM 4871 C C . ALA B 1 195 ? -2.672 20.609 11.219 1 98.06 195 ALA B C 1
ATOM 4873 O O . ALA B 1 195 ? -2.344 21.797 11.062 1 98.06 195 ALA B O 1
ATOM 4874 N N . ASN B 1 196 ? -2.74 19.797 10.234 1 97.75 196 ASN B N 1
ATOM 4875 C CA . ASN B 1 196 ? -2.873 20.188 8.836 1 97.75 196 ASN B CA 1
ATOM 4876 C C . ASN B 1 196 ? -4.328 20.469 8.469 1 97.75 196 ASN B C 1
ATOM 4878 O O . ASN B 1 196 ? -5.133 19.531 8.359 1 97.75 196 ASN B O 1
ATOM 4882 N N . PRO B 1 197 ? -4.805 21.672 8.352 1 97.44 197 PRO B N 1
ATOM 4883 C CA . PRO B 1 197 ? -3.975 22.781 7.879 1 97.44 197 PRO B CA 1
ATOM 4884 C C . PRO B 1 197 ? -3.701 23.828 8.961 1 97.44 197 PRO B C 1
ATOM 4886 O O . PRO B 1 197 ? -2.928 24.766 8.742 1 97.44 197 PRO B O 1
ATOM 4889 N N . THR B 1 198 ? -4.215 23.734 10.141 1 98 198 THR B N 1
ATOM 4890 C CA . THR B 1 198 ? -4.391 24.891 11 1 98 198 THR B CA 1
ATOM 4891 C C . THR B 1 198 ? -3.117 25.172 11.805 1 98 198 THR B C 1
ATOM 4893 O O . THR B 1 198 ? -2.943 26.266 12.344 1 98 198 THR B O 1
ATOM 4896 N N . GLY B 1 199 ? -2.305 24.125 11.969 1 97.81 199 GLY B N 1
ATOM 4897 C CA . GLY B 1 199 ? -1.122 24.281 12.805 1 97.81 199 GLY B CA 1
ATOM 4898 C C . GLY B 1 199 ? -1.438 24.297 14.289 1 97.81 199 GLY B C 1
ATOM 4899 O O . GLY B 1 199 ? -0.547 24.5 15.117 1 97.81 199 GLY B O 1
ATOM 4900 N N . THR B 1 200 ? -2.654 24.047 14.656 1 97.31 200 THR B N 1
ATOM 4901 C CA . THR B 1 200 ? -3.086 24.078 16.047 1 97.31 200 THR B CA 1
ATOM 4902 C C . THR B 1 200 ? -2.891 22.719 16.719 1 97.31 200 THR B C 1
ATOM 4904 O O . THR B 1 200 ? -2.834 21.703 16.047 1 97.31 200 THR B O 1
ATOM 4907 N N . SER B 1 201 ? -2.752 22.734 18.031 1 97.69 201 SER B N 1
ATOM 4908 C CA . SER B 1 201 ? -2.73 21.531 18.859 1 97.69 201 SER B CA 1
ATOM 4909 C C . SER B 1 201 ? -3.83 21.578 19.922 1 97.69 201 SER B C 1
ATOM 4911 O O . SER B 1 201 ? -4.07 22.625 20.531 1 97.69 201 SER B O 1
ATOM 4913 N N . ILE B 1 202 ? -4.488 20.469 20.047 1 98.19 202 ILE B N 1
ATOM 4914 C CA . ILE B 1 202 ? -5.512 20.391 21.078 1 98.19 202 ILE B CA 1
ATOM 4915 C C . ILE B 1 202 ? -4.863 20.469 22.469 1 98.19 202 ILE B C 1
ATOM 4917 O O . ILE B 1 202 ? -3.936 19.719 22.766 1 98.19 202 ILE B O 1
ATOM 4921 N N . SER B 1 203 ? -5.363 21.359 23.297 1 97.06 203 SER B N 1
ATOM 4922 C CA . SER B 1 203 ? -4.793 21.516 24.625 1 97.06 203 SER B CA 1
ATOM 4923 C C . SER B 1 203 ? -5.086 20.297 25.5 1 97.06 203 SER B C 1
ATOM 4925 O O . SER B 1 203 ? -6.027 19.547 25.234 1 97.06 203 SER B O 1
ATOM 4927 N N . THR B 1 204 ? -4.305 20.109 26.562 1 96.75 204 THR B N 1
ATOM 4928 C CA . THR B 1 204 ? -4.41 18.938 27.422 1 96.75 204 THR B CA 1
ATOM 4929 C C . THR B 1 204 ? -5.781 18.875 28.078 1 96.75 204 THR B C 1
ATOM 4931 O O . THR B 1 204 ? -6.449 17.828 28.047 1 96.75 204 THR B O 1
ATOM 4934 N N . PRO B 1 205 ? -6.281 19.969 28.672 1 97.56 205 PRO B N 1
ATOM 4935 C CA . PRO B 1 205 ? -7.609 19.891 29.266 1 97.56 205 PRO B CA 1
ATOM 4936 C C . PRO B 1 205 ? -8.688 19.484 28.266 1 97.56 205 PRO B C 1
ATOM 4938 O O . PRO B 1 205 ? -9.578 18.688 28.609 1 97.56 205 PRO B O 1
ATOM 4941 N N . ARG B 1 206 ? -8.602 19.984 27.078 1 98.25 206 ARG B N 1
ATOM 4942 C CA . ARG B 1 206 ? -9.602 19.656 26.062 1 98.25 206 ARG B CA 1
ATOM 4943 C C . ARG B 1 206 ? -9.516 18.188 25.656 1 98.25 206 ARG B C 1
ATOM 4945 O O . ARG B 1 206 ? -10.531 17.578 25.328 1 98.25 206 ARG B O 1
ATOM 4952 N N . ARG B 1 207 ? -8.336 17.609 25.656 1 98.44 207 ARG B N 1
ATOM 4953 C CA . ARG B 1 207 ? -8.188 16.188 25.312 1 98.44 207 ARG B CA 1
ATOM 4954 C C . ARG B 1 207 ? -8.969 15.312 26.281 1 98.44 207 ARG B C 1
ATOM 4956 O O . ARG B 1 207 ? -9.625 14.352 25.859 1 98.44 207 ARG B O 1
ATOM 4963 N N . TYR B 1 208 ? -8.867 15.656 27.547 1 98.06 208 TYR B N 1
ATOM 4964 C CA . TYR B 1 208 ? -9.609 14.898 28.547 1 98.06 208 TYR B CA 1
ATOM 4965 C C . TYR B 1 208 ? -11.109 15.031 28.328 1 98.06 208 TYR B C 1
ATOM 4967 O O . TYR B 1 208 ? -11.844 14.047 28.422 1 98.06 208 TYR B O 1
ATOM 4975 N N . GLU B 1 209 ? -11.531 16.234 28.016 1 98.56 209 GLU B N 1
ATOM 4976 C CA . GLU B 1 209 ? -12.953 16.469 27.781 1 98.56 209 GLU B CA 1
ATOM 4977 C C . GLU B 1 209 ? -13.438 15.711 26.547 1 98.56 209 GLU B C 1
ATOM 4979 O O . GLU B 1 209 ? -14.508 15.102 26.562 1 98.56 209 GLU B O 1
ATOM 4984 N N . ILE B 1 210 ? -12.672 15.773 25.531 1 98.75 210 ILE B N 1
ATOM 4985 C CA . ILE B 1 210 ? -13 15.094 24.281 1 98.75 210 ILE B CA 1
ATOM 4986 C C . ILE B 1 210 ? -13.086 13.586 24.516 1 98.75 210 ILE B C 1
ATOM 4988 O O . ILE B 1 210 ? -14.016 12.93 24.047 1 98.75 210 ILE B O 1
ATOM 4992 N N . TYR B 1 211 ? -12.094 13.016 25.234 1 98.31 211 TYR B N 1
ATOM 4993 C CA . TYR B 1 211 ? -12.094 11.586 25.516 1 98.31 211 TYR B CA 1
ATOM 4994 C C . TYR B 1 211 ? -13.328 11.195 26.312 1 98.31 211 TYR B C 1
ATOM 4996 O O . TYR B 1 211 ? -13.953 10.164 26.047 1 98.31 211 TYR B O 1
ATOM 5004 N N . LYS B 1 212 ? -13.688 12.039 27.297 1 98.31 212 LYS B N 1
ATOM 5005 C CA . LYS B 1 212 ? -14.875 11.781 28.109 1 98.31 212 LYS B CA 1
ATOM 5006 C C . LYS B 1 212 ? -16.141 11.781 27.25 1 98.31 212 LYS B C 1
ATOM 5008 O O . LYS B 1 212 ? -17.031 10.961 27.453 1 98.31 212 LYS B O 1
ATOM 5013 N N . LEU B 1 213 ? -16.219 12.711 26.359 1 98 213 LEU B N 1
ATOM 5014 C CA . LEU B 1 213 ? -17.359 12.742 25.438 1 98 213 LEU B CA 1
ATOM 5015 C C . LEU B 1 213 ? -17.375 11.5 24.562 1 98 213 LEU B C 1
ATOM 5017 O O . LEU B 1 213 ? -18.438 10.938 24.297 1 98 213 LEU B O 1
ATOM 5021 N N . ALA B 1 214 ? -16.203 11.047 24.109 1 97.5 214 ALA B N 1
ATOM 5022 C CA . ALA B 1 214 ? -16.125 9.836 23.297 1 97.5 214 ALA B CA 1
ATOM 5023 C C . ALA B 1 214 ? -16.609 8.617 24.094 1 97.5 214 ALA B C 1
ATOM 5025 O O . ALA B 1 214 ? -17.25 7.727 23.531 1 97.5 214 ALA B O 1
ATOM 5026 N N . GLN B 1 215 ? -16.266 8.578 25.391 1 96.25 215 GLN B N 1
ATOM 5027 C CA . GLN B 1 215 ? -16.766 7.52 26.266 1 96.25 215 GLN B CA 1
ATOM 5028 C C . GLN B 1 215 ? -18.281 7.562 26.391 1 96.25 215 GLN B C 1
ATOM 5030 O O . GLN B 1 215 ? -18.953 6.547 26.203 1 96.25 215 GLN B O 1
ATOM 5035 N N . LYS B 1 216 ? -18.75 8.719 26.656 1 94.81 216 LYS B N 1
ATOM 5036 C CA . LYS B 1 216 ? -20.188 8.914 26.906 1 94.81 216 LYS B CA 1
ATOM 5037 C C . LYS B 1 216 ? -21 8.508 25.688 1 94.81 216 LYS B C 1
ATOM 5039 O O . LYS B 1 216 ? -22.062 7.887 25.812 1 94.81 216 LYS B O 1
ATOM 5044 N N . TYR B 1 217 ? -20.547 8.828 24.516 1 94.12 217 TYR B N 1
ATOM 5045 C CA . TYR B 1 217 ? -21.344 8.633 23.312 1 94.12 217 TYR B CA 1
ATOM 5046 C C . TYR B 1 217 ? -20.859 7.422 22.516 1 94.12 217 TYR B C 1
ATOM 5048 O O . TYR B 1 217 ? -21.297 7.191 21.391 1 94.12 217 TYR B O 1
ATOM 5056 N N . ASP B 1 218 ? -19.891 6.68 23 1 94.06 218 ASP B N 1
ATOM 5057 C CA . ASP B 1 218 ? -19.359 5.438 22.453 1 94.06 218 ASP B CA 1
ATOM 5058 C C . ASP B 1 218 ? -18.797 5.66 21.047 1 94.06 218 ASP B C 1
ATOM 5060 O O . ASP B 1 218 ? -19.203 4.992 20.094 1 94.06 218 ASP B O 1
ATOM 5064 N N . LEU B 1 219 ? -17.812 6.562 21 1 96.69 219 LEU B N 1
ATOM 5065 C CA . LEU B 1 219 ? -17.109 6.867 19.766 1 96.69 219 LEU B CA 1
ATOM 5066 C C . LEU B 1 219 ? -15.742 6.203 19.75 1 96.69 219 LEU B C 1
ATOM 5068 O O . LEU B 1 219 ? -15.094 6.078 20.781 1 96.69 219 LEU B O 1
ATOM 5072 N N . LEU B 1 220 ? -15.297 5.699 18.609 1 97.94 220 LEU B N 1
ATOM 5073 C CA . LEU B 1 220 ? -13.875 5.469 18.375 1 97.94 220 LEU B CA 1
ATOM 5074 C C . LEU B 1 220 ? -13.156 6.777 18.047 1 97.94 220 LEU B C 1
ATOM 5076 O O . LEU B 1 220 ? -13.719 7.648 17.391 1 97.94 220 LEU B O 1
ATOM 5080 N N . ILE B 1 221 ? -11.977 6.926 18.547 1 98.56 221 ILE B N 1
ATOM 5081 C CA . ILE B 1 221 ? -11.133 8.07 18.234 1 98.56 221 ILE B CA 1
ATOM 5082 C C . ILE B 1 221 ? -10.023 7.652 17.266 1 98.56 221 ILE B C 1
ATOM 5084 O O . ILE B 1 221 ? -9.242 6.754 17.562 1 98.56 221 ILE B O 1
ATOM 5088 N N . LEU B 1 222 ? -10.008 8.203 16.109 1 98.88 222 LEU B N 1
ATOM 5089 C CA . LEU B 1 222 ? -8.891 8.078 15.172 1 98.88 222 LEU B CA 1
ATOM 5090 C C . LEU B 1 222 ? -7.898 9.219 15.359 1 98.88 222 LEU B C 1
ATOM 5092 O O . LEU B 1 222 ? -8.141 10.344 14.914 1 98.88 222 LEU B O 1
ATOM 5096 N N . GLU B 1 223 ? -6.816 8.922 15.992 1 98.81 223 GLU B N 1
ATOM 5097 C CA . GLU B 1 223 ? -5.766 9.883 16.312 1 98.81 223 GLU B CA 1
ATOM 5098 C C . GLU B 1 223 ? -4.695 9.922 15.234 1 98.81 223 GLU B C 1
ATOM 5100 O O . GLU B 1 223 ? -3.699 9.195 15.312 1 98.81 223 GLU B O 1
ATOM 5105 N N . ASP B 1 224 ? -4.867 10.766 14.242 1 98.75 224 ASP B N 1
ATOM 5106 C CA . ASP B 1 224 ? -3.916 10.977 13.156 1 98.75 224 ASP B CA 1
ATOM 5107 C C . ASP B 1 224 ? -2.836 11.977 13.562 1 98.75 224 ASP B C 1
ATOM 5109 O O . ASP B 1 224 ? -3.057 13.188 13.516 1 98.75 224 ASP B O 1
ATOM 5113 N N . ASP B 1 225 ? -1.637 11.461 13.836 1 98.44 225 ASP B N 1
ATOM 5114 C CA . ASP B 1 225 ? -0.687 12.359 14.484 1 98.44 225 ASP B CA 1
ATOM 5115 C C . ASP B 1 225 ? 0.686 12.281 13.82 1 98.44 225 ASP B C 1
ATOM 5117 O O . ASP B 1 225 ? 1.695 12.055 14.492 1 98.44 225 ASP B O 1
ATOM 5121 N N . PRO B 1 226 ? 0.758 12.625 12.516 1 97.94 226 PRO B N 1
ATOM 5122 C CA . PRO B 1 226 ? 2.059 12.625 11.844 1 97.94 226 PRO B CA 1
ATOM 5123 C C . PRO B 1 226 ? 2.988 13.719 12.359 1 97.94 226 PRO B C 1
ATOM 5125 O O . PRO B 1 226 ? 4.191 13.695 12.086 1 97.94 226 PRO B O 1
ATOM 5128 N N . TYR B 1 227 ? 2.49 14.672 13.156 1 98 227 TYR B N 1
ATOM 5129 C CA . TYR B 1 227 ? 3.279 15.812 13.594 1 98 227 TYR B CA 1
ATOM 5130 C C . TYR B 1 227 ? 3.572 15.727 15.086 1 98 227 TYR B C 1
ATOM 5132 O O . TYR B 1 227 ? 3.934 16.734 15.719 1 98 227 TYR B O 1
ATOM 5140 N N . TYR B 1 228 ? 3.41 14.562 15.664 1 97.94 228 TYR B N 1
ATOM 5141 C CA . TYR B 1 228 ? 3.637 14.406 17.094 1 97.94 228 TYR B CA 1
ATOM 5142 C C . TYR B 1 228 ? 5 14.953 17.5 1 97.94 228 TYR B C 1
ATOM 5144 O O . TYR B 1 228 ? 5.117 15.688 18.484 1 97.94 228 TYR B O 1
ATOM 5152 N N . PHE B 1 229 ? 6.008 14.688 16.75 1 97.5 229 PHE B N 1
ATOM 5153 C CA . PHE B 1 229 ? 7.371 15.07 17.094 1 97.5 229 PHE B CA 1
ATOM 5154 C C . PHE B 1 229 ? 7.664 16.5 16.656 1 97.5 229 PHE B C 1
ATOM 5156 O O . PHE B 1 229 ? 8.742 17.031 16.922 1 97.5 229 PHE B O 1
ATOM 5163 N N . LEU B 1 230 ? 6.742 17.109 15.984 1 97.88 230 LEU B N 1
ATOM 5164 C CA . LEU B 1 230 ? 6.898 18.5 15.555 1 97.88 230 LEU B CA 1
ATOM 5165 C C . LEU B 1 230 ? 6.074 19.438 16.422 1 97.88 230 LEU B C 1
ATOM 5167 O O . LEU B 1 230 ? 5.559 20.453 15.945 1 97.88 230 LEU B O 1
ATOM 5171 N N . GLN B 1 231 ? 5.746 19.047 17.594 1 97.56 231 GLN B N 1
ATOM 5172 C CA . GLN B 1 231 ? 5.254 19.969 18.609 1 97.56 231 GLN B CA 1
ATOM 5173 C C . GLN B 1 231 ? 6.352 20.922 19.047 1 97.56 231 GLN B C 1
ATOM 5175 O O . GLN B 1 231 ? 7.445 20.5 19.422 1 97.56 231 GLN B O 1
ATOM 5180 N N . PHE B 1 232 ? 6.031 22.188 19 1 96.56 232 PHE B N 1
ATOM 5181 C CA . PHE B 1 232 ? 7.051 23.172 19.328 1 96.56 232 PHE B CA 1
ATOM 5182 C C . PHE B 1 232 ? 7.031 23.484 20.828 1 96.56 232 PHE B C 1
ATOM 5184 O O . PHE B 1 232 ? 5.969 23.5 21.453 1 96.56 232 PHE B O 1
ATOM 5191 N N . GLY B 1 233 ? 8.125 23.734 21.344 1 87.62 233 GLY B N 1
ATOM 5192 C CA . GLY B 1 233 ? 8.281 23.953 22.766 1 87.62 233 GLY B CA 1
ATOM 5193 C C . GLY B 1 233 ? 8.844 22.766 23.516 1 87.62 233 GLY B C 1
ATOM 5194 O O . GLY B 1 233 ? 9.242 21.766 22.891 1 87.62 233 GLY B O 1
ATOM 5195 N N . GLU B 1 234 ? 8.93 22.797 24.812 1 82.56 234 GLU B N 1
ATOM 5196 C CA . GLU B 1 234 ? 9.664 21.797 25.594 1 82.56 234 GLU B CA 1
ATOM 5197 C C . GLU B 1 234 ? 8.781 20.609 25.953 1 82.56 234 GLU B C 1
ATOM 5199 O O . GLU B 1 234 ? 9.234 19.469 25.938 1 82.56 234 GLU B O 1
ATOM 5204 N N . GLU B 1 235 ? 7.547 20.859 26.266 1 85.5 235 GLU B N 1
ATOM 5205 C CA . GLU B 1 235 ? 6.684 19.781 26.734 1 85.5 235 GLU B CA 1
ATOM 5206 C C . GLU B 1 235 ? 5.742 19.312 25.625 1 85.5 235 GLU B C 1
ATOM 5208 O O . GLU B 1 235 ? 5.152 20.141 24.922 1 85.5 235 GLU B O 1
ATOM 5213 N N . LYS B 1 236 ? 5.738 17.938 25.484 1 89.56 236 LYS B N 1
ATOM 5214 C CA . LYS B 1 236 ? 4.781 17.375 24.531 1 89.56 236 LYS B CA 1
ATOM 5215 C C . LYS B 1 236 ? 3.459 17.047 25.219 1 89.56 236 LYS B C 1
ATOM 5217 O O . LYS B 1 236 ? 3.443 16.594 26.375 1 89.56 236 LYS B O 1
ATOM 5222 N N . SER B 1 237 ? 2.361 17.312 24.531 1 90.81 237 SER B N 1
ATOM 5223 C CA . SER B 1 237 ? 1.035 16.984 25.031 1 90.81 237 SER B CA 1
ATOM 5224 C C . SER B 1 237 ? 0.806 15.469 25.016 1 90.81 237 SER B C 1
ATOM 5226 O O . SER B 1 237 ? 1.34 14.773 24.156 1 90.81 237 SER B O 1
ATOM 5228 N N . PRO B 1 238 ? 0.027 14.984 26.031 1 93.12 238 PRO B N 1
ATOM 5229 C CA . PRO B 1 238 ? -0.297 13.555 25.984 1 93.12 238 PRO B CA 1
ATOM 5230 C C . PRO B 1 238 ? -1.129 13.18 24.766 1 93.12 238 PRO B C 1
ATOM 5232 O O . PRO B 1 238 ? -1.951 13.969 24.297 1 93.12 238 PRO B O 1
ATOM 5235 N N . SER B 1 239 ? -0.87 11.969 24.344 1 97.62 239 SER B N 1
ATOM 5236 C CA . SER B 1 239 ? -1.686 11.461 23.234 1 97.62 239 SER B CA 1
ATOM 5237 C C . SER B 1 239 ? -3.047 10.992 23.734 1 97.62 239 SER B C 1
ATOM 5239 O O . SER B 1 239 ? -3.238 10.781 24.938 1 97.62 239 SER B O 1
ATOM 5241 N N . PHE B 1 240 ? -4.051 10.891 22.844 1 98.19 240 PHE B N 1
ATOM 5242 C CA . PHE B 1 240 ? -5.301 10.227 23.188 1 98.19 240 PHE B CA 1
ATOM 5243 C C . PHE B 1 240 ? -5.055 8.758 23.531 1 98.19 240 PHE B C 1
ATOM 5245 O O . PHE B 1 240 ? -5.746 8.188 24.375 1 98.19 240 PHE B O 1
ATOM 5252 N N . LEU B 1 241 ? -4.066 8.141 22.844 1 97.81 241 LEU B N 1
ATOM 5253 C CA . LEU B 1 241 ? -3.699 6.762 23.172 1 97.81 241 LEU B CA 1
ATOM 5254 C C . LEU B 1 241 ? -3.312 6.629 24.641 1 97.81 241 LEU B C 1
ATOM 5256 O O . LEU B 1 241 ? -3.656 5.637 25.281 1 97.81 241 LEU B O 1
ATOM 5260 N N . SER B 1 242 ? -2.613 7.605 25.172 1 96.56 242 SER B N 1
ATOM 5261 C CA . SER B 1 242 ? -2.189 7.574 26.578 1 96.56 242 SER B CA 1
ATOM 5262 C C . SER B 1 242 ? -3.383 7.676 27.516 1 96.56 242 SER B C 1
ATOM 5264 O O . SER B 1 242 ? -3.311 7.234 28.656 1 96.56 242 SER B O 1
ATOM 5266 N N . LEU B 1 243 ? -4.504 8.266 27.062 1 95.94 243 LEU B N 1
ATOM 5267 C CA . LEU B 1 243 ? -5.703 8.461 27.875 1 95.94 243 LEU B CA 1
ATOM 5268 C C . LEU B 1 243 ? -6.641 7.262 27.75 1 95.94 243 LEU B C 1
ATOM 5270 O O . LEU B 1 243 ? -7.664 7.195 28.438 1 95.94 243 LEU B O 1
ATOM 5274 N N . ASP B 1 244 ? -6.34 6.301 26.938 1 96.69 244 ASP B N 1
ATOM 5275 C CA . ASP B 1 244 ? -7.309 5.328 26.438 1 96.69 244 ASP B CA 1
ATOM 5276 C C . ASP B 1 244 ? -7.508 4.191 27.438 1 96.69 244 ASP B C 1
ATOM 5278 O O . ASP B 1 244 ? -6.93 3.115 27.281 1 96.69 244 ASP B O 1
ATOM 5282 N N . THR B 1 245 ? -8.508 4.344 28.266 1 94.44 245 THR B N 1
ATOM 5283 C CA . THR B 1 245 ? -8.773 3.348 29.297 1 94.44 245 THR B CA 1
ATOM 5284 C C . THR B 1 245 ? -9.766 2.305 28.797 1 94.44 245 THR B C 1
ATOM 5286 O O . THR B 1 245 ? -9.938 1.252 29.406 1 94.44 245 THR B O 1
ATOM 5289 N N . ASP B 1 246 ? -10.414 2.521 27.656 1 93.12 246 ASP B N 1
ATOM 5290 C CA . ASP B 1 246 ? -11.492 1.646 27.188 1 93.12 246 ASP B CA 1
ATOM 5291 C C . ASP B 1 246 ? -11.055 0.854 25.969 1 93.12 246 ASP B C 1
ATOM 5293 O O . ASP B 1 246 ? -11.742 -0.079 25.547 1 93.12 246 ASP B O 1
ATOM 5297 N N . GLY B 1 247 ? -9.969 1.229 25.391 1 95.75 247 GLY B N 1
ATOM 5298 C CA . GLY B 1 247 ? -9.578 0.631 24.125 1 95.75 247 GLY B CA 1
ATOM 5299 C C . GLY B 1 247 ? -10.336 1.198 22.938 1 95.75 247 GLY B C 1
ATOM 5300 O O . GLY B 1 247 ? -10.852 0.448 22.109 1 95.75 247 GLY B O 1
ATOM 5301 N N . ARG B 1 248 ? -10.445 2.605 22.875 1 96.69 248 ARG B N 1
ATOM 5302 C CA . ARG B 1 248 ? -11.258 3.205 21.812 1 96.69 248 ARG B CA 1
ATOM 5303 C C . ARG B 1 248 ? -10.398 4.035 20.875 1 96.69 248 ARG B C 1
ATOM 5305 O O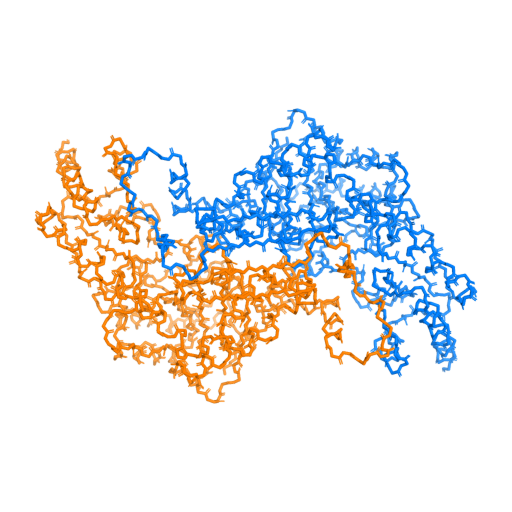 . ARG B 1 248 ? -10.906 4.625 19.922 1 96.69 248 ARG B O 1
ATOM 5312 N N . VAL B 1 249 ? -9.031 4.02 21.031 1 98.19 249 VAL B N 1
ATOM 5313 C CA . VAL B 1 249 ? -8.164 4.902 20.25 1 98.19 249 VAL B CA 1
ATOM 5314 C C . VAL B 1 249 ? -7.367 4.082 19.234 1 98.19 249 VAL B C 1
ATOM 5316 O O . VAL B 1 249 ? -6.73 3.09 19.594 1 98.19 249 VAL B O 1
ATOM 5319 N N . LEU B 1 250 ? -7.438 4.402 17.969 1 98.31 250 LEU B N 1
ATOM 5320 C CA . LEU B 1 250 ? -6.484 4.027 16.938 1 98.31 250 LEU B CA 1
ATOM 5321 C C . LEU B 1 250 ? -5.547 5.188 16.625 1 98.31 250 LEU B C 1
ATOM 5323 O O . LEU B 1 250 ? -5.992 6.25 16.172 1 98.31 250 LEU B O 1
ATOM 5327 N N . ARG B 1 251 ? -4.34 4.949 16.844 1 98.75 251 ARG B N 1
ATOM 5328 C CA . ARG B 1 251 ? -3.352 5.996 16.594 1 98.75 251 ARG B CA 1
ATOM 5329 C C . ARG B 1 251 ? -2.562 5.711 15.328 1 98.75 251 ARG B C 1
ATOM 5331 O O . ARG B 1 251 ? -2.186 4.566 15.062 1 98.75 251 ARG B O 1
ATOM 5338 N N . PHE B 1 252 ? -2.334 6.734 14.547 1 98.88 252 PHE B N 1
ATOM 5339 C CA . PHE B 1 252 ? -1.601 6.645 13.289 1 98.88 252 PHE B CA 1
ATOM 5340 C C . PHE B 1 252 ? -0.326 7.477 13.344 1 98.88 252 PHE B C 1
ATOM 5342 O O . PHE B 1 252 ? -0.385 8.703 13.422 1 98.88 252 PHE B O 1
ATOM 5349 N N . ASP B 1 253 ? 0.79 6.797 13.305 1 98.75 253 ASP B N 1
ATOM 5350 C CA . ASP B 1 253 ? 2.102 7.434 13.344 1 98.75 253 ASP B CA 1
ATOM 5351 C C . ASP B 1 253 ? 2.801 7.348 11.992 1 98.75 253 ASP B C 1
ATOM 5353 O O . ASP B 1 253 ? 2.551 6.426 11.219 1 98.75 253 ASP B O 1
ATOM 5357 N N . SER B 1 254 ? 3.625 8.336 11.719 1 98.25 254 SER B N 1
ATOM 5358 C CA . SER B 1 254 ? 4.328 8.406 10.438 1 98.25 254 SER B CA 1
ATOM 5359 C C . SER B 1 254 ? 5.805 8.727 10.641 1 98.25 254 SER B C 1
ATOM 5361 O O . SER B 1 254 ? 6.164 9.508 11.523 1 98.25 254 SER B O 1
ATOM 5363 N N . PHE B 1 255 ? 6.66 8.172 9.82 1 98.44 255 PHE B N 1
ATOM 5364 C CA . PHE B 1 255 ? 8.07 8.539 9.812 1 98.44 255 PHE B CA 1
ATOM 5365 C C . PHE B 1 255 ? 8.359 9.555 8.711 1 98.44 255 PHE B C 1
ATOM 5367 O O . PHE B 1 255 ? 9.5 9.992 8.547 1 98.44 255 PHE B O 1
ATOM 5374 N N . SER B 1 256 ? 7.383 9.984 7.992 1 97.56 256 SER B N 1
ATOM 5375 C CA . SER B 1 256 ? 7.566 10.805 6.801 1 97.56 256 SER B CA 1
ATOM 5376 C C . SER B 1 256 ? 8.141 12.172 7.156 1 97.56 256 SER B C 1
ATOM 5378 O O . SER B 1 256 ? 8.914 12.742 6.387 1 97.56 256 SER B O 1
ATOM 5380 N N . LYS B 1 257 ? 7.766 12.703 8.336 1 97.31 257 LYS B N 1
ATOM 5381 C CA . LYS B 1 257 ? 8.109 14.086 8.648 1 97.31 257 LYS B CA 1
ATOM 5382 C C . LYS B 1 257 ? 9.406 14.164 9.445 1 97.31 257 LYS B C 1
ATOM 5384 O O . LYS B 1 257 ? 10 15.234 9.57 1 97.31 257 LYS B O 1
ATOM 5389 N N . ILE B 1 258 ? 9.875 13.008 9.898 1 97.12 258 ILE B N 1
ATOM 5390 C CA . ILE B 1 258 ? 11.008 13.078 10.82 1 97.12 258 ILE B CA 1
ATOM 5391 C C . ILE B 1 258 ? 12.164 12.242 10.266 1 97.12 258 ILE B C 1
ATOM 5393 O O . ILE B 1 258 ? 13.32 12.469 10.625 1 97.12 258 ILE B O 1
ATOM 5397 N N . LEU B 1 259 ? 11.922 11.242 9.43 1 97.56 259 LEU B N 1
ATOM 5398 C CA . LEU B 1 259 ? 12.969 10.391 8.891 1 97.56 259 LEU B CA 1
ATOM 5399 C C . LEU B 1 259 ? 13.031 10.492 7.371 1 97.56 259 LEU B C 1
ATOM 5401 O O . LEU B 1 259 ? 14.078 10.828 6.809 1 97.56 259 LEU B O 1
ATOM 5405 N N . SER B 1 260 ? 11.953 10.148 6.699 1 97.38 260 SER B N 1
ATOM 5406 C CA . SER B 1 260 ? 11.906 10.133 5.242 1 97.38 260 SER B CA 1
ATOM 5407 C C . SER B 1 260 ? 10.484 9.898 4.738 1 97.38 260 SER B C 1
ATOM 5409 O O . SER B 1 260 ? 9.82 8.945 5.148 1 97.38 260 SER B O 1
ATOM 5411 N N . SER B 1 261 ? 10.039 10.836 3.877 1 96.5 261 SER B N 1
ATOM 5412 C CA . SER B 1 261 ? 8.742 10.625 3.24 1 96.5 261 SER B CA 1
ATOM 5413 C C . SER B 1 261 ? 8.836 9.586 2.133 1 96.5 261 SER B C 1
ATOM 5415 O O . SER B 1 261 ? 7.852 8.906 1.828 1 96.5 261 SER B O 1
ATOM 5417 N N . GLY B 1 262 ? 9.984 9.344 1.585 1 97.19 262 GLY B N 1
ATOM 5418 C CA . GLY B 1 262 ? 10.172 8.43 0.47 1 97.19 262 GLY B CA 1
ATOM 5419 C C . GLY B 1 262 ? 10.211 6.973 0.893 1 97.19 262 GLY B C 1
ATOM 5420 O O . GLY B 1 262 ? 9.93 6.082 0.093 1 97.19 262 GLY B O 1
ATOM 5421 N N . LEU B 1 263 ? 10.609 6.688 2.146 1 98.19 263 LEU B N 1
ATOM 5422 C CA . LEU B 1 263 ? 10.625 5.316 2.65 1 98.19 263 LEU B CA 1
ATOM 5423 C C . LEU B 1 263 ? 9.203 4.77 2.781 1 98.19 263 LEU B C 1
ATOM 5425 O O . LEU B 1 263 ? 9.008 3.553 2.799 1 98.19 263 LEU B O 1
ATOM 5429 N N . ARG B 1 264 ? 8.195 5.66 2.904 1 98.12 264 ARG B N 1
ATOM 5430 C CA . ARG B 1 264 ? 6.781 5.32 2.98 1 98.12 264 ARG B CA 1
ATOM 5431 C C . ARG B 1 264 ? 6.512 4.344 4.125 1 98.12 264 ARG B C 1
ATOM 5433 O O . ARG B 1 264 ? 5.957 3.266 3.908 1 98.12 264 ARG B O 1
ATOM 5440 N N . LEU B 1 265 ? 6.887 4.77 5.34 1 98.69 265 LEU B N 1
ATOM 5441 C CA . LEU B 1 265 ? 6.645 3.93 6.508 1 98.69 265 LEU B CA 1
ATOM 5442 C C . LEU B 1 265 ? 5.824 4.676 7.555 1 98.69 265 LEU B C 1
ATOM 5444 O O . LEU B 1 265 ? 6.07 5.852 7.82 1 98.69 265 LEU B O 1
ATOM 5448 N N . GLY B 1 266 ? 4.863 4.102 8.039 1 98.69 266 GLY B N 1
ATOM 5449 C CA . GLY B 1 266 ? 4.059 4.449 9.203 1 98.69 266 GLY B CA 1
ATOM 5450 C C . GLY B 1 266 ? 3.566 3.238 9.969 1 98.69 266 GLY B C 1
ATOM 5451 O O . GLY B 1 266 ? 4.016 2.117 9.727 1 98.69 266 GLY B O 1
ATOM 5452 N N . PHE B 1 267 ? 2.754 3.449 10.93 1 98.88 267 PHE B N 1
ATOM 5453 C CA . PHE B 1 267 ? 2.205 2.311 11.656 1 98.88 267 PHE B CA 1
ATOM 5454 C C . PHE B 1 267 ? 0.97 2.721 12.445 1 98.88 267 PHE B C 1
ATOM 5456 O O . PHE B 1 267 ? 0.764 3.906 12.719 1 98.88 267 PHE B O 1
ATOM 5463 N N . VAL B 1 268 ? 0.166 1.752 12.719 1 98.81 268 VAL B N 1
ATOM 5464 C CA . VAL B 1 268 ? -1.071 1.918 13.477 1 98.81 268 VAL B CA 1
ATOM 5465 C C . VAL B 1 268 ? -0.95 1.219 14.828 1 98.81 268 VAL B C 1
ATOM 5467 O O . VAL B 1 268 ? -0.42 0.108 14.914 1 98.81 268 VAL B O 1
ATOM 5470 N N . THR B 1 269 ? -1.345 1.875 15.852 1 98.56 269 THR B N 1
ATOM 5471 C CA . THR B 1 269 ? -1.403 1.328 17.203 1 98.56 269 THR B CA 1
ATOM 5472 C C . THR B 1 269 ? -2.818 1.424 17.766 1 98.56 269 THR B C 1
ATOM 5474 O O . THR B 1 269 ? -3.479 2.455 17.625 1 98.56 269 THR B O 1
ATOM 5477 N N . GLY B 1 270 ? -3.312 0.406 18.422 1 97.75 270 GLY B N 1
ATOM 5478 C CA . GLY B 1 270 ? -4.621 0.429 19.062 1 97.75 270 GLY B CA 1
ATOM 5479 C C . GLY B 1 270 ? -5.066 -0.934 19.547 1 97.75 270 GLY B C 1
ATOM 5480 O O . GLY B 1 270 ? -4.25 -1.844 19.703 1 97.75 270 GLY B O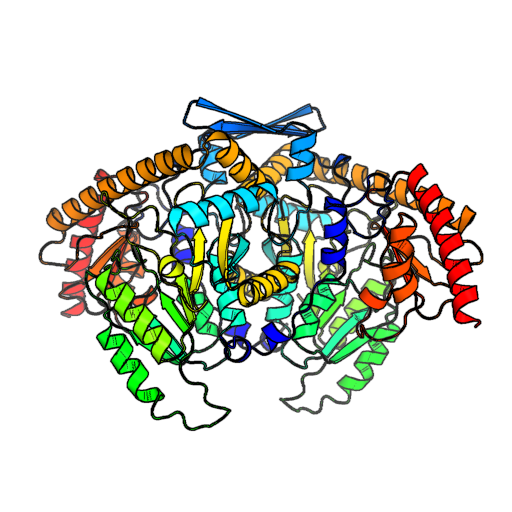 1
ATOM 5481 N N . PRO B 1 271 ? -6.379 -1.069 19.875 1 96.75 271 PRO B N 1
ATOM 5482 C CA . PRO B 1 271 ? -6.887 -2.365 20.328 1 96.75 271 PRO B CA 1
ATOM 5483 C C . PRO B 1 271 ? -6.598 -3.494 19.344 1 96.75 271 PRO B C 1
ATOM 5485 O O . PRO B 1 271 ? -6.809 -3.334 18.141 1 96.75 271 PRO B O 1
ATOM 5488 N N . LYS B 1 272 ? -6.156 -4.594 19.891 1 96.56 272 LYS B N 1
ATOM 5489 C CA . LYS B 1 272 ? -5.723 -5.738 19.094 1 96.56 272 LYS B CA 1
ATOM 5490 C C . LYS B 1 272 ? -6.793 -6.145 18.094 1 96.56 272 LYS B C 1
ATOM 5492 O O . LYS B 1 272 ? -6.488 -6.438 16.922 1 96.56 272 LYS B O 1
ATOM 5497 N N . GLU B 1 273 ? -7.996 -6.145 18.453 1 95.56 273 GLU B N 1
ATOM 5498 C CA . GLU B 1 273 ? -9.094 -6.574 17.594 1 95.56 273 GLU B CA 1
ATOM 5499 C C . GLU B 1 273 ? -9.211 -5.684 16.359 1 95.56 273 GLU B C 1
ATOM 5501 O O . GLU B 1 273 ? -9.438 -6.176 15.25 1 95.56 273 GLU B O 1
ATOM 5506 N N . LEU B 1 274 ? -9.07 -4.395 16.547 1 97.44 274 LEU B N 1
ATOM 5507 C CA . LEU B 1 274 ? -9.172 -3.457 15.43 1 97.44 274 LEU B CA 1
ATOM 5508 C C . LEU B 1 274 ? -7.918 -3.504 14.562 1 97.44 274 LEU B C 1
ATOM 5510 O O . LEU B 1 274 ? -8.008 -3.506 13.336 1 97.44 274 LEU B O 1
ATOM 5514 N N . VAL B 1 275 ? -6.758 -3.57 15.203 1 98.06 275 VAL B N 1
ATOM 5515 C CA . VAL B 1 275 ? -5.496 -3.602 14.477 1 98.06 275 VAL B CA 1
ATOM 5516 C C . VAL B 1 275 ? -5.406 -4.879 13.641 1 98.06 275 VAL B C 1
ATOM 5518 O O . VAL B 1 275 ? -4.871 -4.867 12.531 1 98.06 275 VAL B O 1
ATOM 5521 N N . GLU B 1 276 ? -5.922 -5.961 14.117 1 96.81 276 GLU B N 1
ATOM 5522 C CA . GLU B 1 276 ? -5.91 -7.219 13.383 1 96.81 276 GLU B CA 1
ATOM 5523 C C . GLU B 1 276 ? -6.754 -7.121 12.109 1 96.81 276 GLU B C 1
ATOM 5525 O O . GLU B 1 276 ? -6.43 -7.73 11.094 1 96.81 276 GLU B O 1
ATOM 5530 N N . ARG B 1 277 ? -7.844 -6.383 12.172 1 97.69 277 ARG B N 1
ATOM 5531 C CA . ARG B 1 277 ? -8.641 -6.168 10.969 1 97.69 277 ARG B CA 1
ATOM 5532 C C . ARG B 1 277 ? -7.848 -5.402 9.914 1 97.69 277 ARG B C 1
ATOM 5534 O O . ARG B 1 277 ? -7.934 -5.703 8.727 1 97.69 277 ARG B O 1
ATOM 5541 N N . ILE B 1 278 ? -7.094 -4.441 10.359 1 98.44 278 ILE B N 1
ATOM 5542 C CA . ILE B 1 278 ? -6.23 -3.699 9.453 1 98.44 278 ILE B CA 1
ATOM 5543 C C . ILE B 1 278 ? -5.152 -4.625 8.891 1 98.44 278 ILE B C 1
ATOM 5545 O O . ILE B 1 278 ? -4.844 -4.582 7.699 1 98.44 278 ILE B O 1
ATOM 5549 N N . ASN B 1 279 ? -4.625 -5.457 9.742 1 97.56 279 ASN B N 1
ATOM 5550 C CA . ASN B 1 279 ? -3.619 -6.43 9.336 1 97.56 279 ASN B CA 1
ATOM 5551 C C . ASN B 1 279 ? -4.148 -7.359 8.242 1 97.56 279 ASN B C 1
ATOM 5553 O O . ASN B 1 279 ? -3.432 -7.672 7.289 1 97.56 279 ASN B O 1
ATOM 5557 N N . LEU B 1 280 ? -5.355 -7.863 8.406 1 97.19 280 LEU B N 1
ATOM 5558 C CA . LEU B 1 280 ? -5.973 -8.727 7.406 1 97.19 280 LEU B CA 1
ATOM 5559 C C . LEU B 1 280 ? -6.125 -7.992 6.078 1 97.19 280 LEU B C 1
ATOM 5561 O O . LEU B 1 280 ? -5.926 -8.586 5.016 1 97.19 280 LEU B O 1
ATOM 5565 N N . HIS B 1 281 ? -6.484 -6.723 6.133 1 97.62 281 HIS B N 1
ATOM 5566 C CA . HIS B 1 281 ? -6.578 -5.922 4.918 1 97.62 281 HIS B CA 1
ATOM 5567 C C . HIS B 1 281 ? -5.207 -5.738 4.273 1 97.62 281 HIS B C 1
ATOM 5569 O O . HIS B 1 281 ? -5.078 -5.809 3.049 1 97.62 281 HIS B O 1
ATOM 5575 N N . MET B 1 282 ? -4.168 -5.516 5.094 1 97.62 282 MET B N 1
ATOM 5576 C CA . MET B 1 282 ? -2.795 -5.406 4.609 1 97.62 282 MET B CA 1
ATOM 5577 C C . MET B 1 282 ? -2.367 -6.688 3.895 1 97.62 282 MET B C 1
ATOM 5579 O O . MET B 1 282 ? -1.752 -6.633 2.828 1 97.62 282 MET B O 1
ATOM 5583 N N . GLN B 1 283 ? -2.75 -7.805 4.391 1 95.5 283 GLN B N 1
ATOM 5584 C CA . GLN B 1 283 ? -2.354 -9.102 3.85 1 95.5 283 GLN B CA 1
ATOM 5585 C C . GLN B 1 283 ? -2.785 -9.242 2.393 1 95.5 283 GLN B C 1
ATOM 5587 O O . GLN B 1 283 ? -2.076 -9.852 1.587 1 95.5 283 GLN B O 1
ATOM 5592 N N . VAL B 1 284 ? -3.857 -8.648 2.094 1 94.56 284 VAL B N 1
ATOM 5593 C CA . VAL B 1 284 ? -4.434 -8.961 0.79 1 94.56 284 VAL B CA 1
ATOM 5594 C C . VAL B 1 284 ? -4.176 -7.805 -0.175 1 94.56 284 VAL B C 1
ATOM 5596 O O . VAL B 1 284 ? -4.25 -7.977 -1.395 1 94.56 284 VAL B O 1
ATOM 5599 N N . SER B 1 285 ? -3.877 -6.633 0.336 1 96.44 285 SER B N 1
ATOM 5600 C CA . SER B 1 285 ? -3.738 -5.461 -0.525 1 96.44 285 SER B CA 1
ATOM 5601 C C . SER B 1 285 ? -2.279 -5.215 -0.892 1 96.44 285 SER B C 1
ATOM 5603 O O . SER B 1 285 ? -1.903 -5.305 -2.062 1 96.44 285 SER B O 1
ATOM 5605 N N . VAL B 1 286 ? -1.469 -5.035 0.147 1 97.25 286 VAL B N 1
ATOM 5606 C CA . VAL B 1 286 ? -0.087 -4.672 -0.151 1 97.25 286 VAL B CA 1
ATOM 5607 C C . VAL B 1 286 ? 0.854 -5.758 0.364 1 97.25 286 VAL B C 1
ATOM 5609 O O . VAL B 1 286 ? 2.062 -5.707 0.121 1 97.25 286 VAL B O 1
ATOM 5612 N N . LEU B 1 287 ? 0.358 -6.793 1.036 1 95.94 287 LEU B N 1
ATOM 5613 C CA . LEU B 1 287 ? 1.114 -7.844 1.709 1 95.94 287 LEU B CA 1
ATOM 5614 C C . LEU B 1 287 ? 1.889 -7.281 2.896 1 95.94 287 LEU B C 1
ATOM 5616 O O . LEU B 1 287 ? 1.683 -7.707 4.035 1 95.94 287 LEU B O 1
ATOM 5620 N N . HIS B 1 288 ? 2.732 -6.383 2.715 1 96.69 288 HIS B N 1
ATOM 5621 C CA . HIS B 1 288 ? 3.453 -5.633 3.736 1 96.69 288 HIS B CA 1
ATOM 5622 C C . HIS B 1 288 ? 4.168 -4.43 3.131 1 96.69 288 HIS B C 1
ATOM 5624 O O . HIS B 1 288 ? 4.301 -4.328 1.91 1 96.69 288 HIS B O 1
ATOM 5630 N N . ALA B 1 289 ? 4.527 -3.457 3.971 1 98 289 ALA B N 1
ATOM 5631 C CA . ALA B 1 289 ? 5.355 -2.338 3.529 1 98 289 ALA B CA 1
ATOM 5632 C C . ALA B 1 289 ? 6.746 -2.811 3.113 1 98 289 ALA B C 1
ATOM 5634 O O . ALA B 1 289 ? 7.172 -3.908 3.486 1 98 289 ALA B O 1
ATOM 5635 N N . SER B 1 290 ? 7.484 -1.997 2.314 1 98.38 290 SER B N 1
ATOM 5636 C CA . SER B 1 290 ? 8.812 -2.355 1.835 1 98.38 290 SER B CA 1
ATOM 5637 C C . SER B 1 290 ? 9.688 -2.873 2.971 1 98.38 290 SER B C 1
ATOM 5639 O O . SER B 1 290 ? 9.914 -2.17 3.961 1 98.38 290 SER B O 1
ATOM 5641 N N . THR B 1 291 ? 10.156 -4.133 2.801 1 97.88 291 THR B N 1
ATOM 5642 C CA . THR B 1 291 ? 11.016 -4.711 3.828 1 97.88 291 THR B CA 1
ATOM 5643 C C . THR B 1 291 ? 12.336 -3.955 3.92 1 97.88 291 THR B C 1
ATOM 5645 O O . THR B 1 291 ? 12.875 -3.764 5.012 1 97.88 291 THR B O 1
ATOM 5648 N N . LEU B 1 292 ? 12.852 -3.523 2.781 1 97.94 292 LEU B N 1
ATOM 5649 C CA . LEU B 1 292 ? 14.094 -2.754 2.781 1 97.94 292 LEU B CA 1
ATOM 5650 C C . LEU B 1 292 ? 13.945 -1.494 3.631 1 97.94 292 LEU B C 1
ATOM 5652 O O . LEU B 1 292 ? 14.805 -1.204 4.469 1 97.94 292 LEU B O 1
ATOM 5656 N N . SER B 1 293 ? 12.875 -0.749 3.408 1 98.25 293 SER B N 1
ATOM 5657 C CA . SER B 1 293 ? 12.617 0.441 4.211 1 98.25 293 SER B CA 1
ATOM 5658 C C . SER B 1 293 ? 12.547 0.102 5.695 1 98.25 293 SER B C 1
ATOM 5660 O O . SER B 1 293 ? 13.109 0.818 6.527 1 98.25 293 SER B O 1
ATOM 5662 N N . GLN B 1 294 ? 11.875 -0.976 6.012 1 98.31 294 GLN B N 1
ATOM 5663 C CA . GLN B 1 294 ? 11.688 -1.371 7.402 1 98.31 294 GLN B CA 1
ATOM 5664 C C . GLN B 1 294 ? 13.016 -1.75 8.047 1 98.31 294 GLN B C 1
ATOM 5666 O O . GLN B 1 294 ? 13.281 -1.381 9.195 1 98.31 294 GLN B O 1
ATOM 5671 N N . VAL B 1 295 ? 13.82 -2.504 7.332 1 97.44 295 VAL B N 1
ATOM 5672 C CA . VAL B 1 295 ? 15.109 -2.932 7.855 1 97.44 295 VAL B CA 1
ATOM 5673 C C . VAL B 1 295 ? 16 -1.714 8.102 1 97.44 295 VAL B C 1
ATOM 5675 O O . VAL B 1 295 ? 16.672 -1.625 9.133 1 97.44 295 VAL B O 1
ATOM 5678 N N . LEU B 1 296 ? 16 -0.765 7.184 1 96.81 296 LEU B N 1
ATOM 5679 C CA . LEU B 1 296 ? 16.812 0.435 7.352 1 96.81 296 LEU B CA 1
ATOM 5680 C C . LEU B 1 296 ? 16.391 1.204 8.602 1 96.81 296 LEU B C 1
ATOM 5682 O O . LEU B 1 296 ? 17.25 1.616 9.391 1 96.81 296 LEU B O 1
ATOM 5686 N N . VAL B 1 297 ? 15.125 1.395 8.797 1 97.75 297 VAL B N 1
ATOM 5687 C CA . VAL B 1 297 ? 14.633 2.113 9.969 1 97.75 297 VAL B CA 1
ATOM 5688 C C . VAL B 1 297 ? 14.93 1.312 11.234 1 97.75 297 VAL B C 1
ATOM 5690 O O . VAL B 1 297 ? 15.289 1.881 12.266 1 97.75 297 VAL B O 1
ATOM 5693 N N . SER B 1 298 ? 14.773 -0.028 11.141 1 97.56 298 SER B N 1
ATOM 5694 C CA . SER B 1 298 ? 15.109 -0.882 12.273 1 97.56 298 SER B CA 1
ATOM 5695 C C . SER B 1 298 ? 16.578 -0.725 12.672 1 97.56 298 SER B C 1
ATOM 5697 O O . SER B 1 298 ? 16.891 -0.627 13.852 1 97.56 298 SER B O 1
ATOM 5699 N N . GLN B 1 299 ? 17.469 -0.733 11.688 1 96.44 299 GLN B N 1
ATOM 5700 C CA . GLN B 1 299 ? 18.891 -0.557 11.938 1 96.44 299 GLN B CA 1
ATOM 5701 C C . GLN B 1 299 ? 19.172 0.808 12.562 1 96.44 299 GLN B C 1
ATOM 5703 O O . GLN B 1 299 ? 20.062 0.938 13.406 1 96.44 299 GLN B O 1
ATOM 5708 N N . LEU B 1 300 ? 18.469 1.799 12.133 1 96.62 300 LEU B N 1
ATOM 5709 C CA . LEU B 1 300 ? 18.594 3.127 12.727 1 96.62 300 LEU B CA 1
ATOM 5710 C C . LEU B 1 300 ? 18.25 3.098 14.211 1 96.62 300 LEU B C 1
ATOM 5712 O O . LEU B 1 300 ? 18.953 3.689 15.031 1 96.62 300 LEU B O 1
ATOM 5716 N N . PHE B 1 301 ? 17.141 2.424 14.555 1 97.19 301 PHE B N 1
ATOM 5717 C CA . PHE B 1 301 ? 16.734 2.297 15.945 1 97.19 301 PHE B CA 1
ATOM 5718 C C . PHE B 1 301 ? 17.75 1.502 16.75 1 97.19 301 PHE B C 1
ATOM 5720 O O . PHE B 1 301 ? 17.969 1.775 17.922 1 97.19 301 PHE B O 1
ATOM 5727 N N . ASP B 1 302 ? 18.312 0.453 16.141 1 95.75 302 ASP B N 1
ATOM 5728 C CA . ASP B 1 302 ? 19.344 -0.309 16.812 1 95.75 302 ASP B CA 1
ATOM 5729 C C . ASP B 1 302 ? 20.516 0.593 17.203 1 95.75 302 ASP B C 1
ATOM 5731 O O . ASP B 1 302 ? 21.109 0.425 18.281 1 95.75 302 ASP B O 1
ATOM 5735 N N . ARG B 1 303 ? 20.812 1.508 16.406 1 94.75 303 ARG B N 1
ATOM 5736 C CA . ARG B 1 303 ? 21.953 2.391 16.609 1 94.75 303 ARG B CA 1
ATOM 5737 C C . ARG B 1 303 ? 21.609 3.529 17.562 1 94.75 303 ARG B C 1
ATOM 5739 O O . ARG B 1 303 ? 22.375 3.84 18.484 1 94.75 303 ARG B O 1
ATOM 5746 N N . TRP B 1 304 ? 20.484 4.141 17.266 1 95.88 304 TRP B N 1
ATOM 5747 C CA . TRP B 1 304 ? 20.094 5.363 17.953 1 95.88 304 TRP B CA 1
ATOM 5748 C C . TRP B 1 304 ? 19.5 5.051 19.328 1 95.88 304 TRP B C 1
ATOM 5750 O O . TRP B 1 304 ? 19.578 5.863 20.25 1 95.88 304 TRP B O 1
ATOM 5760 N N . LYS B 1 305 ? 18.844 3.842 19.438 1 96.56 305 LYS B N 1
ATOM 5761 C CA . LYS B 1 305 ? 17.953 3.59 20.578 1 96.56 305 LYS B CA 1
ATOM 5762 C C . LYS B 1 305 ? 16.922 4.699 20.719 1 96.56 305 LYS B C 1
ATOM 5764 O O . LYS B 1 305 ? 16.719 5.496 19.797 1 96.56 305 LYS B O 1
ATOM 5769 N N . ILE B 1 306 ? 16.172 4.707 21.766 1 97.44 306 ILE B N 1
ATOM 5770 C CA . ILE B 1 306 ? 15.086 5.676 21.938 1 97.44 306 ILE B CA 1
ATOM 5771 C C . ILE B 1 306 ? 15.672 7.074 22.094 1 97.44 306 ILE B C 1
ATOM 5773 O O . ILE B 1 306 ? 15.195 8.031 21.469 1 97.44 306 ILE B O 1
ATOM 5777 N N . ASP B 1 307 ? 16.75 7.211 22.828 1 97.19 307 ASP B N 1
ATOM 5778 C CA . ASP B 1 307 ? 17.328 8.516 23.109 1 97.19 307 ASP B CA 1
ATOM 5779 C C . ASP B 1 307 ? 17.844 9.18 21.844 1 97.19 307 ASP B C 1
ATOM 5781 O O . ASP B 1 307 ? 17.641 10.375 21.625 1 97.19 307 ASP B O 1
ATOM 5785 N N . GLY B 1 308 ? 18.609 8.406 21.047 1 96.75 308 GLY B N 1
ATOM 5786 C CA . GLY B 1 308 ? 19.094 8.938 19.781 1 96.75 308 GLY B CA 1
ATOM 5787 C C . GLY B 1 308 ? 17.984 9.336 18.844 1 96.75 308 GLY B C 1
ATOM 5788 O O . GLY B 1 308 ? 18.094 10.352 18.141 1 96.75 308 GLY B O 1
ATOM 5789 N N . PHE B 1 309 ? 16.953 8.57 18.812 1 97.38 309 PHE B N 1
ATOM 5790 C CA . PHE B 1 309 ? 15.797 8.883 17.984 1 97.38 309 PHE B CA 1
ATOM 5791 C C . PHE B 1 309 ? 15.148 10.195 18.438 1 97.38 309 PHE B C 1
ATOM 5793 O O . PHE B 1 309 ? 14.828 11.047 17.609 1 97.38 309 PHE B O 1
ATOM 5800 N N . LEU B 1 310 ? 14.961 10.352 19.734 1 96.81 310 LEU B N 1
ATOM 5801 C CA . LEU B 1 310 ? 14.359 11.57 20.266 1 96.81 310 LEU B CA 1
ATOM 5802 C C . LEU B 1 310 ? 15.258 12.773 20.016 1 96.81 310 LEU B C 1
ATOM 5804 O O . LEU B 1 310 ? 14.766 13.875 19.766 1 96.81 310 LEU B O 1
ATOM 5808 N N . SER B 1 311 ? 16.547 12.57 20.125 1 96.81 311 SER B N 1
ATOM 5809 C CA . SER B 1 311 ? 17.484 13.648 19.828 1 96.81 311 SER B CA 1
ATOM 5810 C C . SER B 1 311 ? 17.344 14.117 18.375 1 96.81 311 SER B C 1
ATOM 5812 O O . SER B 1 311 ? 17.297 15.32 18.109 1 96.81 311 SER B O 1
ATOM 5814 N N . HIS B 1 312 ? 17.297 13.203 17.484 1 97.38 312 HIS B N 1
ATOM 5815 C CA . HIS B 1 312 ? 17.094 13.547 16.078 1 97.38 312 HIS B CA 1
ATOM 5816 C C . HIS B 1 312 ? 15.773 14.289 15.883 1 97.38 312 HIS B C 1
ATOM 5818 O O . HIS B 1 312 ? 15.727 15.312 15.203 1 97.38 312 HIS B O 1
ATOM 5824 N N . SER B 1 313 ? 14.711 13.75 16.438 1 96.88 313 SER B N 1
ATOM 5825 C CA . SER B 1 313 ? 13.391 14.352 16.281 1 96.88 313 SER B CA 1
ATOM 5826 C C . SER B 1 313 ? 13.367 15.773 16.844 1 96.88 313 SER B C 1
ATOM 5828 O O . SER B 1 313 ? 12.68 16.641 16.312 1 96.88 313 SER B O 1
ATOM 5830 N N . SER B 1 314 ? 14.062 15.969 17.906 1 96.75 314 SER B N 1
ATOM 5831 C CA . SER B 1 314 ? 14.148 17.297 18.5 1 96.75 314 SER B CA 1
ATOM 5832 C C . SER B 1 314 ? 14.859 18.266 17.562 1 96.75 314 SER B C 1
ATOM 5834 O O . SER B 1 314 ? 14.461 19.438 17.453 1 96.75 314 SER B O 1
ATOM 5836 N N . LYS B 1 315 ? 15.914 17.797 16.938 1 96.94 315 LYS B N 1
ATOM 5837 C CA . LYS B 1 315 ? 16.609 18.625 15.953 1 96.94 315 LYS B CA 1
ATOM 5838 C C . LYS B 1 315 ? 15.68 19.016 14.812 1 96.94 315 LYS B C 1
ATOM 5840 O O . LYS B 1 315 ? 15.688 20.172 14.367 1 96.94 315 LYS B O 1
ATOM 5845 N N . VAL B 1 316 ? 14.938 18.094 14.375 1 97.75 316 VAL B N 1
ATOM 5846 C CA . VAL B 1 316 ? 13.984 18.344 13.305 1 97.75 316 VAL B CA 1
ATOM 5847 C C . VAL B 1 316 ? 12.945 19.359 13.758 1 97.75 316 VAL B C 1
ATOM 5849 O O . VAL B 1 316 ? 12.648 20.328 13.047 1 97.75 316 VAL B O 1
ATOM 5852 N N . SER B 1 317 ? 12.406 19.156 14.953 1 97.75 317 SER B N 1
ATOM 5853 C CA . SER B 1 317 ? 11.398 20.062 15.508 1 97.75 317 SER B CA 1
ATOM 5854 C C . SER B 1 317 ? 11.945 21.484 15.648 1 97.75 317 SER B C 1
ATOM 5856 O O . SER B 1 317 ? 11.258 22.453 15.328 1 97.75 317 SER B O 1
ATOM 5858 N N . THR B 1 318 ? 13.141 21.609 16.109 1 97.62 318 THR B N 1
ATOM 5859 C CA . THR B 1 318 ? 13.781 22.906 16.281 1 97.62 318 THR B CA 1
ATOM 5860 C C . THR B 1 318 ? 13.906 23.641 14.945 1 97.62 318 THR B C 1
ATOM 5862 O O . THR B 1 318 ? 13.672 24.844 14.867 1 97.62 318 THR B O 1
ATOM 5865 N N . PHE B 1 319 ? 14.258 22.938 13.945 1 97.81 319 PHE B N 1
ATOM 5866 C CA . PHE B 1 319 ? 14.352 23.531 12.609 1 97.81 319 PHE B CA 1
ATOM 5867 C C . PHE B 1 319 ? 13 24.094 12.172 1 97.81 319 PHE B C 1
ATOM 5869 O O . PHE B 1 319 ? 12.922 25.234 11.727 1 97.81 319 PHE B O 1
ATOM 5876 N N . TYR B 1 320 ? 11.938 23.297 12.289 1 98.31 320 TYR B N 1
ATOM 5877 C CA . TYR B 1 320 ? 10.633 23.734 11.812 1 98.31 320 TYR B CA 1
ATOM 5878 C C . TYR B 1 320 ? 10.07 24.844 12.688 1 98.31 320 TYR B C 1
ATOM 5880 O O . TYR B 1 320 ? 9.336 25.703 12.211 1 98.31 320 TYR B O 1
ATOM 5888 N N . GLU B 1 321 ? 10.43 24.828 13.984 1 98.25 321 GLU B N 1
ATOM 5889 C CA . GLU B 1 321 ? 10.055 25.938 14.844 1 98.25 321 GLU B CA 1
ATOM 5890 C C . GLU B 1 321 ? 10.656 27.25 14.352 1 98.25 321 GLU B C 1
ATOM 5892 O O . GLU B 1 321 ? 9.984 28.281 14.328 1 98.25 321 GLU B O 1
ATOM 5897 N N . LYS B 1 322 ? 11.891 27.234 13.984 1 98.38 322 LYS B N 1
ATOM 5898 C CA . LYS B 1 322 ? 12.547 28.406 13.414 1 98.38 322 LYS B CA 1
ATOM 5899 C C . LYS B 1 322 ? 11.898 28.828 12.102 1 98.38 322 LYS B C 1
ATOM 5901 O O . LYS B 1 322 ? 11.719 30.016 11.836 1 98.38 322 LYS B O 1
ATOM 5906 N N . GLN B 1 323 ? 11.633 27.844 11.266 1 98.31 323 GLN B N 1
ATOM 5907 C CA . GLN B 1 323 ? 10.93 28.109 10.016 1 98.31 323 GLN B CA 1
ATOM 5908 C C . GLN B 1 323 ? 9.594 28.797 10.266 1 98.31 323 GLN B C 1
ATOM 5910 O O . GLN B 1 323 ? 9.234 29.75 9.57 1 98.31 323 GLN B O 1
ATOM 5915 N N . ARG B 1 324 ? 8.859 28.297 11.242 1 98.25 324 ARG B N 1
ATOM 5916 C CA . ARG B 1 324 ? 7.602 28.906 11.656 1 98.25 324 ARG B CA 1
ATOM 5917 C C . ARG B 1 324 ? 7.801 30.375 12.023 1 98.25 324 ARG B C 1
ATOM 5919 O O . ARG B 1 324 ? 7.035 31.234 11.586 1 98.25 324 ARG B O 1
ATOM 5926 N N . ASP B 1 325 ? 8.812 30.656 12.805 1 98.62 325 ASP B N 1
ATOM 5927 C CA . ASP B 1 325 ? 9.086 32.031 13.234 1 98.62 325 ASP B CA 1
ATOM 5928 C C . ASP B 1 325 ? 9.398 32.938 12.047 1 98.62 325 ASP B C 1
ATOM 5930 O O . ASP B 1 325 ? 8.953 34.062 11.992 1 98.62 325 ASP B O 1
ATOM 5934 N N . HIS B 1 326 ? 10.18 32.438 11.094 1 98.69 326 HIS B N 1
ATOM 5935 C CA . HIS B 1 326 ? 10.5 33.188 9.891 1 98.69 326 HIS B CA 1
ATOM 5936 C C . HIS B 1 326 ? 9.242 33.5 9.086 1 98.69 326 HIS B C 1
ATOM 5938 O O . HIS B 1 326 ? 9.078 34.625 8.602 1 98.69 326 HIS B O 1
ATOM 5944 N N . MET B 1 327 ? 8.422 32.531 8.922 1 98.56 327 MET B N 1
ATOM 5945 C CA . MET B 1 327 ? 7.207 32.75 8.148 1 98.56 327 MET B CA 1
ATOM 5946 C C . MET B 1 327 ? 6.273 33.75 8.859 1 98.56 327 MET B C 1
ATOM 5948 O O . MET B 1 327 ? 5.648 34.594 8.227 1 98.56 327 MET B O 1
ATOM 5952 N N . ALA B 1 328 ? 6.133 33.562 10.172 1 98.31 328 ALA B N 1
ATOM 5953 C CA . ALA B 1 328 ? 5.312 34.5 10.953 1 98.31 328 ALA B CA 1
ATOM 5954 C C . ALA B 1 328 ? 5.82 35.906 10.828 1 98.31 328 ALA B C 1
ATOM 5956 O O . ALA B 1 328 ? 5.027 36.875 10.742 1 98.31 328 ALA B O 1
ATOM 5957 N N . ALA B 1 329 ? 7.098 36.031 10.883 1 98.56 329 ALA B N 1
ATOM 5958 C CA . ALA B 1 329 ? 7.691 37.375 10.727 1 98.56 329 ALA B CA 1
ATOM 5959 C C . ALA B 1 329 ? 7.383 37.969 9.352 1 98.56 329 ALA B C 1
ATOM 5961 O O . ALA B 1 329 ? 7.082 39.156 9.234 1 98.56 329 ALA B O 1
ATOM 5962 N N . ALA B 1 330 ? 7.531 37.125 8.359 1 98.69 330 ALA B N 1
ATOM 5963 C CA . ALA B 1 330 ? 7.195 37.562 7.008 1 98.69 330 ALA B CA 1
ATOM 5964 C C . ALA B 1 330 ? 5.723 37.969 6.91 1 98.69 330 ALA B C 1
ATOM 5966 O O . ALA B 1 330 ? 5.379 38.938 6.238 1 98.69 330 ALA B O 1
ATOM 5967 N N . ALA B 1 331 ? 4.852 37.219 7.523 1 98.75 331 ALA B N 1
ATOM 5968 C CA . ALA B 1 331 ? 3.426 37.531 7.531 1 98.75 331 ALA B CA 1
ATOM 5969 C C . ALA B 1 331 ? 3.164 38.875 8.211 1 98.75 331 ALA B C 1
ATOM 5971 O O . ALA B 1 331 ? 2.385 39.688 7.703 1 98.75 331 ALA B O 1
ATOM 5972 N N . GLU B 1 332 ? 3.783 39.094 9.328 1 98.44 332 GLU B N 1
ATOM 5973 C CA . GLU B 1 332 ? 3.648 40.344 10.047 1 98.44 332 GLU B CA 1
ATOM 5974 C C . GLU B 1 332 ? 4.09 41.531 9.188 1 98.44 332 GLU B C 1
ATOM 5976 O O . GLU B 1 332 ? 3.441 42.562 9.172 1 98.44 332 GLU B O 1
ATOM 5981 N N . LYS B 1 333 ? 5.145 41.312 8.516 1 98.56 333 LYS B N 1
ATOM 5982 C CA . LYS B 1 333 ? 5.746 42.375 7.703 1 98.56 333 LYS B CA 1
ATOM 5983 C C . LYS B 1 333 ? 4.879 42.688 6.492 1 98.56 333 LYS B C 1
ATOM 5985 O O . LYS B 1 333 ? 4.688 43.875 6.152 1 98.56 333 LYS B O 1
ATOM 5990 N N . HIS B 1 334 ? 4.344 41.719 5.82 1 98.62 334 HIS B N 1
ATOM 5991 C CA . HIS B 1 334 ? 3.787 41.938 4.492 1 98.62 334 HIS B CA 1
ATOM 5992 C C . HIS B 1 334 ? 2.268 41.781 4.5 1 98.62 334 HIS B C 1
ATOM 5994 O O . HIS B 1 334 ? 1.582 42.375 3.648 1 98.62 334 HIS B O 1
ATOM 6000 N N . LEU B 1 335 ? 1.683 41 5.426 1 98.44 335 LEU B N 1
ATOM 6001 C CA . LEU B 1 335 ? 0.292 40.594 5.27 1 98.44 335 LEU B CA 1
ATOM 6002 C C . LEU B 1 335 ? -0.59 41.25 6.332 1 98.44 335 LEU B C 1
ATOM 6004 O O . LEU B 1 335 ? -1.812 41.094 6.312 1 98.44 335 LEU B O 1
ATOM 6008 N N . LYS B 1 336 ? 0.047 41.906 7.305 1 97.38 336 LYS B N 1
ATOM 6009 C CA . LYS B 1 336 ? -0.736 42.594 8.328 1 97.38 336 LYS B CA 1
ATOM 6010 C C . LYS B 1 336 ? -1.796 43.5 7.691 1 97.38 336 LYS B C 1
ATOM 6012 O O . LYS B 1 336 ? -1.502 44.25 6.77 1 97.38 336 LYS B O 1
ATOM 6017 N N . GLY B 1 337 ? -2.98 43.312 8.219 1 97.44 337 GLY B N 1
ATOM 6018 C CA . GLY B 1 337 ? -4.078 44.125 7.695 1 97.44 337 GLY B CA 1
ATOM 6019 C C . GLY B 1 337 ? -4.797 43.438 6.535 1 97.44 337 GLY B C 1
ATOM 6020 O O . GLY B 1 337 ? -5.906 43.844 6.18 1 97.44 337 GLY B O 1
ATOM 6021 N N . LEU B 1 338 ? -4.227 42.469 5.957 1 98.12 338 LEU B N 1
ATOM 6022 C CA . LEU B 1 338 ? -4.812 41.781 4.824 1 98.12 338 LEU B CA 1
ATOM 6023 C C . LEU B 1 338 ? -5.336 40.406 5.25 1 98.12 338 LEU B C 1
ATOM 6025 O O . LEU B 1 338 ? -6.309 39.906 4.68 1 98.12 338 LEU B O 1
ATOM 6029 N N . VAL B 1 339 ? -4.609 39.781 6.16 1 97.62 339 VAL B N 1
ATOM 6030 C CA . VAL B 1 339 ? -4.938 38.406 6.586 1 97.62 339 VAL B CA 1
ATOM 6031 C C . VAL B 1 339 ? -4.844 38.312 8.109 1 97.62 339 VAL B C 1
ATOM 6033 O O . VAL B 1 339 ? -4.125 39.094 8.742 1 97.62 339 VAL B O 1
ATOM 6036 N N . GLU B 1 340 ? -5.664 37.438 8.648 1 97.94 340 GLU B N 1
ATOM 6037 C CA . GLU B 1 340 ? -5.562 37.031 10.055 1 97.94 340 GLU B CA 1
ATOM 6038 C C . GLU B 1 340 ? -4.984 35.625 10.18 1 97.94 340 GLU B C 1
ATOM 6040 O O . GLU B 1 340 ? -5.25 34.75 9.344 1 97.94 340 GLU B O 1
ATOM 6045 N N . TRP B 1 341 ? -4.184 35.406 11.18 1 97.81 341 TRP B N 1
ATOM 6046 C CA . TRP B 1 341 ? -3.605 34.094 11.453 1 97.81 341 TRP B CA 1
ATOM 6047 C C . TRP B 1 341 ? -3.295 33.906 12.93 1 97.81 341 TRP B C 1
ATOM 6049 O O . TRP B 1 341 ? -3.314 34.875 13.695 1 97.81 341 TRP B O 1
ATOM 6059 N N . HIS B 1 342 ? -3.135 32.719 13.398 1 96.19 342 HIS B N 1
ATOM 6060 C CA . HIS B 1 342 ? -2.578 32.406 14.703 1 96.19 342 HIS B CA 1
ATOM 6061 C C . HIS B 1 342 ? -1.218 31.734 14.57 1 96.19 342 HIS B C 1
ATOM 6063 O O . HIS B 1 342 ? -0.927 31.109 13.547 1 96.19 342 HIS B O 1
ATOM 6069 N N . MET B 1 343 ? -0.448 31.969 15.625 1 97.38 343 MET B N 1
ATOM 6070 C CA . MET B 1 343 ? 0.859 31.312 15.648 1 97.38 343 MET B CA 1
ATOM 6071 C C . MET B 1 343 ? 0.713 29.812 15.781 1 97.38 343 MET B C 1
ATOM 6073 O O . MET B 1 343 ? 0.11 29.312 16.734 1 97.38 343 MET B O 1
ATOM 6077 N N . PRO B 1 344 ? 1.21 29.016 14.789 1 97.69 344 PRO B N 1
ATOM 6078 C CA . PRO B 1 344 ? 1.153 27.562 14.93 1 97.69 344 PRO B CA 1
ATOM 6079 C C . PRO B 1 344 ? 1.918 27.047 16.156 1 97.69 344 PRO B C 1
ATOM 6081 O O . PRO B 1 344 ? 2.994 27.562 16.469 1 97.69 344 PRO B O 1
ATOM 6084 N N . SER B 1 345 ? 1.411 26.078 16.797 1 96.5 345 SER B N 1
ATOM 6085 C CA . SER B 1 345 ? 2.061 25.469 17.953 1 96.5 345 SER B CA 1
ATOM 6086 C C . SER B 1 345 ? 2.893 24.25 17.547 1 96.5 345 SER B C 1
ATOM 6088 O O . SER B 1 345 ? 3.619 23.688 18.375 1 96.5 345 SER B O 1
ATOM 6090 N N . GLY B 1 346 ? 2.83 23.844 16.375 1 97.19 346 GLY B N 1
ATOM 6091 C CA . GLY B 1 346 ? 3.533 22.719 15.789 1 97.19 346 GLY B CA 1
ATOM 6092 C C . GLY B 1 346 ? 3.24 22.547 14.312 1 97.19 346 GLY B C 1
ATOM 6093 O O . GLY B 1 346 ? 2.557 23.359 13.703 1 97.19 346 GLY B O 1
ATOM 6094 N N . GLY B 1 347 ? 3.855 21.516 13.766 1 97.69 347 GLY B N 1
ATOM 6095 C CA . GLY B 1 347 ? 3.578 21.141 12.391 1 97.69 347 GLY B CA 1
ATOM 6096 C C . GLY B 1 347 ? 4.434 21.891 11.383 1 97.69 347 GLY B C 1
ATOM 6097 O O . GLY B 1 347 ? 5.629 22.109 11.617 1 97.69 347 GLY B O 1
ATOM 6098 N N . MET B 1 348 ? 3.76 22.203 10.203 1 98.38 348 MET B N 1
ATOM 6099 C CA . MET B 1 348 ? 4.535 22.734 9.086 1 98.38 348 MET B CA 1
ATOM 6100 C C . MET B 1 348 ? 3.764 23.828 8.359 1 98.38 348 MET B C 1
ATOM 6102 O O . MET B 1 348 ? 4.121 24.203 7.242 1 98.38 348 MET B O 1
ATOM 6106 N N . PHE B 1 349 ? 2.664 24.359 9.016 1 98.44 349 PHE B N 1
ATOM 6107 C CA . PHE B 1 349 ? 1.74 25.141 8.188 1 98.44 349 PHE B CA 1
ATOM 6108 C C . PHE B 1 349 ? 1.318 26.422 8.906 1 98.44 349 PHE B C 1
ATOM 6110 O O . PHE B 1 349 ? 1.283 26.469 10.141 1 98.44 349 PHE B O 1
ATOM 6117 N N . LEU B 1 350 ? 1.069 27.406 8.148 1 98.56 350 LEU B N 1
ATOM 6118 C CA . LEU B 1 350 ? 0.405 28.625 8.578 1 98.56 350 LEU B CA 1
ATOM 6119 C C . LEU B 1 350 ? -0.956 28.781 7.906 1 98.56 350 LEU B C 1
ATOM 6121 O O . LEU B 1 350 ? -1.039 28.859 6.68 1 98.56 350 LEU B O 1
ATOM 6125 N N . TRP B 1 351 ? -1.959 28.703 8.727 1 98.44 351 TRP B N 1
ATOM 6126 C CA . TRP B 1 351 ? -3.342 28.859 8.289 1 98.44 351 TRP B CA 1
ATOM 6127 C C . TRP B 1 351 ? -3.779 30.328 8.367 1 98.44 351 TRP B C 1
ATOM 6129 O O . TRP B 1 351 ? -3.643 30.969 9.414 1 98.44 351 TRP B O 1
ATOM 6139 N N . MET B 1 352 ? -4.324 30.828 7.219 1 98.5 352 MET B N 1
ATOM 6140 C CA . MET B 1 352 ? -4.57 32.25 7.133 1 98.5 352 MET B CA 1
ATOM 6141 C C . MET B 1 352 ? -5.977 32.562 6.613 1 98.5 352 MET B C 1
ATOM 6143 O O . MET B 1 352 ? -6.469 31.844 5.73 1 98.5 352 MET B O 1
ATOM 6147 N N . LYS B 1 353 ? -6.59 33.531 7.156 1 98.31 353 LYS B N 1
ATOM 6148 C CA . LYS B 1 353 ? -7.891 34.031 6.699 1 98.31 353 LYS B CA 1
ATOM 6149 C C . LYS B 1 353 ? -7.773 35.375 6.039 1 98.31 353 LYS B C 1
ATOM 6151 O O . LYS B 1 353 ? -7.332 36.344 6.672 1 98.31 353 LYS B O 1
ATOM 6156 N N . CYS B 1 354 ? -8.219 35.469 4.828 1 97.81 354 CYS B N 1
ATOM 6157 C CA . CYS B 1 354 ? -8.258 36.781 4.168 1 97.81 354 CYS B CA 1
ATOM 6158 C C . CYS B 1 354 ? -9.398 37.625 4.707 1 97.81 354 CYS B C 1
ATOM 6160 O O . CYS B 1 354 ? -10.516 37.125 4.883 1 97.81 354 CYS B O 1
ATOM 6162 N N . LEU B 1 355 ? -9.203 38.844 4.988 1 96.38 355 LEU B N 1
ATOM 6163 C CA . LEU B 1 355 ? -10.203 39.75 5.574 1 96.38 355 LEU B CA 1
ATOM 6164 C C . LEU B 1 355 ? -11.164 40.25 4.508 1 96.38 355 LEU B C 1
ATOM 6166 O O . LEU B 1 355 ? -12.344 40.5 4.785 1 96.38 355 LEU B O 1
ATOM 6170 N N . HIS B 1 356 ? -10.789 40.406 3.264 1 94.69 356 HIS B N 1
ATOM 6171 C CA . HIS B 1 356 ? -11.633 41.062 2.266 1 94.69 356 HIS B CA 1
ATOM 6172 C C . HIS B 1 356 ? -11.734 40.219 0.998 1 94.69 356 HIS B C 1
ATOM 6174 O O . HIS B 1 356 ? -12 40.75 -0.084 1 94.69 356 HIS B O 1
ATOM 6180 N N . VAL B 1 357 ? -11.477 39.031 1.124 1 96.62 357 VAL B N 1
ATOM 6181 C CA . VAL B 1 357 ? -11.641 38.062 0.038 1 96.62 357 VAL B CA 1
ATOM 6182 C C . VAL B 1 357 ? -12.492 36.906 0.513 1 96.62 357 VAL B C 1
ATOM 6184 O O . VAL B 1 357 ? -12.117 36.188 1.451 1 96.62 357 VAL B O 1
ATOM 6187 N N . GLU B 1 358 ? -13.602 36.656 -0.119 1 95.12 358 GLU B N 1
ATOM 6188 C CA . GLU B 1 358 ? -14.555 35.625 0.333 1 95.12 358 GLU B CA 1
ATOM 6189 C C . GLU B 1 358 ? -14.148 34.25 -0.138 1 95.12 358 GLU B C 1
ATOM 6191 O O . GLU B 1 358 ? -14.469 33.25 0.513 1 95.12 358 GLU B O 1
ATOM 6196 N N . ASP B 1 359 ? -13.562 34.188 -1.262 1 96.38 359 ASP B N 1
ATOM 6197 C CA . ASP B 1 359 ? -13.141 32.906 -1.849 1 96.38 359 ASP B CA 1
ATOM 6198 C C . ASP B 1 359 ? -11.742 33.031 -2.449 1 96.38 359 ASP B C 1
ATOM 6200 O O . ASP B 1 359 ? -11.539 33.719 -3.434 1 96.38 359 ASP B O 1
ATOM 6204 N N . THR B 1 360 ? -10.852 32.25 -1.912 1 96.69 360 THR B N 1
ATOM 6205 C CA . THR B 1 360 ? -9.453 32.406 -2.305 1 96.69 360 THR B CA 1
ATOM 6206 C C . THR B 1 360 ? -9.117 31.438 -3.447 1 96.69 360 THR B C 1
ATOM 6208 O O . THR B 1 360 ? -8 31.469 -3.977 1 96.69 360 THR B O 1
ATOM 6211 N N . LYS B 1 361 ? -10.008 30.625 -3.914 1 94.62 361 LYS B N 1
ATOM 6212 C CA . LYS B 1 361 ? -9.742 29.531 -4.855 1 94.62 361 LYS B CA 1
ATOM 6213 C C . LYS B 1 361 ? -9.18 30.078 -6.168 1 94.62 361 LYS B C 1
ATOM 6215 O O . LYS B 1 361 ? -8.07 29.719 -6.566 1 94.62 361 LYS B O 1
ATOM 6220 N N . ALA B 1 362 ? -9.875 30.906 -6.855 1 94.31 362 ALA B N 1
ATOM 6221 C CA . ALA B 1 362 ? -9.445 31.438 -8.148 1 94.31 362 ALA B CA 1
ATOM 6222 C C . ALA B 1 362 ? -8.148 32.25 -8.016 1 94.31 362 ALA B C 1
ATOM 6224 O O . ALA B 1 362 ? -7.273 32.156 -8.875 1 94.31 362 ALA B O 1
ATOM 6225 N N . MET B 1 363 ? -8.062 33.031 -6.961 1 95.75 363 MET B N 1
ATOM 6226 C CA . MET B 1 363 ? -6.871 33.844 -6.699 1 95.75 363 MET B CA 1
ATOM 6227 C C . MET B 1 363 ? -5.625 32.969 -6.66 1 95.75 363 MET B C 1
ATOM 6229 O O . MET B 1 363 ? -4.617 33.281 -7.289 1 95.75 363 MET B O 1
ATOM 6233 N N . ILE B 1 364 ? -5.715 31.844 -5.973 1 93.94 364 ILE B N 1
ATOM 6234 C CA . ILE B 1 364 ? -4.566 30.984 -5.754 1 93.94 364 ILE B CA 1
ATOM 6235 C C . ILE B 1 364 ? -4.359 30.078 -6.977 1 93.94 364 ILE B C 1
ATOM 6237 O O . ILE B 1 364 ? -3.252 30 -7.516 1 93.94 364 ILE B O 1
ATOM 6241 N N . MET B 1 365 ? -5.375 29.438 -7.508 1 91 365 MET B N 1
ATOM 6242 C CA . MET B 1 365 ? -5.254 28.391 -8.523 1 91 365 MET B CA 1
ATOM 6243 C C . MET B 1 365 ? -5.004 28.984 -9.898 1 91 365 MET B C 1
ATOM 6245 O O . MET B 1 365 ? -4.402 28.344 -10.758 1 91 365 MET B O 1
ATOM 6249 N N . GLU B 1 366 ? -5.379 30.219 -10.109 1 91.88 366 GLU B N 1
ATOM 6250 C CA . GLU B 1 366 ? -5.297 30.781 -11.453 1 91.88 366 GLU B CA 1
ATOM 6251 C C . GLU B 1 366 ? -4.301 31.938 -11.516 1 91.88 366 GLU B C 1
ATOM 6253 O O . GLU B 1 366 ? -3.629 32.125 -12.531 1 91.88 366 GLU B O 1
ATOM 6258 N N . ARG B 1 367 ? -4.156 32.656 -10.484 1 93.69 367 ARG B N 1
ATOM 6259 C CA . ARG B 1 367 ? -3.457 33.938 -10.609 1 93.69 367 ARG B CA 1
ATOM 6260 C C . ARG B 1 367 ? -2.156 33.938 -9.812 1 93.69 367 ARG B C 1
ATOM 6262 O O . ARG B 1 367 ? -1.295 34.781 -10.016 1 93.69 367 ARG B O 1
ATOM 6269 N N . ALA B 1 368 ? -1.951 33 -8.961 1 92.94 368 ALA B N 1
ATOM 6270 C CA . ALA B 1 368 ? -0.746 32.938 -8.133 1 92.94 368 ALA B CA 1
ATOM 6271 C C . ALA B 1 368 ? 0.451 32.438 -8.938 1 92.94 368 ALA B C 1
ATOM 6273 O O . ALA B 1 368 ? 1.533 33.031 -8.883 1 92.94 368 ALA B O 1
ATOM 6274 N N . LEU B 1 369 ? 0.275 31.359 -9.727 1 88.81 369 LEU B N 1
ATOM 6275 C CA . LEU B 1 369 ? 1.364 30.703 -10.438 1 88.81 369 LEU B CA 1
ATOM 6276 C C . LEU B 1 369 ? 2.062 31.656 -11.391 1 88.81 369 LEU B C 1
ATOM 6278 O O . LEU B 1 369 ? 3.293 31.688 -11.461 1 88.81 369 LEU B O 1
ATOM 6282 N N . PRO B 1 370 ? 1.308 32.438 -12.148 1 88.81 370 PRO B N 1
ATOM 6283 C CA . PRO B 1 370 ? 1.955 33.406 -13.023 1 88.81 370 PRO B CA 1
ATOM 6284 C C . PRO B 1 370 ? 2.85 34.375 -12.258 1 88.81 370 PRO B C 1
ATOM 6286 O O . PRO B 1 370 ? 3.742 35 -12.852 1 88.81 370 PRO B O 1
ATOM 6289 N N . LYS B 1 371 ? 2.645 34.562 -10.977 1 91.81 371 LYS B N 1
ATOM 6290 C CA . LYS B 1 371 ? 3.457 35.438 -10.148 1 91.81 371 LYS B CA 1
ATOM 6291 C C . LYS B 1 371 ? 4.535 34.656 -9.406 1 91.81 371 LYS B C 1
ATOM 6293 O O . LYS B 1 371 ? 5.141 35.156 -8.453 1 91.81 371 LYS B O 1
ATOM 6298 N N . ASP B 1 372 ? 4.66 33.406 -9.695 1 91.81 372 ASP B N 1
ATOM 6299 C CA . ASP B 1 372 ? 5.711 32.5 -9.203 1 91.81 372 ASP B CA 1
ATOM 6300 C C . ASP B 1 372 ? 5.539 32.219 -7.711 1 91.81 372 ASP B C 1
ATOM 6302 O O . ASP B 1 372 ? 6.512 32.25 -6.953 1 91.81 372 ASP B O 1
ATOM 6306 N N . ILE B 1 373 ? 4.41 32.125 -7.34 1 93.88 373 ILE B N 1
ATOM 6307 C CA . ILE B 1 373 ? 4.109 31.688 -5.98 1 93.88 373 ILE B CA 1
ATOM 6308 C C . ILE B 1 373 ? 2.938 30.703 -5.992 1 93.88 373 ILE B C 1
ATOM 6310 O O . ILE B 1 373 ? 2.064 30.797 -6.859 1 93.88 373 ILE B O 1
ATOM 6314 N N . ILE B 1 374 ? 3 29.734 -5.09 1 92.75 374 ILE B N 1
ATOM 6315 C CA . ILE B 1 374 ? 1.869 28.812 -5.016 1 92.75 374 ILE B CA 1
ATOM 6316 C C . ILE B 1 374 ? 1.655 28.375 -3.572 1 92.75 374 ILE B C 1
ATOM 6318 O O . ILE B 1 374 ? 2.619 28.141 -2.834 1 92.75 374 ILE B O 1
ATOM 6322 N N . LEU B 1 375 ? 0.431 28.438 -3.102 1 94.38 375 LEU B N 1
ATOM 6323 C CA . LEU B 1 375 ? -0.079 27.906 -1.841 1 94.38 375 LEU B CA 1
ATOM 6324 C C . LEU B 1 375 ? -1.3 27.016 -2.074 1 94.38 375 LEU B C 1
ATOM 6326 O O . LEU B 1 375 ? -1.533 26.562 -3.193 1 94.38 375 LEU B O 1
ATOM 6330 N N . LEU B 1 376 ? -2.121 26.766 -0.953 1 94.88 376 LEU B N 1
ATOM 6331 C CA . LEU B 1 376 ? -3.357 26.016 -1.113 1 94.88 376 LEU B CA 1
ATOM 6332 C C . LEU B 1 376 ? -4.562 26.828 -0.654 1 94.88 376 LEU B C 1
ATOM 6334 O O . LEU B 1 376 ? -4.512 27.484 0.392 1 94.88 376 LEU B O 1
ATOM 6338 N N . PRO B 1 377 ? -5.605 26.828 -1.498 1 95.5 377 PRO B N 1
ATOM 6339 C CA . PRO B 1 377 ? -6.84 27.484 -1.037 1 95.5 377 PRO B CA 1
ATOM 6340 C C . PRO B 1 377 ? -7.516 26.719 0.1 1 95.5 377 PRO B C 1
ATOM 6342 O O . PRO B 1 377 ? -7.41 25.484 0.173 1 95.5 377 PRO B O 1
ATOM 6345 N N . GLY B 1 378 ? -8.18 27.438 0.953 1 96.25 378 GLY B N 1
ATOM 6346 C CA . GLY B 1 378 ? -8.812 26.844 2.113 1 96.25 378 GLY B CA 1
ATOM 6347 C C . GLY B 1 378 ? -9.891 25.828 1.75 1 96.25 378 GLY B C 1
ATOM 6348 O O . GLY B 1 378 ? -10.148 24.891 2.508 1 96.25 378 GLY B O 1
ATOM 6349 N N . GLN B 1 379 ? -10.477 25.969 0.593 1 95.31 379 GLN B N 1
ATOM 6350 C CA . GLN B 1 379 ? -11.555 25.094 0.14 1 95.31 379 GLN B CA 1
ATOM 6351 C C . GLN B 1 379 ? -11.109 23.641 0.106 1 95.31 379 GLN B C 1
ATOM 6353 O O . GLN B 1 379 ? -11.898 22.734 0.371 1 95.31 379 GLN B O 1
ATOM 6358 N N . ALA B 1 380 ? -9.875 23.375 -0.108 1 94.31 380 ALA B N 1
ATOM 6359 C CA . ALA B 1 380 ? -9.32 22.031 -0.215 1 94.31 380 ALA B CA 1
ATOM 6360 C C . ALA B 1 380 ? -9.438 21.281 1.11 1 94.31 380 ALA B C 1
ATOM 6362 O O . ALA B 1 380 ? -9.328 20.047 1.149 1 94.31 380 ALA B O 1
ATOM 6363 N N . PHE B 1 381 ? -9.641 22.031 2.219 1 97 381 PHE B N 1
ATOM 6364 C CA . PHE B 1 381 ? -9.617 21.438 3.555 1 97 381 PHE B CA 1
ATOM 6365 C C . PHE B 1 381 ? -11.016 21.438 4.172 1 97 381 PHE B C 1
ATOM 6367 O O . PHE B 1 381 ? -11.172 21.203 5.371 1 97 381 PHE B O 1
ATOM 6374 N N . MET B 1 382 ? -12 21.781 3.342 1 97 382 MET B N 1
ATOM 6375 C CA . MET B 1 382 ? -13.383 21.844 3.807 1 97 382 MET B CA 1
ATOM 6376 C C . MET B 1 382 ? -14.148 20.594 3.387 1 97 382 MET B C 1
ATOM 6378 O O . MET B 1 382 ? -13.867 20.016 2.338 1 97 382 MET B O 1
ATOM 6382 N N . THR B 1 383 ? -15.109 20.141 4.164 1 97.19 383 THR B N 1
ATOM 6383 C CA . THR B 1 383 ? -15.922 18.969 3.861 1 97.19 383 THR B CA 1
ATOM 6384 C C . THR B 1 383 ? -16.75 19.203 2.596 1 97.19 383 THR B C 1
ATOM 6386 O O . THR B 1 383 ? -16.984 18.266 1.829 1 97.19 383 THR B O 1
ATOM 6389 N N . ASP B 1 384 ? -17.172 20.438 2.385 1 95.38 384 ASP B N 1
ATOM 6390 C CA . ASP B 1 384 ? -17.812 20.828 1.133 1 95.38 384 ASP B CA 1
ATOM 6391 C C . ASP B 1 384 ? -16.844 21.578 0.224 1 95.38 384 ASP B C 1
ATOM 6393 O O . ASP B 1 384 ? -16.562 22.766 0.425 1 95.38 384 ASP B O 1
ATOM 6397 N N . PRO B 1 385 ? -16.391 20.875 -0.762 1 88.69 385 PRO B N 1
ATOM 6398 C CA . PRO B 1 385 ? -15.367 21.484 -1.607 1 88.69 385 PRO B CA 1
ATOM 6399 C C . PRO B 1 385 ? -15.93 22.578 -2.518 1 88.69 385 PRO B C 1
ATOM 6401 O O . PRO B 1 385 ? -15.164 23.297 -3.168 1 88.69 385 PRO B O 1
ATOM 6404 N N . ASN B 1 386 ? -17.172 22.766 -2.533 1 90.5 386 ASN B N 1
ATOM 6405 C CA . ASN B 1 386 ? -17.797 23.75 -3.408 1 90.5 386 ASN B CA 1
ATOM 6406 C C . ASN B 1 386 ? -18.109 25.047 -2.658 1 90.5 386 ASN B C 1
ATOM 6408 O O . ASN B 1 386 ? -18.5 26.047 -3.266 1 90.5 386 ASN B O 1
ATOM 6412 N N . LYS B 1 387 ? -17.891 25.047 -1.425 1 93.25 387 LYS B N 1
ATOM 6413 C CA . LYS B 1 387 ? -18.156 26.234 -0.628 1 93.25 387 LYS B CA 1
ATOM 6414 C C . LYS B 1 387 ? -17 27.219 -0.678 1 93.25 387 LYS B C 1
ATOM 6416 O O . LYS B 1 387 ? -15.836 26.812 -0.622 1 93.25 387 LYS B O 1
ATOM 6421 N N . ALA B 1 388 ? -17.375 28.484 -0.852 1 95.19 388 ALA B N 1
ATOM 6422 C CA . ALA B 1 388 ? -16.375 29.531 -0.822 1 95.19 388 ALA B CA 1
ATOM 6423 C C . ALA B 1 388 ? -15.648 29.562 0.521 1 95.19 388 ALA B C 1
ATOM 6425 O O . ALA B 1 388 ? -16.25 29.328 1.566 1 95.19 388 ALA B O 1
ATOM 6426 N N . SER B 1 389 ? -14.352 29.859 0.444 1 97.12 389 SER B N 1
ATOM 6427 C CA . SER B 1 389 ? -13.547 29.938 1.656 1 97.12 389 SER B CA 1
ATOM 6428 C C . SER B 1 389 ? -12.547 31.078 1.587 1 97.12 389 SER B C 1
ATOM 6430 O O . SER B 1 389 ? -11.82 31.219 0.604 1 97.12 389 SER B O 1
ATOM 6432 N N . PRO B 1 390 ? -12.57 31.906 2.598 1 97.81 390 PRO B N 1
ATOM 6433 C CA . PRO B 1 390 ? -11.602 33 2.631 1 97.81 390 PRO B CA 1
ATOM 6434 C C . PRO B 1 390 ? -10.227 32.562 3.123 1 97.81 390 PRO B C 1
ATOM 6436 O O . PRO B 1 390 ? -9.328 33.406 3.283 1 97.81 390 PRO B O 1
ATOM 6439 N N . PHE B 1 391 ? -10.039 31.281 3.387 1 97.94 391 PHE B N 1
ATOM 6440 C CA . PHE B 1 391 ? -8.828 30.781 4.035 1 97.94 391 PHE B CA 1
ATOM 6441 C C . PHE B 1 391 ? -7.801 30.344 3.002 1 97.94 391 PHE B C 1
ATOM 6443 O O . PHE B 1 391 ? -8.141 30.094 1.844 1 97.94 391 PHE B O 1
ATOM 6450 N N . MET B 1 392 ? -6.543 30.281 3.377 1 97.56 392 MET B N 1
ATOM 6451 C CA . MET B 1 392 ? -5.406 29.734 2.639 1 97.56 392 MET B CA 1
ATOM 6452 C C . MET B 1 392 ? -4.395 29.109 3.588 1 97.56 392 MET B C 1
ATOM 6454 O O . MET B 1 392 ? -4.344 29.453 4.77 1 97.56 392 MET B O 1
ATOM 6458 N N . ARG B 1 393 ? -3.633 28.188 3.109 1 97.75 393 ARG B N 1
ATOM 6459 C CA . ARG B 1 393 ? -2.59 27.531 3.895 1 97.75 393 ARG B CA 1
ATOM 6460 C C . ARG B 1 393 ? -1.231 27.656 3.213 1 97.75 393 ARG B C 1
ATOM 6462 O O . ARG B 1 393 ? -1.092 27.328 2.031 1 97.75 393 ARG B O 1
ATOM 6469 N N . ALA B 1 394 ? -0.277 28.109 3.938 1 97.75 394 ALA B N 1
ATOM 6470 C CA . ALA B 1 394 ? 1.11 28.141 3.482 1 97.75 394 ALA B CA 1
ATOM 6471 C C . ALA B 1 394 ? 1.966 27.141 4.266 1 97.75 394 ALA B C 1
ATOM 6473 O O . ALA B 1 394 ? 1.804 27 5.48 1 97.75 394 ALA B O 1
ATOM 6474 N N . ALA B 1 395 ? 2.85 26.484 3.598 1 96.94 395 ALA B N 1
ATOM 6475 C CA . ALA B 1 395 ? 3.787 25.562 4.238 1 96.94 395 ALA B CA 1
ATOM 6476 C C . ALA B 1 395 ? 5.156 26.219 4.418 1 96.94 395 ALA B C 1
ATOM 6478 O O . ALA B 1 395 ? 5.637 26.922 3.523 1 96.94 395 ALA B O 1
ATOM 6479 N N . PHE B 1 396 ? 5.801 26.016 5.535 1 97.75 396 PHE B N 1
ATOM 6480 C CA . PHE B 1 396 ? 7.121 26.594 5.77 1 97.75 396 PHE B CA 1
ATOM 6481 C C . PHE B 1 396 ? 8.188 25.5 5.828 1 97.75 396 PHE B C 1
ATOM 6483 O O . PHE B 1 396 ? 9.273 25.719 6.359 1 97.75 396 PHE B O 1
ATOM 6490 N N . SER B 1 397 ? 7.906 24.344 5.289 1 95.38 397 SER B N 1
ATOM 6491 C CA . SER B 1 397 ? 8.758 23.156 5.43 1 95.38 397 SER B CA 1
ATOM 6492 C C . SER B 1 397 ? 9.977 23.25 4.516 1 95.38 397 SER B C 1
ATOM 6494 O O . SER B 1 397 ? 11.062 22.781 4.871 1 95.38 397 SER B O 1
ATOM 6496 N N . LEU B 1 398 ? 9.859 23.875 3.287 1 92.25 398 LEU B N 1
ATOM 6497 C CA . LEU B 1 398 ? 10.93 23.812 2.299 1 92.25 398 LEU B CA 1
ATOM 6498 C C . LEU B 1 398 ? 11.516 25.203 2.041 1 92.25 398 LEU B C 1
ATOM 6500 O O . LEU B 1 398 ? 12.719 25.344 1.84 1 92.25 398 LEU B O 1
ATOM 6504 N N . ALA B 1 399 ? 10.688 26.234 1.979 1 94.5 399 ALA B N 1
ATOM 6505 C CA . ALA B 1 399 ? 11.094 27.578 1.565 1 94.5 399 ALA B CA 1
ATOM 6506 C C . ALA B 1 399 ? 12.109 28.172 2.543 1 94.5 399 ALA B C 1
ATOM 6508 O O . ALA B 1 399 ? 11.977 28 3.758 1 94.5 399 ALA B O 1
ATOM 6509 N N . THR B 1 400 ? 13.094 28.859 2.031 1 95.88 400 THR B N 1
ATOM 6510 C CA . THR B 1 400 ? 14.039 29.594 2.875 1 95.88 400 THR B CA 1
ATOM 6511 C C . THR B 1 400 ? 13.383 30.844 3.457 1 95.88 400 THR B C 1
ATOM 6513 O O . THR B 1 400 ? 12.352 31.297 2.963 1 95.88 400 THR B O 1
ATOM 6516 N N . PRO B 1 401 ? 14.008 31.359 4.512 1 97.69 401 PRO B N 1
ATOM 6517 C CA . PRO B 1 401 ? 13.477 32.625 5.059 1 97.69 401 PRO B CA 1
ATOM 6518 C C . PRO B 1 401 ? 13.344 33.719 4.004 1 97.69 401 PRO B C 1
ATOM 6520 O O . PRO B 1 401 ? 12.344 34.438 3.982 1 97.69 401 PRO B O 1
ATOM 6523 N N . GLU B 1 402 ? 14.328 33.781 3.139 1 97.62 402 GLU B N 1
ATOM 6524 C CA . GLU B 1 402 ? 14.289 34.781 2.07 1 97.62 402 GLU B CA 1
ATOM 6525 C C . GLU B 1 402 ? 13.125 34.531 1.123 1 97.62 402 GLU B C 1
ATOM 6527 O O . GLU B 1 402 ? 12.414 35.469 0.743 1 97.62 402 GLU B O 1
ATOM 6532 N N . LYS B 1 403 ? 12.922 33.344 0.759 1 96.62 403 LYS B N 1
ATOM 6533 C CA . LYS B 1 403 ? 11.828 32.969 -0.144 1 96.62 403 LYS B CA 1
ATOM 6534 C C . LYS B 1 403 ? 10.477 33.219 0.516 1 96.62 403 LYS B C 1
ATOM 6536 O O . LYS B 1 403 ? 9.516 33.594 -0.148 1 96.62 403 LYS B O 1
ATOM 6541 N N . MET B 1 404 ? 10.391 32.938 1.802 1 97.88 404 MET B N 1
ATOM 6542 C CA . MET B 1 404 ? 9.156 33.219 2.529 1 97.88 404 MET B CA 1
ATOM 6543 C C . MET B 1 404 ? 8.828 34.719 2.508 1 97.88 404 MET B C 1
ATOM 6545 O O . MET B 1 404 ? 7.672 35.094 2.316 1 97.88 404 MET B O 1
ATOM 6549 N N . ASP B 1 405 ? 9.898 35.469 2.701 1 98.19 405 ASP B N 1
ATOM 6550 C CA . ASP B 1 405 ? 9.711 36.906 2.691 1 98.19 405 ASP B CA 1
ATOM 6551 C C . ASP B 1 405 ? 9.219 37.406 1.328 1 98.19 405 ASP B C 1
ATOM 6553 O O . ASP B 1 405 ? 8.203 38.094 1.238 1 98.19 405 ASP B O 1
ATOM 6557 N N . ILE B 1 406 ? 9.883 37 0.26 1 97.81 406 ILE B N 1
ATOM 6558 C CA . ILE B 1 406 ? 9.516 37.375 -1.103 1 97.81 406 ILE B CA 1
ATOM 6559 C C . ILE B 1 406 ? 8.125 36.812 -1.433 1 97.81 406 ILE B C 1
ATOM 6561 O O . ILE B 1 406 ? 7.312 37.531 -2.035 1 97.81 406 ILE B O 1
ATOM 6565 N N . GLY B 1 407 ? 7.898 35.562 -1.05 1 97.62 407 GLY B N 1
ATOM 6566 C CA . GLY B 1 407 ? 6.613 34.938 -1.317 1 97.62 407 GLY B CA 1
ATOM 6567 C C . GLY B 1 407 ? 5.449 35.688 -0.693 1 97.62 407 GLY B C 1
ATOM 6568 O O . GLY B 1 407 ? 4.422 35.906 -1.341 1 97.62 407 GLY B O 1
ATOM 6569 N N . PHE B 1 408 ? 5.543 36.094 0.519 1 98.44 408 PHE B N 1
ATOM 6570 C CA . PHE B 1 408 ? 4.445 36.75 1.206 1 98.44 408 PHE B CA 1
ATOM 6571 C C . PHE B 1 408 ? 4.281 38.188 0.698 1 98.44 408 PHE B C 1
ATOM 6573 O O . PHE B 1 408 ? 3.178 38.75 0.712 1 98.44 408 PHE B O 1
ATOM 6580 N N . ALA B 1 409 ? 5.41 38.812 0.238 1 98.31 409 ALA B N 1
ATOM 6581 C CA . ALA B 1 409 ? 5.266 40.062 -0.455 1 98.31 409 ALA B CA 1
ATOM 6582 C C . ALA B 1 409 ? 4.414 39.938 -1.713 1 98.31 409 ALA B C 1
ATOM 6584 O O . ALA B 1 409 ? 3.529 40.75 -1.973 1 98.31 409 ALA B O 1
ATOM 6585 N N . LYS B 1 410 ? 4.703 38.938 -2.479 1 97.69 410 LYS B N 1
ATOM 6586 C CA . LYS B 1 410 ? 3.928 38.656 -3.68 1 97.69 410 LYS B CA 1
ATOM 6587 C C . LYS B 1 410 ? 2.475 38.344 -3.334 1 97.69 410 LYS B C 1
ATOM 6589 O O . LYS B 1 410 ? 1.558 38.75 -4.047 1 97.69 410 LYS B O 1
ATOM 6594 N N . LEU B 1 411 ? 2.297 37.562 -2.279 1 98.06 411 LEU B N 1
ATOM 6595 C CA . LEU B 1 411 ? 0.95 37.219 -1.845 1 98.06 411 LEU B CA 1
ATOM 6596 C C . LEU B 1 411 ? 0.157 38.469 -1.469 1 98.06 411 LEU B C 1
ATOM 6598 O O . LEU B 1 411 ? -1.033 38.562 -1.773 1 98.06 411 LEU B O 1
ATOM 6602 N N . ALA B 1 412 ? 0.807 39.406 -0.79 1 98.19 412 ALA B N 1
ATOM 6603 C CA . ALA B 1 412 ? 0.156 40.656 -0.424 1 98.19 412 ALA B CA 1
ATOM 6604 C C . ALA B 1 412 ? -0.358 41.375 -1.66 1 98.19 412 ALA B C 1
ATOM 6606 O O . ALA B 1 412 ? -1.485 41.875 -1.671 1 98.19 412 ALA B O 1
ATOM 6607 N N . GLU B 1 413 ? 0.499 41.438 -2.646 1 97.69 413 GLU B N 1
ATOM 6608 C CA . GLU B 1 413 ? 0.102 42.062 -3.898 1 97.69 413 GLU B CA 1
ATOM 6609 C C . GLU B 1 413 ? -1.084 41.344 -4.531 1 97.69 413 GLU B C 1
ATOM 6611 O O . GLU B 1 413 ? -2.027 41.969 -5.004 1 97.69 413 GLU B O 1
ATOM 6616 N N . LEU B 1 414 ? -0.993 40.062 -4.535 1 97.44 414 LEU B N 1
ATOM 6617 C CA . LEU B 1 414 ? -2.051 39.25 -5.102 1 97.44 414 LEU B CA 1
ATOM 6618 C C . LEU B 1 414 ? -3.377 39.5 -4.391 1 97.44 414 LEU B C 1
ATOM 6620 O O . LEU B 1 414 ? -4.426 39.594 -5.031 1 97.44 414 LEU B O 1
ATOM 6624 N N . ILE B 1 415 ? -3.385 39.562 -3.049 1 98 415 ILE B N 1
ATOM 6625 C CA . ILE B 1 415 ? -4.586 39.781 -2.25 1 98 415 ILE B CA 1
ATOM 6626 C C . ILE B 1 415 ? -5.172 41.156 -2.559 1 98 415 ILE B C 1
ATOM 6628 O O . ILE B 1 415 ? -6.383 41.281 -2.738 1 98 415 ILE B O 1
ATOM 6632 N N . ARG B 1 416 ? -4.352 42.156 -2.695 1 97.25 416 ARG B N 1
ATOM 6633 C CA . ARG B 1 416 ? -4.82 43.5 -3.008 1 97.25 416 ARG B CA 1
ATOM 6634 C C . ARG B 1 416 ? -5.488 43.531 -4.379 1 97.25 416 ARG B C 1
ATOM 6636 O O . ARG B 1 416 ? -6.52 44.188 -4.551 1 97.25 416 ARG B O 1
ATOM 6643 N N . GLU B 1 417 ? -4.832 42.875 -5.277 1 96.94 417 GLU B N 1
ATOM 6644 C CA . GLU B 1 417 ? -5.43 42.781 -6.605 1 96.94 417 GLU B CA 1
ATOM 6645 C C . GLU B 1 417 ? -6.785 42.094 -6.562 1 96.94 417 GLU B C 1
ATOM 6647 O O . GLU B 1 417 ? -7.723 42.5 -7.25 1 96.94 417 GLU B O 1
ATOM 6652 N N . GLU B 1 418 ? -6.859 41.031 -5.797 1 96.5 418 GLU B N 1
ATOM 6653 C CA . GLU B 1 418 ? -8.102 40.281 -5.68 1 96.5 418 GLU B CA 1
ATOM 6654 C C . GLU B 1 418 ? -9.203 41.125 -5.055 1 96.5 418 GLU B C 1
ATOM 6656 O O . GLU B 1 418 ? -10.359 41.031 -5.477 1 96.5 418 GLU B O 1
ATOM 6661 N N . ILE B 1 419 ? -8.859 41.906 -4.051 1 95.62 419 ILE B N 1
ATOM 6662 C CA . ILE B 1 419 ? -9.812 42.781 -3.391 1 95.62 419 ILE B CA 1
ATOM 6663 C C . ILE B 1 419 ? -10.375 43.781 -4.402 1 95.62 419 ILE B C 1
ATOM 6665 O O . ILE B 1 419 ? -11.578 44.031 -4.422 1 95.62 419 ILE B O 1
ATOM 6669 N N . GLN B 1 420 ? -9.508 44.219 -5.258 1 94.19 420 GLN B N 1
ATOM 6670 C CA . GLN B 1 420 ? -9.938 45.188 -6.289 1 94.19 420 GLN B CA 1
ATOM 6671 C C . GLN B 1 420 ? -10.836 44.5 -7.316 1 94.19 420 GLN B C 1
ATOM 6673 O O . GLN B 1 420 ? -11.805 45.094 -7.789 1 94.19 420 GLN B O 1
ATOM 6678 N N . LEU B 1 421 ? -10.516 43.281 -7.652 1 92.56 421 LEU B N 1
ATOM 6679 C CA . LEU B 1 421 ? -11.281 42.5 -8.625 1 92.56 421 LEU B CA 1
ATOM 6680 C C . LEU B 1 421 ? -12.68 42.188 -8.102 1 92.56 421 LEU B C 1
ATOM 6682 O O . LEU B 1 421 ? -13.648 42.156 -8.859 1 92.56 421 LEU B O 1
ATOM 6686 N N . GLN B 1 422 ? -12.789 41.875 -6.793 1 85.62 422 GLN B N 1
ATOM 6687 C CA . GLN B 1 422 ? -14.07 41.469 -6.207 1 85.62 422 GLN B CA 1
ATOM 6688 C C . GLN B 1 422 ? -14.938 42.688 -5.938 1 85.62 422 GLN B C 1
ATOM 6690 O O . GLN B 1 422 ? -16.156 42.594 -5.797 1 85.62 422 GLN B O 1
ATOM 6695 N N . ARG B 1 423 ? -14.352 43.875 -5.863 1 80.25 423 ARG B N 1
ATOM 6696 C CA . ARG B 1 423 ? -15.117 45.125 -5.723 1 80.25 423 ARG B CA 1
ATOM 6697 C C . ARG B 1 423 ? -15.711 45.562 -7.062 1 80.25 423 ARG B C 1
ATOM 6699 O O . ARG B 1 423 ? -16.656 46.344 -7.102 1 80.25 423 ARG B O 1
ATOM 6706 N N . LYS B 1 424 ? -15.461 45.125 -8.227 1 65 424 LYS B N 1
ATOM 6707 C CA . LYS B 1 424 ? -16.047 45.406 -9.523 1 65 424 LYS B CA 1
ATOM 6708 C C . LYS B 1 424 ? -17.188 44.438 -9.844 1 65 424 LYS B C 1
ATOM 6710 O O . LYS B 1 424 ? -18.203 44.812 -10.406 1 65 424 LYS B O 1
#

Radius of gyration: 27.61 Å; Cα contacts (8 Å, |Δi|>4): 1798; chains: 2; bounding box: 65×92×61 Å

Sequence (848 aa):
MNYSRFLTSLALSRKPSPIRELTKLLVSASPDLIFLAGGVPNPELFPFKSLSVSLDDGSEIQLNSNDIKSALQYTETRGYPNLVKHLKELQKYLHEPPSTTDWEIVVTNGSQDGLCKAMEMLVDHGDYVLLEEPCYAGTLSILHPYKPKWLPLSGDKDGLIPSSLKQALDNYKGKDTGSPIEKGPKILYLNPNGANPTGTSISTPRRYEIYKLAQKYDLLILEDDPYYFLQFGEEKSPSFLSLDTDGRVLRFDSFSKILSSGLRLGFVTGPKELVERINLHMQVSVLHASTLSQVLVSQLFDRWKIDGFLSHSSKVSTFYEKQRDHMAAAAEKHLKGLVEWHMPSGGMFLWMKCLHVEDTKAMIMERALPKDIILLPGQAFMTDPNKASPFMRAAFSLATPEKMDIGFAKLAELIREEIQLQRKMNYSRFLTSLALSRKPSPIRELTKLLVSASPDLIFLAGGVPNPELFPFKSLSVSLDDGSEIQLNSNDIKSALQYTETRGYPNLVKHLKELQKYLHEPPSTTDWEIVVTNGSQDGLCKAMEMLVDHGDYVLLEEPCYAGTLSILHPYKPKWLPLSGDKDGLIPSSLKQALDNYKGKDTGSPIEKGPKILYLNPNGANPTGTSISTPRRYEIYKLAQKYDLLILEDDPYYFLQFGEEKSPSFLSLDTDGRVLRFDSFSKILSSGLRLGFVTGPKELVERINLHMQVSVLHASTLSQVLVSQLFDRWKIDGFLSHSSKVSTFYEKQRDHMAAAAEKHLKGLVEWHMPSGGMFLWMKCLHVEDTKAMIMERALPKDIILLPGQAFMTDPNKASPFMRAAFSLATPEKMDIGFAKLAELIREEIQLQRK

Solvent-accessible surface area (backbone atoms only — not comparable to full-atom values): 42372 Å² total; per-residue (Å²): 119,78,62,72,81,51,45,27,71,51,47,70,49,59,62,82,50,70,61,64,60,52,48,52,40,69,78,72,50,60,91,73,46,36,68,18,45,53,89,48,58,44,58,88,61,31,47,69,43,31,38,38,34,33,34,74,86,72,48,73,51,74,33,47,57,71,53,33,40,56,22,33,26,74,63,52,39,52,31,51,66,69,35,48,53,54,49,52,50,49,45,46,73,75,39,47,53,39,78,83,34,64,60,39,69,34,42,23,35,14,29,51,26,43,50,36,46,47,45,58,28,49,52,51,75,55,35,39,42,34,30,46,52,68,29,43,43,60,60,48,58,54,43,55,42,36,51,51,41,74,44,74,23,49,55,53,84,50,18,63,39,53,67,43,51,50,58,65,47,58,68,42,68,77,47,65,66,76,48,89,80,68,66,62,62,42,42,34,47,40,48,50,33,15,16,55,48,57,0,21,29,48,39,66,72,48,49,56,51,42,51,50,50,29,61,75,62,61,33,35,36,38,41,44,33,57,23,61,65,26,48,50,75,87,75,78,76,80,51,67,52,37,68,27,77,65,49,42,34,40,36,30,36,41,36,33,69,64,49,26,40,4,45,24,38,18,30,34,38,23,31,37,74,61,43,49,51,43,43,43,51,35,50,39,28,42,37,38,44,37,27,41,45,42,47,54,54,32,52,48,41,70,71,35,39,71,66,43,48,51,52,51,33,46,53,52,21,53,51,42,47,52,32,47,52,43,45,50,49,25,39,59,73,44,28,59,89,48,46,48,68,64,85,48,48,14,33,48,30,43,28,34,34,40,76,72,41,66,51,31,50,61,56,44,77,66,54,24,54,85,70,34,27,42,56,36,39,31,25,62,24,38,96,54,66,83,47,75,24,32,27,34,33,37,26,42,47,70,49,48,64,67,46,39,38,54,39,35,46,52,47,36,53,51,50,53,51,47,38,56,59,72,72,108,119,78,62,71,81,51,46,27,71,52,47,69,48,58,60,82,49,70,61,63,61,53,49,54,40,68,77,72,51,59,91,73,45,34,67,19,44,56,91,49,59,45,58,88,60,30,47,68,41,31,38,37,34,35,33,76,85,72,48,72,50,74,33,46,57,71,52,34,40,57,23,33,26,74,63,52,40,52,32,52,66,69,34,50,51,54,49,53,51,48,44,45,72,76,37,46,54,38,77,85,35,64,60,38,68,35,42,24,36,14,29,50,25,43,50,36,48,49,45,56,28,48,53,52,75,54,34,40,41,35,32,45,53,69,30,42,44,61,59,48,60,54,43,55,41,38,51,50,41,76,44,73,24,50,54,53,84,50,18,64,39,51,67,44,50,48,57,64,46,58,68,40,67,79,47,64,66,75,47,89,80,67,65,66,62,43,42,36,47,41,49,49,32,14,17,56,50,55,0,22,31,48,39,65,73,47,50,56,50,43,51,50,50,29,62,75,63,61,33,36,38,39,40,44,32,58,22,60,64,26,47,50,73,91,73,80,76,81,50,68,52,38,68,27,77,66,49,42,33,40,36,30,36,40,35,32,70,62,48,27,40,4,45,24,38,18,29,35,39,24,32,36,74,61,44,48,50,42,44,45,52,35,50,38,28,42,37,37,43,37,27,40,47,43,47,54,54,30,52,47,42,70,71,34,40,71,65,42,48,50,51,51,34,47,54,50,22,51,52,44,47,52,32,49,51,46,45,51,50,26,39,58,73,44,28,60,91,49,46,48,69,64,85,49,48,15,34,46,31,43,30,33,34,40,74,71,41,65,50,31,48,62,55,42,78,66,54,24,54,86,70,35,27,41,56,36,38,32,27,62,24,38,95,54,66,84,46,76,24,31,27,31,33,37,25,44,47,68,49,49,63,68,46,37,39,55,40,34,45,51,47,34,52,51,51,54,52,47,39,55,60,71,72,108

Secondary structure (DSSP, 8-state):
--GGGGS-HHHHH----HHHHHHHHHHH--TT-EE-SS-PPPGGG-SEEEEEEEETTS-EEEE-HHHHHHHTS---TT--HHHHHHHHHHHHHHH---TTS-EEEEEESSHHHHHHHHHHHH--TT-EEEEESS--HHHHHHHGGG--EEEEE-EETTEE-HHHHHHHHHHHHTT----SSSPPP-EEEE--SS-TTT-----HHHHHHHHHHHHHTT-EEEEE-TTGGGB-SSPPPPPHHHH-SSS-EEEEEESTTTT-STT--EEEEEEHHHHHHHHHHHHHHTSSS-HHHHHHHHHHHHHHHHHHHHHHHHHHHHHHHHHHHHHHHHHHHHTTTTEEE---SBSSEEEEEESS-S--HHIIIIIIGGGTEE-EEGGGGSSSTTS---EEEEE-SSS-HHHHHHHHHHHHHHHHHHHHHHH-/--GGGGS-HHHHH----HHHHHHHHHHH--TT-EE-SS-PPPGGG-SEEEEEEEETTS-EEEE-HHHHHHHTS---TT--HHHHHHHHHHHHHHH---TTS-EEEEEESSHHHHHHHHHHHH--TT-EEEEESS--HHHHHHHGGG--EEEEE-EETTEE-HHHHHHHHHHHHTT----SSSPPP-EEEE--SS-TTT-----HHHHHHHHHHHHHHT-EEEEE-TTGGGB-SSPPPPPHHHH-SSS-EEEEEESTTTT-STT--EEEEEEHHHHHHHHHHHHHHTSSS-HHHHHHHHHHHHHHHHHHHHHHHHHHHHHHHHHHHHHHHHHHHHTBTTEEE---SBSSEEEEEESS-S--HHIIIIIIGGGTEE-EEGGGGSSSTTS---EEEEE-SS--HHHHHHHHHHHHHHHHHHHHHHH-

Nearest PDB structures (foldseek):
  6t8q-assembly1_A  TM=9.629E-01  e=3.561E-55  Homo sapiens
  4ge4-assembly1_A  TM=9.504E-01  e=6.584E-55  Homo sapiens
  4gdy-assembly1_B  TM=9.440E-01  e=4.922E-54  Homo sapiens
  3ue8-assembly2_B  TM=9.582E-01  e=8.994E-53  Homo sapiens
  6t8p-assembly1_B  TM=9.440E-01  e=7.193E-53  Homo sapiens

Foldseek 3Di:
DPCVVQFDPVLVPFDADPQLVVVQCVVVDDPPDDDPRHPWDDLVPDPDQWDKDADPVGDIDIQGRVRVSQLQTFDHAQADVLLQVLVVVLCCVAQVQDPLFQKGKRKALFLLLVLLLLCNGGAAQAAEEEEEPLADLSNLVSCVVSVYDYLYFYADLQGTDLVSVVVSLVVCVVCVVVDPPHDHHAEYEDAAALGVFALHHHDQVVLVSNLVVCVVRNHAYEHEYQWQLLQDDDDGHHDNSSVDPPFRYKYKYGCCQQPNVVQRIIMIMTHPVSNVSSSSVSCVPVNHRNSNSSSVVSVVCVVCPSPNSSVSSNVSNVVLLVLLVLLVVLCVVAVVPQWDWDRRRGDFKTKIFGPQAQACQCLAVPPLVVVPEHWATSLSSGSHSPGGGRMTMDGSNPDDSVRSNVRSNSVSVSSVVNSVVVVD/DPCVVQFDPVLVPFDADPQLVVVVCVVVDDPPDDDPRHPWDDLVPDPDQWDKDADPVGDIDIQGRVRVSQLQTFDRAQADVLLQVLVVVLCCVAQVFDPLFQKGKRKALFLLLVLLLLCNGGAAQAAEEEEEPLADLSNLVSCVVSVYDYLYFYADLQGTDLVSVVVSLVVCVVCVVVDPPHDHHAEYEDAAALGVFALHHHDQVVLVSNLVVCVVRNHAYEHEYQWQLLQDDDDGHHDNSSVDPPFRYKYKYGCCQQPNVVQRIIMIMTHPVSNVSSSSVSCVPVNHRNSNSSSVVSVVCVVCPSPNSSVSSNVSNVVLLVLLVLLVVLCVVAVVPQWDWDRRRGDFKTKIFGPQAFACQCLAVPPLVVVPEHWATSLSSGSHSPGGGRMTMDGSNPDDSVRSNVRSNSVSVSSVVNSVVVVD